Protein AF-0000000073275408 (afdb_homodimer)

pLDDT: mean 87.54, std 7.88, range [57.03, 97.44]

Organism: Proteus mirabilis (strain HI4320) (NCBI:txid529507)

Solvent-accessible surface area (backbone atoms only — not comparable to full-atom values): 50560 Å² total; per-residue (Å²): 128,81,73,60,76,68,73,68,83,45,75,51,86,59,52,80,85,43,54,29,35,38,32,22,39,82,85,38,27,21,77,44,70,38,69,53,32,28,60,68,35,60,42,52,69,75,72,45,49,68,30,54,62,63,76,34,39,27,65,69,50,51,67,56,56,53,54,24,42,50,55,33,31,76,70,65,34,67,29,47,42,79,45,58,29,28,23,70,90,14,30,27,37,58,26,34,39,34,35,34,31,33,24,52,92,86,36,76,63,28,32,37,37,46,27,32,48,52,55,70,69,57,49,54,51,49,50,53,49,32,52,39,46,70,72,56,74,47,79,53,48,44,55,54,67,58,38,84,34,42,37,76,93,52,28,68,79,28,45,86,30,60,46,41,57,64,55,48,52,51,50,60,68,50,59,54,51,66,57,53,53,49,38,44,46,73,43,65,44,56,71,71,32,40,52,51,35,50,52,52,49,51,51,49,51,53,53,46,49,53,50,46,38,65,70,48,43,47,54,44,49,50,43,23,54,48,31,40,33,47,52,23,54,32,84,69,90,79,83,79,67,84,35,67,20,49,68,32,47,26,45,50,19,46,50,48,42,40,52,50,51,51,44,49,43,52,52,51,44,56,49,40,51,53,44,41,52,46,33,52,50,50,42,52,50,33,53,52,48,43,54,49,34,53,51,47,46,53,42,47,50,53,44,51,53,51,49,54,52,44,50,52,45,32,52,48,40,33,51,41,26,51,53,29,38,52,40,31,52,51,31,32,52,43,28,51,53,33,33,54,44,37,52,52,40,48,51,38,41,50,53,40,46,53,39,41,52,51,39,50,53,49,37,50,51,42,33,50,44,18,49,52,39,28,51,53,18,50,52,42,32,53,52,16,59,71,53,47,85,82,13,52,70,49,32,52,51,19,51,49,44,26,53,48,18,52,51,40,31,52,47,30,52,51,42,50,52,41,40,52,51,37,47,52,40,41,55,52,33,45,53,42,43,54,52,34,36,52,37,29,54,50,38,35,52,36,34,50,51,32,35,51,37,34,50,50,40,33,53,42,27,52,52,42,49,53,51,49,53,53,44,50,51,43,48,50,50,49,48,52,50,35,52,52,50,45,54,46,32,55,49,52,41,52,48,31,53,52,41,40,52,50,34,49,51,51,47,55,65,38,48,74,74,106,128,83,72,60,76,68,75,67,81,46,74,50,86,60,53,80,84,42,55,28,35,39,31,21,38,81,85,38,26,21,76,44,69,38,68,51,32,28,61,68,34,61,41,53,68,74,70,44,50,67,30,53,62,63,77,34,39,28,67,70,51,50,67,56,56,54,53,23,43,51,56,33,30,76,71,64,34,68,28,47,43,79,45,56,29,28,24,70,89,13,30,27,37,57,26,33,37,36,36,34,31,32,26,50,92,87,36,74,62,27,34,38,38,44,27,31,48,52,55,70,70,58,49,54,52,49,52,53,48,31,53,39,47,72,71,55,73,47,78,52,47,43,56,55,65,59,38,84,36,40,37,76,92,51,30,67,79,29,45,87,30,62,45,42,57,64,56,48,53,51,49,61,67,48,58,54,49,65,56,53,54,49,38,42,46,73,45,65,45,57,70,72,31,42,53,53,34,50,53,52,49,51,51,48,49,53,53,46,49,53,52,45,37,66,71,49,43,49,53,45,48,52,42,22,54,48,30,39,35,49,50,22,54,32,81,69,87,78,84,80,66,85,34,67,20,48,69,32,47,26,46,50,18,46,50,47,42,40,52,51,51,51,43,51,43,52,52,50,45,56,49,41,51,52,43,40,51,46,32,52,52,51,41,55,50,33,52,52,49,43,55,49,34,52,51,48,46,53,40,46,51,51,44,52,53,50,48,54,52,43,50,52,43,32,51,50,38,33,52,41,26,52,53,30,38,54,41,30,52,52,32,33,53,42,28,52,52,33,33,53,44,38,54,52,39,47,52,37,40,50,53,39,45,54,42,41,52,52,40,49,53,48,38,51,50,42,32,49,45,18,48,51,40,29,50,53,17,48,53,42,32,53,52,16,60,71,54,49,83,82,13,52,69,49,31,54,52,18,52,49,44,27,52,47,17,50,51,41,30,54,48,30,52,51,41,51,53,43,40,53,50,35,48,50,41,40,54,51,35,46,52,42,44,53,51,35,37,52,34,29,53,48,36,34,54,36,36,52,50,31,36,52,38,34,51,51,39,33,52,42,28,51,50,43,50,54,50,50,51,54,45,49,53,44,48,52,49,49,47,51,50,33,51,53,49,46,53,46,33,53,50,52,41,52,47,31,51,52,41,41,52,50,35,50,50,52,47,54,64,36,49,74,75,104

Radius of gyration: 68.93 Å; Cα contacts (8 Å, |Δi|>4): 1532; chains: 2; bounding box: 74×232×126 Å

InterPro domains:
  IPR000014 PAS domain [PS50112] (25-76)
  IPR000014 PAS domain [SM00091] (8-74)
  IPR000014 PAS domain [TIGR00229] (16-125)
  IPR000014 PAS domain [cd00130] (24-106)
  IPR001610 PAC motif [SM00086] (80-121)
  IPR004089 Methyl-accepting chemotaxis protein (MCP) signalling domain [PF00015] (327-482)
  IPR004089 Methyl-accepting chemotaxis protein (MCP) signalling domain [PS50111] (271-493)
  IPR004089 Methyl-accepting chemotaxis protein (MCP) signalling domain [SM00283] (267-514)
  IPR004090 Chemotaxis methyl-accepting receptor [PR00260] (288-317)
  IPR004090 Chemotaxis methyl-accepting receptor [PR00260] (365-392)
  IPR004090 Chemotaxis methyl-accepting receptor [PR00260] (394-423)
  IPR004090 Chemotaxis methyl-accepting receptor [PR00260] (442-471)
  IPR013655 PAS fold 3 [PF08447] (30-113)
  IPR035965 PAS domain superfamily [SSF55785] (21-114)

Nearest PDB structures (foldseek):
  8dik-assembly1_A  TM=9.683E-01  e=9.233E-16  Escherichia coli
  8c5v-assembly1_I  TM=7.267E-01  e=1.628E-17  Escherichia coli
  3g6b-assembly1_A  TM=5.673E-01  e=1.871E-06  Thermotoga maritima
  3g67-assembly1_A  TM=3.642E-01  e=1.153E-06  Thermotoga maritima
  3g67-assembly1_B  TM=3.305E-01  e=4.674E-06  Thermotoga maritima

Sequence (1028 aa):
MRNNQPVTQREYPVAENATLMSTTDVNGNIIYANEDFVEVSGFSAQELMGQPHNIVRHPDIPADVFRDMWKTLKQGEVWTGIVKNRRKNGDHYWVRANVTPIIRQGKIQSFMSVRTAAKKEEVEQAAALYAAFNQGKYPSHTFSKGVFIYKGWKSWRSWKQTLSLKQRVRLLLLLPFPFILLSVWFAGLNGWGLFIHTAILLSLLIANERIFYFQVVKPIMILNKHANRVATGDEHNVDYLDRIDEIGMTQRSVNQLGRMFRWLVNDVSHQIHQVAFSCDQLAAGNRDLYTRTEQTASHVETTASTMNQLTTAVSNNSETAGQANNLSNMTCKAAIQGGTAMDTIVHTMDDIAKSSERISNIIGVIDSIAFQTNILALNASVEAARAGEQGRGFSVVASEVRNLAQRSAEAAKEIKALINTSSNNIKIGSKQVNETVETMENIVVHVKNVTSLIGEISLASSEQSAGLKELGRAVEQLESITHENADYVSKASSISGEMKEQTNYLVKAIHVFHMRNNQPVTQREYPVAENATLMSTTDVNGNIIYANEDFVEVSGFSAQELMGQPHNIVRHPDIPADVFRDMWKTLKQGEVWTGIVKNRRKNGDHYWVRANVTPIIRQGKIQSFMSVRTAAKKEEVEQAAALYAAFNQGKYPSHTFSKGVFIYKGWKSWRSWKQTLSLKQRVRLLLLLPFPFILLSVWFAGLNGWGLFIHTAILLSLLIANERIFYFQVVKPIMILNKHANRVATGDEHNVDYLDRIDEIGMTQRSVNQLGRMFRWLVNDVSHQIHQVAFSCDQLAAGNRDLYTRTEQTASHVETTASTMNQLTTAVSNNSETAGQANNLSNMTCKAAIQGGTAMDTIVHTMDDIAKSSERISNIIGVIDSIAFQTNILALNASVEAARAGEQGRGFSVVASEVRNLAQRSAEAAKEIKALINTSSNNIKIGSKQVNETVETMENIVVHVKNVTSLIGEISLASSEQSAGLKELGRAVEQLESITHENADYVSKASSISGEMKEQTNYLVKAIHVFH

Structure (mmCIF, N/CA/C/O backbone):
data_AF-0000000073275408-model_v1
#
loop_
_entity.id
_entity.type
_entity.pdbx_description
1 polymer 'Aerotaxis receptor'
#
loop_
_atom_site.group_PDB
_atom_site.id
_atom_site.type_symbol
_atom_site.label_atom_id
_atom_site.label_alt_id
_atom_site.label_comp_id
_atom_site.label_asym_id
_atom_site.label_entity_id
_atom_site.label_seq_id
_atom_site.pdbx_PDB_ins_code
_atom_site.Cartn_x
_atom_site.Cartn_y
_atom_site.Cartn_z
_atom_site.occupancy
_atom_site.B_iso_or_equiv
_atom_site.auth_seq_id
_atom_site.auth_comp_id
_atom_site.auth_asym_id
_atom_site.auth_atom_id
_atom_site.pdbx_PDB_model_num
ATOM 1 N N . MET A 1 1 ? -26.016 -36.844 4.48 1 74.44 1 MET A N 1
ATOM 2 C CA . MET A 1 1 ? -25.484 -35.781 3.66 1 74.44 1 MET A CA 1
ATOM 3 C C . MET A 1 1 ? -26.375 -34.531 3.74 1 74.44 1 MET A C 1
ATOM 5 O O . MET A 1 1 ? -27.609 -34.656 3.814 1 74.44 1 MET A O 1
ATOM 9 N N . ARG A 1 2 ? -25.828 -33.375 4 1 84.5 2 ARG A N 1
ATOM 10 C CA . ARG A 1 2 ? -26.547 -32.125 4.156 1 84.5 2 ARG A CA 1
ATOM 11 C C . ARG A 1 2 ? -27.484 -31.891 2.975 1 84.5 2 ARG A C 1
ATOM 13 O O . ARG A 1 2 ? -27.109 -32.125 1.824 1 84.5 2 ARG A O 1
ATOM 20 N N . ASN A 1 3 ? -28.75 -31.703 3.227 1 87.88 3 ASN A N 1
ATOM 21 C CA . ASN A 1 3 ? -29.734 -31.344 2.223 1 87.88 3 ASN A CA 1
ATOM 22 C C . ASN A 1 3 ? -30.141 -29.875 2.332 1 87.88 3 ASN A C 1
ATOM 24 O O . ASN A 1 3 ? -31.016 -29.516 3.129 1 87.88 3 ASN A O 1
ATOM 28 N N . ASN A 1 4 ? -29.5 -29.125 1.422 1 87.5 4 ASN A N 1
ATOM 29 C CA . ASN A 1 4 ? -29.734 -27.688 1.473 1 87.5 4 ASN A CA 1
ATOM 30 C C . ASN A 1 4 ? -31.016 -27.297 0.723 1 87.5 4 ASN A C 1
ATOM 32 O O . ASN A 1 4 ? -31.219 -27.719 -0.418 1 87.5 4 ASN A O 1
ATOM 36 N N . GLN A 1 5 ? -31.859 -26.578 1.429 1 90.19 5 GLN A N 1
ATOM 37 C CA . GLN A 1 5 ? -33.094 -26.078 0.865 1 90.19 5 GLN A CA 1
ATOM 38 C C . GLN A 1 5 ? -33.281 -24.578 1.142 1 90.19 5 GLN A C 1
ATOM 40 O O . GLN A 1 5 ? -32.625 -24.031 2.027 1 90.19 5 GLN A O 1
ATOM 45 N N . PRO A 1 6 ? -34.125 -23.766 0.261 1 89.25 6 PRO A N 1
ATOM 46 C CA . PRO A 1 6 ? -34.906 -24.188 -0.919 1 89.25 6 PRO A CA 1
ATOM 47 C C . PRO A 1 6 ? -34.062 -24.219 -2.189 1 89.25 6 PRO A C 1
ATOM 49 O O . PRO A 1 6 ? -32.969 -23.641 -2.223 1 89.25 6 PRO A O 1
ATOM 52 N N . VAL A 1 7 ? -34.562 -24.906 -3.225 1 93.62 7 VAL A N 1
ATOM 53 C CA . VAL A 1 7 ? -33.938 -24.922 -4.547 1 93.62 7 VAL A CA 1
ATOM 54 C C . VAL A 1 7 ? -34.938 -24.359 -5.578 1 93.62 7 VAL A C 1
ATOM 56 O O . VAL A 1 7 ? -36.094 -24.75 -5.602 1 93.62 7 VAL A O 1
ATOM 59 N N . THR A 1 8 ? -34.594 -23.312 -6.379 1 91.88 8 THR A N 1
ATOM 60 C CA . THR A 1 8 ? -35.469 -22.656 -7.344 1 91.88 8 THR A CA 1
ATOM 61 C C . THR A 1 8 ? -35.344 -23.297 -8.719 1 91.88 8 THR A C 1
ATOM 63 O O . THR A 1 8 ? -36.188 -23.109 -9.586 1 91.88 8 THR A O 1
ATOM 66 N N . GLN A 1 9 ? -34.406 -23.938 -9.156 1 86.12 9 GLN A N 1
ATOM 67 C CA . GLN A 1 9 ? -34.031 -24.547 -10.414 1 86.12 9 GLN A CA 1
ATOM 68 C C . GLN A 1 9 ? -33.719 -23.5 -11.469 1 86.12 9 GLN A C 1
ATOM 70 O O . GLN A 1 9 ? -33.812 -23.75 -12.672 1 86.12 9 GLN A O 1
ATOM 75 N N . ARG A 1 10 ? -33.531 -22.203 -11.039 1 93.44 10 ARG A N 1
ATOM 76 C CA . ARG A 1 10 ? -33 -21.172 -11.906 1 93.44 10 ARG A CA 1
ATOM 77 C C . ARG A 1 10 ? -31.469 -21.25 -11.945 1 93.44 10 ARG A C 1
ATOM 79 O O . ARG A 1 10 ? -30.812 -21.219 -10.906 1 93.44 10 ARG A O 1
ATOM 86 N N . GLU A 1 11 ? -30.875 -21.391 -13.117 1 95.69 11 GLU A N 1
ATOM 87 C CA . GLU A 1 11 ? -29.422 -21.547 -13.25 1 95.69 11 GLU A CA 1
ATOM 88 C C . GLU A 1 11 ? -28.719 -20.203 -13.312 1 95.69 11 GLU A C 1
ATOM 90 O O . GLU A 1 11 ? -29.141 -19.312 -14.047 1 95.69 11 GLU A O 1
ATOM 95 N N . TYR A 1 12 ? -27.766 -20 -12.531 1 95.94 12 TYR A N 1
ATOM 96 C CA . TYR A 1 12 ? -26.844 -18.875 -12.602 1 95.94 12 TYR A CA 1
ATOM 97 C C . TYR A 1 12 ? -25.656 -19.188 -13.516 1 95.94 12 TYR A C 1
ATOM 99 O O . TYR A 1 12 ? -24.891 -20.109 -13.234 1 95.94 12 TYR A O 1
ATOM 107 N N . PRO A 1 13 ? -25.453 -18.484 -14.539 1 94.25 13 PRO A N 1
ATOM 108 C CA . PRO A 1 13 ? -24.375 -18.781 -15.477 1 94.25 13 PRO A CA 1
ATOM 109 C C . PRO A 1 13 ? -23 -18.422 -14.914 1 94.25 13 PRO A C 1
ATOM 111 O O . PRO A 1 13 ? -22.797 -17.312 -14.414 1 94.25 13 PRO A O 1
ATOM 114 N N . VAL A 1 14 ? -22.094 -19.406 -14.984 1 94.31 14 VAL A N 1
ATOM 115 C CA . VAL A 1 14 ? -20.719 -19.172 -14.594 1 94.31 14 VAL A CA 1
ATOM 116 C C . VAL A 1 14 ? -19.922 -18.672 -15.797 1 94.31 14 VAL A C 1
ATOM 118 O O . VAL A 1 14 ? -19.906 -19.312 -16.844 1 94.31 14 VAL A O 1
ATOM 121 N N . ALA A 1 15 ? -19.203 -17.531 -15.633 1 89.44 15 ALA A N 1
ATOM 122 C CA . ALA A 1 15 ? -18.422 -16.953 -16.719 1 89.44 15 ALA A CA 1
ATOM 123 C C . ALA A 1 15 ? -17.328 -17.922 -17.172 1 89.44 15 ALA A C 1
ATOM 125 O O . ALA A 1 15 ? -16.719 -18.609 -16.359 1 89.44 15 ALA A O 1
ATOM 126 N N . GLU A 1 16 ? -17.047 -18 -18.438 1 83.56 16 GLU A N 1
ATOM 127 C CA . GLU A 1 16 ? -16.078 -18.922 -19.016 1 83.56 16 GLU A CA 1
ATOM 128 C C . GLU A 1 16 ? -14.68 -18.719 -18.422 1 83.56 16 GLU A C 1
ATOM 130 O O . GLU A 1 16 ? -13.922 -19.672 -18.266 1 83.56 16 GLU A O 1
ATOM 135 N N . ASN A 1 17 ? -14.445 -17.562 -18.062 1 79.81 17 ASN A N 1
ATOM 136 C CA . ASN A 1 17 ? -13.109 -17.25 -17.562 1 79.81 17 ASN A CA 1
ATOM 137 C C . ASN A 1 17 ? -13.07 -17.203 -16.047 1 79.81 17 ASN A C 1
ATOM 139 O O . ASN A 1 17 ? -12.031 -16.906 -15.453 1 79.81 17 ASN A O 1
ATOM 143 N N . ALA A 1 18 ? -14.172 -17.531 -15.391 1 85.44 18 ALA A N 1
ATOM 144 C CA . ALA A 1 18 ? -14.219 -17.516 -13.93 1 85.44 18 ALA A CA 1
ATOM 145 C C . ALA A 1 18 ? -13.578 -18.781 -13.352 1 85.44 18 ALA A C 1
ATOM 147 O O . ALA A 1 18 ? -13.742 -19.875 -13.898 1 85.44 18 ALA A O 1
ATOM 148 N N . THR A 1 19 ? -12.773 -18.625 -12.367 1 87.38 19 THR A N 1
ATOM 149 C CA . THR A 1 19 ? -12.188 -19.734 -11.617 1 87.38 19 THR A CA 1
ATOM 150 C C . THR A 1 19 ? -12.555 -19.641 -10.141 1 87.38 19 THR A C 1
ATOM 152 O O . THR A 1 19 ? -11.992 -18.828 -9.406 1 87.38 19 THR A O 1
ATOM 155 N N . LEU A 1 20 ? -13.5 -20.5 -9.758 1 91.19 20 LEU A N 1
ATOM 156 C CA . LEU A 1 20 ? -13.898 -20.547 -8.352 1 91.19 20 LEU A CA 1
ATOM 157 C C . LEU A 1 20 ? -12.883 -21.328 -7.531 1 91.19 20 LEU A C 1
ATOM 159 O O . LEU A 1 20 ? -12.648 -22.516 -7.793 1 91.19 20 LEU A O 1
ATOM 163 N N . MET A 1 21 ? -12.266 -20.719 -6.633 1 89.31 21 MET A N 1
ATOM 164 C CA . MET A 1 21 ? -11.242 -21.391 -5.836 1 89.31 21 MET A CA 1
ATOM 165 C C . MET A 1 21 ? -11.578 -21.312 -4.348 1 89.31 21 MET A C 1
ATOM 167 O O . MET A 1 21 ? -11.969 -20.266 -3.85 1 89.31 21 MET A O 1
ATOM 171 N N . SER A 1 22 ? -11.523 -22.359 -3.619 1 90.12 22 SER A N 1
ATOM 172 C CA . SER A 1 22 ? -11.672 -22.438 -2.17 1 90.12 22 SER A CA 1
ATOM 173 C C . SER A 1 22 ? -10.711 -23.469 -1.573 1 90.12 22 SER A C 1
ATOM 175 O O . SER A 1 22 ? -10.258 -24.375 -2.27 1 90.12 22 SER A O 1
ATOM 177 N N . THR A 1 23 ? -10.258 -23.266 -0.459 1 88.56 23 THR A N 1
ATOM 178 C CA . THR A 1 23 ? -9.477 -24.234 0.29 1 88.56 23 THR A CA 1
ATOM 179 C C . THR A 1 23 ? -10.172 -24.609 1.6 1 88.56 23 THR A C 1
ATOM 181 O O . THR A 1 23 ? -10.875 -23.781 2.182 1 88.56 23 THR A O 1
ATOM 184 N N . THR A 1 24 ? -10.086 -25.781 1.99 1 91.25 24 THR A N 1
ATOM 185 C CA . THR A 1 24 ? -10.68 -26.25 3.24 1 91.25 24 THR A CA 1
ATOM 186 C C . THR A 1 24 ? -9.625 -26.906 4.129 1 91.25 24 THR A C 1
ATOM 188 O O . THR A 1 24 ? -8.562 -27.312 3.648 1 91.25 24 THR A O 1
ATOM 191 N N . ASP A 1 25 ? -9.883 -27 5.41 1 89.25 25 ASP A N 1
ATOM 192 C CA . ASP A 1 25 ? -9.031 -27.781 6.301 1 89.25 25 ASP A CA 1
ATOM 193 C C . ASP A 1 25 ? -9.289 -29.281 6.133 1 89.25 25 ASP A C 1
ATOM 195 O O . ASP A 1 25 ? -10.031 -29.688 5.238 1 89.25 25 ASP A O 1
ATOM 199 N N . VAL A 1 26 ? -8.648 -30.109 6.918 1 91.12 26 VAL A N 1
ATOM 200 C CA . VAL A 1 26 ? -8.695 -31.562 6.777 1 91.12 26 VAL A CA 1
ATOM 201 C C . VAL A 1 26 ? -10.102 -32.062 7.09 1 91.12 26 VAL A C 1
ATOM 203 O O . VAL A 1 26 ? -10.477 -33.156 6.672 1 91.12 26 VAL A O 1
ATOM 206 N N . ASN A 1 27 ? -10.875 -31.156 7.781 1 91.56 27 ASN A N 1
ATOM 207 C CA . ASN A 1 27 ? -12.234 -31.516 8.141 1 91.56 27 ASN A CA 1
ATOM 208 C C . ASN A 1 27 ? -13.242 -31.016 7.113 1 91.56 27 ASN A C 1
ATOM 210 O O . ASN A 1 27 ? -14.445 -31.234 7.25 1 91.56 27 ASN A O 1
ATOM 214 N N . GLY A 1 28 ? -12.828 -30.266 6.133 1 91.62 28 GLY A N 1
ATOM 215 C CA . GLY A 1 28 ? -13.703 -29.812 5.059 1 91.62 28 GLY A CA 1
ATOM 216 C C . GLY A 1 28 ? -14.273 -28.422 5.297 1 91.62 28 GLY A C 1
ATOM 217 O O . GLY A 1 28 ? -15.195 -28 4.598 1 91.62 28 GLY A O 1
ATOM 218 N N . ASN A 1 29 ? -13.727 -27.703 6.285 1 94.44 29 ASN A N 1
ATOM 219 C CA . ASN A 1 29 ? -14.18 -26.344 6.547 1 94.44 29 ASN A CA 1
ATOM 220 C C . ASN A 1 29 ? -13.406 -25.328 5.715 1 94.44 29 ASN A C 1
ATOM 222 O O . ASN A 1 29 ? -12.18 -25.391 5.637 1 94.44 29 ASN A O 1
ATOM 226 N N . ILE A 1 30 ? -14.164 -24.422 5.195 1 92.94 30 ILE A N 1
ATOM 227 C CA . ILE A 1 30 ? -13.586 -23.453 4.27 1 92.94 30 ILE A CA 1
ATOM 228 C C . ILE A 1 30 ? -12.656 -22.5 5.031 1 92.94 30 ILE A C 1
ATOM 230 O O . ILE A 1 30 ? -13.055 -21.891 6.023 1 92.94 30 ILE A O 1
ATOM 234 N N . ILE A 1 31 ? -11.453 -22.328 4.617 1 86.75 31 ILE A N 1
ATOM 235 C CA . ILE A 1 31 ? -10.484 -21.438 5.254 1 86.75 31 ILE A CA 1
ATOM 236 C C . ILE A 1 31 ? -10.141 -20.297 4.312 1 86.75 31 ILE A C 1
ATOM 238 O O . ILE A 1 31 ? -9.609 -19.266 4.742 1 86.75 31 ILE A O 1
ATOM 242 N N . TYR A 1 32 ? -10.492 -20.516 2.984 1 84.62 32 TYR A N 1
ATOM 243 C CA . TYR A 1 32 ? -10.281 -19.469 1.996 1 84.62 32 TYR A CA 1
ATOM 244 C C . TYR A 1 32 ? -11.273 -19.594 0.846 1 84.62 32 TYR A C 1
ATOM 246 O O . TYR A 1 32 ? -11.609 -20.703 0.427 1 84.62 32 TYR A O 1
ATOM 254 N N . ALA A 1 33 ? -11.75 -18.453 0.375 1 87.69 33 ALA A N 1
ATOM 255 C CA . ALA A 1 33 ? -12.617 -18.375 -0.798 1 87.69 33 ALA A CA 1
ATOM 256 C C . ALA A 1 33 ? -12.297 -17.141 -1.631 1 87.69 33 ALA A C 1
ATOM 258 O O . ALA A 1 33 ? -12.188 -16.031 -1.095 1 87.69 33 ALA A O 1
ATOM 259 N N . ASN A 1 34 ? -12.117 -17.406 -2.932 1 82.25 34 ASN A N 1
ATOM 260 C CA . ASN A 1 34 ? -11.773 -16.25 -3.754 1 82.25 34 ASN A CA 1
ATOM 261 C C . ASN A 1 34 ? -13.023 -15.469 -4.164 1 82.25 34 ASN A C 1
ATOM 263 O O . ASN A 1 34 ? -14.141 -15.891 -3.881 1 82.25 34 ASN A O 1
ATOM 267 N N . GLU A 1 35 ? -12.898 -14.344 -4.789 1 82.69 35 GLU A N 1
ATOM 268 C CA . GLU A 1 35 ? -13.984 -13.43 -5.125 1 82.69 35 GLU A CA 1
ATOM 269 C C . GLU A 1 35 ? -14.984 -14.078 -6.074 1 82.69 35 GLU A C 1
ATOM 271 O O . GLU A 1 35 ? -16.188 -13.914 -5.918 1 82.69 35 GLU A O 1
ATOM 276 N N . ASP A 1 36 ? -14.469 -14.828 -7.016 1 87.75 36 ASP A N 1
ATOM 277 C CA . ASP A 1 36 ? -15.344 -15.5 -7.969 1 87.75 36 ASP A CA 1
ATOM 278 C C . ASP A 1 36 ? -16.297 -16.469 -7.258 1 87.75 36 ASP A C 1
ATOM 280 O O . ASP A 1 36 ? -17.469 -16.547 -7.602 1 87.75 36 ASP A O 1
ATOM 284 N N . PHE A 1 37 ? -15.758 -17.203 -6.281 1 93.5 37 PHE A N 1
ATOM 285 C CA . PHE A 1 37 ? -16.578 -18.141 -5.535 1 93.5 37 PHE A CA 1
ATOM 286 C C . PHE A 1 37 ? -17.641 -17.391 -4.715 1 93.5 37 PHE A C 1
ATOM 288 O O . PHE A 1 37 ? -18.797 -17.812 -4.664 1 93.5 37 PHE A O 1
ATOM 295 N N . VAL A 1 38 ? -17.219 -16.344 -4.121 1 91.56 38 VAL A N 1
ATOM 296 C CA . VAL A 1 38 ? -18.141 -15.523 -3.336 1 91.56 38 VAL A CA 1
ATOM 297 C C . VAL A 1 38 ? -19.266 -15.008 -4.23 1 91.56 38 VAL A C 1
ATOM 299 O O . VAL A 1 38 ? -20.438 -15.117 -3.891 1 91.56 38 VAL A O 1
ATOM 302 N N . GLU A 1 39 ? -18.891 -14.57 -5.383 1 92.31 39 GLU A N 1
ATOM 303 C CA . GLU A 1 39 ? -19.859 -14.016 -6.316 1 92.31 39 GLU A CA 1
ATOM 304 C C . GLU A 1 39 ? -20.828 -15.086 -6.816 1 92.31 39 GLU A C 1
ATOM 306 O O . GLU A 1 39 ? -22.047 -14.898 -6.762 1 92.31 39 GLU A O 1
ATOM 311 N N . VAL A 1 40 ? -20.297 -16.172 -7.223 1 95.38 40 VAL A N 1
ATOM 312 C CA . VAL A 1 40 ? -21.109 -17.203 -7.871 1 95.38 40 VAL A CA 1
ATOM 313 C C . VAL A 1 40 ? -21.969 -17.922 -6.828 1 95.38 40 VAL A C 1
ATOM 315 O O . VAL A 1 40 ? -23.125 -18.234 -7.09 1 95.38 40 VAL A O 1
ATOM 318 N N . SER A 1 41 ? -21.453 -18.156 -5.664 1 95.94 41 SER A N 1
ATOM 319 C CA . SER A 1 41 ? -22.188 -18.859 -4.621 1 95.94 41 SER A CA 1
ATOM 320 C C . SER A 1 41 ? -23.266 -17.969 -4.016 1 95.94 41 SER A C 1
ATOM 322 O O . SER A 1 41 ? -24.25 -18.469 -3.467 1 95.94 41 SER A O 1
ATOM 324 N N . GLY A 1 42 ? -23 -16.625 -4.07 1 95.31 42 GLY A N 1
ATOM 325 C CA . GLY A 1 42 ? -23.953 -15.68 -3.514 1 95.31 42 GLY A CA 1
ATOM 326 C C . GLY A 1 42 ? -23.75 -15.445 -2.027 1 95.31 42 GLY A C 1
ATOM 327 O O . GLY A 1 42 ? -24.438 -14.609 -1.429 1 95.31 42 GLY A O 1
ATOM 328 N N . PHE A 1 43 ? -22.844 -16.219 -1.383 1 94.88 43 PHE A N 1
ATOM 329 C CA . PHE A 1 43 ? -22.5 -16.016 0.02 1 94.88 43 PHE A CA 1
ATOM 330 C C . PHE A 1 43 ? -21.406 -14.953 0.167 1 94.88 43 PHE A C 1
ATOM 332 O O . PHE A 1 43 ? -20.547 -14.812 -0.701 1 94.88 43 PHE A O 1
ATOM 339 N N . SER A 1 44 ? -21.484 -14.227 1.245 1 91.12 44 SER A N 1
ATOM 340 C CA . SER A 1 44 ? -20.375 -13.336 1.546 1 91.12 44 SER A CA 1
ATOM 341 C C . SER A 1 44 ? -19.156 -14.117 2.025 1 91.12 44 SER A C 1
ATOM 343 O O . SER A 1 44 ? -19.266 -15.266 2.459 1 91.12 44 SER A O 1
ATOM 345 N N . ALA A 1 45 ? -18 -13.555 1.913 1 86 45 ALA A N 1
ATOM 346 C CA . ALA A 1 45 ? -16.766 -14.188 2.375 1 86 45 ALA A CA 1
ATOM 347 C C . ALA A 1 45 ? -16.859 -14.594 3.842 1 86 45 ALA A C 1
ATOM 349 O O . ALA A 1 45 ? -16.422 -15.68 4.223 1 86 45 ALA A O 1
ATOM 350 N N . GLN A 1 46 ? -17.516 -13.805 4.684 1 87.56 46 GLN A N 1
ATOM 351 C CA . GLN A 1 46 ? -17.656 -14.055 6.117 1 87.56 46 GLN A CA 1
ATOM 352 C C . GLN A 1 46 ? -18.562 -15.258 6.371 1 87.56 46 GLN A C 1
ATOM 354 O O . GLN A 1 46 ? -18.312 -16.047 7.281 1 87.56 46 GLN A O 1
ATOM 359 N N . GLU A 1 47 ? -19.609 -15.383 5.551 1 93.12 47 GLU A N 1
ATOM 360 C CA . GLU A 1 47 ? -20.562 -16.484 5.699 1 93.12 47 GLU A CA 1
ATOM 361 C C . GLU A 1 47 ? -19.922 -17.812 5.316 1 93.12 47 GLU A C 1
ATOM 363 O O . GLU A 1 47 ? -20.312 -18.859 5.832 1 93.12 47 GLU A O 1
ATOM 368 N N . LEU A 1 48 ? -18.953 -17.766 4.375 1 93.19 48 LEU A N 1
ATOM 369 C CA . LEU A 1 48 ? -18.312 -18.969 3.873 1 93.19 48 LEU A CA 1
ATOM 370 C C . LEU A 1 48 ? -17.219 -19.438 4.824 1 93.19 48 LEU A C 1
ATOM 372 O O . LEU A 1 48 ? -17.031 -20.641 5.027 1 93.19 48 LEU A O 1
ATOM 376 N N . MET A 1 49 ? -16.547 -18.562 5.492 1 89.56 49 MET A N 1
ATOM 377 C CA . MET A 1 49 ? -15.391 -18.891 6.32 1 89.56 49 MET A CA 1
ATOM 378 C C . MET A 1 49 ? -15.797 -19.75 7.516 1 89.56 49 MET A C 1
ATOM 380 O O . MET A 1 49 ? -16.734 -19.406 8.242 1 89.56 49 MET A O 1
ATOM 384 N N . GLY A 1 50 ? -15.109 -20.797 7.621 1 91.88 50 GLY A N 1
ATOM 385 C CA . GLY A 1 50 ? -15.32 -21.688 8.758 1 91.88 50 GLY A CA 1
ATOM 386 C C . GLY A 1 50 ? -16.469 -22.656 8.547 1 91.88 50 GLY A C 1
ATOM 387 O O . GLY A 1 50 ? -16.656 -23.578 9.336 1 91.88 50 GLY A O 1
ATOM 388 N N . GLN A 1 51 ? -17.219 -22.484 7.539 1 94.31 51 GLN A N 1
ATOM 389 C CA . GLN A 1 51 ? -18.359 -23.359 7.262 1 94.31 51 GLN A CA 1
ATOM 390 C C . GLN A 1 51 ? -17.906 -24.594 6.48 1 94.31 51 GLN A C 1
ATOM 392 O O . GLN A 1 51 ? -16.922 -24.547 5.742 1 94.31 51 GLN A O 1
ATOM 397 N N . PRO A 1 52 ? -18.625 -25.719 6.738 1 95.06 52 PRO A N 1
ATOM 398 C CA . PRO A 1 52 ? -18.359 -26.875 5.879 1 95.06 52 PRO A CA 1
ATOM 399 C C . PRO A 1 52 ? -18.641 -26.594 4.402 1 95.06 52 PRO A C 1
ATOM 401 O O . PRO A 1 52 ? -19.594 -25.891 4.078 1 95.06 52 PRO A O 1
ATOM 404 N N . HIS A 1 53 ? -17.844 -27.125 3.549 1 94.25 53 HIS A N 1
ATOM 405 C CA . HIS A 1 53 ? -17.953 -26.844 2.121 1 94.25 53 HIS A CA 1
ATOM 406 C C . HIS A 1 53 ? -19.281 -27.312 1.555 1 94.25 53 HIS A C 1
ATOM 408 O O . HIS A 1 53 ? -19.719 -26.828 0.511 1 94.25 53 HIS A O 1
ATOM 414 N N . ASN A 1 54 ? -19.953 -28.234 2.264 1 94.5 54 ASN A N 1
ATOM 415 C CA . ASN A 1 54 ? -21.234 -28.766 1.771 1 94.5 54 ASN A CA 1
ATOM 416 C C . ASN A 1 54 ? -22.344 -27.734 1.92 1 94.5 54 ASN A C 1
ATOM 418 O O . ASN A 1 54 ? -23.5 -28.016 1.59 1 94.5 54 ASN A O 1
ATOM 422 N N . ILE A 1 55 ? -22.031 -26.484 2.381 1 94.06 55 ILE A N 1
ATOM 423 C CA . ILE A 1 55 ? -22.984 -25.391 2.459 1 94.06 55 ILE A CA 1
ATOM 424 C C . ILE A 1 55 ? -23.5 -25.062 1.062 1 94.06 55 ILE A C 1
ATOM 426 O O . ILE A 1 55 ? -24.609 -24.516 0.916 1 94.06 55 ILE A O 1
ATOM 430 N N . VAL A 1 56 ? -22.734 -25.391 0.023 1 95.62 56 VAL A N 1
ATOM 431 C CA . VAL A 1 56 ? -23.156 -25.062 -1.336 1 95.62 56 VAL A CA 1
ATOM 432 C C . VAL A 1 56 ? -23.641 -26.312 -2.053 1 95.62 56 VAL A C 1
ATOM 434 O O . VAL A 1 56 ? -23.859 -26.297 -3.266 1 95.62 56 VAL A O 1
ATOM 437 N N . ARG A 1 57 ? -23.781 -27.422 -1.39 1 95.62 57 ARG A N 1
ATOM 438 C CA . ARG A 1 57 ? -24.188 -28.688 -2.014 1 95.62 57 ARG A CA 1
ATOM 439 C C . ARG A 1 57 ? -25.625 -28.594 -2.525 1 95.62 57 ARG A C 1
ATOM 441 O O . ARG A 1 57 ? -26.516 -28.156 -1.804 1 95.62 57 ARG A O 1
ATOM 448 N N . HIS A 1 58 ? -25.781 -29 -3.725 1 95.88 58 HIS A N 1
ATOM 449 C CA . HIS A 1 58 ? -27.141 -29.125 -4.27 1 95.88 58 HIS A CA 1
ATOM 450 C C . HIS A 1 58 ? -27.688 -30.531 -4.043 1 95.88 58 HIS A C 1
ATOM 452 O O . HIS A 1 58 ? -26.984 -31.531 -4.273 1 95.88 58 HIS A O 1
ATOM 458 N N . PRO A 1 59 ? -28.875 -30.672 -3.703 1 94.69 59 PRO A N 1
ATOM 459 C CA . PRO A 1 59 ? -29.453 -31.984 -3.387 1 94.69 59 PRO A CA 1
ATOM 460 C C . PRO A 1 59 ? -29.547 -32.906 -4.605 1 94.69 59 PRO A C 1
ATOM 462 O O . PRO A 1 59 ? -29.656 -34.125 -4.457 1 94.69 59 PRO A O 1
ATOM 465 N N . ASP A 1 60 ? -29.5 -32.375 -5.777 1 95.06 60 ASP A N 1
ATOM 466 C CA . ASP A 1 60 ? -29.594 -33.188 -7.004 1 95.06 60 ASP A CA 1
ATOM 467 C C . ASP A 1 60 ? -28.359 -34.062 -7.184 1 95.06 60 ASP A C 1
ATOM 469 O O . ASP A 1 60 ? -28.391 -35 -7.965 1 95.06 60 ASP A O 1
ATOM 473 N N . ILE A 1 61 ? -27.266 -33.75 -6.574 1 96 61 ILE A N 1
ATOM 474 C CA . ILE A 1 61 ? -26.047 -34.531 -6.711 1 96 61 ILE A CA 1
ATOM 475 C C . ILE A 1 61 ? -26.094 -35.75 -5.766 1 96 61 ILE A C 1
ATOM 477 O O . ILE A 1 61 ? -26.266 -35.562 -4.555 1 96 61 ILE A O 1
ATOM 481 N N . PRO A 1 62 ? -25.953 -36.875 -6.332 1 95.31 62 PRO A N 1
ATOM 482 C CA . PRO A 1 62 ? -25.984 -38.062 -5.473 1 95.31 62 PRO A CA 1
ATOM 483 C C . PRO A 1 62 ? -24.891 -38.031 -4.406 1 95.31 62 PRO A C 1
ATOM 485 O O . PRO A 1 62 ? -23.766 -37.594 -4.668 1 95.31 62 PRO A O 1
ATOM 488 N N . ALA A 1 63 ? -25.203 -38.562 -3.266 1 94.56 63 ALA A N 1
ATOM 489 C CA . ALA A 1 63 ? -24.234 -38.625 -2.166 1 94.56 63 ALA A CA 1
ATOM 490 C C . ALA A 1 63 ? -23.016 -39.469 -2.559 1 94.56 63 ALA A C 1
ATOM 492 O O . ALA A 1 63 ? -21.906 -39.188 -2.09 1 94.56 63 ALA A O 1
ATOM 493 N N . ASP A 1 64 ? -23.219 -40.406 -3.418 1 94.75 64 ASP A N 1
ATOM 494 C CA . ASP A 1 64 ? -22.156 -41.312 -3.848 1 94.75 64 ASP A CA 1
ATOM 495 C C . ASP A 1 64 ? -21.047 -40.562 -4.57 1 94.75 64 ASP A C 1
ATOM 497 O O . ASP A 1 64 ? -19.875 -40.969 -4.531 1 94.75 64 ASP A O 1
ATOM 501 N N . VAL A 1 65 ? -21.406 -39.531 -5.234 1 95.38 65 VAL A N 1
ATOM 502 C CA . VAL A 1 65 ? -20.422 -38.719 -5.938 1 95.38 65 VAL A CA 1
ATOM 503 C C . VAL A 1 65 ? -19.438 -38.125 -4.938 1 95.38 65 VAL A C 1
ATOM 505 O O . VAL A 1 65 ? -18.219 -38.188 -5.137 1 95.38 65 VAL A O 1
ATOM 508 N N . PHE A 1 66 ? -19.953 -37.625 -3.863 1 94.56 66 PHE A N 1
ATOM 509 C CA . PHE A 1 66 ? -19.094 -37 -2.863 1 94.56 66 PHE A CA 1
ATOM 510 C C . PHE A 1 66 ? -18.344 -38.031 -2.055 1 94.56 66 PHE A C 1
ATOM 512 O O . PHE A 1 66 ? -17.219 -37.812 -1.636 1 94.56 66 PHE A O 1
ATOM 519 N N . ARG A 1 67 ? -19 -39.094 -1.721 1 95.19 67 ARG A N 1
ATOM 520 C CA . ARG A 1 67 ? -18.297 -40.219 -1.076 1 95.19 67 ARG A CA 1
ATOM 521 C C . ARG A 1 67 ? -17.078 -40.625 -1.894 1 95.19 67 ARG A C 1
ATOM 523 O O . ARG A 1 67 ? -16 -40.844 -1.34 1 95.19 67 ARG A O 1
ATOM 530 N N . ASP A 1 68 ? -17.281 -40.719 -3.209 1 95.62 68 ASP A N 1
ATOM 531 C CA . ASP A 1 68 ? -16.188 -41.062 -4.121 1 95.62 68 ASP A CA 1
ATOM 532 C C . ASP A 1 68 ? -15.109 -39.969 -4.078 1 95.62 68 ASP A C 1
ATOM 534 O O . ASP A 1 68 ? -13.922 -40.281 -4.027 1 95.62 68 ASP A O 1
ATOM 538 N N . MET A 1 69 ? -15.539 -38.781 -4.141 1 95 69 MET A N 1
ATOM 539 C CA . MET A 1 69 ? -14.602 -37.656 -4.102 1 95 69 MET A CA 1
ATOM 540 C C . MET A 1 69 ? -13.695 -37.75 -2.875 1 95 69 MET A C 1
ATOM 542 O O . MET A 1 69 ? -12.469 -37.719 -2.998 1 95 69 MET A O 1
ATOM 546 N N . TRP A 1 70 ? -14.25 -37.938 -1.734 1 94.5 70 TRP A N 1
ATOM 547 C CA . TRP A 1 70 ? -13.492 -37.938 -0.488 1 94.5 70 TRP A CA 1
ATOM 548 C C . TRP A 1 70 ? -12.586 -39.156 -0.406 1 94.5 70 TRP A C 1
ATOM 550 O O . TRP A 1 70 ? -11.461 -39.062 0.083 1 94.5 70 TRP A O 1
ATOM 560 N N . LYS A 1 71 ? -13.125 -40.25 -0.848 1 94.56 71 LYS A N 1
ATOM 561 C CA . LYS A 1 71 ? -12.305 -41.469 -0.895 1 94.56 71 LYS A CA 1
ATOM 562 C C . LYS A 1 71 ? -11.055 -41.25 -1.741 1 94.56 71 LYS A C 1
ATOM 564 O O . LYS A 1 71 ? -9.953 -41.625 -1.336 1 94.56 71 LYS A O 1
ATOM 569 N N . THR A 1 72 ? -11.258 -40.625 -2.867 1 94.44 72 THR A N 1
ATOM 570 C CA . THR A 1 72 ? -10.156 -40.344 -3.783 1 94.44 72 THR A CA 1
ATOM 571 C C . THR A 1 72 ? -9.156 -39.375 -3.158 1 94.44 72 THR A C 1
ATOM 573 O O . THR A 1 72 ? -7.949 -39.625 -3.203 1 94.44 72 THR A O 1
ATOM 576 N N . LEU A 1 73 ? -9.633 -38.344 -2.553 1 93.5 73 LEU A N 1
ATOM 577 C CA . LEU A 1 73 ? -8.805 -37.312 -1.952 1 93.5 73 LEU A CA 1
ATOM 578 C C . LEU A 1 73 ? -8 -37.844 -0.779 1 93.5 73 LEU A C 1
ATOM 580 O O . LEU A 1 73 ? -6.824 -37.531 -0.615 1 93.5 73 LEU A O 1
ATOM 584 N N . LYS A 1 74 ? -8.617 -38.625 -0.01 1 92.5 74 LYS A N 1
ATOM 585 C CA . LYS A 1 74 ? -7.953 -39.219 1.16 1 92.5 74 LYS A CA 1
ATOM 586 C C . LYS A 1 74 ? -6.816 -40.125 0.748 1 92.5 74 LYS A C 1
ATOM 588 O O . LYS A 1 74 ? -5.902 -40.406 1.534 1 92.5 74 LYS A O 1
ATOM 593 N N . GLN A 1 75 ? -6.887 -40.625 -0.485 1 92.19 75 GLN A N 1
ATOM 594 C CA . GLN A 1 75 ? -5.816 -41.469 -1.022 1 92.19 75 GLN A CA 1
ATOM 595 C C . GLN A 1 75 ? -4.695 -40.594 -1.604 1 92.19 75 GLN A C 1
ATOM 597 O O . GLN A 1 75 ? -3.715 -41.125 -2.137 1 92.19 75 GLN A O 1
ATOM 602 N N . GLY A 1 76 ? -4.848 -39.281 -1.541 1 90.62 76 GLY A N 1
ATOM 603 C CA . GLY A 1 76 ? -3.814 -38.375 -2.006 1 90.62 76 GLY A CA 1
ATOM 604 C C . GLY A 1 76 ? -3.875 -38.125 -3.498 1 90.62 76 GLY A C 1
ATOM 605 O O . GLY A 1 76 ? -2.881 -37.719 -4.105 1 90.62 76 GLY A O 1
ATOM 606 N N . GLU A 1 77 ? -5.016 -38.344 -4.105 1 92 77 GLU A N 1
ATOM 607 C CA . GLU A 1 77 ? -5.148 -38.219 -5.551 1 92 77 GLU A CA 1
ATOM 608 C C . GLU A 1 77 ? -6.098 -37.062 -5.906 1 92 77 GLU A C 1
ATOM 610 O O . GLU A 1 77 ? -6.934 -36.656 -5.09 1 92 77 GLU A O 1
ATOM 615 N N . VAL A 1 78 ? -5.965 -36.625 -7.086 1 91.5 78 VAL A N 1
ATOM 616 C CA . VAL A 1 78 ? -6.801 -35.531 -7.586 1 91.5 78 VAL A CA 1
ATOM 617 C C . VAL A 1 78 ? -8.141 -36.094 -8.055 1 91.5 78 VAL A C 1
ATOM 619 O O . VAL A 1 78 ? -8.211 -37.188 -8.617 1 91.5 78 VAL A O 1
ATOM 622 N N . TRP A 1 79 ? -9.18 -35.375 -7.75 1 93.56 79 TRP A N 1
ATOM 623 C CA . TRP A 1 79 ? -10.523 -35.75 -8.164 1 93.56 79 TRP A CA 1
ATOM 624 C C . TRP A 1 79 ? -11.125 -34.719 -9.102 1 93.56 79 TRP A C 1
ATOM 626 O O . TRP A 1 79 ? -10.977 -33.5 -8.875 1 93.56 79 TRP A O 1
ATOM 636 N N . THR A 1 80 ? -11.711 -35.156 -10.219 1 93.06 80 THR A N 1
ATOM 637 C CA . THR A 1 80 ? -12.398 -34.25 -11.148 1 93.06 80 THR A CA 1
ATOM 638 C C . THR A 1 80 ? -13.812 -34.75 -11.438 1 93.06 80 THR A C 1
ATOM 640 O O . THR A 1 80 ? -14.031 -35.969 -11.586 1 93.06 80 THR A O 1
ATOM 643 N N . GLY A 1 81 ? -14.805 -33.875 -11.469 1 92.75 81 GLY A N 1
ATOM 644 C CA . GLY A 1 81 ? -16.188 -34.219 -11.789 1 92.75 81 GLY A CA 1
ATOM 645 C C . GLY A 1 81 ? -17.047 -33 -12.062 1 92.75 81 GLY A C 1
ATOM 646 O O . GLY A 1 81 ? -16.672 -31.875 -11.758 1 92.75 81 GLY A O 1
ATOM 647 N N . ILE A 1 82 ? -18.156 -33.25 -12.742 1 95.19 82 ILE A N 1
ATOM 648 C CA . ILE A 1 82 ? -19.156 -32.219 -12.969 1 95.19 82 ILE A CA 1
ATOM 649 C C . ILE A 1 82 ? -20.141 -32.188 -11.805 1 95.19 82 ILE A C 1
ATOM 651 O O . ILE A 1 82 ? -20.75 -33.188 -11.461 1 95.19 82 ILE A O 1
ATOM 655 N N . VAL A 1 83 ? -20.312 -31.016 -11.18 1 96.5 83 VAL A N 1
ATOM 656 C CA . VAL A 1 83 ? -21.141 -30.938 -9.977 1 96.5 83 VAL A CA 1
ATOM 657 C C . VAL A 1 83 ? -22.078 -29.75 -10.062 1 96.5 83 VAL A C 1
ATOM 659 O O . VAL A 1 83 ? -21.688 -28.672 -10.516 1 96.5 83 VAL A O 1
ATOM 662 N N . LYS A 1 84 ? -23.344 -29.953 -9.68 1 97.12 84 LYS A N 1
ATOM 663 C CA . LYS A 1 84 ? -24.328 -28.906 -9.492 1 97.12 84 LYS A CA 1
ATOM 664 C C . LYS A 1 84 ? -24.281 -28.344 -8.07 1 97.12 84 LYS A C 1
ATOM 666 O O . LYS A 1 84 ? -24.266 -29.094 -7.102 1 97.12 84 LYS A O 1
ATOM 671 N N . ASN A 1 85 ? -24.172 -27.047 -7.941 1 97.31 85 ASN A N 1
ATOM 672 C CA . ASN A 1 85 ? -24.109 -26.406 -6.633 1 97.31 85 ASN A CA 1
ATOM 673 C C . ASN A 1 85 ? -25.281 -25.453 -6.418 1 97.31 85 ASN A C 1
ATOM 675 O O . ASN A 1 85 ? -25.906 -25 -7.379 1 97.31 85 ASN A O 1
ATOM 679 N N . ARG A 1 86 ? -25.547 -25.203 -5.18 1 97.31 86 ARG A N 1
ATOM 680 C CA . ARG A 1 86 ? -26.656 -24.328 -4.809 1 97.31 86 ARG A CA 1
ATOM 681 C C . ARG A 1 86 ? -26.141 -22.984 -4.332 1 97.31 86 ARG A C 1
ATOM 683 O O . ARG A 1 86 ? -25.219 -22.906 -3.52 1 97.31 86 ARG A O 1
ATOM 690 N N . ARG A 1 87 ? -26.781 -21.953 -4.848 1 97.06 87 ARG A N 1
ATOM 691 C CA . ARG A 1 87 ? -26.516 -20.609 -4.387 1 97.06 87 ARG A CA 1
ATOM 692 C C . ARG A 1 87 ? -27.266 -20.297 -3.092 1 97.06 87 ARG A C 1
ATOM 694 O O . ARG A 1 87 ? -28.203 -21 -2.74 1 97.06 87 ARG A O 1
ATOM 701 N N . LYS A 1 88 ? -26.875 -19.234 -2.453 1 95.69 88 LYS A N 1
ATOM 702 C CA . LYS A 1 88 ? -27.516 -18.844 -1.204 1 95.69 88 LYS A CA 1
ATOM 703 C C . LYS A 1 88 ? -29.016 -18.625 -1.4 1 95.69 88 LYS A C 1
ATOM 705 O O . LYS A 1 88 ? -29.812 -19.016 -0.547 1 95.69 88 LYS A O 1
ATOM 710 N N . ASN A 1 89 ? -29.422 -18.062 -2.512 1 94.94 89 ASN A N 1
ATOM 711 C CA . ASN A 1 89 ? -30.812 -17.703 -2.768 1 94.94 89 ASN A CA 1
ATOM 712 C C . ASN A 1 89 ? -31.594 -18.906 -3.305 1 94.94 89 ASN A C 1
ATOM 714 O O . ASN A 1 89 ? -32.75 -18.766 -3.689 1 94.94 89 ASN A O 1
ATOM 718 N N . GLY A 1 90 ? -30.969 -20.078 -3.469 1 95.31 90 GLY A N 1
ATOM 719 C CA . GLY A 1 90 ? -31.656 -21.281 -3.922 1 95.31 90 GLY A CA 1
ATOM 720 C C . GLY A 1 90 ? -31.422 -21.594 -5.387 1 95.31 90 GLY A C 1
ATOM 721 O O . GLY A 1 90 ? -31.719 -22.688 -5.852 1 95.31 90 GLY A O 1
ATOM 722 N N . ASP A 1 91 ? -30.875 -20.641 -6.137 1 97.12 91 ASP A N 1
ATOM 723 C CA . ASP A 1 91 ? -30.469 -20.906 -7.516 1 97.12 91 ASP A CA 1
ATOM 724 C C . ASP A 1 91 ? -29.344 -21.938 -7.566 1 97.12 91 ASP A C 1
ATOM 726 O O . ASP A 1 91 ? -28.922 -22.453 -6.531 1 97.12 91 ASP A O 1
ATOM 730 N N . HIS A 1 92 ? -29.109 -22.359 -8.82 1 97.44 92 HIS A N 1
ATOM 731 C CA . HIS A 1 92 ? -28.031 -23.344 -8.898 1 97.44 92 HIS A CA 1
ATOM 732 C C . HIS A 1 92 ? -27.016 -22.953 -9.984 1 97.44 92 HIS A C 1
ATOM 734 O O . HIS A 1 92 ? -27.297 -22.094 -10.82 1 97.44 92 HIS A O 1
ATOM 740 N N . TYR A 1 93 ? -25.812 -23.438 -9.961 1 97.31 93 TYR A N 1
ATOM 741 C CA . TYR A 1 93 ? -24.781 -23.312 -10.984 1 97.31 93 TYR A CA 1
ATOM 742 C C . TYR A 1 93 ? -24.031 -24.625 -11.164 1 97.31 93 TYR A C 1
ATOM 744 O O . TYR A 1 93 ? -23.906 -25.406 -10.227 1 97.31 93 TYR A O 1
ATOM 752 N N . TRP A 1 94 ? -23.609 -24.891 -12.398 1 97.12 94 TRP A N 1
ATOM 753 C CA . TRP A 1 94 ? -22.844 -26.094 -12.742 1 97.12 94 TRP A CA 1
ATOM 754 C C . TRP A 1 94 ? -21.359 -25.75 -12.914 1 97.12 94 TRP A C 1
ATOM 756 O O . TRP A 1 94 ? -21.016 -24.719 -13.5 1 97.12 94 TRP A O 1
ATOM 766 N N . VAL A 1 95 ? -20.531 -26.625 -12.359 1 95.62 95 VAL A N 1
ATOM 767 C CA . VAL A 1 95 ? -19.094 -26.422 -12.516 1 95.62 95 VAL A CA 1
ATOM 768 C C . VAL A 1 95 ? -18.406 -27.75 -12.766 1 95.62 95 VAL A C 1
ATOM 770 O O . VAL A 1 95 ? -18.938 -28.812 -12.445 1 95.62 95 VAL A O 1
ATOM 773 N N . ARG A 1 96 ? -17.281 -27.656 -13.438 1 93.94 96 ARG A N 1
ATOM 774 C CA . ARG A 1 96 ? -16.312 -28.734 -13.375 1 93.94 96 ARG A CA 1
ATOM 775 C C . ARG A 1 96 ? -15.391 -28.578 -12.164 1 93.94 96 ARG A C 1
ATOM 777 O O . ARG A 1 96 ? -14.562 -27.672 -12.117 1 93.94 96 ARG A O 1
ATOM 784 N N . ALA A 1 97 ? -15.555 -29.469 -11.25 1 93.31 97 ALA A N 1
ATOM 785 C CA . ALA A 1 97 ? -14.789 -29.375 -10 1 93.31 97 ALA A CA 1
ATOM 786 C C . ALA A 1 97 ? -13.492 -30.172 -10.102 1 93.31 97 ALA A C 1
ATOM 788 O O . ALA A 1 97 ? -13.508 -31.344 -10.492 1 93.31 97 ALA A O 1
ATOM 789 N N . ASN A 1 98 ? -12.422 -29.547 -9.867 1 91.81 98 ASN A N 1
ATOM 790 C CA . ASN A 1 98 ? -11.109 -30.156 -9.695 1 91.81 98 ASN A CA 1
ATOM 791 C C . ASN A 1 98 ? -10.602 -29.984 -8.266 1 91.81 98 ASN A C 1
ATOM 793 O O . ASN A 1 98 ? -10.25 -28.891 -7.848 1 91.81 98 ASN A O 1
ATOM 797 N N . VAL A 1 99 ? -10.57 -31.031 -7.539 1 92.5 99 VAL A N 1
ATOM 798 C CA . VAL A 1 99 ? -10.227 -30.984 -6.121 1 92.5 99 VAL A CA 1
ATOM 799 C C . VAL A 1 99 ? -8.938 -31.75 -5.867 1 92.5 99 VAL A C 1
ATOM 801 O O . VAL A 1 99 ? -8.75 -32.844 -6.402 1 92.5 99 VAL A O 1
ATOM 804 N N . THR A 1 100 ? -8.055 -31.203 -5.125 1 91.5 100 THR A N 1
ATOM 805 C CA . THR A 1 100 ? -6.754 -31.812 -4.859 1 91.5 100 THR A CA 1
ATOM 806 C C . THR A 1 100 ? -6.398 -31.703 -3.379 1 91.5 100 THR A C 1
ATOM 808 O O . THR A 1 100 ? -6.684 -30.688 -2.738 1 91.5 100 THR A O 1
ATOM 811 N N . PRO A 1 101 ? -5.902 -32.75 -2.793 1 91.62 101 PRO A N 1
ATOM 812 C CA . PRO A 1 101 ? -5.332 -32.625 -1.45 1 91.62 101 PRO A CA 1
ATOM 813 C C . PRO A 1 101 ? -3.988 -31.906 -1.448 1 91.62 101 PRO A C 1
ATOM 815 O O . PRO A 1 101 ? -3.189 -32.094 -2.371 1 91.62 101 PRO A O 1
ATOM 818 N N . ILE A 1 102 ? -3.771 -31.125 -0.598 1 87.56 102 ILE A N 1
ATOM 819 C CA . ILE A 1 102 ? -2.48 -30.484 -0.411 1 87.56 102 ILE A CA 1
ATOM 820 C C . ILE A 1 102 ? -1.644 -31.266 0.591 1 87.56 102 ILE A C 1
ATOM 822 O O . ILE A 1 102 ? -2.004 -31.375 1.766 1 87.56 102 ILE A O 1
ATOM 826 N N . ILE A 1 103 ? -0.583 -31.75 0.124 1 87.5 103 ILE A N 1
ATOM 827 C CA . ILE A 1 103 ? 0.241 -32.656 0.922 1 87.5 103 ILE A CA 1
ATOM 828 C C . ILE A 1 103 ? 1.585 -32 1.223 1 87.5 103 ILE A C 1
ATOM 830 O O . ILE A 1 103 ? 2.23 -31.453 0.325 1 87.5 103 ILE A O 1
ATOM 834 N N . ARG A 1 104 ? 1.949 -31.953 2.418 1 81.56 104 ARG A N 1
ATOM 835 C CA . ARG A 1 104 ? 3.246 -31.484 2.891 1 81.56 104 ARG A CA 1
ATOM 836 C C . ARG A 1 104 ? 3.916 -32.531 3.779 1 81.56 104 ARG A C 1
ATOM 838 O O . ARG A 1 104 ? 3.309 -33.031 4.73 1 81.56 104 ARG A O 1
ATOM 845 N N . GLN A 1 105 ? 5.125 -32.781 3.438 1 80.94 105 GLN A N 1
ATOM 846 C CA . GLN A 1 105 ? 5.879 -33.781 4.191 1 80.94 105 GLN A CA 1
ATOM 847 C C . GLN A 1 105 ? 5.102 -35.094 4.301 1 80.94 105 GLN A C 1
ATOM 849 O O . GLN A 1 105 ? 5 -35.656 5.383 1 80.94 105 GLN A O 1
ATOM 854 N N . GLY A 1 106 ? 4.32 -35.406 3.32 1 81.62 106 GLY A N 1
ATOM 855 C CA . GLY A 1 106 ? 3.646 -36.719 3.219 1 81.62 106 GLY A CA 1
ATOM 856 C C . GLY A 1 106 ? 2.283 -36.719 3.887 1 81.62 106 GLY A C 1
ATOM 857 O O . GLY A 1 106 ? 1.598 -37.75 3.887 1 81.62 106 GLY A O 1
ATOM 858 N N . LYS A 1 107 ? 1.947 -35.562 4.512 1 90.5 107 LYS A N 1
ATOM 859 C CA . LYS A 1 107 ? 0.661 -35.5 5.199 1 90.5 107 LYS A CA 1
ATOM 860 C C . LYS A 1 107 ? -0.28 -34.5 4.523 1 90.5 107 LYS A C 1
ATOM 862 O O . LYS A 1 107 ? 0.149 -33.438 4.086 1 90.5 107 LYS A O 1
ATOM 867 N N . ILE A 1 108 ? -1.546 -34.906 4.453 1 91.12 108 ILE A N 1
ATOM 868 C CA . ILE A 1 108 ? -2.557 -34.031 3.906 1 91.12 108 ILE A CA 1
ATOM 869 C C . ILE A 1 108 ? -2.824 -32.875 4.895 1 91.12 108 ILE A C 1
ATOM 871 O O . ILE A 1 108 ? -3.195 -33.125 6.043 1 91.12 108 ILE A O 1
ATOM 875 N N . GLN A 1 109 ? -2.691 -31.656 4.527 1 88.88 109 GLN A N 1
ATOM 876 C CA . GLN A 1 109 ? -2.854 -30.5 5.395 1 88.88 109 GLN A CA 1
ATOM 877 C C . GLN A 1 109 ? -4.164 -29.766 5.102 1 88.88 109 GLN A C 1
ATOM 879 O O . GLN A 1 109 ? -4.746 -29.156 5.996 1 88.88 109 GLN A O 1
ATOM 884 N N . SER A 1 110 ? -4.531 -29.828 3.871 1 90.25 110 SER A N 1
ATOM 885 C CA . SER A 1 110 ? -5.738 -29.141 3.43 1 90.25 110 SER A CA 1
ATOM 886 C C . SER A 1 110 ? -6.223 -29.672 2.086 1 90.25 110 SER A C 1
ATOM 888 O O . SER A 1 110 ? -5.621 -30.594 1.526 1 90.25 110 SER A O 1
ATOM 890 N N . PHE A 1 111 ? -7.379 -29.219 1.659 1 91.38 111 PHE A N 1
ATOM 891 C CA . PHE A 1 111 ? -7.918 -29.547 0.344 1 91.38 111 PHE A CA 1
ATOM 892 C C . PHE A 1 111 ? -8.172 -28.281 -0.465 1 91.38 111 PHE A C 1
ATOM 894 O O . PHE A 1 111 ? -8.602 -27.266 0.084 1 91.38 111 PHE A O 1
ATOM 901 N N . MET A 1 112 ? -7.863 -28.375 -1.694 1 90.44 112 MET A N 1
ATOM 902 C CA . MET A 1 112 ? -8.078 -27.25 -2.596 1 90.44 112 MET A CA 1
ATOM 903 C C . MET A 1 112 ? -9.047 -27.625 -3.715 1 90.44 112 MET A C 1
ATOM 905 O O . MET A 1 112 ? -8.898 -28.672 -4.344 1 90.44 112 MET A O 1
ATOM 909 N N . SER A 1 113 ? -10.016 -26.781 -3.91 1 92.19 113 SER A N 1
ATOM 910 C CA . SER A 1 113 ? -10.992 -27 -4.973 1 92.19 113 SER A CA 1
ATOM 911 C C . SER A 1 113 ? -10.953 -25.859 -5.988 1 92.19 113 SER A C 1
ATOM 913 O O . SER A 1 113 ? -11.141 -24.688 -5.633 1 92.19 113 SER A O 1
ATOM 915 N N . VAL A 1 114 ? -10.602 -26.156 -7.191 1 90 114 VAL A N 1
ATOM 916 C CA . VAL A 1 114 ? -10.648 -25.219 -8.297 1 90 114 VAL A CA 1
ATOM 917 C C . VAL A 1 114 ? -11.75 -25.609 -9.281 1 90 114 VAL A C 1
ATOM 919 O O . VAL A 1 114 ? -11.719 -26.703 -9.844 1 90 114 VAL A O 1
ATOM 922 N N . ARG A 1 115 ? -12.734 -24.672 -9.422 1 93.94 115 ARG A N 1
ATOM 923 C CA . ARG A 1 115 ? -13.898 -24.984 -10.25 1 93.94 115 ARG A CA 1
ATOM 924 C C . ARG A 1 115 ? -14.016 -24.016 -11.422 1 93.94 115 ARG A C 1
ATOM 926 O O . ARG A 1 115 ? -13.766 -22.812 -11.266 1 93.94 115 ARG A O 1
ATOM 933 N N . THR A 1 116 ? -14.32 -24.578 -12.547 1 91.12 116 THR A N 1
ATOM 934 C CA . THR A 1 116 ? -14.477 -23.781 -13.758 1 91.12 116 THR A CA 1
ATOM 935 C C . THR A 1 116 ? -15.82 -24.062 -14.422 1 91.12 116 THR A C 1
ATOM 937 O O . THR A 1 116 ? -16.531 -24.984 -14.031 1 91.12 116 THR A O 1
ATOM 940 N N . ALA A 1 117 ? -16.172 -23.203 -15.398 1 92.25 117 ALA A N 1
ATOM 941 C CA . ALA A 1 117 ? -17.422 -23.406 -16.141 1 92.25 117 ALA A CA 1
ATOM 942 C C . ALA A 1 117 ? -17.406 -24.734 -16.875 1 92.25 117 ALA A C 1
ATOM 944 O O . ALA A 1 117 ? -16.375 -25.141 -17.422 1 92.25 117 ALA A O 1
ATOM 945 N N . ALA A 1 118 ? -18.469 -25.469 -16.859 1 91.81 118 ALA A N 1
ATOM 946 C CA . ALA A 1 118 ? -18.625 -26.719 -17.578 1 91.81 118 ALA A CA 1
ATOM 947 C C . ALA A 1 118 ? -19.297 -26.516 -18.922 1 91.81 118 ALA A C 1
ATOM 949 O O . ALA A 1 118 ? -20.156 -25.641 -19.062 1 91.81 118 ALA A O 1
ATOM 950 N N . LYS A 1 119 ? -18.953 -27.266 -19.859 1 92.75 119 LYS A N 1
ATOM 951 C CA . LYS A 1 119 ? -19.594 -27.188 -21.172 1 92.75 119 LYS A CA 1
ATOM 952 C C . LYS A 1 119 ? -21.047 -27.625 -21.109 1 92.75 119 LYS A C 1
ATOM 954 O O . LYS A 1 119 ? -21.406 -28.531 -20.344 1 92.75 119 LYS A O 1
ATOM 959 N N . LYS A 1 120 ? -21.797 -27.094 -21.969 1 93.19 120 LYS A N 1
ATOM 960 C CA . LYS A 1 120 ? -23.234 -27.328 -21.969 1 93.19 120 LYS A CA 1
ATOM 961 C C . LYS A 1 120 ? -23.562 -28.797 -22.172 1 93.19 120 LYS A C 1
ATOM 963 O O . LYS A 1 120 ? -24.406 -29.359 -21.484 1 93.19 120 LYS A O 1
ATOM 968 N N . GLU A 1 121 ? -22.844 -29.406 -23.047 1 92.69 121 GLU A N 1
ATOM 969 C CA . GLU A 1 121 ? -23.062 -30.828 -23.344 1 92.69 121 GLU A CA 1
ATOM 970 C C . GLU A 1 121 ? -22.766 -31.703 -22.141 1 92.69 121 GLU A C 1
ATOM 972 O O . GLU A 1 121 ? -23.5 -32.656 -21.844 1 92.69 121 GLU A O 1
ATOM 977 N N . GLU A 1 122 ? -21.75 -31.422 -21.453 1 93.12 122 GLU A N 1
ATOM 978 C CA . GLU A 1 122 ? -21.375 -32.188 -20.266 1 93.12 122 GLU A CA 1
ATOM 979 C C . GLU A 1 122 ? -22.391 -32 -19.141 1 93.12 122 GLU A C 1
ATOM 981 O O . GLU A 1 122 ? -22.672 -32.938 -18.406 1 93.12 122 GLU A O 1
ATOM 986 N N . VAL A 1 123 ? -22.891 -30.844 -19.031 1 95.38 123 VAL A N 1
ATOM 987 C CA . VAL A 1 123 ? -23.891 -30.547 -18 1 95.38 123 VAL A CA 1
ATOM 988 C C . VAL A 1 123 ? -25.156 -31.344 -18.25 1 95.38 123 VAL A C 1
ATOM 990 O O . VAL A 1 123 ? -25.719 -31.938 -17.312 1 95.38 123 VAL A O 1
ATOM 993 N N . GLU A 1 124 ? -25.562 -31.359 -19.516 1 95.62 124 GLU A N 1
ATOM 994 C CA . GLU A 1 124 ? -26.766 -32.094 -19.859 1 95.62 124 GLU A CA 1
ATOM 995 C C . GLU A 1 124 ? -26.609 -33.594 -19.578 1 95.62 124 GLU A C 1
ATOM 997 O O . GLU A 1 124 ? -27.516 -34.219 -19.016 1 95.62 124 GLU A O 1
ATOM 1002 N N . GLN A 1 125 ? -25.453 -34.094 -19.891 1 95.06 125 GLN A N 1
ATOM 1003 C CA . GLN A 1 125 ? -25.156 -35.5 -19.641 1 95.06 125 GLN A CA 1
ATOM 1004 C C . GLN A 1 125 ? -25.125 -35.812 -18.156 1 95.06 125 GLN A C 1
ATOM 1006 O O . GLN A 1 125 ? -25.703 -36.781 -17.703 1 95.06 125 GLN A O 1
ATOM 1011 N N . ALA A 1 126 ? -24.484 -35 -17.406 1 95.56 126 ALA A N 1
ATOM 1012 C CA . ALA A 1 126 ? -24.359 -35.188 -15.969 1 95.56 126 ALA A CA 1
ATOM 1013 C C . ALA A 1 126 ? -25.719 -35.062 -15.281 1 95.56 126 ALA A C 1
ATOM 1015 O O . ALA A 1 126 ? -26.047 -35.875 -14.398 1 95.56 126 ALA A O 1
ATOM 1016 N N . ALA A 1 127 ? -26.453 -34.094 -15.703 1 95.94 127 ALA A N 1
ATOM 1017 C CA . ALA A 1 127 ? -27.781 -33.875 -15.125 1 95.94 127 ALA A CA 1
ATOM 1018 C C . ALA A 1 127 ? -28.672 -35.094 -15.32 1 95.94 127 ALA A C 1
ATOM 1020 O O . ALA A 1 127 ? -29.328 -35.562 -14.391 1 95.94 127 ALA A O 1
ATOM 1021 N N . ALA A 1 128 ? -28.641 -35.562 -16.516 1 96.19 128 ALA A N 1
ATOM 1022 C CA . ALA A 1 128 ? -29.422 -36.75 -16.828 1 96.19 128 ALA A CA 1
ATOM 1023 C C . ALA A 1 128 ? -28.938 -37.969 -16.016 1 96.19 128 ALA A C 1
ATOM 1025 O O . ALA A 1 128 ? -29.75 -38.719 -15.484 1 96.19 128 ALA A O 1
ATOM 1026 N N . LEU A 1 129 ? -27.688 -38.094 -15.922 1 96.19 129 LEU A N 1
ATOM 1027 C CA . LEU A 1 129 ? -27.094 -39.219 -15.203 1 96.19 129 LEU A CA 1
ATOM 1028 C C . LEU A 1 129 ? -27.453 -39.156 -13.727 1 96.19 129 LEU A C 1
ATOM 1030 O O . LEU A 1 129 ? -27.891 -40.156 -13.156 1 96.19 129 LEU A O 1
ATOM 1034 N N . TYR A 1 130 ? -27.297 -38.031 -13.102 1 96.25 130 TYR A N 1
ATOM 1035 C CA . TYR A 1 130 ? -27.531 -37.906 -11.672 1 96.25 130 TYR A CA 1
ATOM 1036 C C . TYR A 1 130 ? -29.016 -38.094 -11.352 1 96.25 130 TYR A C 1
ATOM 1038 O O . TYR A 1 130 ? -29.359 -38.719 -10.344 1 96.25 130 TYR A O 1
ATOM 1046 N N . ALA A 1 131 ? -29.859 -37.531 -12.203 1 95.56 131 ALA A N 1
ATOM 1047 C CA . ALA A 1 131 ? -31.297 -37.719 -12.016 1 95.56 131 ALA A CA 1
ATOM 1048 C C . ALA A 1 131 ? -31.672 -39.219 -12.062 1 95.56 131 ALA A C 1
ATOM 1050 O O . ALA A 1 131 ? -32.375 -39.719 -11.188 1 95.56 131 ALA A O 1
ATOM 1051 N N . ALA A 1 132 ? -31.172 -39.875 -13.055 1 96.19 132 ALA A N 1
ATOM 1052 C CA . ALA A 1 132 ? -31.422 -41.312 -13.219 1 96.19 132 ALA A CA 1
ATOM 1053 C C . ALA A 1 132 ? -30.844 -42.125 -12.062 1 96.19 132 ALA A C 1
ATOM 1055 O O . ALA A 1 132 ? -31.469 -43.062 -11.562 1 96.19 132 ALA A O 1
ATOM 1056 N N . PHE A 1 133 ? -29.703 -41.781 -11.641 1 95.88 133 PHE A N 1
ATOM 1057 C CA . PHE A 1 133 ? -29.031 -42.438 -10.531 1 95.88 133 PHE A CA 1
ATOM 1058 C C . PHE A 1 133 ? -29.828 -42.281 -9.242 1 95.88 133 PHE A C 1
ATOM 1060 O O . PHE A 1 133 ? -30.031 -43.25 -8.508 1 95.88 133 PHE A O 1
ATOM 1067 N N . ASN A 1 134 ? -30.297 -41.125 -8.984 1 94.44 134 ASN A N 1
ATOM 1068 C CA . ASN A 1 134 ? -31.078 -40.844 -7.781 1 94.44 134 ASN A CA 1
ATOM 1069 C C . ASN A 1 134 ? -32.406 -41.562 -7.781 1 94.44 134 ASN A C 1
ATOM 1071 O O . ASN A 1 134 ? -32.938 -41.875 -6.723 1 94.44 134 ASN A O 1
ATOM 1075 N N . GLN A 1 135 ? -32.906 -41.812 -8.969 1 94.69 135 GLN A N 1
ATOM 1076 C CA . GLN A 1 135 ? -34.156 -42.531 -9.102 1 94.69 135 GLN A CA 1
ATOM 1077 C C . GLN A 1 135 ? -33.938 -44.062 -8.992 1 94.69 135 GLN A C 1
ATOM 1079 O O . GLN A 1 135 ? -34.875 -44.844 -9.062 1 94.69 135 GLN A O 1
ATOM 1084 N N . GLY A 1 136 ? -32.656 -44.469 -8.938 1 93.12 136 GLY A N 1
ATOM 1085 C CA . GLY A 1 136 ? -32.344 -45.875 -8.766 1 93.12 136 GLY A CA 1
ATOM 1086 C C . GLY A 1 136 ? -32.281 -46.625 -10.078 1 93.12 136 GLY A C 1
ATOM 1087 O O . GLY A 1 136 ? -32.344 -47.844 -10.094 1 93.12 136 GLY A O 1
ATOM 1088 N N . LYS A 1 137 ? -32.094 -45.969 -11.164 1 93.44 137 LYS A N 1
ATOM 1089 C CA . LYS A 1 137 ? -32.094 -46.594 -12.484 1 93.44 137 LYS A CA 1
ATOM 1090 C C . LYS A 1 137 ? -30.766 -47.344 -12.734 1 93.44 137 LYS A C 1
ATOM 1092 O O . LYS A 1 137 ? -30.688 -48.156 -13.656 1 93.44 137 LYS A O 1
ATOM 1097 N N . TYR A 1 138 ? -29.766 -47.062 -11.969 1 92.31 138 TYR A N 1
ATOM 1098 C CA . TYR A 1 138 ? -28.453 -47.656 -12.164 1 92.31 138 TYR A CA 1
ATOM 1099 C C . TYR A 1 138 ? -27.984 -48.375 -10.898 1 92.31 138 TYR A C 1
ATOM 1101 O O . TYR A 1 138 ? -26.953 -48.031 -10.32 1 92.31 138 TYR A O 1
ATOM 1109 N N . PRO A 1 139 ? -28.625 -49.406 -10.555 1 90.19 139 PRO A N 1
ATOM 1110 C CA . PRO A 1 139 ? -28.281 -50.094 -9.305 1 90.19 139 PRO A CA 1
ATOM 1111 C C . PRO A 1 139 ? -26.922 -50.812 -9.367 1 90.19 139 PRO A C 1
ATOM 1113 O O . PRO A 1 139 ? -26.312 -51.062 -8.336 1 90.19 139 PRO A O 1
ATOM 1116 N N . SER A 1 140 ? -26.422 -51.094 -10.523 1 92.81 140 SER A N 1
ATOM 1117 C CA . SER A 1 140 ? -25.172 -51.844 -10.672 1 92.81 140 SER A CA 1
ATOM 1118 C C . SER A 1 140 ? -24.016 -50.906 -10.984 1 92.81 140 SER A C 1
ATOM 1120 O O . SER A 1 140 ? -22.969 -51.344 -11.469 1 92.81 140 SER A O 1
ATOM 1122 N N . HIS A 1 141 ? -24.203 -49.656 -10.781 1 93.19 141 HIS A N 1
ATOM 1123 C CA . HIS A 1 141 ? -23.156 -48.688 -11.102 1 93.19 141 HIS A CA 1
ATOM 1124 C C . HIS A 1 141 ? -22.719 -47.906 -9.859 1 93.19 141 HIS A C 1
ATOM 1126 O O . HIS A 1 141 ? -23.438 -47.875 -8.859 1 93.19 141 HIS A O 1
ATOM 1132 N N . THR A 1 142 ? -21.516 -47.406 -9.867 1 93 142 THR A N 1
ATOM 1133 C CA . THR A 1 142 ? -20.953 -46.562 -8.828 1 93 142 THR A CA 1
ATOM 1134 C C . THR A 1 142 ? -19.969 -45.562 -9.414 1 93 142 THR A C 1
ATOM 1136 O O . THR A 1 142 ? -19.766 -45.5 -10.633 1 93 142 THR A O 1
ATOM 1139 N N . PHE A 1 143 ? -19.594 -44.688 -8.578 1 92.75 143 PHE A N 1
ATOM 1140 C CA . PHE A 1 143 ? -18.578 -43.719 -8.984 1 92.75 143 PHE A CA 1
ATOM 1141 C C . PHE A 1 143 ? -17.219 -44.094 -8.414 1 92.75 143 PHE A C 1
ATOM 1143 O O . PHE A 1 143 ? -17.109 -44.531 -7.27 1 92.75 143 PHE A O 1
ATOM 1150 N N . SER A 1 144 ? -16.188 -44 -9.266 1 92.06 144 SER A N 1
ATOM 1151 C CA . SER A 1 144 ? -14.812 -44.219 -8.836 1 92.06 144 SER A CA 1
ATOM 1152 C C . SER A 1 144 ? -13.875 -43.188 -9.453 1 92.06 144 SER A C 1
ATOM 1154 O O . SER A 1 144 ? -13.711 -43.156 -10.672 1 92.06 144 SER A O 1
ATOM 1156 N N . LYS A 1 145 ? -13.219 -42.406 -8.625 1 93.06 145 LYS A N 1
ATOM 1157 C CA . LYS A 1 145 ? -12.281 -41.344 -9.023 1 93.06 145 LYS A CA 1
ATOM 1158 C C . LYS A 1 145 ? -12.891 -40.438 -10.086 1 93.06 145 LYS A C 1
ATOM 1160 O O . LYS A 1 145 ? -12.234 -40.094 -11.07 1 93.06 145 LYS A O 1
ATOM 1165 N N . GLY A 1 146 ? -14.195 -40.188 -9.938 1 90.12 146 GLY A N 1
ATOM 1166 C CA . GLY A 1 146 ? -14.883 -39.219 -10.773 1 90.12 146 GLY A CA 1
ATOM 1167 C C . GLY A 1 146 ? -15.539 -39.812 -11.992 1 90.12 146 GLY A C 1
ATOM 1168 O O . GLY A 1 146 ? -16.188 -39.125 -12.781 1 90.12 146 GLY A O 1
ATOM 1169 N N . VAL A 1 147 ? -15.344 -41.125 -12.219 1 91.56 147 VAL A N 1
ATOM 1170 C CA . VAL A 1 147 ? -15.914 -41.75 -13.398 1 91.56 147 VAL A CA 1
ATOM 1171 C C . VAL A 1 147 ? -17.031 -42.688 -12.984 1 91.56 147 VAL A C 1
ATOM 1173 O O . VAL A 1 147 ? -17.016 -43.25 -11.875 1 91.56 147 VAL A O 1
ATOM 1176 N N . PHE A 1 148 ? -17.938 -42.844 -13.914 1 91.81 148 PHE A N 1
ATOM 1177 C CA . PHE A 1 148 ? -19.094 -43.688 -13.734 1 91.81 148 PHE A CA 1
ATOM 1178 C C . PHE A 1 148 ? -18.797 -45.125 -14.227 1 91.81 148 PHE A C 1
ATOM 1180 O O . PHE A 1 148 ? -18.531 -45.312 -15.414 1 91.81 148 PHE A O 1
ATOM 1187 N N . ILE A 1 149 ? -18.766 -46.125 -13.195 1 92.44 149 ILE A N 1
ATOM 1188 C CA . ILE A 1 149 ? -18.344 -47.469 -13.57 1 92.44 149 ILE A CA 1
ATOM 1189 C C . ILE A 1 149 ? -19.344 -48.5 -13.023 1 92.44 149 ILE A C 1
ATOM 1191 O O . ILE A 1 149 ? -20.156 -48.188 -12.156 1 92.44 149 ILE A O 1
ATOM 1195 N N . TYR A 1 150 ? -19.281 -49.656 -13.57 1 91.69 150 TYR A N 1
ATOM 1196 C CA . TYR A 1 150 ? -20.078 -50.781 -13.07 1 91.69 150 TYR A CA 1
ATOM 1197 C C . TYR A 1 150 ? -19.516 -51.312 -11.758 1 91.69 150 TYR A C 1
ATOM 1199 O O . TYR A 1 150 ? -18.297 -51.281 -11.531 1 91.69 150 TYR A O 1
ATOM 1207 N N . LYS A 1 151 ? -20.438 -51.75 -10.805 1 90.25 151 LYS A N 1
ATOM 1208 C CA . LYS A 1 151 ? -20 -52.344 -9.531 1 90.25 151 LYS A CA 1
ATOM 1209 C C . LYS A 1 151 ? -20.406 -53.812 -9.422 1 90.25 151 LYS A C 1
ATOM 1211 O O . LYS A 1 151 ? -21.219 -54.281 -10.195 1 90.25 151 LYS A O 1
ATOM 1216 N N . GLY A 1 152 ? -19.828 -54.469 -8.469 1 86.81 152 GLY A N 1
ATOM 1217 C CA . GLY A 1 152 ? -20.172 -55.875 -8.211 1 86.81 152 GLY A CA 1
ATOM 1218 C C . GLY A 1 152 ? -19.656 -56.812 -9.273 1 86.81 152 GLY A C 1
ATOM 1219 O O . GLY A 1 152 ? -18.531 -56.656 -9.75 1 86.81 152 GLY A O 1
ATOM 1220 N N . TRP A 1 153 ? -20.484 -57.844 -9.586 1 85.25 153 TRP A N 1
ATOM 1221 C CA . TRP A 1 153 ? -20.062 -58.906 -10.516 1 85.25 153 TRP A CA 1
ATOM 1222 C C . TRP A 1 153 ? -20 -58.344 -11.945 1 85.25 153 TRP A C 1
ATOM 1224 O O . TRP A 1 153 ? -19.328 -58.938 -12.797 1 85.25 153 TRP A O 1
ATOM 1234 N N . LYS A 1 154 ? -20.641 -57.188 -12.195 1 90.88 154 LYS A N 1
ATOM 1235 C CA . LYS A 1 154 ? -20.625 -56.594 -13.523 1 90.88 154 LYS A CA 1
ATOM 1236 C C . LYS A 1 154 ? -19.469 -55.625 -13.68 1 90.88 154 LYS A C 1
ATOM 1238 O O . LYS A 1 154 ? -19.359 -54.938 -14.695 1 90.88 154 LYS A O 1
ATOM 1243 N N . SER A 1 155 ? -18.594 -55.531 -12.703 1 88 155 SER A N 1
ATOM 1244 C CA . SER A 1 155 ? -17.5 -54.562 -12.688 1 88 155 SER A CA 1
ATOM 1245 C C . SER A 1 155 ? -16.562 -54.75 -13.875 1 88 155 SER A C 1
ATOM 1247 O O . SER A 1 155 ? -15.906 -53.812 -14.32 1 88 155 SER A O 1
ATOM 1249 N N . TRP A 1 156 ? -16.625 -56 -14.352 1 87 156 TRP A N 1
ATOM 1250 C CA . TRP A 1 156 ? -15.719 -56.312 -15.453 1 87 156 TRP A CA 1
ATOM 1251 C C . TRP A 1 156 ? -16.125 -55.531 -16.719 1 87 156 TRP A C 1
ATOM 1253 O O . TRP A 1 156 ? -15.297 -55.344 -17.609 1 87 156 TRP A O 1
ATOM 1263 N N . ARG A 1 157 ? -17.344 -55 -16.812 1 89.38 157 ARG A N 1
ATOM 1264 C CA . ARG A 1 157 ? -17.828 -54.281 -17.984 1 89.38 157 ARG A CA 1
ATOM 1265 C C . ARG A 1 157 ? -17.156 -52.938 -18.094 1 89.38 157 ARG A C 1
ATOM 1267 O O . ARG A 1 157 ? -17.172 -52.312 -19.172 1 89.38 157 ARG A O 1
ATOM 1274 N N . SER A 1 158 ? -16.531 -52.469 -16.953 1 90.56 158 SER A N 1
ATOM 1275 C CA . SER A 1 158 ? -15.844 -51.188 -16.969 1 90.56 158 SER A CA 1
ATOM 1276 C C . SER A 1 158 ? -14.336 -51.344 -17.141 1 90.56 158 SER A C 1
ATOM 1278 O O . SER A 1 158 ? -13.555 -50.531 -16.688 1 90.56 158 SER A O 1
ATOM 1280 N N . TRP A 1 159 ? -13.938 -52.438 -17.797 1 87.56 159 TRP A N 1
ATOM 1281 C CA . TRP A 1 159 ? -12.523 -52.75 -17.906 1 87.56 159 TRP A CA 1
ATOM 1282 C C . TRP A 1 159 ? -11.789 -51.688 -18.719 1 87.56 159 TRP A C 1
ATOM 1284 O O . TRP A 1 159 ? -10.625 -51.375 -18.438 1 87.56 159 TRP A O 1
ATOM 1294 N N . LYS A 1 160 ? -12.422 -51 -19.609 1 86.69 160 LYS A N 1
ATOM 1295 C CA . LYS A 1 160 ? -11.797 -50 -20.453 1 86.69 160 LYS A CA 1
ATOM 1296 C C . LYS A 1 160 ? -11.406 -48.75 -19.625 1 86.69 160 LYS A C 1
ATOM 1298 O O . LYS A 1 160 ? -10.453 -48.062 -19.969 1 86.69 160 LYS A O 1
ATOM 1303 N N . GLN A 1 161 ? -12.078 -48.625 -18.531 1 89.5 161 GLN A N 1
ATOM 1304 C CA . GLN A 1 161 ? -11.852 -47.438 -17.719 1 89.5 161 GLN A CA 1
ATOM 1305 C C . GLN A 1 161 ? -10.969 -47.75 -16.516 1 89.5 161 GLN A C 1
ATOM 1307 O O . GLN A 1 161 ? -10.148 -46.906 -16.094 1 89.5 161 GLN A O 1
ATOM 1312 N N . THR A 1 162 ? -11.039 -48.969 -15.977 1 89.25 162 THR A N 1
ATOM 1313 C CA . THR A 1 162 ? -10.5 -49.219 -14.641 1 89.25 162 THR A CA 1
ATOM 1314 C C . THR A 1 162 ? -9.203 -50 -14.711 1 89.25 162 THR A C 1
ATOM 1316 O O . THR A 1 162 ? -8.43 -50.031 -13.75 1 89.25 162 THR A O 1
ATOM 1319 N N . LEU A 1 163 ? -8.914 -50.656 -15.797 1 90.75 163 LEU A N 1
ATOM 1320 C CA . LEU A 1 163 ? -7.715 -51.5 -15.875 1 90.75 163 LEU A CA 1
ATOM 1321 C C . LEU A 1 163 ? -6.457 -50.656 -15.727 1 90.75 163 LEU A C 1
ATOM 1323 O O . LEU A 1 163 ? -6.352 -49.562 -16.328 1 90.75 163 LEU A O 1
ATOM 1327 N N . SER A 1 164 ? -5.559 -51.156 -14.852 1 91.88 164 SER A N 1
ATOM 1328 C CA . SER A 1 164 ? -4.27 -50.5 -14.742 1 91.88 164 SER A CA 1
ATOM 1329 C C . SER A 1 164 ? -3.471 -50.594 -16.031 1 91.88 164 SER A C 1
ATOM 1331 O O . SER A 1 164 ? -3.777 -51.438 -16.891 1 91.88 164 SER A O 1
ATOM 1333 N N . LEU A 1 165 ? -2.557 -49.719 -16.203 1 92.94 165 LEU A N 1
ATOM 1334 C CA . LEU A 1 165 ? -1.729 -49.75 -17.406 1 92.94 165 LEU A CA 1
ATOM 1335 C C . LEU A 1 165 ? -0.98 -51.094 -17.5 1 92.94 165 LEU A C 1
ATOM 1337 O O . LEU A 1 165 ? -0.873 -51.656 -18.594 1 92.94 165 LEU A O 1
ATOM 1341 N N . LYS A 1 166 ? -0.496 -51.594 -16.328 1 93.56 166 LYS A N 1
ATOM 1342 C CA . LYS A 1 166 ? 0.201 -52.875 -16.281 1 93.56 166 LYS A CA 1
ATOM 1343 C C . LYS A 1 166 ? -0.7 -54 -16.781 1 93.56 166 LYS A C 1
ATOM 1345 O O . LYS A 1 166 ? -0.295 -54.781 -17.625 1 93.56 166 LYS A O 1
ATOM 1350 N N . GLN A 1 167 ? -1.922 -54.031 -16.328 1 92.88 167 GLN A N 1
ATOM 1351 C CA . GLN A 1 167 ? -2.881 -55.062 -16.719 1 92.88 167 GLN A CA 1
ATOM 1352 C C . GLN A 1 167 ? -3.279 -54.938 -18.188 1 92.88 167 GLN A C 1
ATOM 1354 O O . GLN A 1 167 ? -3.439 -55.938 -18.891 1 92.88 167 GLN A O 1
ATOM 1359 N N . ARG A 1 168 ? -3.414 -53.719 -18.578 1 92.56 168 ARG A N 1
ATOM 1360 C CA . ARG A 1 168 ? -3.783 -53.469 -19.969 1 92.56 168 ARG A CA 1
ATOM 1361 C C . ARG A 1 168 ? -2.711 -53.969 -20.922 1 92.56 168 ARG A C 1
ATOM 1363 O O . ARG A 1 168 ? -3.018 -54.656 -21.906 1 92.56 168 ARG A O 1
ATOM 1370 N N . VAL A 1 169 ? -1.494 -53.656 -20.609 1 93.19 169 VAL A N 1
ATOM 1371 C CA . VAL A 1 169 ? -0.378 -54.062 -21.453 1 93.19 169 VAL A CA 1
ATOM 1372 C C . VAL A 1 169 ? -0.253 -55.594 -21.438 1 93.19 169 VAL A C 1
ATOM 1374 O O . VAL A 1 169 ? -0.06 -56.219 -22.484 1 93.19 169 VAL A O 1
ATOM 1377 N N . ARG A 1 170 ? -0.431 -56.219 -20.281 1 92.81 170 ARG A N 1
ATOM 1378 C CA . ARG A 1 170 ? -0.365 -57.688 -20.156 1 92.81 170 ARG A CA 1
ATOM 1379 C C . ARG A 1 170 ? -1.454 -58.344 -20.984 1 92.81 170 ARG A C 1
ATOM 1381 O O . ARG A 1 170 ? -1.186 -59.312 -21.719 1 92.81 170 ARG A O 1
ATOM 1388 N N . LEU A 1 171 ? -2.596 -57.812 -20.906 1 92.06 171 LEU A N 1
ATOM 1389 C CA . LEU A 1 171 ? -3.723 -58.375 -21.641 1 92.06 171 LEU A CA 1
ATOM 1390 C C . LEU A 1 171 ? -3.508 -58.25 -23.141 1 92.06 171 LEU A C 1
ATOM 1392 O O . LEU A 1 171 ? -3.77 -59.188 -23.891 1 92.06 171 LEU A O 1
ATOM 1396 N N . LEU A 1 172 ? -3.018 -57.156 -23.562 1 92 172 LEU A N 1
ATOM 1397 C CA . LEU A 1 172 ? -2.82 -56.906 -24.984 1 92 172 LEU A CA 1
ATOM 1398 C C . LEU A 1 172 ? -1.703 -57.812 -25.531 1 92 172 LEU A C 1
ATOM 1400 O O . LEU A 1 172 ? -1.762 -58.219 -26.688 1 92 172 LEU A O 1
ATOM 1404 N N . LEU A 1 173 ? -0.725 -58.062 -24.656 1 92.88 173 LEU A N 1
ATOM 1405 C CA . LEU A 1 173 ? 0.382 -58.906 -25.094 1 92.88 173 LEU A CA 1
ATOM 1406 C C . LEU A 1 173 ? -0.052 -60.375 -25.188 1 92.88 173 LEU A C 1
ATOM 1408 O O . LEU A 1 173 ? 0.447 -61.125 -26.031 1 92.88 173 LEU A O 1
ATOM 1412 N N . LEU A 1 174 ? -1.08 -60.719 -24.359 1 92.25 174 LEU A N 1
ATOM 1413 C CA . LEU A 1 174 ? -1.517 -62.125 -24.297 1 92.25 174 LEU A CA 1
ATOM 1414 C C . LEU A 1 174 ? -2.633 -62.375 -25.312 1 92.25 174 LEU A C 1
ATOM 1416 O O . LEU A 1 174 ? -2.914 -63.531 -25.641 1 92.25 174 LEU A O 1
ATOM 1420 N N . LEU A 1 175 ? -3.131 -61.375 -25.828 1 90.31 175 LEU A N 1
ATOM 1421 C CA . LEU A 1 175 ? -4.316 -61.469 -26.672 1 90.31 175 LEU A CA 1
ATOM 1422 C C . LEU A 1 175 ? -4.047 -62.344 -27.906 1 90.31 175 LEU A C 1
ATOM 1424 O O . LEU A 1 175 ? -4.852 -63.219 -28.234 1 90.31 175 LEU A O 1
ATOM 1428 N N . PRO A 1 176 ? -2.916 -62.219 -28.562 1 91.44 176 PRO A N 1
ATOM 1429 C CA . PRO A 1 176 ? -2.691 -63.031 -29.766 1 91.44 176 PRO A CA 1
ATOM 1430 C C . PRO A 1 176 ? -2.342 -64.5 -29.469 1 91.44 176 PRO A C 1
ATOM 1432 O O . PRO A 1 176 ? -2.387 -65.312 -30.344 1 91.44 176 PRO A O 1
ATOM 1435 N N . PHE A 1 177 ? -2.125 -64.875 -28.219 1 91.81 177 PHE A N 1
ATOM 1436 C CA . PHE A 1 177 ? -1.562 -66.125 -27.812 1 91.81 177 PHE A CA 1
ATOM 1437 C C . PHE A 1 177 ? -2.443 -67.25 -28.297 1 91.81 177 PHE A C 1
ATOM 1439 O O . PHE A 1 177 ? -1.986 -68.125 -29.031 1 91.81 177 PHE A O 1
ATOM 1446 N N . PRO A 1 178 ? -3.723 -67.25 -28 1 92.12 178 PRO A N 1
ATOM 1447 C CA . PRO A 1 178 ? -4.559 -68.375 -28.438 1 92.12 178 PRO A CA 1
ATOM 1448 C C . PRO A 1 178 ? -4.684 -68.438 -29.953 1 92.12 178 PRO A C 1
ATOM 1450 O O . PRO A 1 178 ? -4.766 -69.562 -30.516 1 92.12 178 PRO A O 1
ATOM 1453 N N . PHE A 1 179 ? -4.59 -67.438 -30.578 1 92.94 179 PHE A N 1
ATOM 1454 C CA . PHE A 1 179 ? -4.73 -67.438 -32.031 1 92.94 179 PHE A CA 1
ATOM 1455 C C . PHE A 1 179 ? -3.467 -67.938 -32.688 1 92.94 179 PHE A C 1
ATOM 1457 O O . PHE A 1 179 ? -3.537 -68.562 -33.75 1 92.94 179 PHE A O 1
ATOM 1464 N N . ILE A 1 180 ? -2.379 -67.625 -32.062 1 92.5 180 ILE A N 1
ATOM 1465 C CA . ILE A 1 180 ? -1.111 -68.125 -32.594 1 92.5 180 ILE A CA 1
ATOM 1466 C C . ILE A 1 180 ? -1.07 -69.688 -32.469 1 92.5 180 ILE A C 1
ATOM 1468 O O . ILE A 1 180 ? -0.696 -70.375 -33.406 1 92.5 180 ILE A O 1
ATOM 1472 N N . LEU A 1 181 ? -1.557 -70.125 -31.375 1 91.5 181 LEU A N 1
ATOM 1473 C CA . LEU A 1 181 ? -1.569 -71.562 -31.141 1 91.5 181 LEU A CA 1
ATOM 1474 C C . LEU A 1 181 ? -2.521 -72.312 -32.094 1 91.5 181 LEU A C 1
ATOM 1476 O O . LEU A 1 181 ? -2.205 -73.375 -32.625 1 91.5 181 LEU A O 1
ATOM 1480 N N . LEU A 1 182 ? -3.613 -71.625 -32.344 1 91.81 182 LEU A N 1
ATOM 1481 C CA . LEU A 1 182 ? -4.598 -72.188 -33.25 1 91.81 182 LEU A CA 1
ATOM 1482 C C . LEU A 1 182 ? -4.047 -72.25 -34.656 1 91.81 182 LEU A C 1
ATOM 1484 O O . LEU A 1 182 ? -4.305 -73.25 -35.406 1 91.81 182 LEU A O 1
ATOM 1488 N N . SER A 1 183 ? -3.291 -71.312 -34.969 1 91.44 183 SER A N 1
ATOM 1489 C CA . SER A 1 183 ? -2.75 -71.25 -36.312 1 91.44 183 SER A CA 1
ATOM 1490 C C . SER A 1 183 ? -1.742 -72.375 -36.562 1 91.44 183 SER A C 1
ATOM 1492 O O . SER A 1 183 ? -1.707 -72.938 -37.656 1 91.44 183 SER A O 1
ATOM 1494 N N . VAL A 1 184 ? -0.985 -72.688 -35.531 1 91.06 184 VAL A N 1
ATOM 1495 C CA . VAL A 1 184 ? 0.024 -73.75 -35.656 1 91.06 184 VAL A CA 1
ATOM 1496 C C . VAL A 1 184 ? -0.646 -75.125 -35.656 1 91.06 184 VAL A C 1
ATOM 1498 O O . VAL A 1 184 ? -0.243 -76 -36.406 1 91.06 184 VAL A O 1
ATOM 1501 N N . TRP A 1 185 ? -1.653 -75.188 -34.938 1 88.31 185 TRP A N 1
ATOM 1502 C CA . TRP A 1 185 ? -2.414 -76.375 -34.875 1 88.31 185 TRP A CA 1
ATOM 1503 C C . TRP A 1 185 ? -3.092 -76.688 -36.219 1 88.31 185 TRP A C 1
ATOM 1505 O O . TRP A 1 185 ? -3.043 -77.812 -36.75 1 88.31 185 TRP A O 1
ATOM 1515 N N . PHE A 1 186 ? -3.619 -75.75 -36.75 1 88.56 186 PHE A N 1
ATOM 1516 C CA . PHE A 1 186 ? -4.301 -75.812 -38.031 1 88.56 186 PHE A CA 1
ATOM 1517 C C . PHE A 1 186 ? -3.314 -76.125 -39.156 1 88.56 186 PHE A C 1
ATOM 1519 O O . PHE A 1 186 ? -3.664 -76.812 -40.125 1 88.56 186 PHE A O 1
ATOM 1526 N N . ALA A 1 187 ? -2.055 -75.688 -38.969 1 87.69 187 ALA A N 1
ATOM 1527 C CA . ALA A 1 187 ? -1.021 -75.938 -40 1 87.69 187 ALA A CA 1
ATOM 1528 C C . ALA A 1 187 ? -0.446 -77.312 -39.906 1 87.69 187 ALA A C 1
ATOM 1530 O O . ALA A 1 187 ? 0.392 -77.688 -40.719 1 87.69 187 ALA A O 1
ATOM 1531 N N . GLY A 1 188 ? -0.805 -78.062 -38.875 1 83.75 188 GLY A N 1
ATOM 1532 C CA . GLY A 1 188 ? -0.484 -79.5 -38.875 1 83.75 188 GLY A CA 1
ATOM 1533 C C . GLY A 1 188 ? 0.513 -79.875 -37.812 1 83.75 188 GLY A C 1
ATOM 1534 O O . GLY A 1 188 ? 0.953 -81.062 -37.75 1 83.75 188 GLY A O 1
ATOM 1535 N N . LEU A 1 189 ? 0.861 -78.938 -37.062 1 86.81 189 LEU A N 1
ATOM 1536 C CA . LEU A 1 189 ? 1.805 -79.25 -35.969 1 86.81 189 LEU A CA 1
ATOM 1537 C C . LEU A 1 189 ? 1.093 -79.875 -34.812 1 86.81 189 LEU A C 1
ATOM 1539 O O . LEU A 1 189 ? 0.079 -79.375 -34.312 1 86.81 189 LEU A O 1
ATOM 1543 N N . ASN A 1 190 ? 1.455 -81.188 -34.438 1 85.38 190 ASN A N 1
ATOM 1544 C CA . ASN A 1 190 ? 0.847 -81.875 -33.312 1 85.38 190 ASN A CA 1
ATOM 1545 C C . ASN A 1 190 ? 1.893 -82.625 -32.5 1 85.38 190 ASN A C 1
ATOM 1547 O O . ASN A 1 190 ? 3.086 -82.562 -32.812 1 85.38 190 ASN A O 1
ATOM 1551 N N . GLY A 1 191 ? 1.51 -83.125 -31.281 1 88.62 191 GLY A N 1
ATOM 1552 C CA . GLY A 1 191 ? 2.396 -83.875 -30.453 1 88.62 191 GLY A CA 1
ATOM 1553 C C . GLY A 1 191 ? 3.492 -83.062 -29.797 1 88.62 191 GLY A C 1
ATOM 1554 O O . GLY A 1 191 ? 3.23 -82 -29.25 1 88.62 191 GLY A O 1
ATOM 1555 N N . TRP A 1 192 ? 4.668 -83.625 -29.844 1 87.56 192 TRP A N 1
ATOM 1556 C CA . TRP A 1 192 ? 5.809 -83.062 -29.156 1 87.56 192 TRP A CA 1
ATOM 1557 C C . TRP A 1 192 ? 6.191 -81.688 -29.781 1 87.56 192 TRP A C 1
ATOM 1559 O O . TRP A 1 192 ? 6.625 -80.812 -29.078 1 87.56 192 TRP A O 1
ATOM 1569 N N . GLY A 1 193 ? 5.938 -81.562 -31.062 1 87.19 193 GLY A N 1
ATOM 1570 C CA . GLY A 1 193 ? 6.23 -80.312 -31.734 1 87.19 193 GLY A CA 1
ATOM 1571 C C . GLY A 1 193 ? 5.375 -79.125 -31.234 1 87.19 193 GLY A C 1
ATOM 1572 O O . GLY A 1 193 ? 5.883 -78 -31.016 1 87.19 193 GLY A O 1
ATOM 1573 N N . LEU A 1 194 ? 4.105 -79.375 -31.016 1 91.25 194 LEU A N 1
ATOM 1574 C CA . LEU A 1 194 ? 3.186 -78.375 -30.5 1 91.25 194 LEU A CA 1
ATOM 1575 C C . LEU A 1 194 ? 3.547 -78 -29.078 1 91.25 194 LEU A C 1
ATOM 1577 O O . LEU A 1 194 ? 3.473 -76.812 -28.719 1 91.25 194 LEU A O 1
ATOM 1581 N N . PHE A 1 195 ? 3.979 -78.938 -28.328 1 92.38 195 PHE A N 1
ATOM 1582 C CA . PHE A 1 195 ? 4.336 -78.688 -26.938 1 92.38 195 PHE A CA 1
ATOM 1583 C C . PHE A 1 195 ? 5.574 -77.812 -26.859 1 92.38 195 PHE A C 1
ATOM 1585 O O . PHE A 1 195 ? 5.605 -76.812 -26.094 1 92.38 195 PHE A O 1
ATOM 1592 N N . ILE A 1 196 ? 6.555 -78.062 -27.672 1 90.56 196 ILE A N 1
ATOM 1593 C CA . ILE A 1 196 ? 7.797 -77.312 -27.656 1 90.56 196 ILE A CA 1
ATOM 1594 C C . ILE A 1 196 ? 7.531 -75.875 -28.141 1 90.56 196 ILE A C 1
ATOM 1596 O O . ILE A 1 196 ? 8.008 -74.938 -27.547 1 90.56 196 ILE A O 1
ATOM 1600 N N . HIS A 1 197 ? 6.77 -75.75 -29.156 1 91.94 197 HIS A N 1
ATOM 1601 C CA . HIS A 1 197 ? 6.434 -74.375 -29.672 1 91.94 197 HIS A CA 1
ATOM 1602 C C . HIS A 1 197 ? 5.68 -73.562 -28.625 1 91.94 197 HIS A C 1
ATOM 1604 O O . HIS A 1 197 ? 5.961 -72.375 -28.438 1 91.94 197 HIS A O 1
ATOM 1610 N N . THR A 1 198 ? 4.762 -74.25 -27.953 1 92.88 198 THR A N 1
ATOM 1611 C CA . THR A 1 198 ? 3.975 -73.562 -26.938 1 92.88 198 THR A CA 1
ATOM 1612 C C . THR A 1 198 ? 4.867 -73.062 -25.797 1 92.88 198 THR A C 1
ATOM 1614 O O . THR A 1 198 ? 4.719 -71.938 -25.312 1 92.88 198 THR A O 1
ATOM 1617 N N . ALA A 1 199 ? 5.777 -73.875 -25.438 1 93.88 199 ALA A N 1
ATOM 1618 C CA . ALA A 1 199 ? 6.695 -73.5 -24.359 1 93.88 199 ALA A CA 1
ATOM 1619 C C . ALA A 1 199 ? 7.57 -72.312 -24.766 1 93.88 199 ALA A C 1
ATOM 1621 O O . ALA A 1 199 ? 7.77 -71.375 -23.969 1 93.88 199 ALA A O 1
ATOM 1622 N N . ILE A 1 200 ? 8.039 -72.312 -25.969 1 92.88 200 ILE A N 1
ATOM 1623 C CA . ILE A 1 200 ? 8.883 -71.25 -26.469 1 92.88 200 ILE A CA 1
ATOM 1624 C C . ILE A 1 200 ? 8.07 -69.938 -26.562 1 92.88 200 ILE A C 1
ATOM 1626 O O . ILE A 1 200 ? 8.531 -68.875 -26.156 1 92.88 200 ILE A O 1
ATOM 1630 N N . LEU A 1 201 ? 6.883 -70.125 -27.016 1 93.38 201 LEU A N 1
ATOM 1631 C CA . LEU A 1 201 ? 6.004 -69 -27.172 1 93.38 201 LEU A CA 1
ATOM 1632 C C . LEU A 1 201 ? 5.711 -68.312 -25.828 1 93.38 201 LEU A C 1
ATOM 1634 O O . LEU A 1 201 ? 5.773 -67.125 -25.703 1 93.38 201 LEU A O 1
ATOM 1638 N N . LEU A 1 202 ? 5.461 -69.125 -24.875 1 93.81 202 LEU A N 1
ATOM 1639 C CA . LEU A 1 202 ? 5.168 -68.625 -23.547 1 93.81 202 LEU A CA 1
ATOM 1640 C C . LEU A 1 202 ? 6.379 -67.875 -22.953 1 93.81 202 LEU A C 1
ATOM 1642 O O . LEU A 1 202 ? 6.246 -66.812 -22.344 1 93.81 202 LEU A O 1
ATOM 1646 N N . SER A 1 203 ? 7.512 -68.5 -23.188 1 94.56 203 SER A N 1
ATOM 1647 C CA . SER A 1 203 ? 8.742 -67.875 -22.703 1 94.56 203 SER A CA 1
ATOM 1648 C C . SER A 1 203 ? 8.984 -66.5 -23.375 1 94.56 203 SER A C 1
ATOM 1650 O O . SER A 1 203 ? 9.383 -65.562 -22.719 1 94.56 203 SER A O 1
ATOM 1652 N N . LEU A 1 204 ? 8.727 -66.438 -24.641 1 93.56 204 LEU A N 1
ATOM 1653 C CA . LEU A 1 204 ? 8.906 -65.188 -25.391 1 93.56 204 LEU A CA 1
ATOM 1654 C C . LEU A 1 204 ? 7.922 -64.125 -24.922 1 93.56 204 LEU A C 1
ATOM 1656 O O . LEU A 1 204 ? 8.281 -62.969 -24.797 1 93.56 204 LEU A O 1
ATOM 1660 N N . LEU A 1 205 ? 6.762 -64.562 -24.641 1 93 205 LEU A N 1
ATOM 1661 C CA . LEU A 1 205 ? 5.75 -63.625 -24.203 1 93 205 LEU A CA 1
ATOM 1662 C C . LEU A 1 205 ? 6.098 -63.062 -22.828 1 93 205 LEU A C 1
ATOM 1664 O O . LEU A 1 205 ? 5.914 -61.875 -22.562 1 93 205 LEU A O 1
ATOM 1668 N N . ILE A 1 206 ? 6.613 -63.906 -21.969 1 94.5 206 ILE A N 1
ATOM 1669 C CA . ILE A 1 206 ? 7 -63.469 -20.625 1 94.5 206 ILE A CA 1
ATOM 1670 C C . ILE A 1 206 ? 8.164 -62.469 -20.719 1 94.5 206 ILE A C 1
ATOM 1672 O O . ILE A 1 206 ? 8.156 -61.438 -20.078 1 94.5 206 ILE A O 1
ATOM 1676 N N . ALA A 1 207 ? 9.094 -62.844 -21.547 1 94.88 207 ALA A N 1
ATOM 1677 C CA . ALA A 1 207 ? 10.242 -61.938 -21.734 1 94.88 207 ALA A CA 1
ATOM 1678 C C . ALA A 1 207 ? 9.805 -60.594 -22.312 1 94.88 207 ALA A C 1
ATOM 1680 O O . ALA A 1 207 ? 10.25 -59.562 -21.859 1 94.88 207 ALA A O 1
ATOM 1681 N N . ASN A 1 208 ? 8.945 -60.688 -23.266 1 94.38 208 ASN A N 1
ATOM 1682 C CA . ASN A 1 208 ? 8.438 -59.469 -23.891 1 94.38 208 ASN A CA 1
ATOM 1683 C C . ASN A 1 208 ? 7.648 -58.625 -22.906 1 94.38 208 ASN A C 1
ATOM 1685 O O . ASN A 1 208 ? 7.727 -57.406 -22.953 1 94.38 208 ASN A O 1
ATOM 1689 N N . GLU A 1 209 ? 6.895 -59.25 -22.156 1 93.94 209 GLU A N 1
ATOM 1690 C CA . GLU A 1 209 ? 6.133 -58.531 -21.125 1 93.94 209 GLU A CA 1
ATOM 1691 C C . GLU A 1 209 ? 7.055 -57.781 -20.172 1 93.94 209 GLU A C 1
ATOM 1693 O O . GLU A 1 209 ? 6.77 -56.656 -19.781 1 93.94 209 GLU A O 1
ATOM 1698 N N . ARG A 1 210 ? 8.133 -58.344 -19.797 1 94.19 210 ARG A N 1
ATOM 1699 C CA . ARG A 1 210 ? 9.086 -57.719 -18.906 1 94.19 210 ARG A CA 1
ATOM 1700 C C . ARG A 1 210 ? 9.734 -56.5 -19.562 1 94.19 210 ARG A C 1
ATOM 1702 O O . ARG A 1 210 ? 9.898 -55.469 -18.938 1 94.19 210 ARG A O 1
ATOM 1709 N N . ILE A 1 211 ? 9.992 -56.656 -20.797 1 94.5 211 ILE A N 1
ATOM 1710 C CA . ILE A 1 211 ? 10.609 -55.562 -21.531 1 94.5 211 ILE A CA 1
ATOM 1711 C C . ILE A 1 211 ? 9.617 -54.406 -21.656 1 94.5 211 ILE A C 1
ATOM 1713 O O . ILE A 1 211 ? 9.961 -53.25 -21.406 1 94.5 211 ILE A O 1
ATOM 1717 N N . PHE A 1 212 ? 8.383 -54.781 -22 1 93.94 212 PHE A N 1
ATOM 1718 C CA . PHE A 1 212 ? 7.328 -53.781 -22.109 1 93.94 212 PHE A CA 1
ATOM 1719 C C . PHE A 1 212 ? 7.125 -53.062 -20.766 1 93.94 212 PHE A C 1
ATOM 1721 O O . PHE A 1 212 ? 6.941 -51.844 -20.734 1 93.94 212 PHE A O 1
ATOM 1728 N N . TYR A 1 213 ? 7.141 -53.781 -19.781 1 93.44 213 TYR A N 1
ATOM 1729 C CA . TYR A 1 213 ? 6.945 -53.219 -18.453 1 93.44 213 TYR A CA 1
ATOM 1730 C C . TYR A 1 213 ? 8.008 -52.188 -18.141 1 93.44 213 TYR A C 1
ATOM 1732 O O . TYR A 1 213 ? 7.691 -51.062 -17.75 1 93.44 213 TYR A O 1
ATOM 1740 N N . PHE A 1 214 ? 9.234 -52.406 -18.391 1 93.5 214 PHE A N 1
ATOM 1741 C CA . PHE A 1 214 ? 10.328 -51.531 -18.016 1 93.5 214 PHE A CA 1
ATOM 1742 C C . PHE A 1 214 ? 10.453 -50.375 -18.984 1 93.5 214 PHE A C 1
ATOM 1744 O O . PHE A 1 214 ? 10.891 -49.281 -18.609 1 93.5 214 PHE A O 1
ATOM 1751 N N . GLN A 1 215 ? 9.992 -50.531 -20.172 1 91.81 215 GLN A N 1
ATOM 1752 C CA . GLN A 1 215 ? 10.203 -49.5 -21.188 1 91.81 215 GLN A CA 1
ATOM 1753 C C . GLN A 1 215 ? 9.008 -48.562 -21.281 1 91.81 215 GLN A C 1
ATOM 1755 O O . GLN A 1 215 ? 9.141 -47.406 -21.672 1 91.81 215 GLN A O 1
ATOM 1760 N N . VAL A 1 216 ? 7.844 -49.031 -20.922 1 92.56 216 VAL A N 1
ATOM 1761 C CA . VAL A 1 216 ? 6.652 -48.219 -21.156 1 92.56 216 VAL A CA 1
ATOM 1762 C C . VAL A 1 216 ? 5.887 -48.031 -19.859 1 92.56 216 VAL A C 1
ATOM 1764 O O . VAL A 1 216 ? 5.684 -46.906 -19.391 1 92.56 216 VAL A O 1
ATOM 1767 N N . VAL A 1 217 ? 5.543 -49.094 -19.203 1 94.38 217 VAL A N 1
ATOM 1768 C CA . VAL A 1 217 ? 4.645 -49.062 -18.047 1 94.38 217 VAL A CA 1
ATOM 1769 C C . VAL A 1 217 ? 5.324 -48.344 -16.891 1 94.38 217 VAL A C 1
ATOM 1771 O O . VAL A 1 217 ? 4.781 -47.406 -16.328 1 94.38 217 VAL A O 1
ATOM 1774 N N . LYS A 1 218 ? 6.492 -48.781 -16.516 1 93.94 218 LYS A N 1
ATOM 1775 C CA . LYS A 1 218 ? 7.191 -48.25 -15.359 1 93.94 218 LYS A CA 1
ATOM 1776 C C . LYS A 1 218 ? 7.434 -46.75 -15.508 1 93.94 218 LYS A C 1
ATOM 1778 O O . LYS A 1 218 ? 7.129 -45.969 -14.594 1 93.94 218 LYS A O 1
ATOM 1783 N N . PRO A 1 219 ? 7.918 -46.281 -16.625 1 93.12 219 PRO A N 1
ATOM 1784 C CA . PRO A 1 219 ? 8.125 -44.844 -16.766 1 93.12 219 PRO A CA 1
ATOM 1785 C C . PRO A 1 219 ? 6.828 -44.031 -16.625 1 93.12 219 PRO A C 1
ATOM 1787 O O . PRO A 1 219 ? 6.832 -42.938 -16.062 1 93.12 219 PRO A O 1
ATOM 1790 N N . ILE A 1 220 ? 5.781 -44.531 -17.125 1 94 220 ILE A N 1
ATOM 1791 C CA . ILE A 1 220 ? 4.504 -43.812 -17.047 1 94 220 ILE A CA 1
ATOM 1792 C C . ILE A 1 220 ? 4.035 -43.781 -15.586 1 94 220 ILE A C 1
ATOM 1794 O O . ILE A 1 220 ? 3.461 -42.812 -15.133 1 94 220 ILE A O 1
ATOM 1798 N N . MET A 1 221 ? 4.238 -44.906 -14.898 1 93.5 221 MET A N 1
ATOM 1799 C CA . MET A 1 221 ? 3.904 -44.938 -13.477 1 93.5 221 MET A CA 1
ATOM 1800 C C . MET A 1 221 ? 4.699 -43.906 -12.711 1 93.5 221 MET A C 1
ATOM 1802 O O . MET A 1 221 ? 4.16 -43.219 -11.836 1 93.5 221 MET A O 1
ATOM 1806 N N . ILE A 1 222 ? 5.969 -43.781 -13.047 1 91.69 222 ILE A N 1
ATOM 1807 C CA . ILE A 1 222 ? 6.828 -42.781 -12.43 1 91.69 222 ILE A CA 1
ATOM 1808 C C . ILE A 1 222 ? 6.309 -41.375 -12.758 1 91.69 222 ILE A C 1
ATOM 1810 O O . ILE A 1 222 ? 6.234 -40.5 -11.883 1 91.69 222 ILE A O 1
ATOM 1814 N N . LEU A 1 223 ? 5.973 -41.188 -13.984 1 91.81 223 LEU A N 1
ATOM 1815 C CA . LEU A 1 223 ? 5.418 -39.906 -14.422 1 91.81 223 LEU A CA 1
ATOM 1816 C C . LEU A 1 223 ? 4.148 -39.562 -13.648 1 91.81 223 LEU A C 1
ATOM 1818 O O . LEU A 1 223 ? 3.969 -38.438 -13.203 1 91.81 223 LEU A O 1
ATOM 1822 N N . ASN A 1 224 ? 3.256 -40.531 -13.547 1 92.38 224 ASN A N 1
ATOM 1823 C CA . ASN A 1 224 ? 2.006 -40.344 -12.82 1 92.38 224 ASN A CA 1
ATOM 1824 C C . ASN A 1 224 ? 2.262 -39.938 -11.375 1 92.38 224 ASN A C 1
ATOM 1826 O O . ASN A 1 224 ? 1.649 -39 -10.867 1 92.38 224 ASN A O 1
ATOM 1830 N N . LYS A 1 225 ? 3.131 -40.625 -10.695 1 90.31 225 LYS A N 1
ATOM 1831 C CA . LYS A 1 225 ? 3.475 -40.312 -9.312 1 90.31 225 LYS A CA 1
ATOM 1832 C C . LYS A 1 225 ? 4.059 -38.906 -9.203 1 90.31 225 LYS A C 1
ATOM 1834 O O . LYS A 1 225 ? 3.705 -38.156 -8.305 1 90.31 225 LYS A O 1
ATOM 1839 N N . HIS A 1 226 ? 4.914 -38.594 -10.125 1 89.31 226 HIS A N 1
ATOM 1840 C CA . HIS A 1 226 ? 5.535 -37.25 -10.148 1 89.31 226 HIS A CA 1
ATOM 1841 C C . HIS A 1 226 ? 4.492 -36.156 -10.359 1 89.31 226 HIS A C 1
ATOM 1843 O O . HIS A 1 226 ? 4.477 -35.156 -9.633 1 89.31 226 HIS A O 1
ATOM 1849 N N . ALA A 1 227 ? 3.689 -36.312 -11.352 1 89.88 227 ALA A N 1
ATOM 1850 C CA . ALA A 1 227 ? 2.645 -35.344 -11.656 1 89.88 227 ALA A CA 1
ATOM 1851 C C . ALA A 1 227 ? 1.729 -35.125 -10.453 1 89.88 227 ALA A C 1
ATOM 1853 O O . ALA A 1 227 ? 1.362 -34 -10.141 1 89.88 227 ALA A O 1
ATOM 1854 N N . ASN A 1 228 ? 1.384 -36.219 -9.828 1 89.06 228 ASN A N 1
ATOM 1855 C CA . ASN A 1 228 ? 0.532 -36.125 -8.648 1 89.06 228 ASN A CA 1
ATOM 1856 C C . ASN A 1 228 ? 1.229 -35.375 -7.512 1 89.06 228 ASN A C 1
ATOM 1858 O O . ASN A 1 228 ? 0.613 -34.562 -6.844 1 89.06 228 ASN A O 1
ATOM 1862 N N . ARG A 1 229 ? 2.451 -35.656 -7.289 1 87.19 229 ARG A N 1
ATOM 1863 C CA . ARG A 1 229 ? 3.215 -34.969 -6.242 1 87.19 229 ARG A CA 1
ATOM 1864 C C . ARG A 1 229 ? 3.303 -33.469 -6.508 1 87.19 229 ARG A C 1
ATOM 1866 O O . ARG A 1 229 ? 3.189 -32.688 -5.586 1 87.19 229 ARG A O 1
ATOM 1873 N N . VAL A 1 230 ? 3.566 -33.156 -7.719 1 84.88 230 VAL A N 1
ATOM 1874 C CA . VAL A 1 230 ? 3.654 -31.734 -8.086 1 84.88 230 VAL A CA 1
ATOM 1875 C C . VAL A 1 230 ? 2.295 -31.062 -7.898 1 84.88 230 VAL A C 1
ATOM 1877 O O . VAL A 1 230 ? 2.211 -29.969 -7.352 1 84.88 230 VAL A O 1
ATOM 1880 N N . ALA A 1 231 ? 1.254 -31.734 -8.297 1 82.81 231 ALA A N 1
ATOM 1881 C CA . ALA A 1 231 ? -0.093 -31.172 -8.203 1 82.81 231 ALA A CA 1
ATOM 1882 C C . ALA A 1 231 ? -0.512 -31 -6.746 1 82.81 231 ALA A C 1
ATOM 1884 O O . ALA A 1 231 ? -1.198 -30.047 -6.402 1 82.81 231 ALA A O 1
ATOM 1885 N N . THR A 1 232 ? -0.081 -31.922 -5.883 1 81.19 232 THR A N 1
ATOM 1886 C CA . THR A 1 232 ? -0.47 -31.875 -4.48 1 81.19 232 THR A CA 1
ATOM 1887 C C . THR A 1 232 ? 0.504 -31.016 -3.68 1 81.19 232 THR A C 1
ATOM 1889 O O . THR A 1 232 ? 0.249 -30.703 -2.516 1 81.19 232 THR A O 1
ATOM 1892 N N . GLY A 1 233 ? 1.581 -30.562 -4.27 1 75.31 233 GLY A N 1
ATOM 1893 C CA . GLY A 1 233 ? 2.533 -29.656 -3.643 1 75.31 233 GLY A CA 1
ATOM 1894 C C . GLY A 1 233 ? 3.533 -30.375 -2.754 1 75.31 233 GLY A C 1
ATOM 1895 O O . GLY A 1 233 ? 4.129 -29.766 -1.864 1 75.31 233 GLY A O 1
ATOM 1896 N N . ASP A 1 234 ? 3.615 -31.656 -2.768 1 68.75 234 ASP A N 1
ATOM 1897 C CA . ASP A 1 234 ? 4.508 -32.438 -1.915 1 68.75 234 ASP A CA 1
ATOM 1898 C C . ASP A 1 234 ? 5.961 -32.312 -2.371 1 68.75 234 ASP A C 1
ATOM 1900 O O . ASP A 1 234 ? 6.23 -32.156 -3.564 1 68.75 234 ASP A O 1
ATOM 1904 N N . GLU A 1 235 ? 6.906 -31.203 -2.133 1 59.56 235 GLU A N 1
ATOM 1905 C CA . GLU A 1 235 ? 8.289 -30.891 -2.492 1 59.56 235 GLU A CA 1
ATOM 1906 C C . GLU A 1 235 ? 9.07 -32.156 -2.812 1 59.56 235 GLU A C 1
ATOM 1908 O O . GLU A 1 235 ? 8.953 -33.156 -2.105 1 59.56 235 GLU A O 1
ATOM 1913 N N . HIS A 1 236 ? 9.273 -32.938 -3.812 1 59.62 236 HIS A N 1
ATOM 1914 C CA . HIS A 1 236 ? 10.312 -33.938 -3.715 1 59.62 236 HIS A CA 1
ATOM 1915 C C . HIS A 1 236 ? 11.211 -33.938 -4.945 1 59.62 236 HIS A C 1
ATOM 1917 O O . HIS A 1 236 ? 10.844 -33.375 -5.984 1 59.62 236 HIS A O 1
ATOM 1923 N N . ASN A 1 237 ? 12.336 -34.375 -4.77 1 62 237 ASN A N 1
ATOM 1924 C CA . ASN A 1 237 ? 13.398 -34.75 -5.691 1 62 237 ASN A CA 1
ATOM 1925 C C . ASN A 1 237 ? 12.852 -35.469 -6.922 1 62 237 ASN A C 1
ATOM 1927 O O . ASN A 1 237 ? 11.977 -36.344 -6.801 1 62 237 ASN A O 1
ATOM 1931 N N . VAL A 1 238 ? 12.953 -34.688 -8.102 1 69 238 VAL A N 1
ATOM 1932 C CA . VAL A 1 238 ? 12.484 -35.25 -9.367 1 69 238 VAL A CA 1
ATOM 1933 C C . VAL A 1 238 ? 13.523 -36.219 -9.914 1 69 238 VAL A C 1
ATOM 1935 O O . VAL A 1 238 ? 14.719 -35.938 -9.93 1 69 238 VAL A O 1
ATOM 1938 N N . ASP A 1 239 ? 13.031 -37.438 -10.078 1 73.75 239 ASP A N 1
ATOM 1939 C CA . ASP A 1 239 ? 13.852 -38.375 -10.867 1 73.75 239 ASP A CA 1
ATOM 1940 C C . ASP A 1 239 ? 13.664 -38.125 -12.359 1 73.75 239 ASP A C 1
ATOM 1942 O O . ASP A 1 239 ? 12.609 -38.438 -12.922 1 73.75 239 ASP A O 1
ATOM 1946 N N . TYR A 1 240 ? 14.75 -37.562 -12.984 1 77.88 240 TYR A N 1
ATOM 1947 C CA . TYR A 1 240 ? 14.648 -37.188 -14.398 1 77.88 240 TYR A CA 1
ATOM 1948 C C . TYR A 1 240 ? 14.891 -38.406 -15.289 1 77.88 240 TYR A C 1
ATOM 1950 O O . TYR A 1 240 ? 15.859 -39.125 -15.102 1 77.88 240 TYR A O 1
ATOM 1958 N N . LEU A 1 241 ? 13.93 -38.594 -16.109 1 82.12 241 LEU A N 1
ATOM 1959 C CA . LEU A 1 241 ? 14.078 -39.656 -17.094 1 82.12 241 LEU A CA 1
ATOM 1960 C C . LEU A 1 241 ? 15.016 -39.25 -18.219 1 82.12 241 LEU A C 1
ATOM 1962 O O . LEU A 1 241 ? 14.961 -38.094 -18.688 1 82.12 241 LEU A O 1
ATOM 1966 N N . ASP A 1 242 ? 15.898 -40.156 -18.516 1 84.31 242 ASP A N 1
ATOM 1967 C CA . ASP A 1 242 ? 16.828 -39.906 -19.609 1 84.31 242 ASP A CA 1
ATOM 1968 C C . ASP A 1 242 ? 16.234 -40.281 -20.953 1 84.31 242 ASP A C 1
ATOM 1970 O O . ASP A 1 242 ? 16.75 -41.188 -21.641 1 84.31 242 ASP A O 1
ATOM 1974 N N . ARG A 1 243 ? 15.086 -39.75 -21.312 1 90.19 243 ARG A N 1
ATOM 1975 C CA . ARG A 1 243 ? 14.367 -40 -22.547 1 90.19 243 ARG A CA 1
ATOM 1976 C C . ARG A 1 243 ? 13.688 -38.75 -23.078 1 90.19 243 ARG A C 1
ATOM 1978 O O . ARG A 1 243 ? 13.281 -37.875 -22.297 1 90.19 243 ARG A O 1
ATOM 1985 N N . ILE A 1 244 ? 13.602 -38.656 -24.453 1 89.06 244 ILE A N 1
ATOM 1986 C CA . ILE A 1 244 ? 13.008 -37.469 -25.031 1 89.06 244 ILE A CA 1
ATOM 1987 C C . ILE A 1 244 ? 11.742 -37.844 -25.812 1 89.06 244 ILE A C 1
ATOM 1989 O O . ILE A 1 244 ? 11.336 -37.094 -26.719 1 89.06 244 ILE A O 1
ATOM 1993 N N . ASP A 1 245 ? 11.156 -39.031 -25.594 1 91.5 245 ASP A N 1
ATOM 1994 C CA . ASP A 1 245 ? 9.883 -39.375 -26.203 1 91.5 245 ASP A CA 1
ATOM 1995 C C . ASP A 1 245 ? 8.719 -38.719 -25.469 1 91.5 245 ASP A C 1
ATOM 1997 O O . ASP A 1 245 ? 8.93 -37.812 -24.656 1 91.5 245 ASP A O 1
ATOM 2001 N N . GLU A 1 246 ? 7.543 -39.062 -25.734 1 92.94 246 GLU A N 1
ATOM 2002 C CA . GLU A 1 246 ? 6.359 -38.406 -25.188 1 92.94 246 GLU A CA 1
ATOM 2003 C C . GLU A 1 246 ? 6.324 -38.5 -23.672 1 92.94 246 GLU A C 1
ATOM 2005 O O . GLU A 1 246 ? 5.879 -37.594 -22.984 1 92.94 246 GLU A O 1
ATOM 2010 N N . ILE A 1 247 ? 6.809 -39.594 -23.125 1 91.94 247 ILE A N 1
ATOM 2011 C CA . ILE A 1 247 ? 6.832 -39.781 -21.672 1 91.94 247 ILE A CA 1
ATOM 2012 C C . ILE A 1 247 ? 7.836 -38.812 -21.047 1 91.94 247 ILE A C 1
ATOM 2014 O O . ILE A 1 247 ? 7.512 -38.094 -20.094 1 91.94 247 ILE A O 1
ATOM 2018 N N . GLY A 1 248 ? 9.047 -38.812 -21.594 1 90.56 248 GLY A N 1
ATOM 2019 C CA . GLY A 1 248 ? 10.078 -37.938 -21.094 1 90.56 248 GLY A CA 1
ATOM 2020 C C . GLY A 1 248 ? 9.711 -36.469 -21.203 1 90.56 248 GLY A C 1
ATOM 2021 O O . GLY A 1 248 ? 9.898 -35.719 -20.25 1 90.56 248 GLY A O 1
ATOM 2022 N N . MET A 1 249 ? 9.148 -36.094 -22.297 1 90.88 249 MET A N 1
ATOM 2023 C CA . MET A 1 249 ? 8.789 -34.719 -22.516 1 90.88 249 MET A CA 1
ATOM 2024 C C . MET A 1 249 ? 7.645 -34.281 -21.609 1 90.88 249 MET A C 1
ATOM 2026 O O . MET A 1 249 ? 7.594 -33.156 -21.156 1 90.88 249 MET A O 1
ATOM 2030 N N . THR A 1 250 ? 6.715 -35.125 -21.391 1 91.5 250 THR A N 1
ATOM 2031 C CA . THR A 1 250 ? 5.625 -34.812 -20.469 1 91.5 250 THR A CA 1
ATOM 2032 C C . THR A 1 250 ? 6.168 -34.562 -19.062 1 91.5 250 THR A C 1
ATOM 2034 O O . THR A 1 250 ? 5.715 -33.656 -18.359 1 91.5 250 THR A O 1
ATOM 2037 N N . GLN A 1 251 ? 7.121 -35.406 -18.688 1 90.12 251 GLN A N 1
ATOM 2038 C CA . GLN A 1 251 ? 7.719 -35.219 -17.359 1 90.12 251 GLN A CA 1
ATOM 2039 C C . GLN A 1 251 ? 8.375 -33.844 -17.234 1 90.12 251 GLN A C 1
ATOM 2041 O O . GLN A 1 251 ? 8.258 -33.188 -16.203 1 90.12 251 GLN A O 1
ATOM 2046 N N . ARG A 1 252 ? 9.062 -33.406 -18.25 1 87.5 252 ARG A N 1
ATOM 2047 C CA . ARG A 1 252 ? 9.695 -32.094 -18.234 1 87.5 252 ARG A CA 1
ATOM 2048 C C . ARG A 1 252 ? 8.656 -30.969 -18.109 1 87.5 252 ARG A C 1
ATOM 2050 O O . ARG A 1 252 ? 8.867 -30 -17.375 1 87.5 252 ARG A O 1
ATOM 2057 N N . SER A 1 253 ? 7.59 -31.125 -18.828 1 87.19 253 SER A N 1
ATOM 2058 C CA . SER A 1 253 ? 6.52 -30.141 -18.75 1 87.19 253 SER A CA 1
ATOM 2059 C C . SER A 1 253 ? 5.945 -30.078 -17.344 1 87.19 253 SER A C 1
ATOM 2061 O O . SER A 1 253 ? 5.715 -28.984 -16.812 1 87.19 253 SER A O 1
ATOM 2063 N N . VAL A 1 254 ? 5.68 -31.219 -16.75 1 87.88 254 VAL A N 1
ATOM 2064 C CA . VAL A 1 254 ? 5.141 -31.281 -15.398 1 87.88 254 VAL A CA 1
ATOM 2065 C C . VAL A 1 254 ? 6.125 -30.656 -14.414 1 87.88 254 VAL A C 1
ATOM 2067 O O . VAL A 1 254 ? 5.727 -29.922 -13.516 1 87.88 254 VAL A O 1
ATOM 2070 N N . ASN A 1 255 ? 7.426 -30.984 -14.609 1 85.06 255 ASN A N 1
ATOM 2071 C CA . ASN A 1 255 ? 8.461 -30.406 -13.758 1 85.06 255 ASN A CA 1
ATOM 2072 C C . ASN A 1 255 ? 8.5 -28.875 -13.883 1 85.06 255 ASN A C 1
ATOM 2074 O O . ASN A 1 255 ? 8.617 -28.172 -12.875 1 85.06 255 ASN A O 1
ATOM 2078 N N . GLN A 1 256 ? 8.453 -28.453 -15.125 1 83.06 256 GLN A N 1
ATOM 2079 C CA . GLN A 1 256 ? 8.438 -27.016 -15.375 1 83.06 256 GLN A CA 1
ATOM 2080 C C . GLN A 1 256 ? 7.258 -26.344 -14.672 1 83.06 256 GLN A C 1
ATOM 2082 O O . GLN A 1 256 ? 7.414 -25.297 -14.055 1 83.06 256 GLN A O 1
ATOM 2087 N N . LEU A 1 257 ? 6.066 -26.906 -14.766 1 81.88 257 LEU A N 1
ATOM 2088 C CA . LEU A 1 257 ? 4.871 -26.391 -14.125 1 81.88 257 LEU A CA 1
ATOM 2089 C C . LEU A 1 257 ? 5.051 -26.297 -12.609 1 81.88 257 LEU A C 1
ATOM 2091 O O . LEU A 1 257 ? 4.703 -25.297 -11.992 1 81.88 257 LEU A O 1
ATOM 2095 N N . GLY A 1 258 ? 5.594 -27.375 -12.102 1 81.88 258 GLY A N 1
ATOM 2096 C CA . GLY A 1 258 ? 5.832 -27.391 -10.664 1 81.88 258 GLY A CA 1
ATOM 2097 C C . GLY A 1 258 ? 6.793 -26.312 -10.211 1 81.88 258 GLY A C 1
ATOM 2098 O O . GLY A 1 258 ? 6.562 -25.656 -9.195 1 81.88 258 GLY A O 1
ATOM 2099 N N . ARG A 1 259 ? 7.863 -26.078 -10.898 1 78.94 259 ARG A N 1
ATOM 2100 C CA . ARG A 1 259 ? 8.867 -25.078 -10.547 1 78.94 259 ARG A CA 1
ATOM 2101 C C . ARG A 1 259 ? 8.305 -23.672 -10.695 1 78.94 259 ARG A C 1
ATOM 2103 O O . ARG A 1 259 ? 8.562 -22.797 -9.859 1 78.94 259 ARG A O 1
ATOM 2110 N N . MET A 1 260 ? 7.566 -23.5 -11.773 1 75.62 260 MET A N 1
ATOM 2111 C CA . MET A 1 260 ? 6.934 -22.203 -11.992 1 75.62 260 MET A CA 1
ATOM 2112 C C . MET A 1 260 ? 5.973 -21.859 -10.852 1 75.62 260 MET A C 1
ATOM 2114 O O . MET A 1 260 ? 5.926 -20.734 -10.383 1 75.62 260 MET A O 1
ATOM 2118 N N . PHE A 1 261 ? 5.195 -22.812 -10.477 1 78.5 261 PHE A N 1
ATOM 2119 C CA . PHE A 1 261 ? 4.238 -22.609 -9.398 1 78.5 261 PHE A CA 1
ATOM 2120 C C . PHE A 1 261 ? 4.953 -22.25 -8.102 1 78.5 261 PHE A C 1
ATOM 2122 O O . PHE A 1 261 ? 4.551 -21.312 -7.402 1 78.5 261 PHE A O 1
ATOM 2129 N N . ARG A 1 262 ? 6 -22.875 -7.793 1 75.88 262 ARG A N 1
ATOM 2130 C CA . ARG A 1 262 ? 6.762 -22.625 -6.574 1 75.88 262 ARG A CA 1
ATOM 2131 C C . ARG A 1 262 ? 7.363 -21.219 -6.586 1 75.88 262 ARG A C 1
ATOM 2133 O O . ARG A 1 262 ? 7.324 -20.516 -5.578 1 75.88 262 ARG A O 1
ATOM 2140 N N . TRP A 1 263 ? 7.961 -20.969 -7.699 1 75.69 263 TRP A N 1
ATOM 2141 C CA . TRP A 1 263 ? 8.531 -19.641 -7.836 1 75.69 263 TRP A CA 1
ATOM 2142 C C . TRP A 1 263 ? 7.461 -18.562 -7.621 1 75.69 263 TRP A C 1
ATOM 2144 O O . TRP A 1 263 ? 7.668 -17.609 -6.867 1 75.69 263 TRP A O 1
ATOM 2154 N N . LEU A 1 264 ? 6.32 -18.719 -8.32 1 73.19 264 LEU A N 1
ATOM 2155 C CA . LEU A 1 264 ? 5.258 -17.719 -8.234 1 73.19 264 LEU A CA 1
ATOM 2156 C C . LEU A 1 264 ? 4.781 -17.562 -6.793 1 73.19 264 LEU A C 1
ATOM 2158 O O . LEU A 1 264 ? 4.656 -16.438 -6.301 1 73.19 264 LEU A O 1
ATOM 2162 N N . VAL A 1 265 ? 4.535 -18.688 -6.164 1 74.56 265 VAL A N 1
ATOM 2163 C CA . VAL A 1 265 ? 4.039 -18.656 -4.793 1 74.56 265 VAL A CA 1
ATOM 2164 C C . VAL A 1 265 ? 5.062 -17.984 -3.881 1 74.56 265 VAL A C 1
ATOM 2166 O O . VAL A 1 265 ? 4.711 -17.141 -3.062 1 74.56 265 VAL A O 1
ATOM 2169 N N . ASN A 1 266 ? 6.367 -18.312 -4.035 1 73.75 266 ASN A N 1
ATOM 2170 C CA . ASN A 1 266 ? 7.406 -17.781 -3.166 1 73.75 266 ASN A CA 1
ATOM 2171 C C . ASN A 1 266 ? 7.617 -16.281 -3.404 1 73.75 266 ASN A C 1
ATOM 2173 O O . ASN A 1 266 ? 7.727 -15.508 -2.453 1 73.75 266 ASN A O 1
ATOM 2177 N N . ASP A 1 267 ? 7.703 -15.938 -4.617 1 71.44 267 ASP A N 1
ATOM 2178 C CA . ASP A 1 267 ? 7.961 -14.539 -4.965 1 71.44 267 ASP A CA 1
ATOM 2179 C C . ASP A 1 267 ? 6.789 -13.648 -4.559 1 71.44 267 ASP A C 1
ATOM 2181 O O . ASP A 1 267 ? 6.984 -12.57 -4.004 1 71.44 267 ASP A O 1
ATOM 2185 N N . VAL A 1 268 ? 5.605 -14.086 -4.887 1 70.38 268 VAL A N 1
ATOM 2186 C CA . VAL A 1 268 ? 4.414 -13.32 -4.547 1 70.38 268 VAL A CA 1
ATOM 2187 C C . VAL A 1 268 ? 4.27 -13.227 -3.031 1 70.38 268 VAL A C 1
ATOM 2189 O O . VAL A 1 268 ? 3.93 -12.164 -2.498 1 70.38 268 VAL A O 1
ATOM 2192 N N . SER A 1 269 ? 4.551 -14.359 -2.361 1 72.44 269 SER A N 1
ATOM 2193 C CA . SER A 1 269 ? 4.465 -14.352 -0.905 1 72.44 269 SER A CA 1
ATOM 2194 C C . SER A 1 269 ? 5.414 -13.32 -0.301 1 72.44 269 SER A C 1
ATOM 2196 O O . SER A 1 269 ? 5.023 -12.562 0.587 1 72.44 269 SER A O 1
ATOM 2198 N N . HIS A 1 270 ? 6.648 -13.297 -0.744 1 71.94 270 HIS A N 1
ATOM 2199 C CA . HIS A 1 270 ? 7.645 -12.367 -0.233 1 71.94 270 HIS A CA 1
ATOM 2200 C C . HIS A 1 270 ? 7.227 -10.922 -0.482 1 71.94 270 HIS A C 1
ATOM 2202 O O . HIS A 1 270 ? 7.305 -10.086 0.42 1 71.94 270 HIS A O 1
ATOM 2208 N N . GLN A 1 271 ? 6.785 -10.68 -1.629 1 69.31 271 GLN A N 1
ATOM 2209 C CA . GLN A 1 271 ? 6.406 -9.32 -2.002 1 69.31 271 GLN A CA 1
ATOM 2210 C C . GLN A 1 271 ? 5.172 -8.867 -1.23 1 69.31 271 GLN A C 1
ATOM 2212 O O . GLN A 1 271 ? 5.082 -7.703 -0.824 1 69.31 271 GLN A O 1
ATOM 2217 N N . ILE A 1 272 ? 4.238 -9.727 -1.06 1 70 272 ILE A N 1
ATOM 2218 C CA . ILE A 1 272 ? 3.01 -9.391 -0.348 1 70 272 ILE A CA 1
ATOM 2219 C C . ILE A 1 272 ? 3.332 -9.055 1.105 1 70 272 ILE A C 1
ATOM 2221 O O . ILE A 1 272 ? 2.719 -8.156 1.69 1 70 272 ILE A O 1
ATOM 2225 N N . HIS A 1 273 ? 4.289 -9.758 1.674 1 72.31 273 HIS A N 1
ATOM 2226 C CA . HIS A 1 273 ? 4.684 -9.453 3.045 1 72.31 273 HIS A CA 1
ATOM 2227 C C . HIS A 1 273 ? 5.27 -8.055 3.158 1 72.31 273 HIS A C 1
ATOM 2229 O O . HIS A 1 273 ? 5.016 -7.348 4.137 1 72.31 273 HIS A O 1
ATOM 2235 N N . GLN A 1 274 ? 5.988 -7.723 2.191 1 72.31 274 GLN A N 1
ATOM 2236 C CA . GLN A 1 274 ? 6.582 -6.391 2.197 1 72.31 274 GLN A CA 1
ATOM 2237 C C . GLN A 1 274 ? 5.512 -5.312 2.051 1 72.31 274 GLN A C 1
ATOM 2239 O O . GLN A 1 274 ? 5.578 -4.273 2.711 1 72.31 274 GLN A O 1
ATOM 2244 N N . VAL A 1 275 ? 4.582 -5.527 1.18 1 71.56 275 VAL A N 1
ATOM 2245 C CA . VAL A 1 275 ? 3.479 -4.586 0.999 1 71.56 275 VAL A CA 1
ATOM 2246 C C . VAL A 1 275 ? 2.666 -4.488 2.287 1 71.56 275 VAL A C 1
ATOM 2248 O O . VAL A 1 275 ? 2.287 -3.395 2.709 1 71.56 275 VAL A O 1
ATOM 2251 N N . ALA A 1 276 ? 2.42 -5.684 2.863 1 70.75 276 ALA A N 1
ATOM 2252 C CA . ALA A 1 276 ? 1.679 -5.703 4.121 1 70.75 276 ALA A CA 1
ATOM 2253 C C . ALA A 1 276 ? 2.396 -4.883 5.191 1 70.75 276 ALA A C 1
ATOM 2255 O O . ALA A 1 276 ? 1.764 -4.129 5.934 1 70.75 276 ALA A O 1
ATOM 2256 N N . PHE A 1 277 ? 3.672 -4.969 5.34 1 75.56 277 PHE A N 1
ATOM 2257 C CA . PHE A 1 277 ? 4.484 -4.227 6.293 1 75.56 277 PHE A CA 1
ATOM 2258 C C . PHE A 1 277 ? 4.387 -2.727 6.039 1 75.56 277 PHE A C 1
ATOM 2260 O O . PHE A 1 277 ? 4.215 -1.942 6.973 1 75.56 277 PHE A O 1
ATOM 2267 N N . SER A 1 278 ? 4.5 -2.379 4.766 1 71.56 278 SER A N 1
ATOM 2268 C CA . SER A 1 278 ? 4.398 -0.974 4.383 1 71.56 278 SER A CA 1
ATOM 2269 C C . SER A 1 278 ? 3.02 -0.41 4.715 1 71.56 278 SER A C 1
ATOM 2271 O O . SER A 1 278 ? 2.9 0.73 5.168 1 71.56 278 SER A O 1
ATOM 2273 N N . CYS A 1 279 ? 1.979 -1.145 4.496 1 69.56 279 CYS A N 1
ATOM 2274 C CA . CYS A 1 279 ? 0.621 -0.727 4.824 1 69.56 279 CYS A CA 1
ATOM 2275 C C . CYS A 1 279 ? 0.464 -0.497 6.32 1 69.56 279 CYS A C 1
ATOM 2277 O O . CYS A 1 279 ? -0.181 0.464 6.742 1 69.56 279 CYS A O 1
ATOM 2279 N N . ASP A 1 280 ? 1.086 -1.379 7.09 1 73 280 ASP A N 1
ATOM 2280 C CA . ASP A 1 280 ? 1.027 -1.231 8.539 1 73 280 ASP A CA 1
ATOM 2281 C C . ASP A 1 280 ? 1.721 0.052 8.992 1 73 280 ASP A C 1
ATOM 2283 O O . ASP A 1 280 ? 1.234 0.746 9.891 1 73 280 ASP A O 1
ATOM 2287 N N . GLN A 1 281 ? 2.799 0.353 8.422 1 75.19 281 GLN A N 1
ATOM 2288 C CA . GLN A 1 281 ? 3.539 1.567 8.742 1 75.19 281 GLN A CA 1
ATOM 2289 C C . GLN A 1 281 ? 2.742 2.814 8.375 1 75.19 281 GLN A C 1
ATOM 2291 O O . GLN A 1 281 ? 2.703 3.781 9.141 1 75.19 281 GLN A O 1
ATOM 2296 N N . LEU A 1 282 ? 2.141 2.795 7.258 1 70.5 282 LEU A N 1
ATOM 2297 C CA . LEU A 1 282 ? 1.328 3.92 6.812 1 70.5 282 LEU A CA 1
ATOM 2298 C C . LEU A 1 282 ? 0.116 4.109 7.715 1 70.5 282 LEU A C 1
ATOM 2300 O O . LEU A 1 282 ? -0.233 5.238 8.062 1 70.5 282 LEU A O 1
ATOM 2304 N N . ALA A 1 283 ? -0.481 2.996 8.047 1 69.75 283 ALA A N 1
ATOM 2305 C CA . ALA A 1 283 ? -1.625 3.074 8.953 1 69.75 283 ALA A CA 1
ATOM 2306 C C . ALA A 1 283 ? -1.228 3.701 10.289 1 69.75 283 ALA A C 1
ATOM 2308 O O . ALA A 1 283 ? -1.952 4.543 10.828 1 69.75 283 ALA A O 1
ATOM 2309 N N . ALA A 1 284 ? -0.11 3.295 10.852 1 75.5 284 ALA A N 1
ATOM 2310 C CA . ALA A 1 284 ? 0.389 3.855 12.109 1 75.5 284 ALA A CA 1
ATOM 2311 C C . ALA A 1 284 ? 0.704 5.34 11.961 1 75.5 284 ALA A C 1
ATOM 2313 O O . ALA A 1 284 ? 0.373 6.145 12.836 1 75.5 284 ALA A O 1
ATOM 2314 N N . GLY A 1 285 ? 1.33 5.66 10.906 1 71.38 285 GLY A N 1
ATOM 2315 C CA . GLY A 1 285 ? 1.626 7.059 10.617 1 71.38 285 GLY A CA 1
ATOM 2316 C C . GLY A 1 285 ? 0.382 7.918 10.492 1 71.38 285 GLY A C 1
ATOM 2317 O O . GLY A 1 285 ? 0.351 9.047 10.977 1 71.38 285 GLY A O 1
ATOM 2318 N N . ASN A 1 286 ? -0.612 7.441 9.875 1 69.94 286 ASN A N 1
ATOM 2319 C CA . ASN A 1 286 ? -1.871 8.156 9.711 1 69.94 286 ASN A CA 1
ATOM 2320 C C . ASN A 1 286 ? -2.559 8.398 11.055 1 69.94 286 ASN A C 1
ATOM 2322 O O . ASN A 1 286 ? -3.176 9.445 11.258 1 69.94 286 ASN A O 1
ATOM 2326 N N . ARG A 1 287 ? -2.439 7.484 11.922 1 73.56 287 ARG A N 1
ATOM 2327 C CA . ARG A 1 287 ? -2.998 7.66 13.258 1 73.56 287 ARG A CA 1
ATOM 2328 C C . ARG A 1 287 ? -2.287 8.781 14 1 73.56 287 ARG A C 1
ATOM 2330 O O . ARG A 1 287 ? -2.932 9.602 14.664 1 73.56 287 ARG A O 1
ATOM 2337 N N . ASP A 1 288 ? -1.032 8.758 13.898 1 77.19 288 ASP A N 1
ATOM 2338 C CA . ASP A 1 288 ? -0.242 9.82 14.523 1 77.19 288 ASP A CA 1
ATOM 2339 C C . ASP A 1 288 ? -0.607 11.188 13.945 1 77.19 288 ASP A C 1
ATOM 2341 O O . ASP A 1 288 ? -0.743 12.164 14.68 1 77.19 288 ASP A O 1
ATOM 2345 N N . LEU A 1 289 ? -0.735 11.195 12.664 1 72.38 289 LEU A N 1
ATOM 2346 C CA . LEU A 1 289 ? -1.104 12.43 11.977 1 72.38 289 LEU A CA 1
ATOM 2347 C C . LEU A 1 289 ? -2.48 12.914 12.422 1 72.38 289 LEU A C 1
ATOM 2349 O O . LEU A 1 289 ? -2.701 14.109 12.594 1 72.38 289 LEU A O 1
ATOM 2353 N N . TYR A 1 290 ? -3.414 12.008 12.617 1 71.88 290 TYR A N 1
ATOM 2354 C CA . TYR A 1 290 ? -4.746 12.352 13.102 1 71.88 290 TYR A CA 1
ATOM 2355 C C . TYR A 1 290 ? -4.676 13.039 14.461 1 71.88 290 TYR A C 1
ATOM 2357 O O . TYR A 1 290 ? -5.305 14.078 14.672 1 71.88 290 TYR A O 1
ATOM 2365 N N . THR A 1 291 ? -3.928 12.445 15.328 1 80.31 291 THR A N 1
ATOM 2366 C CA . THR A 1 291 ? -3.77 13 16.672 1 80.31 291 THR A CA 1
ATOM 2367 C C . THR A 1 291 ? -3.164 14.398 16.609 1 80.31 291 THR A C 1
ATOM 2369 O O . THR A 1 291 ? -3.623 15.312 17.297 1 80.31 291 THR A O 1
ATOM 2372 N N . ARG A 1 292 ? -2.221 14.531 15.766 1 75.25 292 ARG A N 1
ATOM 2373 C CA . ARG A 1 292 ? -1.56 15.828 15.633 1 75.25 292 ARG A CA 1
ATOM 2374 C C . ARG A 1 292 ? -2.494 16.859 15.016 1 75.25 292 ARG A C 1
ATOM 2376 O O . ARG A 1 292 ? -2.469 18.031 15.391 1 75.25 292 ARG A O 1
ATOM 2383 N N . THR A 1 293 ? -3.258 16.5 14.062 1 75.38 293 THR A N 1
ATOM 2384 C CA . THR A 1 293 ? -4.23 17.391 13.438 1 75.38 293 THR A CA 1
ATOM 2385 C C . THR A 1 293 ? -5.266 17.844 14.453 1 75.38 293 THR A C 1
ATOM 2387 O O . THR A 1 293 ? -5.664 19.016 14.453 1 75.38 293 THR A O 1
ATOM 2390 N N . GLU A 1 294 ? -5.621 16.984 15.359 1 78.38 294 GLU A N 1
ATOM 2391 C CA . GLU A 1 294 ? -6.555 17.359 16.422 1 78.38 294 GLU A CA 1
ATOM 2392 C C . GLU A 1 294 ? -5.938 18.375 17.359 1 78.38 294 GLU A C 1
ATOM 2394 O O . GLU A 1 294 ? -6.609 19.328 17.781 1 78.38 294 GLU A O 1
ATOM 2399 N N . GLN A 1 295 ? -4.707 18.141 17.672 1 80.44 295 GLN A N 1
ATOM 2400 C CA . GLN A 1 295 ? -3.986 19.078 18.516 1 80.44 295 GLN A CA 1
ATOM 2401 C C . GLN A 1 295 ? -3.859 20.438 17.844 1 80.44 295 GLN A C 1
ATOM 2403 O O . GLN A 1 295 ? -4.051 21.469 18.484 1 80.44 295 GLN A O 1
ATOM 2408 N N . THR A 1 296 ? -3.529 20.391 16.547 1 80.06 296 THR A N 1
ATOM 2409 C CA . THR A 1 296 ? -3.418 21.641 15.789 1 80.06 296 THR A CA 1
ATOM 2410 C C . THR A 1 296 ? -4.742 22.391 15.789 1 80.06 296 THR A C 1
ATOM 2412 O O . THR A 1 296 ? -4.773 23.609 15.992 1 80.06 296 THR A O 1
ATOM 2415 N N . ALA A 1 297 ? -5.832 21.688 15.617 1 79.12 297 ALA A N 1
ATOM 2416 C CA . ALA A 1 297 ? -7.156 22.312 15.625 1 79.12 297 ALA A CA 1
ATOM 2417 C C . ALA A 1 297 ? -7.43 23 16.953 1 79.12 297 ALA A C 1
ATOM 2419 O O . ALA A 1 297 ? -7.926 24.125 16.984 1 79.12 297 ALA A O 1
ATOM 2420 N N . SER A 1 298 ? -7.066 22.328 18.016 1 83.5 298 SER A N 1
ATOM 2421 C CA . SER A 1 298 ? -7.266 22.875 19.359 1 83.5 298 SER A CA 1
ATOM 2422 C C . SER A 1 298 ? -6.426 24.141 19.562 1 83.5 298 SER A C 1
ATOM 2424 O O . SER A 1 298 ? -6.91 25.125 20.125 1 83.5 298 SER A O 1
ATOM 2426 N N . HIS A 1 299 ? -5.188 24.062 19.125 1 79.94 299 HIS A N 1
ATOM 2427 C CA . HIS A 1 299 ? -4.281 25.203 19.312 1 79.94 299 HIS A CA 1
ATOM 2428 C C . HIS A 1 299 ? -4.703 26.391 18.453 1 79.94 299 HIS A C 1
ATOM 2430 O O . HIS A 1 299 ? -4.586 27.531 18.875 1 79.94 299 HIS A O 1
ATOM 2436 N N . VAL A 1 300 ? -5.164 26.141 17.25 1 83.25 300 VAL A N 1
ATOM 2437 C CA . VAL A 1 300 ? -5.645 27.203 16.375 1 83.25 300 VAL A CA 1
ATOM 2438 C C . VAL A 1 300 ? -6.879 27.859 16.984 1 83.25 300 VAL A C 1
ATOM 2440 O O . VAL A 1 300 ? -7.02 29.094 16.938 1 83.25 300 VAL A O 1
ATOM 2443 N N . GLU A 1 301 ? -7.781 27.109 17.609 1 83.5 301 GLU A N 1
ATOM 2444 C CA . GLU A 1 301 ? -8.961 27.656 18.281 1 83.5 301 GLU A CA 1
ATOM 2445 C C . GLU A 1 301 ? -8.562 28.547 19.453 1 83.5 301 GLU A C 1
ATOM 2447 O O . GLU A 1 301 ? -9.141 29.625 19.641 1 83.5 301 GLU A O 1
ATOM 2452 N N . THR A 1 302 ? -7.656 28.031 20.219 1 81 302 THR A N 1
ATOM 2453 C CA . THR A 1 302 ? -7.168 28.812 21.344 1 81 302 THR A CA 1
ATOM 2454 C C . THR A 1 302 ? -6.531 30.125 20.875 1 81 302 THR A C 1
ATOM 2456 O O . THR A 1 302 ? -6.754 31.172 21.469 1 81 302 THR A O 1
ATOM 2459 N N . THR A 1 303 ? -5.73 30.016 19.797 1 81 303 THR A N 1
ATOM 2460 C CA . THR A 1 303 ? -5.094 31.203 19.219 1 81 303 THR A CA 1
ATOM 2461 C C . THR A 1 303 ? -6.145 32.188 18.734 1 81 303 THR A C 1
ATOM 2463 O O . THR A 1 303 ? -6.039 33.406 18.984 1 81 303 THR A O 1
ATOM 2466 N N . ALA A 1 304 ? -7.145 31.703 18.094 1 82.94 304 ALA A N 1
ATOM 2467 C CA . ALA A 1 304 ? -8.227 32.562 17.594 1 82.94 304 ALA A CA 1
ATOM 2468 C C . ALA A 1 304 ? -8.945 33.25 18.75 1 82.94 304 ALA A C 1
ATOM 2470 O O . ALA A 1 304 ? -9.25 34.438 18.656 1 82.94 304 ALA A O 1
ATOM 2471 N N . SER A 1 305 ? -9.234 32.531 19.828 1 85.94 305 SER A N 1
ATOM 2472 C CA . SER A 1 305 ? -9.914 33.094 21 1 85.94 305 SER A CA 1
ATOM 2473 C C . SER A 1 305 ? -9.078 34.156 21.656 1 85.94 305 SER A C 1
ATOM 2475 O O . SER A 1 305 ? -9.594 35.219 22 1 85.94 305 SER A O 1
ATOM 2477 N N . THR A 1 306 ? -7.805 33.844 21.812 1 83.75 306 THR A N 1
ATOM 2478 C CA . THR A 1 306 ? -6.902 34.781 22.422 1 83.75 306 THR A CA 1
ATOM 2479 C C . THR A 1 306 ? -6.773 36.031 21.562 1 83.75 306 THR A C 1
ATOM 2481 O O . THR A 1 306 ? -6.723 37.156 22.078 1 83.75 306 THR A O 1
ATOM 2484 N N . MET A 1 307 ? -6.777 35.906 20.312 1 81.88 307 MET A N 1
ATOM 2485 C CA . MET A 1 307 ? -6.691 37.031 19.375 1 81.88 307 MET A CA 1
ATOM 2486 C C . MET A 1 307 ? -7.91 37.938 19.5 1 81.88 307 MET A C 1
ATOM 2488 O O . MET A 1 307 ? -7.789 39.156 19.422 1 81.88 307 MET A O 1
ATOM 2492 N N . ASN A 1 308 ? -9.062 37.344 19.672 1 84.12 308 ASN A N 1
ATOM 2493 C CA . ASN A 1 308 ? -10.273 38.125 19.875 1 84.12 308 ASN A CA 1
ATOM 2494 C C . ASN A 1 308 ? -10.203 38.969 21.156 1 84.12 308 ASN A C 1
ATOM 2496 O O . ASN A 1 308 ? -10.625 40.125 21.172 1 84.12 308 ASN A O 1
ATOM 2500 N N . GLN A 1 309 ? -9.664 38.344 22.156 1 84.25 309 GLN A N 1
ATOM 2501 C CA . GLN A 1 309 ? -9.484 39.062 23.422 1 84.25 309 GLN A CA 1
ATOM 2502 C C . GLN A 1 309 ? -8.516 40.219 23.25 1 84.25 309 GLN A C 1
ATOM 2504 O O . GLN A 1 309 ? -8.758 41.312 23.781 1 84.25 309 GLN A O 1
ATOM 2509 N N . LEU A 1 310 ? -7.43 39.969 22.516 1 84.06 310 LEU A N 1
ATOM 2510 C CA . LEU A 1 310 ? -6.43 41 22.281 1 84.06 310 LEU A CA 1
ATOM 2511 C C . LEU A 1 310 ? -7.008 42.125 21.453 1 84.06 310 LEU A C 1
ATOM 2513 O O . LEU A 1 310 ? -6.723 43.312 21.703 1 84.06 310 LEU A O 1
ATOM 2517 N N . THR A 1 311 ? -7.809 41.844 20.5 1 85.5 311 THR A N 1
ATOM 2518 C CA . THR A 1 311 ? -8.445 42.844 19.656 1 85.5 311 THR A CA 1
ATOM 2519 C C . THR A 1 311 ? -9.328 43.781 20.5 1 85.5 311 THR A C 1
ATOM 2521 O O . THR A 1 311 ? -9.305 45 20.312 1 85.5 311 THR A O 1
ATOM 2524 N N . THR A 1 312 ? -10.055 43.188 21.406 1 85.81 312 THR A N 1
ATOM 2525 C CA . THR A 1 312 ? -10.914 43.969 22.297 1 85.81 312 THR A CA 1
ATOM 2526 C C . THR A 1 312 ? -10.078 44.844 23.203 1 85.81 312 THR A C 1
ATOM 2528 O O . THR A 1 312 ? -10.406 46.031 23.391 1 85.81 312 THR A O 1
ATOM 2531 N N . ALA A 1 313 ? -9.016 44.219 23.734 1 82.94 313 ALA A N 1
ATOM 2532 C CA . ALA A 1 313 ? -8.148 44.969 24.641 1 82.94 313 ALA A CA 1
ATOM 2533 C C . ALA A 1 313 ? -7.508 46.156 23.922 1 82.94 313 ALA A C 1
ATOM 2535 O O . ALA A 1 313 ? -7.426 47.25 24.484 1 82.94 313 ALA A O 1
ATOM 2536 N N . VAL A 1 314 ? -7.066 46.031 22.719 1 86.88 314 VAL A N 1
ATOM 2537 C CA . VAL A 1 314 ? -6.422 47.094 21.922 1 86.88 314 VAL A CA 1
ATOM 2538 C C . VAL A 1 314 ? -7.441 48.188 21.578 1 86.88 314 VAL A C 1
ATOM 2540 O O . VAL A 1 314 ? -7.125 49.375 21.609 1 86.88 314 VAL A O 1
ATOM 2543 N N . SER A 1 315 ? -8.633 47.781 21.234 1 86.31 315 SER A N 1
ATOM 2544 C CA . SER A 1 315 ? -9.703 48.719 20.953 1 86.31 315 SER A CA 1
ATOM 2545 C C . SER A 1 315 ? -10.016 49.594 22.188 1 86.31 315 SER A C 1
ATOM 2547 O O . SER A 1 315 ? -10.188 50.781 22.078 1 86.31 315 SER A O 1
ATOM 2549 N N . ASN A 1 316 ? -10.07 48.906 23.297 1 86 316 ASN A N 1
ATOM 2550 C CA . ASN A 1 316 ? -10.289 49.594 24.562 1 86 316 ASN A CA 1
ATOM 2551 C C . ASN A 1 316 ? -9.164 50.594 24.844 1 86 316 ASN A C 1
ATOM 2553 O O . ASN A 1 316 ? -9.43 51.719 25.297 1 86 316 ASN A O 1
ATOM 2557 N N . ASN A 1 317 ? -7.922 50.219 24.594 1 87.31 317 ASN A N 1
ATOM 2558 C CA . ASN A 1 317 ? -6.785 51.094 24.781 1 87.31 317 ASN A CA 1
ATOM 2559 C C . ASN A 1 317 ? -6.891 52.344 23.906 1 87.31 317 ASN A C 1
ATOM 2561 O O . ASN A 1 317 ? -6.617 53.438 24.359 1 87.31 317 ASN A O 1
ATOM 2565 N N . SER A 1 318 ? -7.277 52.125 22.672 1 86.44 318 SER A N 1
ATOM 2566 C CA . SER A 1 318 ? -7.43 53.25 21.734 1 86.44 318 SER A CA 1
ATOM 2567 C C . SER A 1 318 ? -8.508 54.219 22.188 1 86.44 318 SER A C 1
ATOM 2569 O O . SER A 1 318 ? -8.312 55.438 22.156 1 86.44 318 SER A O 1
ATOM 2571 N N . GLU A 1 319 ? -9.617 53.719 22.672 1 88.19 319 GLU A N 1
ATOM 2572 C CA . GLU A 1 319 ? -10.727 54.531 23.156 1 88.19 319 GLU A CA 1
ATOM 2573 C C . GLU A 1 319 ? -10.328 55.312 24.406 1 88.19 319 GLU A C 1
ATOM 2575 O O . GLU A 1 319 ? -10.617 56.5 24.516 1 88.19 319 GLU A O 1
ATOM 2580 N N . THR A 1 320 ? -9.703 54.562 25.266 1 90.69 320 THR A N 1
ATOM 2581 C CA . THR A 1 320 ? -9.273 55.156 26.531 1 90.69 320 THR A CA 1
ATOM 2582 C C . THR A 1 320 ? -8.242 56.25 26.266 1 90.69 320 THR A C 1
ATOM 2584 O O . THR A 1 320 ? -8.266 57.312 26.906 1 90.69 320 THR A O 1
ATOM 2587 N N . ALA A 1 321 ? -7.348 56 25.328 1 88.88 321 ALA A N 1
ATOM 2588 C CA . ALA A 1 321 ? -6.359 57 24.953 1 88.88 321 ALA A CA 1
ATOM 2589 C C . ALA A 1 321 ? -7.039 58.25 24.375 1 88.88 321 ALA A C 1
ATOM 2591 O O . ALA A 1 321 ? -6.629 59.375 24.656 1 88.88 321 ALA A O 1
ATOM 2592 N N . GLY A 1 322 ? -8.07 58.062 23.562 1 89.12 322 GLY A N 1
ATOM 2593 C CA . GLY A 1 322 ? -8.828 59.188 23.031 1 89.12 322 GLY A CA 1
ATOM 2594 C C . GLY A 1 322 ? -9.484 60.031 24.094 1 89.12 322 GLY A C 1
ATOM 2595 O O . GLY A 1 322 ? -9.43 61.25 24.047 1 89.12 322 GLY A O 1
ATOM 2596 N N . GLN A 1 323 ? -10.094 59.406 25.078 1 91.31 323 GLN A N 1
ATOM 2597 C CA . GLN A 1 323 ? -10.719 60.094 26.188 1 91.31 323 GLN A CA 1
ATOM 2598 C C . GLN A 1 323 ? -9.688 60.875 27 1 91.31 323 GLN A C 1
ATOM 2600 O O . GLN A 1 323 ? -9.93 62.031 27.391 1 91.31 323 GLN A O 1
ATOM 2605 N N . ALA A 1 324 ? -8.562 60.219 27.234 1 90.81 324 ALA A N 1
ATOM 2606 C CA . ALA A 1 324 ? -7.484 60.844 27.984 1 90.81 324 ALA A CA 1
ATOM 2607 C C . ALA A 1 324 ? -6.969 62.094 27.25 1 90.81 324 ALA A C 1
ATOM 2609 O O . ALA A 1 324 ? -6.695 63.125 27.875 1 90.81 324 ALA A O 1
ATOM 2610 N N . ASN A 1 325 ? -6.816 62 25.969 1 90 325 ASN A N 1
ATOM 2611 C CA . ASN A 1 325 ? -6.363 63.125 25.125 1 90 325 ASN A CA 1
ATOM 2612 C C . ASN A 1 325 ? -7.32 64.312 25.219 1 90 325 ASN A C 1
ATOM 2614 O O . ASN A 1 325 ? -6.887 65.438 25.328 1 90 325 ASN A O 1
ATOM 2618 N N . ASN A 1 326 ? -8.602 64.062 25.141 1 92.19 326 ASN A N 1
ATOM 2619 C CA . ASN A 1 326 ? -9.617 65.125 25.234 1 92.19 326 ASN A CA 1
ATOM 2620 C C . ASN A 1 326 ? -9.562 65.812 26.594 1 92.19 326 ASN A C 1
ATOM 2622 O O . ASN A 1 326 ? -9.609 67.062 26.656 1 92.19 326 ASN A O 1
ATOM 2626 N N . LEU A 1 327 ? -9.461 65 27.594 1 89.19 327 LEU A N 1
ATOM 2627 C CA . LEU A 1 327 ? -9.406 65.562 28.953 1 89.19 327 LEU A CA 1
ATOM 2628 C C . LEU A 1 327 ? -8.133 66.438 29.141 1 89.19 327 LEU A C 1
ATOM 2630 O O . LEU A 1 327 ? -8.164 67.438 29.797 1 89.19 327 LEU A O 1
ATOM 2634 N N . SER A 1 328 ? -7.043 65.938 28.625 1 91.62 328 SER A N 1
ATOM 2635 C CA . SER A 1 328 ? -5.773 66.688 28.719 1 91.62 328 SER A CA 1
ATOM 2636 C C . SER A 1 328 ? -5.852 68 28 1 91.62 328 SER A C 1
ATOM 2638 O O . SER A 1 328 ? -5.336 69 28.5 1 91.62 328 SER A O 1
ATOM 2640 N N . ASN A 1 329 ? -6.473 68.062 26.859 1 90.56 329 ASN A N 1
ATOM 2641 C CA . ASN A 1 329 ? -6.656 69.312 26.125 1 90.56 329 ASN A CA 1
ATOM 2642 C C . ASN A 1 329 ? -7.508 70.312 26.906 1 90.56 329 ASN A C 1
ATOM 2644 O O . ASN A 1 329 ? -7.223 71.5 26.906 1 90.56 329 ASN A O 1
ATOM 2648 N N . MET A 1 330 ? -8.523 69.812 27.5 1 90.31 330 MET A N 1
ATOM 2649 C CA . MET A 1 330 ? -9.375 70.625 28.328 1 90.31 330 MET A CA 1
ATOM 2650 C C . MET A 1 330 ? -8.594 71.25 29.516 1 90.31 330 MET A C 1
ATOM 2652 O O . MET A 1 330 ? -8.758 72.375 29.875 1 90.31 330 MET A O 1
ATOM 2656 N N . THR A 1 331 ? -7.789 70.375 30.047 1 89.62 331 THR A N 1
ATOM 2657 C CA . THR A 1 331 ? -6.957 70.75 31.172 1 89.62 331 THR A CA 1
ATOM 2658 C C . THR A 1 331 ? -5.984 71.875 30.75 1 89.62 331 THR A C 1
ATOM 2660 O O . THR A 1 331 ? -5.781 72.812 31.469 1 89.62 331 THR A O 1
ATOM 2663 N N . CYS A 1 332 ? -5.402 71.75 29.609 1 89.69 332 CYS A N 1
ATOM 2664 C CA . CYS A 1 332 ? -4.484 72.75 29.062 1 89.69 332 CYS A CA 1
ATOM 2665 C C . CYS A 1 332 ? -5.18 74.062 28.875 1 89.69 332 CYS A C 1
ATOM 2667 O O . CYS A 1 332 ? -4.633 75.125 29.25 1 89.69 332 CYS A O 1
ATOM 2669 N N . LYS A 1 333 ? -6.375 74.125 28.375 1 91 333 LYS A N 1
ATOM 2670 C CA . LYS A 1 333 ? -7.141 75.375 28.172 1 91 333 LYS A CA 1
ATOM 2671 C C . LYS A 1 333 ? -7.449 76 29.5 1 91 333 LYS A C 1
ATOM 2673 O O . LYS A 1 333 ? -7.344 77.25 29.625 1 91 333 LYS A O 1
ATOM 2678 N N . ALA A 1 334 ? -7.832 75.188 30.406 1 87 334 ALA A N 1
ATOM 2679 C CA . ALA A 1 334 ? -8.125 75.688 31.734 1 87 334 ALA A CA 1
ATOM 2680 C C . ALA A 1 334 ? -6.879 76.312 32.344 1 87 334 ALA A C 1
ATOM 2682 O O . ALA A 1 334 ? -6.957 77.375 32.969 1 87 334 ALA A O 1
ATOM 2683 N N . ALA A 1 335 ? -5.742 75.75 32.188 1 87.75 335 ALA A N 1
ATOM 2684 C CA . ALA A 1 335 ? -4.484 76.25 32.719 1 87.75 335 ALA A CA 1
ATOM 2685 C C . ALA A 1 335 ? -4.078 77.562 32.062 1 87.75 335 ALA A C 1
ATOM 2687 O O . ALA A 1 335 ? -3.621 78.438 32.75 1 87.75 335 ALA A O 1
ATOM 2688 N N . ILE A 1 336 ? -4.246 77.688 30.812 1 88.75 336 ILE A N 1
ATOM 2689 C CA . ILE A 1 336 ? -3.938 78.875 30.062 1 88.75 336 ILE A CA 1
ATOM 2690 C C . ILE A 1 336 ? -4.84 80 30.547 1 88.75 336 ILE A C 1
ATOM 2692 O O . ILE A 1 336 ? -4.375 81.125 30.766 1 88.75 336 ILE A O 1
ATOM 2696 N N . GLN A 1 337 ? -6.098 79.75 30.703 1 87.75 337 GLN A N 1
ATOM 2697 C CA . GLN A 1 337 ? -7.047 80.75 31.203 1 87.75 337 GLN A CA 1
ATOM 2698 C C . GLN A 1 337 ? -6.676 81.188 32.625 1 87.75 337 GLN A C 1
ATOM 2700 O O . GLN A 1 337 ? -6.789 82.375 32.938 1 87.75 337 GLN A O 1
ATOM 2705 N N . GLY A 1 338 ? -6.293 80.125 33.312 1 84.44 338 GLY A N 1
ATOM 2706 C CA . GLY A 1 338 ? -5.82 80.438 34.656 1 84.44 338 GLY A CA 1
ATOM 2707 C C . GLY A 1 338 ? -4.609 81.375 34.656 1 84.44 338 GLY A C 1
ATOM 2708 O O . GLY A 1 338 ? -4.535 82.312 35.438 1 84.44 338 GLY A O 1
ATOM 2709 N N . GLY A 1 339 ? -3.684 81.125 33.75 1 85.19 339 GLY A N 1
ATOM 2710 C CA . GLY A 1 339 ? -2.521 82 33.594 1 85.19 339 GLY A CA 1
ATOM 2711 C C . GLY A 1 339 ? -2.879 83.438 33.219 1 85.19 339 GLY A C 1
ATOM 2712 O O . GLY A 1 339 ? -2.32 84.375 33.781 1 85.19 339 GLY A O 1
ATOM 2713 N N . THR A 1 340 ? -3.818 83.688 32.406 1 88.62 340 THR A N 1
ATOM 2714 C CA . THR A 1 340 ? -4.262 85 31.969 1 88.62 340 THR A CA 1
ATOM 2715 C C . THR A 1 340 ? -4.93 85.75 33.125 1 88.62 340 THR A C 1
ATOM 2717 O O . THR A 1 340 ? -4.73 86.938 33.281 1 88.62 340 THR A O 1
ATOM 2720 N N . ALA A 1 341 ? -5.746 84.938 33.844 1 85.38 341 ALA A N 1
ATOM 2721 C CA . ALA A 1 341 ? -6.395 85.5 35 1 85.38 341 ALA A CA 1
ATOM 2722 C C . ALA A 1 341 ? -5.363 86 36 1 85.38 341 ALA A C 1
ATOM 2724 O O . ALA A 1 341 ? -5.531 87.062 36.625 1 85.38 341 ALA A O 1
ATOM 2725 N N . MET A 1 342 ? -4.258 85.312 36.094 1 87.5 342 MET A N 1
ATOM 2726 C CA . MET A 1 342 ? -3.189 85.688 37 1 87.5 342 MET A CA 1
ATOM 2727 C C . MET A 1 342 ? -2.469 86.938 36.562 1 87.5 342 MET A C 1
ATOM 2729 O O . MET A 1 342 ? -2.088 87.75 37.375 1 87.5 342 MET A O 1
ATOM 2733 N N . ASP A 1 343 ? -2.318 87.062 35.312 1 87.81 343 ASP A N 1
ATOM 2734 C CA . ASP A 1 343 ? -1.696 88.25 34.75 1 87.81 343 ASP A CA 1
ATOM 2735 C C . ASP A 1 343 ? -2.502 89.5 35.094 1 87.81 343 ASP A C 1
ATOM 2737 O O . ASP A 1 343 ? -1.931 90.562 35.406 1 87.81 343 ASP A O 1
ATOM 2741 N N . THR A 1 344 ? -3.758 89.375 35.062 1 88 344 THR A N 1
ATOM 2742 C CA . THR A 1 344 ? -4.633 90.5 35.375 1 88 344 THR A CA 1
ATOM 2743 C C . THR A 1 344 ? -4.512 90.875 36.844 1 88 344 THR A C 1
ATOM 2745 O O . THR A 1 344 ? -4.535 92.062 37.219 1 88 344 THR A O 1
ATOM 2748 N N . ILE A 1 345 ? -4.332 89.812 37.656 1 88.81 345 ILE A N 1
ATOM 2749 C CA . ILE A 1 345 ? -4.164 90.062 39.094 1 88.81 345 ILE A CA 1
ATOM 2750 C C . ILE A 1 345 ? -2.863 90.812 39.344 1 88.81 345 ILE A C 1
ATOM 2752 O O . ILE A 1 345 ? -2.812 91.688 40.188 1 88.81 345 ILE A O 1
ATOM 2756 N N . VAL A 1 346 ? -1.814 90.5 38.625 1 88.06 346 VAL A N 1
ATOM 2757 C CA . VAL A 1 346 ? -0.529 91.188 38.75 1 88.06 346 VAL A CA 1
ATOM 2758 C C . VAL A 1 346 ? -0.699 92.625 38.438 1 88.06 346 VAL A C 1
ATOM 2760 O O . VAL A 1 346 ? -0.199 93.5 39.188 1 88.06 346 VAL A O 1
ATOM 2763 N N . HIS A 1 347 ? -1.444 93 37.438 1 90.5 347 HIS A N 1
ATOM 2764 C CA . HIS A 1 347 ? -1.664 94.375 37.062 1 90.5 347 HIS A CA 1
ATOM 2765 C C . HIS A 1 347 ? -2.48 95.125 38.125 1 90.5 347 HIS A C 1
ATOM 2767 O O . HIS A 1 347 ? -2.197 96.25 38.438 1 90.5 347 HIS A O 1
ATOM 2773 N N . THR A 1 348 ? -3.439 94.375 38.562 1 88.12 348 THR A N 1
ATOM 2774 C CA . THR A 1 348 ? -4.281 95 39.594 1 88.12 348 THR A CA 1
ATOM 2775 C C . THR A 1 348 ? -3.463 95.312 40.844 1 88.12 348 THR A C 1
ATOM 2777 O O . THR A 1 348 ? -3.602 96.375 41.438 1 88.12 348 THR A O 1
ATOM 2780 N N . MET A 1 349 ? -2.525 94.438 41.219 1 88.75 349 MET A N 1
ATOM 2781 C CA . MET A 1 349 ? -1.656 94.625 42.375 1 88.75 349 MET A CA 1
ATOM 2782 C C . MET A 1 349 ? -0.695 95.75 42.156 1 88.75 349 MET A C 1
ATOM 2784 O O . MET A 1 349 ? -0.42 96.562 43.062 1 88.75 349 MET A O 1
ATOM 2788 N N . ASP A 1 350 ? -0.302 95.875 40.969 1 90.94 350 ASP A N 1
ATOM 2789 C CA . ASP A 1 350 ? 0.571 97 40.625 1 90.94 350 ASP A CA 1
ATOM 2790 C C . ASP A 1 350 ? -0.161 98.312 40.75 1 90.94 350 ASP A C 1
ATOM 2792 O O . ASP A 1 350 ? 0.396 99.312 41.281 1 90.94 350 ASP A O 1
ATOM 2796 N N . ASP A 1 351 ? -1.383 98.438 40.312 1 91.19 351 ASP A N 1
ATOM 2797 C CA . ASP A 1 351 ? -2.191 99.625 40.438 1 91.19 351 ASP A CA 1
ATOM 2798 C C . ASP A 1 351 ? -2.453 100 41.875 1 91.19 351 ASP A C 1
ATOM 2800 O O . ASP A 1 351 ? -2.406 101.188 42.25 1 91.19 351 ASP A O 1
ATOM 2804 N N . ILE A 1 352 ? -2.652 99 42.625 1 90.38 352 ILE A N 1
ATOM 2805 C CA . ILE A 1 352 ? -2.889 99.25 44.031 1 90.38 352 ILE A CA 1
ATOM 2806 C C . ILE A 1 352 ? -1.617 99.75 44.688 1 90.38 352 ILE A C 1
ATOM 2808 O O . ILE A 1 352 ? -1.675 100.688 45.531 1 90.38 352 ILE A O 1
ATOM 2812 N N . ALA A 1 353 ? -0.544 99.25 44.281 1 91.25 353 ALA A N 1
ATOM 2813 C CA . ALA A 1 353 ? 0.745 99.688 44.812 1 91.25 353 ALA A CA 1
ATOM 2814 C C . ALA A 1 353 ? 1.019 101.125 44.469 1 91.25 353 ALA A C 1
ATOM 2816 O O . ALA A 1 353 ? 1.48 101.875 45.344 1 91.25 353 ALA A O 1
ATOM 2817 N N . LYS A 1 354 ? 0.7 101.562 43.312 1 93 354 LYS A N 1
ATOM 2818 C CA . LYS A 1 354 ? 0.896 102.938 42.906 1 93 354 LYS A CA 1
ATOM 2819 C C . LYS A 1 354 ? 0.003 103.875 43.688 1 93 354 LYS A C 1
ATOM 2821 O O . LYS A 1 354 ? 0.446 104.938 44.094 1 93 354 LYS A O 1
ATOM 2826 N N . SER A 1 355 ? -1.182 103.438 43.812 1 92.88 355 SER A N 1
ATOM 2827 C CA . SER A 1 355 ? -2.119 104.25 44.594 1 92.88 355 SER A CA 1
ATOM 2828 C C . SER A 1 355 ? -1.658 104.375 46.031 1 92.88 355 SER A C 1
ATOM 2830 O O . SER A 1 355 ? -1.723 105.5 46.625 1 92.88 355 SER A O 1
ATOM 2832 N N . SER A 1 356 ? -1.146 103.312 46.594 1 93 356 SER A N 1
ATOM 2833 C CA . SER A 1 356 ? -0.667 103.312 47.969 1 93 356 SER A CA 1
ATOM 2834 C C . SER A 1 356 ? 0.541 104.25 48.125 1 93 356 SER A C 1
ATOM 2836 O O . SER A 1 356 ? 0.657 105 49.125 1 93 356 SER A O 1
ATOM 2838 N N . GLU A 1 357 ? 1.333 104.25 47.219 1 93.81 357 GLU A N 1
ATOM 2839 C CA . GLU A 1 357 ? 2.502 105.125 47.25 1 93.81 357 GLU A CA 1
ATOM 2840 C C . GLU A 1 357 ? 2.094 106.562 47.156 1 93.81 357 GLU A C 1
ATOM 2842 O O . GLU A 1 357 ? 2.643 107.438 47.875 1 93.81 357 GLU A O 1
ATOM 2847 N N . ARG A 1 358 ? 1.165 106.938 46.375 1 94.56 358 ARG A N 1
ATOM 2848 C CA . ARG A 1 358 ? 0.667 108.25 46.25 1 94.56 358 ARG A CA 1
ATOM 2849 C C . ARG A 1 358 ? -0.007 108.75 47.531 1 94.56 358 ARG A C 1
ATOM 2851 O O . ARG A 1 358 ? 0.168 109.875 47.969 1 94.56 358 ARG A O 1
ATOM 2858 N N . ILE A 1 359 ? -0.66 107.812 48.062 1 95 359 ILE A N 1
ATOM 2859 C CA . ILE A 1 359 ? -1.321 108.125 49.312 1 95 359 ILE A CA 1
ATOM 2860 C C . ILE A 1 359 ? -0.275 108.375 50.406 1 95 359 ILE A C 1
ATOM 2862 O O . ILE A 1 359 ? -0.429 109.312 51.188 1 95 359 ILE A O 1
ATOM 2866 N N . SER A 1 360 ? 0.695 107.625 50.375 1 94.62 360 SER A N 1
ATOM 2867 C CA . SER A 1 360 ? 1.777 107.812 51.344 1 94.62 360 SER A CA 1
ATOM 2868 C C . SER A 1 360 ? 2.398 109.188 51.219 1 94.62 360 SER A C 1
ATOM 2870 O O . SER A 1 360 ? 2.67 109.875 52.219 1 94.62 360 SER A O 1
ATOM 2872 N N . ASN A 1 361 ? 2.514 109.688 50.094 1 95.31 361 ASN A N 1
ATOM 2873 C CA . ASN A 1 361 ? 3.086 111 49.844 1 95.31 361 ASN A CA 1
ATOM 2874 C C . ASN A 1 361 ? 2.152 112.125 50.281 1 95.31 361 ASN A C 1
ATOM 2876 O O . ASN A 1 361 ? 2.594 113.125 50.906 1 95.31 361 ASN A O 1
ATOM 2880 N N . ILE A 1 362 ? 0.974 111.938 50.031 1 96.06 362 ILE A N 1
ATOM 2881 C CA . ILE A 1 362 ? 0 112.938 50.344 1 96.06 362 ILE A CA 1
ATOM 2882 C C . ILE A 1 362 ? -0.19 113.062 51.875 1 96.06 362 ILE A C 1
ATOM 2884 O O . ILE A 1 362 ? -0.358 114.125 52.406 1 96.06 362 ILE A O 1
ATOM 2888 N N . ILE A 1 363 ? -0.092 111.875 52.438 1 95.75 363 ILE A N 1
ATOM 2889 C CA . ILE A 1 363 ? -0.251 111.875 53.875 1 95.75 363 ILE A CA 1
ATOM 2890 C C . ILE A 1 363 ? 0.94 112.562 54.531 1 95.75 363 ILE A C 1
ATOM 2892 O O . ILE A 1 363 ? 0.803 113.188 55.594 1 95.75 363 ILE A O 1
ATOM 2896 N N . GLY A 1 364 ? 2.008 112.562 54 1 93.88 364 GLY A N 1
ATOM 2897 C CA . GLY A 1 364 ? 3.152 113.312 54.438 1 93.88 364 GLY A CA 1
ATOM 2898 C C . GLY A 1 364 ? 2.914 114.812 54.406 1 93.88 364 GLY A C 1
ATOM 2899 O O . GLY A 1 364 ? 3.311 115.562 55.312 1 93.88 364 GLY A O 1
ATOM 2900 N N . VAL A 1 365 ? 2.266 115.25 53.438 1 94.31 365 VAL A N 1
ATOM 2901 C CA . VAL A 1 365 ? 1.922 116.625 53.281 1 94.31 365 VAL A CA 1
ATOM 2902 C C . VAL A 1 365 ? 0.921 117.062 54.375 1 94.31 365 VAL A C 1
ATOM 2904 O O . VAL A 1 365 ? 1.064 118.125 54.969 1 94.31 365 VAL A O 1
ATOM 2907 N N . ILE A 1 366 ? 0.075 116.188 54.594 1 95.31 366 ILE A N 1
ATOM 2908 C CA . ILE A 1 366 ? -0.942 116.438 55.594 1 95.31 366 ILE A CA 1
ATOM 2909 C C . ILE A 1 366 ? -0.294 116.5 56.969 1 95.31 366 ILE A C 1
ATOM 2911 O O . ILE A 1 366 ? -0.639 117.375 57.781 1 95.31 366 ILE A O 1
ATOM 2915 N N . ASP A 1 367 ? 0.558 115.688 57.156 1 94.38 367 ASP A N 1
ATOM 2916 C CA . ASP A 1 367 ? 1.298 115.688 58.438 1 94.38 367 ASP A CA 1
ATOM 2917 C C . ASP A 1 367 ? 2.096 117 58.594 1 94.38 367 ASP A C 1
ATOM 2919 O O . ASP A 1 367 ? 2.129 117.562 59.688 1 94.38 367 ASP A O 1
ATOM 2923 N N . SER A 1 368 ? 2.615 117.438 57.656 1 96 368 SER A N 1
ATOM 2924 C CA . SER A 1 368 ? 3.363 118.688 57.656 1 96 368 SER A CA 1
ATOM 2925 C C . SER A 1 368 ? 2.443 119.938 57.875 1 96 368 SER A C 1
ATOM 2927 O O . SER A 1 368 ? 2.812 120.875 58.562 1 96 368 SER A O 1
ATOM 2929 N N . ILE A 1 369 ? 1.418 119.75 57.25 1 95.69 369 ILE A N 1
ATOM 2930 C CA . ILE A 1 369 ? 0.432 120.812 57.406 1 95.69 369 ILE A CA 1
ATOM 2931 C C . ILE A 1 369 ? -0.072 120.875 58.844 1 95.69 369 ILE A C 1
ATOM 2933 O O . ILE A 1 369 ? -0.228 121.938 59.406 1 95.69 369 ILE A O 1
ATOM 2937 N N . ALA A 1 370 ? -0.3 119.75 59.344 1 96.25 370 ALA A N 1
ATOM 2938 C CA . ALA A 1 370 ? -0.75 119.688 60.719 1 96.25 370 ALA A CA 1
ATOM 2939 C C . ALA A 1 370 ? 0.306 120.25 61.688 1 96.25 370 ALA A C 1
ATOM 2941 O O . ALA A 1 370 ? -0.021 120.938 62.656 1 96.25 370 ALA A O 1
ATOM 2942 N N . PHE A 1 371 ? 1.423 120 61.438 1 93.5 371 PHE A N 1
ATOM 2943 C CA . PHE A 1 371 ? 2.531 120.5 62.219 1 93.5 371 PHE A CA 1
ATOM 2944 C C . PHE A 1 371 ? 2.637 122 62.125 1 93.5 371 PHE A C 1
ATOM 2946 O O . PHE A 1 371 ? 2.789 122.688 63.125 1 93.5 371 PHE A O 1
ATOM 2953 N N . GLN A 1 372 ? 2.57 122.5 61 1 93.81 372 GLN A N 1
ATOM 2954 C CA . GLN A 1 372 ? 2.656 123.938 60.75 1 93.81 372 GLN A CA 1
ATOM 2955 C C . GLN A 1 372 ? 1.484 124.625 61.406 1 93.81 372 GLN A C 1
ATOM 2957 O O . GLN A 1 372 ? 1.66 125.688 61.969 1 93.81 372 GLN A O 1
ATOM 2962 N N . THR A 1 373 ? 0.415 123.938 61.219 1 94.62 373 THR A N 1
ATOM 2963 C CA . THR A 1 373 ? -0.773 124.5 61.844 1 94.62 373 THR A CA 1
ATOM 2964 C C . THR A 1 373 ? -0.639 124.562 63.375 1 94.62 373 THR A C 1
ATOM 2966 O O . THR A 1 373 ? -1.044 125.5 64 1 94.62 373 THR A O 1
ATOM 2969 N N . ASN A 1 374 ? -0.09 123.562 63.875 1 93.75 374 ASN A N 1
ATOM 2970 C CA . ASN A 1 374 ? 0.15 123.5 65.312 1 93.75 374 ASN A CA 1
ATOM 2971 C C . ASN A 1 374 ? 1.122 124.562 65.75 1 93.75 374 ASN A C 1
ATOM 2973 O O . ASN A 1 374 ? 0.915 125.188 66.812 1 93.75 374 ASN A O 1
ATOM 2977 N N . ILE A 1 375 ? 2.018 124.875 65.062 1 93.75 375 ILE A N 1
ATOM 2978 C CA . ILE A 1 375 ? 3.016 125.875 65.438 1 93.75 375 ILE A CA 1
ATOM 2979 C C . ILE A 1 375 ? 2.395 127.312 65.312 1 93.75 375 ILE A C 1
ATOM 2981 O O . ILE A 1 375 ? 2.65 128.125 66.188 1 93.75 375 ILE A O 1
ATOM 2985 N N . LEU A 1 376 ? 1.696 127.438 64.312 1 92.69 376 LEU A N 1
ATOM 2986 C CA . LEU A 1 376 ? 1.028 128.75 64.125 1 92.69 376 LEU A CA 1
ATOM 2987 C C . LEU A 1 376 ? 0.035 129 65.25 1 92.69 376 LEU A C 1
ATOM 2989 O O . LEU A 1 376 ? -0.079 130.125 65.75 1 92.69 376 LEU A O 1
ATOM 2993 N N . ALA A 1 377 ? -0.562 127.938 65.688 1 92.31 377 ALA A N 1
ATOM 2994 C CA . ALA A 1 377 ? -1.52 128 66.75 1 92.31 377 ALA A CA 1
ATOM 2995 C C . ALA A 1 377 ? -0.81 128.25 68.062 1 92.31 377 ALA A C 1
ATOM 2997 O O . ALA A 1 377 ? -1.311 129 68.938 1 92.31 377 ALA A O 1
ATOM 2998 N N . LEU A 1 378 ? 0.345 127.875 68.25 1 90.56 378 LEU A N 1
ATOM 2999 C CA . LEU A 1 378 ? 1.146 128.125 69.438 1 90.56 378 LEU A CA 1
ATOM 3000 C C . LEU A 1 378 ? 1.631 129.5 69.5 1 90.56 378 LEU A C 1
ATOM 3002 O O . LEU A 1 378 ? 1.555 130.25 70.562 1 90.56 378 LEU A O 1
ATOM 3006 N N . ASN A 1 379 ? 2.002 130 68.5 1 87.38 379 ASN A N 1
ATOM 3007 C CA . ASN A 1 379 ? 2.459 131.375 68.375 1 87.38 379 ASN A CA 1
ATOM 3008 C C . ASN A 1 379 ? 1.313 132.375 68.625 1 87.38 379 ASN A C 1
ATOM 3010 O O . ASN A 1 379 ? 1.499 133.375 69.25 1 87.38 379 ASN A O 1
ATOM 3014 N N . ALA A 1 380 ? 0.248 131.875 68.062 1 87.31 380 ALA A N 1
ATOM 3015 C CA . ALA A 1 380 ? -0.943 132.75 68.25 1 87.31 380 ALA A CA 1
ATOM 3016 C C . ALA A 1 380 ? -1.397 132.75 69.688 1 87.31 380 ALA A C 1
ATOM 3018 O O . ALA A 1 380 ? -1.874 133.75 70.188 1 87.31 380 ALA A O 1
ATOM 3019 N N . SER A 1 381 ? -1.187 131.625 70.375 1 88.31 381 SER A N 1
ATOM 3020 C CA . SER A 1 381 ? -1.526 131.625 71.812 1 88.31 381 SER A CA 1
ATOM 3021 C C . SER A 1 381 ? -0.594 132.375 72.625 1 88.31 381 SER A C 1
ATOM 3023 O O . SER A 1 381 ? -1.019 133 73.688 1 88.31 381 SER A O 1
ATOM 3025 N N . VAL A 1 382 ? 0.551 132.5 72.312 1 85.69 382 VAL A N 1
ATOM 3026 C CA . VAL A 1 382 ? 1.536 133.375 73.062 1 85.69 382 VAL A CA 1
ATOM 3027 C C . VAL A 1 382 ? 1.245 134.875 72.812 1 85.69 382 VAL A C 1
ATOM 3029 O O . VAL A 1 382 ? 1.298 135.625 73.812 1 85.69 382 VAL A O 1
ATOM 3032 N N . GLU A 1 383 ? 0.944 135.125 71.625 1 80.12 383 GLU A N 1
ATOM 3033 C CA . GLU A 1 383 ? 0.642 136.5 71.312 1 80.12 383 GLU A CA 1
ATOM 3034 C C . GLU A 1 383 ? -0.649 137 72 1 80.12 383 GLU A C 1
ATOM 3036 O O . GLU A 1 383 ? -0.755 138.125 72.5 1 80.12 383 GLU A O 1
ATOM 3041 N N . ALA A 1 384 ? -1.604 136 72.062 1 84.31 384 ALA A N 1
ATOM 3042 C CA . ALA A 1 384 ? -2.867 136.375 72.75 1 84.31 384 ALA A CA 1
ATOM 3043 C C . ALA A 1 384 ? -2.656 136.5 74.25 1 84.31 384 ALA A C 1
ATOM 3045 O O . ALA A 1 384 ? -3.311 137.375 74.875 1 84.31 384 ALA A O 1
ATOM 3046 N N . ALA A 1 385 ? -1.784 135.875 74.875 1 83.12 385 ALA A N 1
ATOM 3047 C CA . ALA A 1 385 ? -1.459 136.125 76.312 1 83.12 385 ALA A CA 1
ATOM 3048 C C . ALA A 1 385 ? -0.771 137.375 76.562 1 83.12 385 ALA A C 1
ATOM 3050 O O . ALA A 1 385 ? -1.001 138.125 77.562 1 83.12 385 ALA A O 1
ATOM 3051 N N . ARG A 1 386 ? -0.056 137.875 75.688 1 80.25 386 ARG A N 1
ATOM 3052 C CA . ARG A 1 386 ? 0.694 139.125 75.75 1 80.25 386 ARG A CA 1
ATOM 3053 C C . ARG A 1 386 ? -0.233 140.25 75.688 1 80.25 386 ARG A C 1
ATOM 3055 O O . ARG A 1 386 ? 0.036 141.375 76.312 1 80.25 386 ARG A O 1
ATOM 3062 N N . ALA A 1 387 ? -1.289 140.125 75 1 80.38 387 ALA A N 1
ATOM 3063 C CA . ALA A 1 387 ? -2.229 141.1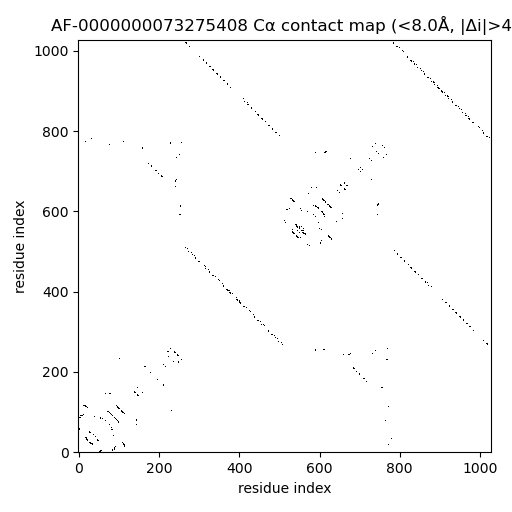25 74.75 1 80.38 387 ALA A CA 1
ATOM 3064 C C . ALA A 1 387 ? -3.178 141.375 75.938 1 80.38 387 ALA A C 1
ATOM 3066 O O . ALA A 1 387 ? -4.027 142.25 75.938 1 80.38 387 ALA A O 1
ATOM 3067 N N . GLY A 1 388 ? -3.105 140.5 77 1 78.31 388 GLY A N 1
ATOM 3068 C CA . GLY A 1 388 ? -3.814 140.625 78.25 1 78.31 388 GLY A CA 1
ATOM 3069 C C . GLY A 1 388 ? -5.305 140.375 78.125 1 78.31 388 GLY A C 1
ATOM 3070 O O . GLY A 1 388 ? -5.711 139.375 77.625 1 78.31 388 GLY A O 1
ATOM 3071 N N . GLU A 1 389 ? -6.121 141.375 78.5 1 76.75 389 GLU A N 1
ATOM 3072 C CA . GLU A 1 389 ? -7.574 141.25 78.562 1 76.75 389 GLU A CA 1
ATOM 3073 C C . GLU A 1 389 ? -8.195 141.375 77.188 1 76.75 389 GLU A C 1
ATOM 3075 O O . GLU A 1 389 ? -9.242 140.75 76.938 1 76.75 389 GLU A O 1
ATOM 3080 N N . GLN A 1 390 ? -7.586 141.875 76.25 1 75.56 390 GLN A N 1
ATOM 3081 C CA . GLN A 1 390 ? -8.094 142.125 74.938 1 75.56 390 GLN A CA 1
ATOM 3082 C C . GLN A 1 390 ? -7.844 140.875 74.062 1 75.56 390 GLN A C 1
ATOM 3084 O O . GLN A 1 390 ? -8.469 140.625 73 1 75.56 390 GLN A O 1
ATOM 3089 N N . GLY A 1 391 ? -7.102 140 74.688 1 78.31 391 GLY A N 1
ATOM 3090 C CA . GLY A 1 391 ? -6.703 138.75 73.938 1 78.31 391 GLY A CA 1
ATOM 3091 C C . GLY A 1 391 ? -7.395 137.5 74.375 1 78.31 391 GLY A C 1
ATOM 3092 O O . GLY A 1 391 ? -7.109 136.375 73.875 1 78.31 391 GLY A O 1
ATOM 3093 N N . ARG A 1 392 ? -8.219 137.625 75.125 1 81.25 392 ARG A N 1
ATOM 3094 C CA . ARG A 1 392 ? -8.852 136.375 75.688 1 81.25 392 ARG A CA 1
ATOM 3095 C C . ARG A 1 392 ? -9.625 135.625 74.625 1 81.25 392 ARG A C 1
ATOM 3097 O O . ARG A 1 392 ? -9.586 134.375 74.625 1 81.25 392 ARG A O 1
ATOM 3104 N N . GLY A 1 393 ? -10.273 136.25 73.875 1 80.88 393 GLY A N 1
ATOM 3105 C CA . GLY A 1 393 ? -11.023 135.625 72.812 1 80.88 393 GLY A CA 1
ATOM 3106 C C . GLY A 1 393 ? -10.141 134.875 71.812 1 80.88 393 GLY A C 1
ATOM 3107 O O . GLY A 1 393 ? -10.453 133.75 71.375 1 80.88 393 GLY A O 1
ATOM 3108 N N . PHE A 1 394 ? -8.984 135.5 71.562 1 83.62 394 PHE A N 1
ATOM 3109 C CA . PHE A 1 394 ? -8.039 134.875 70.562 1 83.62 394 PHE A CA 1
ATOM 3110 C C . PHE A 1 394 ? -7.301 133.75 71.188 1 83.62 394 PHE A C 1
ATOM 3112 O O . PHE A 1 394 ? -6.953 132.75 70.5 1 83.62 394 PHE A O 1
ATOM 3119 N N . SER A 1 395 ? -7.141 133.75 72.5 1 87.31 395 SER A N 1
ATOM 3120 C CA . SER A 1 395 ? -6.484 132.625 73.188 1 87.31 395 SER A CA 1
ATOM 3121 C C . SER A 1 395 ? -7.316 131.375 73.125 1 87.31 395 SER A C 1
ATOM 3123 O O . SER A 1 395 ? -6.77 130.25 72.938 1 87.31 395 SER A O 1
ATOM 3125 N N . VAL A 1 396 ? -8.609 131.625 73 1 87.56 396 VAL A N 1
ATOM 3126 C CA . VAL A 1 396 ? -9.516 130.375 72.938 1 87.56 396 VAL A CA 1
ATOM 3127 C C . VAL A 1 396 ? -9.5 129.875 71.562 1 87.56 396 VAL A C 1
ATOM 3129 O O . VAL A 1 396 ? -9.43 128.625 71.375 1 87.56 396 VAL A O 1
ATOM 3132 N N . VAL A 1 397 ? -9.453 130.625 70.625 1 88.5 397 VAL A N 1
ATOM 3133 C CA . VAL A 1 397 ? -9.414 130.25 69.25 1 88.5 397 VAL A CA 1
ATOM 3134 C C . VAL A 1 397 ? -8.07 129.5 68.938 1 88.5 397 VAL A C 1
ATOM 3136 O O . VAL A 1 397 ? -8.023 128.5 68.312 1 88.5 397 VAL A O 1
ATOM 3139 N N . ALA A 1 398 ? -7.008 130.125 69.375 1 90.31 398 ALA A N 1
ATOM 3140 C CA . ALA A 1 398 ? -5.676 129.5 69.188 1 90.31 398 ALA A CA 1
ATOM 3141 C C . ALA A 1 398 ? -5.543 128.125 69.812 1 90.31 398 ALA A C 1
ATOM 3143 O O . ALA A 1 398 ? -4.934 127.25 69.25 1 90.31 398 ALA A O 1
ATOM 3144 N N . SER A 1 399 ? -6.18 128 71 1 91.44 399 SER A N 1
ATOM 3145 C CA . SER A 1 399 ? -6.129 126.75 71.688 1 91.44 399 SER A CA 1
ATOM 3146 C C . SER A 1 399 ? -6.938 125.688 70.938 1 91.44 399 SER A C 1
ATOM 3148 O O . SER A 1 399 ? -6.539 124.562 70.875 1 91.44 399 SER A O 1
ATOM 3150 N N . GLU A 1 400 ? -7.949 126.125 70.375 1 93 400 GLU A N 1
ATOM 3151 C CA . GLU A 1 400 ? -8.789 125.188 69.625 1 93 400 GLU A CA 1
ATOM 3152 C C . GLU A 1 400 ? -8.125 124.75 68.312 1 93 400 GLU A C 1
ATOM 3154 O O . GLU A 1 400 ? -8.18 123.562 67.938 1 93 400 GLU A O 1
ATOM 3159 N N . VAL A 1 401 ? -7.543 125.625 67.688 1 94.31 401 VAL A N 1
ATOM 3160 C CA . VAL A 1 401 ? -6.832 125.312 66.438 1 94.31 401 VAL A CA 1
ATOM 3161 C C . VAL A 1 401 ? -5.648 124.438 66.75 1 94.31 401 VAL A C 1
ATOM 3163 O O . VAL A 1 401 ? -5.344 123.5 65.938 1 94.31 401 VAL A O 1
ATOM 3166 N N . ARG A 1 402 ? -5.062 124.688 67.812 1 94.31 402 ARG A N 1
ATOM 3167 C CA . ARG A 1 402 ? -3.955 123.812 68.25 1 94.31 402 ARG A CA 1
ATOM 3168 C C . ARG A 1 402 ? -4.43 122.375 68.5 1 94.31 402 ARG A C 1
ATOM 3170 O O . ARG A 1 402 ? -3.789 121.438 68.062 1 94.31 402 ARG A O 1
ATOM 3177 N N . ASN A 1 403 ? -5.562 122.188 69.062 1 94.31 403 ASN A N 1
ATOM 3178 C CA . ASN A 1 403 ? -6.137 120.875 69.375 1 94.31 403 ASN A CA 1
ATOM 3179 C C . ASN A 1 403 ? -6.52 120.188 68.062 1 94.31 403 ASN A C 1
ATOM 3181 O O . ASN A 1 403 ? -6.301 118.938 67.938 1 94.31 403 ASN A O 1
ATOM 3185 N N . LEU A 1 404 ? -6.996 120.875 67.188 1 94.5 404 LEU A N 1
ATOM 3186 C CA . LEU A 1 404 ? -7.391 120.312 65.875 1 94.5 404 LEU A CA 1
ATOM 3187 C C . LEU A 1 404 ? -6.168 119.938 65.062 1 94.5 404 LEU A C 1
ATOM 3189 O O . LEU A 1 404 ? -6.176 118.875 64.375 1 94.5 404 LEU A O 1
ATOM 3193 N N . ALA A 1 405 ? -5.18 120.688 65.125 1 95.56 405 ALA A N 1
ATOM 3194 C CA . ALA A 1 405 ? -3.936 120.375 64.438 1 95.56 405 ALA A CA 1
ATOM 3195 C C . ALA A 1 405 ? -3.312 119.062 65 1 95.56 405 ALA A C 1
ATOM 3197 O O . ALA A 1 405 ? -2.793 118.25 64.25 1 95.56 405 ALA A O 1
ATOM 3198 N N . GLN A 1 406 ? -3.402 119 66.312 1 94.56 406 GLN A N 1
ATOM 3199 C CA . GLN A 1 406 ? -2.861 117.812 66.938 1 94.56 406 GLN A CA 1
ATOM 3200 C C . GLN A 1 406 ? -3.67 116.562 66.562 1 94.56 406 GLN A C 1
ATOM 3202 O O . GLN A 1 406 ? -3.104 115.5 66.375 1 94.56 406 GLN A O 1
ATOM 3207 N N . ARG A 1 407 ? -4.887 116.688 66.5 1 94.69 407 ARG A N 1
ATOM 3208 C CA . ARG A 1 407 ? -5.738 115.625 66.062 1 94.69 407 ARG A CA 1
ATOM 3209 C C . ARG A 1 407 ? -5.48 115.188 64.625 1 94.69 407 ARG A C 1
ATOM 3211 O O . ARG A 1 407 ? -5.504 114 64.312 1 94.69 407 ARG A O 1
ATOM 3218 N N . SER A 1 408 ? -5.297 116.125 63.812 1 95.62 408 SER A N 1
ATOM 3219 C CA . SER A 1 408 ? -4.992 115.812 62.406 1 95.62 408 SER A CA 1
ATOM 3220 C C . SER A 1 408 ? -3.65 115.125 62.25 1 95.62 408 SER A C 1
ATOM 3222 O O . SER A 1 408 ? -3.506 114.25 61.406 1 95.62 408 SER A O 1
ATOM 3224 N N . ALA A 1 409 ? -2.721 115.562 63 1 95.06 409 ALA A N 1
ATOM 3225 C CA . ALA A 1 409 ? -1.408 114.938 62.969 1 95.06 409 ALA A CA 1
ATOM 3226 C C . ALA A 1 409 ? -1.494 113.5 63.438 1 95.06 409 ALA A C 1
ATOM 3228 O O . ALA A 1 409 ? -0.828 112.625 62.875 1 95.06 409 ALA A O 1
ATOM 3229 N N . GLU A 1 410 ? -2.314 113.25 64.438 1 95.81 410 GLU A N 1
ATOM 3230 C CA . GLU A 1 410 ? -2.504 111.875 64.938 1 95.81 410 GLU A CA 1
ATOM 3231 C C . GLU A 1 410 ? -3.203 111 63.906 1 95.81 410 GLU A C 1
ATOM 3233 O O . GLU A 1 410 ? -2.838 109.875 63.719 1 95.81 410 GLU A O 1
ATOM 3238 N N . ALA A 1 411 ? -4.086 111.562 63.25 1 95.56 411 ALA A N 1
ATOM 3239 C CA . ALA A 1 411 ? -4.793 110.875 62.188 1 95.56 411 ALA A CA 1
ATOM 3240 C C . ALA A 1 411 ? -3.857 110.562 61 1 95.56 411 ALA A C 1
ATOM 3242 O O . ALA A 1 411 ? -3.893 109.438 60.438 1 95.56 411 ALA A O 1
ATOM 3243 N N . ALA A 1 412 ? -3.064 111.438 60.625 1 95.25 412 ALA A N 1
ATOM 3244 C CA . ALA A 1 412 ? -2.098 111.25 59.531 1 95.25 412 ALA A CA 1
ATOM 3245 C C . ALA A 1 412 ? -1.102 110.125 59.875 1 95.25 412 ALA A C 1
ATOM 3247 O O . ALA A 1 412 ? -0.729 109.375 59 1 95.25 412 ALA A O 1
ATOM 3248 N N . LYS A 1 413 ? -0.726 110.188 61.156 1 95.38 413 LYS A N 1
ATOM 3249 C CA . LYS A 1 413 ? 0.199 109.188 61.594 1 95.38 413 LYS A CA 1
ATOM 3250 C C . LYS A 1 413 ? -0.443 107.75 61.531 1 95.38 413 LYS A C 1
ATOM 3252 O O . LYS A 1 413 ? 0.211 106.812 61.125 1 95.38 413 LYS A O 1
ATOM 3257 N N . GLU A 1 414 ? -1.659 107.75 61.812 1 95.62 414 GLU A N 1
ATOM 3258 C CA . GLU A 1 414 ? -2.381 106.5 61.75 1 95.62 414 GLU A CA 1
ATOM 3259 C C . GLU A 1 414 ? -2.523 106 60.281 1 95.62 414 GLU A C 1
ATOM 3261 O O . GLU A 1 414 ? -2.361 104.812 60 1 95.62 414 GLU A O 1
ATOM 3266 N N . ILE A 1 415 ? -2.816 106.812 59.438 1 95.5 415 ILE A N 1
ATOM 3267 C CA . ILE A 1 415 ? -2.953 106.5 58.031 1 95.5 415 ILE A CA 1
ATOM 3268 C C . ILE A 1 415 ? -1.605 106 57.469 1 95.5 415 ILE A C 1
ATOM 3270 O O . ILE A 1 415 ? -1.54 105.062 56.688 1 95.5 415 ILE A O 1
ATOM 3274 N N . LYS A 1 416 ? -0.575 106.812 57.844 1 94.38 416 LYS A N 1
ATOM 3275 C CA . LYS A 1 416 ? 0.763 106.438 57.406 1 94.38 416 LYS A CA 1
ATOM 3276 C C . LYS A 1 416 ? 1.101 105 57.781 1 94.38 416 LYS A C 1
ATOM 3278 O O . LYS A 1 416 ? 1.679 104.25 57 1 94.38 416 LYS A O 1
ATOM 3283 N N . ALA A 1 417 ? 0.673 104.562 59 1 95 417 ALA A N 1
ATOM 3284 C CA . ALA A 1 417 ? 0.912 103.188 59.469 1 95 417 ALA A CA 1
ATOM 3285 C C . ALA A 1 417 ? 0.103 102.188 58.656 1 95 417 ALA A C 1
ATOM 3287 O O . ALA A 1 417 ? 0.611 101.125 58.281 1 95 417 ALA A O 1
ATOM 3288 N N . LEU A 1 418 ? -1.043 102.5 58.344 1 93.88 418 LEU A N 1
ATOM 3289 C CA . LEU A 1 418 ? -1.921 101.625 57.594 1 93.88 418 LEU A CA 1
ATOM 3290 C C . LEU A 1 418 ? -1.437 101.5 56.156 1 93.88 418 LEU A C 1
ATOM 3292 O O . LEU A 1 418 ? -1.491 100.375 55.562 1 93.88 418 LEU A O 1
ATOM 3296 N N . ILE A 1 419 ? -0.983 102.562 55.625 1 94.06 419 ILE A N 1
ATOM 3297 C CA . ILE A 1 419 ? -0.5 102.562 54.219 1 94.06 419 ILE A CA 1
ATOM 3298 C C . ILE A 1 419 ? 0.781 101.688 54.156 1 94.06 419 ILE A C 1
ATOM 3300 O O . ILE A 1 419 ? 1.014 101 53.156 1 94.06 419 ILE A O 1
ATOM 3304 N N . ASN A 1 420 ? 1.603 101.875 55.156 1 93.31 420 ASN A N 1
ATOM 3305 C CA . ASN A 1 420 ? 2.812 101.062 55.188 1 93.31 420 ASN A CA 1
ATOM 3306 C C . ASN A 1 420 ? 2.486 99.562 55.281 1 93.31 420 ASN A C 1
ATOM 3308 O O . ASN A 1 420 ? 3.121 98.75 54.625 1 93.31 420 ASN A O 1
ATOM 3312 N N . THR A 1 421 ? 1.479 99.312 56.062 1 91.88 421 THR A N 1
ATOM 3313 C CA . THR A 1 421 ? 1.038 97.938 56.188 1 91.88 421 THR A CA 1
ATOM 3314 C C . THR A 1 421 ? 0.449 97.438 54.875 1 91.88 421 THR A C 1
ATOM 3316 O O . THR A 1 421 ? 0.747 96.312 54.438 1 91.88 421 THR A O 1
ATOM 3319 N N . SER A 1 422 ? -0.286 98.188 54.219 1 90.94 422 SER A N 1
ATOM 3320 C CA . SER A 1 422 ? -0.902 97.875 52.938 1 90.94 422 SER A CA 1
ATOM 3321 C C . SER A 1 422 ? 0.149 97.625 51.844 1 90.94 422 SER A C 1
ATOM 3323 O O . SER A 1 422 ? 0.068 96.688 51.062 1 90.94 422 SER A O 1
ATOM 3325 N N . SER A 1 423 ? 1.079 98.625 51.875 1 91.56 423 SER A N 1
ATOM 3326 C CA . SER A 1 423 ? 2.154 98.562 50.875 1 91.56 423 SER A CA 1
ATOM 3327 C C . SER A 1 423 ? 2.953 97.25 51.062 1 91.56 423 SER A C 1
ATOM 3329 O O . SER A 1 423 ? 3.348 96.625 50.062 1 91.56 423 SER A O 1
ATOM 3331 N N . ASN A 1 424 ? 3.133 96.812 52.281 1 92.06 424 ASN A N 1
ATOM 3332 C CA . ASN A 1 424 ? 3.83 95.562 52.562 1 92.06 424 ASN A CA 1
ATOM 3333 C C . ASN A 1 424 ? 3.012 94.312 52.125 1 92.06 424 ASN A C 1
ATOM 3335 O O . ASN A 1 424 ? 3.553 93.375 51.531 1 92.06 424 ASN A O 1
ATOM 3339 N N . ASN A 1 425 ? 1.762 94.438 52.312 1 89.12 425 ASN A N 1
ATOM 3340 C CA . ASN A 1 425 ? 0.875 93.312 51.906 1 89.12 425 ASN A CA 1
ATOM 3341 C C . ASN A 1 425 ? 0.81 93.25 50.375 1 89.12 425 ASN A C 1
ATOM 3343 O O . ASN A 1 425 ? 0.748 92.125 49.844 1 89.12 425 ASN A O 1
ATOM 3347 N N . ILE A 1 426 ? 0.803 94.312 49.688 1 89.25 426 ILE A N 1
ATOM 3348 C CA . ILE A 1 426 ? 0.778 94.312 48.25 1 89.25 426 ILE A CA 1
ATOM 3349 C C . ILE A 1 426 ? 2.055 93.688 47.688 1 89.25 426 ILE A C 1
ATOM 3351 O O . ILE A 1 426 ? 2.014 92.938 46.719 1 89.25 426 ILE A O 1
ATOM 3355 N N . LYS A 1 427 ? 3.16 94.062 48.375 1 89.38 427 LYS A N 1
ATOM 3356 C CA . LYS A 1 427 ? 4.434 93.5 47.969 1 89.38 427 LYS A CA 1
ATOM 3357 C C . LYS A 1 427 ? 4.43 91.938 48.125 1 89.38 427 LYS A C 1
ATOM 3359 O O . LYS A 1 427 ? 4.863 91.25 47.219 1 89.38 427 LYS A O 1
ATOM 3364 N N . ILE A 1 428 ? 3.879 91.438 49.188 1 86.94 428 ILE A N 1
ATOM 3365 C CA . ILE A 1 428 ? 3.787 90.062 49.438 1 86.94 428 ILE A CA 1
ATOM 3366 C C . ILE A 1 428 ? 2.818 89.375 48.438 1 86.94 428 ILE A C 1
ATOM 3368 O O . ILE A 1 428 ? 3.119 88.375 47.844 1 86.94 428 ILE A O 1
ATOM 3372 N N . GLY A 1 429 ? 1.771 90.062 48.219 1 82.88 429 GLY A N 1
ATOM 3373 C CA . GLY A 1 429 ? 0.789 89.562 47.281 1 82.88 429 GLY A CA 1
ATOM 3374 C C . GLY A 1 429 ? 1.316 89.438 45.875 1 82.88 429 GLY A C 1
ATOM 3375 O O . GLY A 1 429 ? 1.062 88.5 45.156 1 82.88 429 GLY A O 1
ATOM 3376 N N . SER A 1 430 ? 2.008 90.562 45.5 1 87.88 430 SER A N 1
ATOM 3377 C CA . SER A 1 430 ? 2.58 90.562 44.156 1 87.88 430 SER A CA 1
ATOM 3378 C C . SER A 1 430 ? 3.561 89.438 43.938 1 87.88 430 SER A C 1
ATOM 3380 O O . SER A 1 430 ? 3.598 88.812 42.875 1 87.88 430 SER A O 1
ATOM 3382 N N . LYS A 1 431 ? 4.332 89.062 44.969 1 89.19 431 LYS A N 1
ATOM 3383 C CA . LYS A 1 431 ? 5.27 87.938 44.875 1 89.19 431 LYS A CA 1
ATOM 3384 C C . LYS A 1 431 ? 4.535 86.625 44.75 1 89.19 431 LYS A C 1
ATOM 3386 O O . LYS A 1 431 ? 4.93 85.75 43.969 1 89.19 431 LYS A O 1
ATOM 3391 N N . GLN A 1 432 ? 3.492 86.5 45.469 1 86.56 432 GLN A N 1
ATOM 3392 C CA . GLN A 1 432 ? 2.715 85.312 45.438 1 86.56 432 GLN A CA 1
ATOM 3393 C C . GLN A 1 432 ? 2.023 85.125 44.094 1 86.56 432 GLN A C 1
ATOM 3395 O O . GLN A 1 432 ? 1.935 84 43.594 1 86.56 432 GLN A O 1
ATOM 3400 N N . VAL A 1 433 ? 1.544 86.188 43.531 1 88.19 433 VAL A N 1
ATOM 3401 C CA . VAL A 1 433 ? 0.898 86.125 42.219 1 88.19 433 VAL A CA 1
ATOM 3402 C C . VAL A 1 433 ? 1.912 85.688 41.188 1 88.19 433 VAL A C 1
ATOM 3404 O O . VAL A 1 433 ? 1.608 84.875 40.312 1 88.19 433 VAL A O 1
ATOM 3407 N N . ASN A 1 434 ? 3.107 86.188 41.312 1 87.75 434 ASN A N 1
ATOM 3408 C CA . ASN A 1 434 ? 4.141 85.875 40.344 1 87.75 434 ASN A CA 1
ATOM 3409 C C . ASN A 1 434 ? 4.512 84.375 40.438 1 87.75 434 ASN A C 1
ATOM 3411 O O . ASN A 1 434 ? 4.758 83.75 39.406 1 87.75 434 ASN A O 1
ATOM 3415 N N . GLU A 1 435 ? 4.516 83.875 41.625 1 87 435 GLU A N 1
ATOM 3416 C CA . GLU A 1 435 ? 4.793 82.438 41.812 1 87 435 GLU A CA 1
ATOM 3417 C C . GLU A 1 435 ? 3.674 81.562 41.25 1 87 435 GLU A C 1
ATOM 3419 O O . GLU A 1 435 ? 3.93 80.5 40.719 1 87 435 GLU A O 1
ATOM 3424 N N . THR A 1 436 ? 2.48 82 41.344 1 86.81 436 THR A N 1
ATOM 3425 C CA . THR A 1 436 ? 1.334 81.25 40.844 1 86.81 436 THR A CA 1
ATOM 3426 C C . THR A 1 436 ? 1.32 81.25 39.312 1 86.81 436 THR A C 1
ATOM 3428 O O . THR A 1 436 ? 0.925 80.25 38.688 1 86.81 436 THR A O 1
ATOM 3431 N N . VAL A 1 437 ? 1.716 82.438 38.75 1 87.81 437 VAL A N 1
ATOM 3432 C CA . VAL A 1 437 ? 1.835 82.5 37.281 1 87.81 437 VAL A CA 1
ATOM 3433 C C . VAL A 1 437 ? 2.826 81.438 36.812 1 87.81 437 VAL A C 1
ATOM 3435 O O . VAL A 1 437 ? 2.566 80.75 35.812 1 87.81 437 VAL A O 1
ATOM 3438 N N . GLU A 1 438 ? 3.967 81.25 37.531 1 89.75 438 GLU A N 1
ATOM 3439 C CA . GLU A 1 438 ? 4.973 80.25 37.156 1 89.75 438 GLU A CA 1
ATOM 3440 C C . GLU A 1 438 ? 4.426 78.875 37.281 1 89.75 438 GLU A C 1
ATOM 3442 O O . GLU A 1 438 ? 4.711 78 36.469 1 89.75 438 GLU A O 1
ATOM 3447 N N . THR A 1 439 ? 3.686 78.625 38.281 1 87.56 439 THR A N 1
ATOM 3448 C CA . THR A 1 439 ? 3.086 77.312 38.531 1 87.56 439 THR A CA 1
ATOM 3449 C C . THR A 1 439 ? 2.125 77 37.375 1 87.56 439 THR A C 1
ATOM 3451 O O . THR A 1 439 ? 2.123 75.875 36.906 1 87.56 439 THR A O 1
ATOM 3454 N N . MET A 1 440 ? 1.295 77.938 36.906 1 88.12 440 MET A N 1
ATOM 3455 C CA . MET A 1 440 ? 0.345 77.75 35.844 1 88.12 440 MET A CA 1
ATOM 3456 C C . MET A 1 440 ? 1.072 77.438 34.531 1 88.12 440 MET A C 1
ATOM 3458 O O . MET A 1 440 ? 0.632 76.562 33.75 1 88.12 440 MET A O 1
ATOM 3462 N N . GLU A 1 441 ? 2.191 78.125 34.344 1 89.06 441 GLU A N 1
ATOM 3463 C CA . GLU A 1 441 ? 2.992 77.812 33.156 1 89.06 441 GLU A CA 1
ATOM 3464 C C . GLU A 1 441 ? 3.547 76.375 33.156 1 89.06 441 GLU A C 1
ATOM 3466 O O . GLU A 1 441 ? 3.562 75.75 32.125 1 89.06 441 GLU A O 1
ATOM 3471 N N . ASN A 1 442 ? 3.941 76 34.344 1 90.12 442 ASN A N 1
ATOM 3472 C CA . ASN A 1 442 ? 4.449 74.625 34.469 1 90.12 442 ASN A CA 1
ATOM 3473 C C . ASN A 1 442 ? 3.352 73.562 34.25 1 90.12 442 ASN A C 1
ATOM 3475 O O . ASN A 1 442 ? 3.6 72.5 33.656 1 90.12 442 ASN A O 1
ATOM 3479 N N . ILE A 1 443 ? 2.184 73.875 34.719 1 89.19 443 ILE A N 1
ATOM 3480 C CA . ILE A 1 443 ? 1.048 73 34.531 1 89.19 443 ILE A CA 1
ATOM 3481 C C . ILE A 1 443 ? 0.764 72.812 33.031 1 89.19 443 ILE A C 1
ATOM 3483 O O . ILE A 1 443 ? 0.548 71.688 32.562 1 89.19 443 ILE A O 1
ATOM 3487 N N . VAL A 1 444 ? 0.749 73.875 32.312 1 89.12 444 VAL A N 1
ATOM 3488 C CA . VAL A 1 444 ? 0.487 73.875 30.875 1 89.12 444 VAL A CA 1
ATOM 3489 C C . VAL A 1 444 ? 1.533 73 30.188 1 89.12 444 VAL A C 1
ATOM 3491 O O . VAL A 1 444 ? 1.196 72.125 29.344 1 89.12 444 VAL A O 1
ATOM 3494 N N . VAL A 1 445 ? 2.83 73.125 30.609 1 92 445 VAL A N 1
ATOM 3495 C CA . VAL A 1 445 ? 3.914 72.312 30 1 92 445 VAL A CA 1
ATOM 3496 C C . VAL A 1 445 ? 3.732 70.812 30.312 1 92 445 VAL A C 1
ATOM 3498 O O . VAL A 1 445 ? 3.865 70 29.422 1 92 445 VAL A O 1
ATOM 3501 N N . HIS A 1 446 ? 3.416 70.5 31.547 1 90.75 446 HIS A N 1
ATOM 3502 C CA . HIS A 1 446 ? 3.252 69.125 31.953 1 90.75 446 HIS A CA 1
ATOM 3503 C C . HIS A 1 446 ? 2.061 68.5 31.234 1 90.75 446 HIS A C 1
ATOM 3505 O O . HIS A 1 446 ? 2.135 67.312 30.797 1 90.75 446 HIS A O 1
ATOM 3511 N N . VAL A 1 447 ? 0.958 69.125 31.109 1 91.31 447 VAL A N 1
ATOM 3512 C CA . VAL A 1 447 ? -0.241 68.625 30.469 1 91.31 447 VAL A CA 1
ATOM 3513 C C . VAL A 1 447 ? 0.032 68.375 28.984 1 91.31 447 VAL A C 1
ATOM 3515 O O . VAL A 1 447 ? -0.439 67.375 28.406 1 91.31 447 VAL A O 1
ATOM 3518 N N . LYS A 1 448 ? 0.771 69.25 28.422 1 91.5 448 LYS A N 1
ATOM 3519 C CA . LYS A 1 448 ? 1.138 69.062 27.031 1 91.5 448 LYS A CA 1
ATOM 3520 C C . LYS A 1 448 ? 1.992 67.812 26.844 1 91.5 448 LYS A C 1
ATOM 3522 O O . LYS A 1 448 ? 1.854 67.125 25.844 1 91.5 448 LYS A O 1
ATOM 3527 N N . ASN A 1 449 ? 2.873 67.625 27.75 1 93 449 ASN A N 1
ATOM 3528 C CA . ASN A 1 449 ? 3.705 66.438 27.688 1 93 449 ASN A CA 1
ATOM 3529 C C . ASN A 1 449 ? 2.873 65.188 27.844 1 93 449 ASN A C 1
ATOM 3531 O O . ASN A 1 449 ? 3.111 64.188 27.156 1 93 449 ASN A O 1
ATOM 3535 N N . VAL A 1 450 ? 1.936 65.125 28.734 1 91.69 450 VAL A N 1
ATOM 3536 C CA . VAL A 1 450 ? 1.035 64 28.922 1 91.69 450 VAL A CA 1
ATOM 3537 C C . VAL A 1 450 ? 0.246 63.75 27.641 1 91.69 450 VAL A C 1
ATOM 3539 O O . VAL A 1 450 ? 0.097 62.625 27.203 1 91.69 450 VAL A O 1
ATOM 3542 N N . THR A 1 451 ? -0.243 64.812 27.078 1 90.44 451 THR A N 1
ATOM 3543 C CA . THR A 1 451 ? -1.005 64.688 25.844 1 90.44 451 THR A CA 1
ATOM 3544 C C . THR A 1 451 ? -0.164 64.062 24.734 1 90.44 451 THR A C 1
ATOM 3546 O O . THR A 1 451 ? -0.669 63.25 23.953 1 90.44 451 THR A O 1
ATOM 3549 N N . SER A 1 452 ? 1.09 64.438 24.672 1 92.88 452 SER A N 1
ATOM 3550 C CA . SER A 1 452 ? 1.996 63.875 23.688 1 92.88 452 SER A CA 1
ATOM 3551 C C . SER A 1 452 ? 2.174 62.375 23.922 1 92.88 452 SER A C 1
ATOM 3553 O O . SER A 1 452 ? 2.172 61.594 22.969 1 92.88 452 SER A O 1
ATOM 3555 N N . LEU A 1 453 ? 2.369 61.969 25.125 1 90.94 453 LEU A N 1
ATOM 3556 C CA . LEU A 1 453 ? 2.543 60.562 25.453 1 90.94 453 LEU A CA 1
ATOM 3557 C C . LEU A 1 453 ? 1.28 59.75 25.141 1 90.94 453 LEU A C 1
ATOM 3559 O O . LEU A 1 453 ? 1.359 58.625 24.656 1 90.94 453 LEU A O 1
ATOM 3563 N N . ILE A 1 454 ? 0.134 60.281 25.422 1 91.5 454 ILE A N 1
ATOM 3564 C CA . ILE A 1 454 ? -1.138 59.656 25.109 1 91.5 454 ILE A CA 1
ATOM 3565 C C . ILE A 1 454 ? -1.27 59.5 23.594 1 91.5 454 ILE A C 1
ATOM 3567 O O . ILE A 1 454 ? -1.808 58.5 23.109 1 91.5 454 ILE A O 1
ATOM 3571 N N . GLY A 1 455 ? -0.843 60.562 22.875 1 89.62 455 GLY A N 1
ATOM 3572 C CA . GLY A 1 455 ? -0.798 60.438 21.422 1 89.62 455 GLY A CA 1
ATOM 3573 C C . GLY A 1 455 ? 0.03 59.281 20.953 1 89.62 455 GLY A C 1
ATOM 3574 O O . GLY A 1 455 ? -0.346 58.594 20 1 89.62 455 GLY A O 1
ATOM 3575 N N . GLU A 1 456 ? 1.154 59 21.578 1 89.69 456 GLU A N 1
ATOM 3576 C CA . GLU A 1 456 ? 1.996 57.844 21.266 1 89.69 456 GLU A CA 1
ATOM 3577 C C . GLU A 1 456 ? 1.271 56.531 21.547 1 89.69 456 GLU A C 1
ATOM 3579 O O . GLU A 1 456 ? 1.403 55.562 20.781 1 89.69 456 GLU A O 1
ATOM 3584 N N . ILE A 1 457 ? 0.602 56.438 22.594 1 89.62 457 ILE A N 1
ATOM 3585 C CA . ILE A 1 457 ? -0.165 55.25 22.953 1 89.62 457 ILE A CA 1
ATOM 3586 C C . ILE A 1 457 ? -1.23 54.969 21.891 1 89.62 457 ILE A C 1
ATOM 3588 O O . ILE A 1 457 ? -1.438 53.844 21.484 1 89.62 457 ILE A O 1
ATOM 3592 N N . SER A 1 458 ? -1.966 56 21.516 1 87.88 458 SER A N 1
ATOM 3593 C CA . SER A 1 458 ? -2.98 55.906 20.469 1 87.88 458 SER A CA 1
ATOM 3594 C C . SER A 1 458 ? -2.387 55.344 19.188 1 87.88 458 SER A C 1
ATOM 3596 O O . SER A 1 458 ? -2.982 54.469 18.547 1 87.88 458 SER A O 1
ATOM 3598 N N . LEU A 1 459 ? -1.219 55.844 18.781 1 85.69 459 LEU A N 1
ATOM 3599 C CA . LEU A 1 459 ? -0.547 55.375 17.578 1 85.69 459 LEU A CA 1
ATOM 3600 C C . LEU A 1 459 ? -0.151 53.906 17.734 1 85.69 459 LEU A C 1
ATOM 3602 O O . LEU A 1 459 ? -0.333 53.094 16.797 1 85.69 459 LEU A O 1
ATOM 3606 N N . ALA A 1 460 ? 0.437 53.562 18.844 1 86 460 ALA A N 1
ATOM 3607 C CA . ALA A 1 460 ? 0.817 52.156 19.125 1 86 460 ALA A CA 1
ATOM 3608 C C . ALA A 1 460 ? -0.399 51.25 19.078 1 86 460 ALA A C 1
ATOM 3610 O O . ALA A 1 460 ? -0.318 50.125 18.562 1 86 460 ALA A O 1
ATOM 3611 N N . SER A 1 461 ? -1.502 51.594 19.688 1 86.44 461 SER A N 1
ATOM 3612 C CA . SER A 1 461 ? -2.73 50.812 19.688 1 86.44 461 SER A CA 1
ATOM 3613 C C . SER A 1 461 ? -3.256 50.6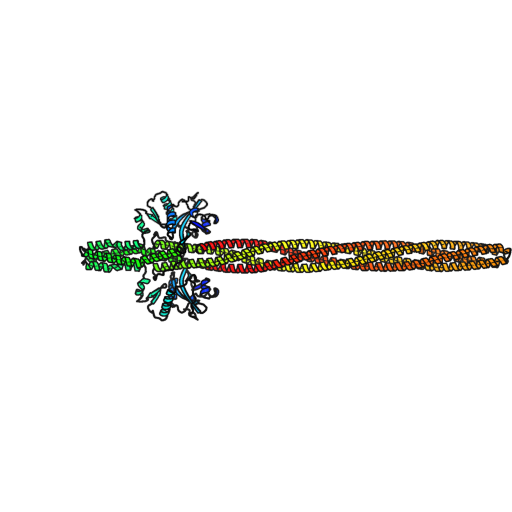25 18.266 1 86.44 461 SER A C 1
ATOM 3615 O O . SER A 1 461 ? -3.779 49.562 17.938 1 86.44 461 SER A O 1
ATOM 3617 N N . SER A 1 462 ? -3.143 51.656 17.453 1 85.25 462 SER A N 1
ATOM 3618 C CA . SER A 1 462 ? -3.525 51.531 16.062 1 85.25 462 SER A CA 1
ATOM 3619 C C . SER A 1 462 ? -2.658 50.5 15.336 1 85.25 462 SER A C 1
ATOM 3621 O O . SER A 1 462 ? -3.162 49.688 14.547 1 85.25 462 SER A O 1
ATOM 3623 N N . GLU A 1 463 ? -1.375 50.531 15.562 1 84.5 463 GLU A N 1
ATOM 3624 C CA . GLU A 1 463 ? -0.459 49.562 14.992 1 84.5 463 GLU A CA 1
ATOM 3625 C C . GLU A 1 463 ? -0.801 48.156 15.461 1 84.5 463 GLU A C 1
ATOM 3627 O O . GLU A 1 463 ? -0.76 47.219 14.672 1 84.5 463 GLU A O 1
ATOM 3632 N N . GLN A 1 464 ? -1.08 48.062 16.734 1 87.88 464 GLN A N 1
ATOM 3633 C CA . GLN A 1 464 ? -1.463 46.75 17.281 1 87.88 464 GLN A CA 1
ATOM 3634 C C . GLN A 1 464 ? -2.729 46.219 16.609 1 87.88 464 GLN A C 1
ATOM 3636 O O . GLN A 1 464 ? -2.83 45.031 16.328 1 87.88 464 GLN A O 1
ATOM 3641 N N . SER A 1 465 ? -3.686 47.062 16.453 1 86.5 465 SER A N 1
ATOM 3642 C CA . SER A 1 465 ? -4.918 46.656 15.781 1 86.5 465 SER A CA 1
ATOM 3643 C C . SER A 1 465 ? -4.637 46.125 14.383 1 86.5 465 SER A C 1
ATOM 3645 O O . SER A 1 465 ? -5.223 45.125 13.969 1 86.5 465 SER A O 1
ATOM 3647 N N . ALA A 1 466 ? -3.734 46.781 13.656 1 85.44 466 ALA A N 1
ATOM 3648 C CA . ALA A 1 466 ? -3.34 46.312 12.328 1 85.44 466 ALA A CA 1
ATOM 3649 C C . ALA A 1 466 ? -2.645 44.969 12.398 1 85.44 466 ALA A C 1
ATOM 3651 O O . ALA A 1 466 ? -2.887 44.094 11.57 1 85.44 466 ALA A O 1
ATOM 3652 N N . GLY A 1 467 ? -1.712 44.875 13.32 1 84.5 467 GLY A N 1
ATOM 3653 C CA . GLY A 1 467 ? -1.046 43.594 13.547 1 84.5 467 GLY A CA 1
ATOM 3654 C C . GLY A 1 467 ? -2.008 42.469 13.867 1 84.5 467 GLY A C 1
ATOM 3655 O O . GLY A 1 467 ? -1.861 41.344 13.359 1 84.5 467 GLY A O 1
ATOM 3656 N N . LEU A 1 468 ? -2.955 42.688 14.703 1 86.69 468 LEU A N 1
ATOM 3657 C CA . LEU A 1 468 ? -3.945 41.688 15.086 1 86.69 468 LEU A CA 1
ATOM 3658 C C . LEU A 1 468 ? -4.797 41.25 13.891 1 86.69 468 LEU A C 1
ATOM 3660 O O . LEU A 1 468 ? -5.207 40.094 13.789 1 86.69 468 LEU A O 1
ATOM 3664 N N . LYS A 1 469 ? -5.105 42.188 13.055 1 85.88 469 LYS A N 1
ATOM 3665 C CA . LYS A 1 469 ? -5.832 41.875 11.836 1 85.88 469 LYS A CA 1
ATOM 3666 C C . LYS A 1 469 ? -5.031 40.906 10.969 1 85.88 469 LYS A C 1
ATOM 3668 O O . LYS A 1 469 ? -5.586 39.938 10.414 1 85.88 469 LYS A O 1
ATOM 3673 N N . GLU A 1 470 ? -3.799 41.188 10.812 1 83.69 470 GLU A N 1
ATOM 3674 C CA . GLU A 1 470 ? -2.922 40.281 10.062 1 83.69 470 GLU A CA 1
ATOM 3675 C C . GLU A 1 470 ? -2.865 38.906 10.703 1 83.69 470 GLU A C 1
ATOM 3677 O O . GLU A 1 470 ? -2.904 37.875 10 1 83.69 470 GLU A O 1
ATOM 3682 N N . LEU A 1 471 ? -2.742 38.812 11.992 1 81.81 471 LEU A N 1
ATOM 3683 C CA . LEU A 1 471 ? -2.732 37.562 12.727 1 81.81 471 LEU A CA 1
ATOM 3684 C C . LEU A 1 471 ? -4.051 36.812 12.539 1 81.81 471 LEU A C 1
ATOM 3686 O O . LEU A 1 471 ? -4.062 35.594 12.422 1 81.81 471 LEU A O 1
ATOM 3690 N N . GLY A 1 472 ? -5.082 37.625 12.57 1 82.25 472 GLY A N 1
ATOM 3691 C CA . GLY A 1 472 ? -6.383 37.031 12.336 1 82.25 472 GLY A CA 1
ATOM 3692 C C . GLY A 1 472 ? -6.477 36.281 11.008 1 82.25 472 GLY A C 1
ATOM 3693 O O . GLY A 1 472 ? -7 35.188 10.945 1 82.25 472 GLY A O 1
ATOM 3694 N N . ARG A 1 473 ? -5.934 36.75 9.93 1 86.75 473 ARG A N 1
ATOM 3695 C CA . ARG A 1 473 ? -5.918 36.125 8.617 1 86.75 473 ARG A CA 1
ATOM 3696 C C . ARG A 1 473 ? -5.066 34.875 8.633 1 86.75 473 ARG A C 1
ATOM 3698 O O . ARG A 1 473 ? -5.445 33.844 8.047 1 86.75 473 ARG A O 1
ATOM 3705 N N . ALA A 1 474 ? -3.961 35.031 9.242 1 79.81 474 ALA A N 1
ATOM 3706 C CA . ALA A 1 474 ? -3.066 33.906 9.32 1 79.81 474 ALA A CA 1
ATOM 3707 C C . ALA A 1 474 ? -3.732 32.719 10.062 1 79.81 474 ALA A C 1
ATOM 3709 O O . ALA A 1 474 ? -3.629 31.578 9.633 1 79.81 474 ALA A O 1
ATOM 3710 N N . VAL A 1 475 ? -4.387 33 11.117 1 81.94 475 VAL A N 1
ATOM 3711 C CA . VAL A 1 475 ? -5.051 31.984 11.93 1 81.94 475 VAL A CA 1
ATOM 3712 C C . VAL A 1 475 ? -6.207 31.375 11.141 1 81.94 475 VAL A C 1
ATOM 3714 O O . VAL A 1 475 ? -6.457 30.172 11.242 1 81.94 475 VAL A O 1
ATOM 3717 N N . GLU A 1 476 ? -6.887 32.219 10.438 1 84.81 476 GLU A N 1
ATOM 3718 C CA . GLU A 1 476 ? -7.949 31.703 9.578 1 84.81 476 GLU A CA 1
ATOM 3719 C C . GLU A 1 476 ? -7.398 30.703 8.562 1 84.81 476 GLU A C 1
ATOM 3721 O O . GLU A 1 476 ? -8.031 29.672 8.289 1 84.81 476 GLU A O 1
ATOM 3726 N N . GLN A 1 477 ? -6.344 31.062 7.984 1 83.94 477 GLN A N 1
ATOM 3727 C CA . GLN A 1 477 ? -5.715 30.156 7.031 1 83.94 477 GLN A CA 1
ATOM 3728 C C . GLN A 1 477 ? -5.27 28.859 7.711 1 83.94 477 GLN A C 1
ATOM 3730 O O . GLN A 1 477 ? -5.434 27.766 7.156 1 83.94 477 GLN A O 1
ATOM 3735 N N . LEU A 1 478 ? -4.66 28.938 8.852 1 80.19 478 LEU A N 1
ATOM 3736 C CA . LEU A 1 478 ? -4.254 27.766 9.617 1 80.19 478 LEU A CA 1
ATOM 3737 C C . LEU A 1 478 ? -5.457 26.875 9.938 1 80.19 478 LEU A C 1
ATOM 3739 O O . LEU A 1 478 ? -5.355 25.656 9.906 1 80.19 478 LEU A O 1
ATOM 3743 N N . GLU A 1 479 ? -6.551 27.547 10.289 1 81.88 479 GLU A N 1
ATOM 3744 C CA . GLU A 1 479 ? -7.785 26.812 10.547 1 81.88 479 GLU A CA 1
ATOM 3745 C C . GLU A 1 479 ? -8.219 26.016 9.312 1 81.88 479 GLU A C 1
ATOM 3747 O O . GLU A 1 479 ? -8.594 24.859 9.422 1 81.88 479 GLU A O 1
ATOM 3752 N N . SER A 1 480 ? -8.18 26.672 8.211 1 85.25 480 SER A N 1
ATOM 3753 C CA . SER A 1 480 ? -8.547 26.031 6.953 1 85.25 480 SER A CA 1
ATOM 3754 C C . SER A 1 480 ? -7.633 24.844 6.66 1 85.25 480 SER A C 1
ATOM 3756 O O . SER A 1 480 ? -8.102 23.766 6.297 1 85.25 480 SER A O 1
ATOM 3758 N N . ILE A 1 481 ? -6.352 25.031 6.793 1 78.94 481 ILE A N 1
ATOM 3759 C CA . ILE A 1 481 ? -5.363 23.984 6.539 1 78.94 481 ILE A CA 1
ATOM 3760 C C . ILE A 1 481 ? -5.582 22.812 7.5 1 78.94 481 ILE A C 1
ATOM 3762 O O . ILE A 1 481 ? -5.508 21.656 7.102 1 78.94 481 ILE A O 1
ATOM 3766 N N . THR A 1 482 ? -5.809 23.125 8.734 1 78.94 482 THR A N 1
ATOM 3767 C CA . THR A 1 482 ? -6.051 22.109 9.742 1 78.94 482 THR A CA 1
ATOM 3768 C C . THR A 1 482 ? -7.254 21.25 9.367 1 78.94 482 THR A C 1
ATOM 3770 O O . THR A 1 482 ? -7.219 20.031 9.508 1 78.94 482 THR A O 1
ATOM 3773 N N . HIS A 1 483 ? -8.328 21.922 8.914 1 81.62 483 HIS A N 1
ATOM 3774 C CA . HIS A 1 483 ? -9.516 21.188 8.492 1 81.62 483 HIS A CA 1
ATOM 3775 C C . HIS A 1 483 ? -9.203 20.297 7.297 1 81.62 483 HIS A C 1
ATOM 3777 O O . HIS A 1 483 ? -9.633 19.141 7.254 1 81.62 483 HIS A O 1
ATOM 3783 N N . GLU A 1 484 ? -8.492 20.828 6.379 1 80.5 484 GLU A N 1
ATOM 3784 C CA . GLU A 1 484 ? -8.102 20.047 5.207 1 80.5 484 GLU A CA 1
ATOM 3785 C C . GLU A 1 484 ? -7.227 18.859 5.598 1 80.5 484 GLU A C 1
ATOM 3787 O O . GLU A 1 484 ? -7.371 17.766 5.047 1 80.5 484 GLU A O 1
ATOM 3792 N N . ASN A 1 485 ? -6.316 19.062 6.484 1 76.44 485 ASN A N 1
ATOM 3793 C CA . ASN A 1 485 ? -5.473 17.984 6.98 1 76.44 485 ASN A CA 1
ATOM 3794 C C . ASN A 1 485 ? -6.297 16.891 7.66 1 76.44 485 ASN A C 1
ATOM 3796 O O . ASN A 1 485 ? -6.012 15.703 7.5 1 76.44 485 ASN A O 1
ATOM 3800 N N . ALA A 1 486 ? -7.238 17.375 8.438 1 75.81 486 ALA A N 1
ATOM 3801 C CA . ALA A 1 486 ? -8.109 16.406 9.102 1 75.81 486 ALA A CA 1
ATOM 3802 C C . ALA A 1 486 ? -8.844 15.539 8.078 1 75.81 486 ALA A C 1
ATOM 3804 O O . ALA A 1 486 ? -8.953 14.32 8.25 1 75.81 486 ALA A O 1
ATOM 3805 N N . ASP A 1 487 ? -9.359 16.094 7.004 1 80.88 487 ASP A N 1
ATOM 3806 C CA . ASP A 1 487 ? -10.031 15.375 5.93 1 80.88 487 ASP A CA 1
ATOM 3807 C C . ASP A 1 487 ? -9.086 14.383 5.258 1 80.88 487 ASP A C 1
ATOM 3809 O O . ASP A 1 487 ? -9.461 13.242 4.988 1 80.88 487 ASP A O 1
ATOM 3813 N N . TYR A 1 488 ? -7.895 14.797 5.035 1 76.25 488 TYR A N 1
ATOM 3814 C CA . TYR A 1 488 ? -6.914 13.938 4.387 1 76.25 488 TYR A CA 1
ATOM 3815 C C . TYR A 1 488 ? -6.566 12.742 5.27 1 76.25 488 TYR A C 1
ATOM 3817 O O . TYR A 1 488 ? -6.449 11.617 4.781 1 76.25 488 TYR A O 1
ATOM 3825 N N . VAL A 1 489 ? -6.363 13.023 6.473 1 74.06 489 VAL A N 1
ATOM 3826 C CA . VAL A 1 489 ? -6.004 11.945 7.395 1 74.06 489 VAL A CA 1
ATOM 3827 C C . VAL A 1 489 ? -7.109 10.898 7.418 1 74.06 489 VAL A C 1
ATOM 3829 O O . VAL A 1 489 ? -6.828 9.695 7.445 1 74.06 489 VAL A O 1
ATOM 3832 N N . SER A 1 490 ? -8.328 11.383 7.441 1 78.44 490 SER A N 1
ATOM 3833 C CA . SER A 1 490 ? -9.453 10.461 7.398 1 78.44 490 SER A CA 1
ATOM 3834 C C . SER A 1 490 ? -9.43 9.617 6.129 1 78.44 490 SER A C 1
ATOM 3836 O O . SER A 1 490 ? -9.602 8.398 6.184 1 78.44 490 SER A O 1
ATOM 3838 N N . LYS A 1 491 ? -9.164 10.258 5.035 1 77.38 491 LYS A N 1
ATOM 3839 C CA . LYS A 1 491 ? -9.102 9.57 3.746 1 77.38 491 LYS A CA 1
ATOM 3840 C C . LYS A 1 491 ? -7.922 8.602 3.693 1 77.38 491 LYS A C 1
ATOM 3842 O O . LYS A 1 491 ? -8.062 7.469 3.236 1 77.38 491 LYS A O 1
ATOM 3847 N N . ALA A 1 492 ? -6.812 9.086 4.117 1 72.31 492 ALA A N 1
ATOM 3848 C CA . ALA A 1 492 ? -5.609 8.258 4.137 1 72.31 492 ALA A CA 1
ATOM 3849 C C . ALA A 1 492 ? -5.809 7.023 5.016 1 72.31 492 ALA A C 1
ATOM 3851 O O . ALA A 1 492 ? -5.344 5.93 4.68 1 72.31 492 ALA A O 1
ATOM 3852 N N . SER A 1 493 ? -6.469 7.223 6.125 1 74.19 493 SER A N 1
ATOM 3853 C CA . SER A 1 493 ? -6.789 6.109 7.012 1 74.19 493 SER A CA 1
ATOM 3854 C C . SER A 1 493 ? -7.676 5.082 6.316 1 74.19 493 SER A C 1
ATOM 3856 O O . SER A 1 493 ? -7.457 3.877 6.445 1 74.19 493 SER A O 1
ATOM 3858 N N . SER A 1 494 ? -8.664 5.5 5.578 1 79.38 494 SER A N 1
ATOM 3859 C CA . SER A 1 494 ? -9.562 4.621 4.832 1 79.38 494 SER A CA 1
ATOM 3860 C C . SER A 1 494 ? -8.805 3.838 3.762 1 79.38 494 SER A C 1
ATOM 3862 O O . SER A 1 494 ? -8.969 2.625 3.637 1 79.38 494 SER A O 1
ATOM 3864 N N . ILE A 1 495 ? -7.961 4.559 3.051 1 74 495 ILE A N 1
ATOM 3865 C CA . ILE A 1 495 ? -7.184 3.951 1.979 1 74 495 ILE A CA 1
ATOM 3866 C C . ILE A 1 495 ? -6.238 2.9 2.561 1 74 495 ILE A C 1
ATOM 3868 O O . ILE A 1 495 ? -6.125 1.794 2.027 1 74 495 ILE A O 1
ATOM 3872 N N . SER A 1 496 ? -5.539 3.189 3.617 1 72.5 496 SER A N 1
ATOM 3873 C CA . SER A 1 496 ? -4.641 2.258 4.285 1 72.5 496 SER A CA 1
ATOM 3874 C C . SER A 1 496 ? -5.387 1.023 4.781 1 72.5 496 SER A C 1
ATOM 3876 O O . SER A 1 496 ? -4.863 -0.091 4.719 1 72.5 496 SER A O 1
ATOM 3878 N N . GLY A 1 497 ? -6.594 1.261 5.344 1 72.06 497 GLY A N 1
ATOM 3879 C CA . GLY A 1 497 ? -7.418 0.14 5.77 1 72.06 497 GLY A CA 1
ATOM 3880 C C . GLY A 1 497 ? -7.789 -0.792 4.629 1 72.06 497 GLY A C 1
ATOM 3881 O O . GLY A 1 497 ? -7.703 -2.014 4.77 1 72.06 497 GLY A O 1
ATOM 3882 N N . GLU A 1 498 ? -8.141 -0.255 3.545 1 73.56 498 GLU A N 1
ATOM 3883 C CA . GLU A 1 498 ? -8.477 -1.032 2.357 1 73.56 498 GLU A CA 1
ATOM 3884 C C . GLU A 1 498 ? -7.27 -1.794 1.829 1 73.56 498 GLU A C 1
ATOM 3886 O O . GLU A 1 498 ? -7.379 -2.963 1.453 1 73.56 498 GLU A O 1
ATOM 3891 N N . MET A 1 499 ? -6.145 -1.183 1.791 1 71.88 499 MET A N 1
ATOM 3892 C CA . MET A 1 499 ? -4.902 -1.802 1.342 1 71.88 499 MET A CA 1
ATOM 3893 C C . MET A 1 499 ? -4.52 -2.971 2.244 1 71.88 499 MET A C 1
ATOM 3895 O O . MET A 1 499 ? -4.074 -4.012 1.763 1 71.88 499 MET A O 1
ATOM 3899 N N . LYS A 1 500 ? -4.699 -2.814 3.457 1 72.38 500 LYS A N 1
ATOM 3900 C CA . LYS A 1 500 ? -4.422 -3.879 4.418 1 72.38 500 LYS A CA 1
ATOM 3901 C C . LYS A 1 500 ? -5.312 -5.09 4.168 1 72.38 500 LYS A C 1
ATOM 3903 O O . LYS A 1 500 ? -4.844 -6.23 4.195 1 72.38 500 LYS A O 1
ATOM 3908 N N . GLU A 1 501 ? -6.551 -4.773 3.963 1 72.25 501 GLU A N 1
ATOM 3909 C CA . GLU A 1 501 ? -7.488 -5.855 3.668 1 72.25 501 GLU A CA 1
ATOM 3910 C C . GLU A 1 501 ? -7.086 -6.602 2.398 1 72.25 501 GLU A C 1
ATOM 3912 O O . GLU A 1 501 ? -7.098 -7.832 2.367 1 72.25 501 GLU A O 1
ATOM 3917 N N . GLN A 1 502 ? -6.746 -5.848 1.436 1 71.69 502 GLN A N 1
ATOM 3918 C CA . GLN A 1 502 ? -6.34 -6.438 0.164 1 71.69 502 GLN A CA 1
ATOM 3919 C C . GLN A 1 502 ? -5.059 -7.254 0.32 1 71.69 502 GLN A C 1
ATOM 3921 O O . GLN A 1 502 ? -4.949 -8.352 -0.234 1 71.69 502 GLN A O 1
ATOM 3926 N N . THR A 1 503 ? -4.129 -6.711 1.024 1 72.06 503 THR A N 1
ATOM 3927 C CA . THR A 1 503 ? -2.875 -7.414 1.275 1 72.06 503 THR A CA 1
ATOM 3928 C C . THR A 1 503 ? -3.123 -8.703 2.055 1 72.06 503 THR A C 1
ATOM 3930 O O . THR A 1 503 ? -2.51 -9.734 1.771 1 72.06 503 THR A O 1
ATOM 3933 N N . ASN A 1 504 ? -4.02 -8.609 3 1 70 504 ASN A N 1
ATOM 3934 C CA . ASN A 1 504 ? -4.363 -9.797 3.775 1 70 504 ASN A CA 1
ATOM 3935 C C . ASN A 1 504 ? -4.977 -10.883 2.895 1 70 504 ASN A C 1
ATOM 3937 O O . ASN A 1 504 ? -4.688 -12.07 3.072 1 70 504 ASN A O 1
ATOM 3941 N N . TYR A 1 505 ? -5.758 -10.492 1.979 1 67.06 505 TYR A N 1
ATOM 3942 C CA . TYR A 1 505 ? -6.352 -11.43 1.037 1 67.06 505 TYR A CA 1
ATOM 3943 C C . TYR A 1 505 ? -5.277 -12.102 0.186 1 67.06 505 TYR A C 1
ATOM 3945 O O . TYR A 1 505 ? -5.336 -13.305 -0.061 1 67.06 505 TYR A O 1
ATOM 3953 N N . LEU A 1 506 ? -4.32 -11.305 -0.221 1 69.44 506 LEU A N 1
ATOM 3954 C CA . LEU A 1 506 ? -3.223 -11.836 -1.025 1 69.44 506 LEU A CA 1
ATOM 3955 C C . LEU A 1 506 ? -2.389 -12.828 -0.222 1 69.44 506 LEU A C 1
ATOM 3957 O O . LEU A 1 506 ? -2.004 -13.883 -0.736 1 69.44 506 LEU A O 1
ATOM 3961 N N . VAL A 1 507 ? -2.172 -12.5 1.019 1 70.44 507 VAL A N 1
ATOM 3962 C CA . VAL A 1 507 ? -1.401 -13.375 1.899 1 70.44 507 VAL A CA 1
ATOM 3963 C C . VAL A 1 507 ? -2.131 -14.703 2.078 1 70.44 507 VAL A C 1
ATOM 3965 O O . VAL A 1 507 ? -1.518 -15.773 2.004 1 70.44 507 VAL A O 1
ATOM 3968 N N . LYS A 1 508 ? -3.424 -14.609 2.258 1 66.19 508 LYS A N 1
ATOM 3969 C CA . LYS A 1 508 ? -4.219 -15.82 2.447 1 66.19 508 LYS A CA 1
ATOM 3970 C C . LYS A 1 508 ? -4.23 -16.672 1.181 1 66.19 508 LYS A C 1
ATOM 3972 O O . LYS A 1 508 ? -4.145 -17.906 1.252 1 66.19 508 LYS A O 1
ATOM 3977 N N . ALA A 1 509 ? -4.344 -16.016 0.089 1 63.72 509 ALA A N 1
ATOM 3978 C CA . ALA A 1 509 ? -4.367 -16.719 -1.194 1 63.72 509 ALA A CA 1
ATOM 3979 C C . ALA A 1 509 ? -3.062 -17.469 -1.431 1 63.72 509 ALA A C 1
ATOM 3981 O O . ALA A 1 509 ? -3.076 -18.609 -1.91 1 63.72 509 ALA A O 1
ATOM 3982 N N . ILE A 1 510 ? -1.957 -16.875 -1.012 1 67.38 510 ILE A N 1
ATOM 3983 C CA . ILE A 1 510 ? -0.644 -17.453 -1.273 1 67.38 510 ILE A CA 1
ATOM 3984 C C . ILE A 1 510 ? -0.303 -18.469 -0.189 1 67.38 510 ILE A C 1
ATOM 3986 O O . ILE A 1 510 ? 0.382 -19.469 -0.453 1 67.38 510 ILE A O 1
ATOM 3990 N N . HIS A 1 511 ? -0.803 -18.281 1.021 1 63.59 511 HIS A N 1
ATOM 3991 C CA . HIS A 1 511 ? -0.494 -19.141 2.152 1 63.59 511 HIS A CA 1
ATOM 3992 C C . HIS A 1 511 ? -1.052 -20.547 1.937 1 63.59 511 HIS A C 1
ATOM 3994 O O . HIS A 1 511 ? -0.546 -21.516 2.51 1 63.59 511 HIS A O 1
ATOM 4000 N N . VAL A 1 512 ? -2.035 -20.609 1.116 1 59.84 512 VAL A N 1
ATOM 4001 C CA . VAL A 1 512 ? -2.613 -21.922 0.819 1 59.84 512 VAL A CA 1
ATOM 4002 C C . VAL A 1 512 ? -1.542 -22.844 0.246 1 59.84 512 VAL A C 1
ATOM 4004 O O . VAL A 1 512 ? -1.613 -24.062 0.407 1 59.84 512 VAL A O 1
ATOM 4007 N N . PHE A 1 513 ? -0.496 -22.188 -0.285 1 61.44 513 PHE A N 1
ATOM 4008 C CA . PHE A 1 513 ? 0.512 -23 -0.966 1 61.44 513 PHE A CA 1
ATOM 4009 C C . PHE A 1 513 ? 1.769 -23.125 -0.113 1 61.44 513 PHE A C 1
ATOM 4011 O O . PHE A 1 513 ? 2.713 -23.828 -0.492 1 61.44 513 PHE A O 1
ATOM 4018 N N . HIS A 1 514 ? 1.956 -22.438 0.983 1 57.12 514 HIS A N 1
ATOM 4019 C CA . HIS A 1 514 ? 3.105 -22.609 1.866 1 57.12 514 HIS A CA 1
ATOM 4020 C C . HIS A 1 514 ? 2.9 -23.781 2.816 1 57.12 514 HIS A C 1
ATOM 4022 O O . HIS A 1 514 ? 1.784 -24.031 3.279 1 57.12 514 HIS A O 1
ATOM 4028 N N . MET B 1 1 ? 28.969 -17.047 -30.578 1 74.56 1 MET B N 1
ATOM 4029 C CA . MET B 1 1 ? 28.406 -17.078 -29.234 1 74.56 1 MET B CA 1
ATOM 4030 C C . MET B 1 1 ? 29.203 -16.188 -28.281 1 74.56 1 MET B C 1
ATOM 4032 O O . MET B 1 1 ? 30.422 -16.094 -28.391 1 74.56 1 MET B O 1
ATOM 4036 N N . ARG B 1 2 ? 28.547 -15.32 -27.562 1 84.5 2 ARG B N 1
ATOM 4037 C CA . ARG B 1 2 ? 29.172 -14.367 -26.641 1 84.5 2 ARG B CA 1
ATOM 4038 C C . ARG B 1 2 ? 30.141 -15.07 -25.688 1 84.5 2 ARG B C 1
ATOM 4040 O O . ARG B 1 2 ? 29.828 -16.156 -25.172 1 84.5 2 ARG B O 1
ATOM 4047 N N . ASN B 1 3 ? 31.344 -14.672 -25.656 1 87.81 3 ASN B N 1
ATOM 4048 C CA . ASN B 1 3 ? 32.344 -15.148 -24.719 1 87.81 3 ASN B CA 1
ATOM 4049 C C . ASN B 1 3 ? 32.625 -14.133 -23.625 1 87.81 3 ASN B C 1
ATOM 4051 O O . ASN B 1 3 ? 33.438 -13.219 -23.797 1 87.81 3 ASN B O 1
ATOM 4055 N N . ASN B 1 4 ? 31.969 -14.43 -22.484 1 87.69 4 ASN B N 1
ATOM 4056 C CA . ASN B 1 4 ? 32.094 -13.492 -21.391 1 87.69 4 ASN B CA 1
ATOM 4057 C C . ASN B 1 4 ? 33.344 -13.742 -20.562 1 87.69 4 ASN B C 1
ATOM 4059 O O . ASN B 1 4 ? 33.625 -14.875 -20.172 1 87.69 4 ASN B O 1
ATOM 4063 N N . GLN B 1 5 ? 34.125 -12.672 -20.406 1 90.31 5 GLN B N 1
ATOM 4064 C CA . GLN B 1 5 ? 35.344 -12.719 -19.625 1 90.31 5 GLN B CA 1
ATOM 4065 C C . GLN B 1 5 ? 35.375 -11.57 -18.609 1 90.31 5 GLN B C 1
ATOM 4067 O O . GLN B 1 5 ? 34.656 -10.586 -18.75 1 90.31 5 GLN B O 1
ATOM 4072 N N . PRO B 1 6 ? 36.219 -11.703 -17.406 1 89.25 6 PRO B N 1
ATOM 4073 C CA . PRO B 1 6 ? 37.062 -12.828 -16.969 1 89.25 6 PRO B CA 1
ATOM 4074 C C . PRO B 1 6 ? 36.25 -13.906 -16.234 1 89.25 6 PRO B C 1
ATOM 4076 O O . PRO B 1 6 ? 35.125 -13.656 -15.789 1 89.25 6 PRO B O 1
ATOM 4079 N N . VAL B 1 7 ? 36.844 -15.102 -16.125 1 93.5 7 VAL B N 1
ATOM 4080 C CA . VAL B 1 7 ? 36.312 -16.203 -15.344 1 93.5 7 VAL B CA 1
ATOM 4081 C C . VAL B 1 7 ? 37.281 -16.578 -14.227 1 93.5 7 VAL B C 1
ATOM 4083 O O . VAL B 1 7 ? 38.469 -16.734 -14.469 1 93.5 7 VAL B O 1
ATOM 4086 N N . THR B 1 8 ? 36.875 -16.594 -12.914 1 91.69 8 THR B N 1
ATOM 4087 C CA . THR B 1 8 ? 37.75 -16.875 -11.773 1 91.69 8 THR B CA 1
ATOM 4088 C C . THR B 1 8 ? 37.719 -18.359 -11.43 1 91.69 8 THR B C 1
ATOM 4090 O O . THR B 1 8 ? 38.562 -18.859 -10.703 1 91.69 8 THR B O 1
ATOM 4093 N N . GLN B 1 9 ? 36.875 -19.172 -11.68 1 85.75 9 GLN B N 1
ATOM 4094 C CA . GLN B 1 9 ? 36.562 -20.562 -11.398 1 85.75 9 GLN B CA 1
ATOM 4095 C C . GLN B 1 9 ? 36.219 -20.766 -9.93 1 85.75 9 GLN B C 1
ATOM 4097 O O . GLN B 1 9 ? 36.375 -21.859 -9.391 1 85.75 9 GLN B O 1
ATOM 4102 N N . ARG B 1 10 ? 35.906 -19.656 -9.195 1 93.38 10 ARG B N 1
ATOM 4103 C CA . ARG B 1 10 ? 35.312 -19.75 -7.867 1 93.38 10 ARG B CA 1
ATOM 4104 C C . ARG B 1 10 ? 33.812 -19.953 -7.965 1 93.38 10 ARG B C 1
ATOM 4106 O O . ARG B 1 10 ? 33.094 -19.156 -8.609 1 93.38 10 ARG B O 1
ATOM 4113 N N . GLU B 1 11 ? 33.281 -21 -7.371 1 95.69 11 GLU B N 1
ATOM 4114 C CA . GLU B 1 11 ? 31.875 -21.328 -7.477 1 95.69 11 GLU B CA 1
ATOM 4115 C C . GLU B 1 11 ? 31.062 -20.594 -6.406 1 95.69 11 GLU B C 1
ATOM 4117 O O . GLU B 1 11 ? 31.438 -20.594 -5.23 1 95.69 11 GLU B O 1
ATOM 4122 N N . TYR B 1 12 ? 30.062 -19.953 -6.777 1 95.94 12 TYR B N 1
ATOM 4123 C CA . TYR B 1 12 ? 29.047 -19.391 -5.891 1 95.94 12 TYR B CA 1
ATOM 4124 C C . TYR B 1 12 ? 27.938 -20.391 -5.621 1 95.94 12 TYR B C 1
ATOM 4126 O O . TYR B 1 12 ? 27.234 -20.812 -6.539 1 95.94 12 TYR B O 1
ATOM 4134 N N . PRO B 1 13 ? 27.719 -20.781 -4.426 1 94.19 13 PRO B N 1
ATOM 4135 C CA . PRO B 1 13 ? 26.703 -21.781 -4.121 1 94.19 13 PRO B CA 1
ATOM 4136 C C . PRO B 1 13 ? 25.281 -21.234 -4.246 1 94.19 13 PRO B C 1
ATOM 4138 O O . PRO B 1 13 ? 24.969 -20.188 -3.68 1 94.19 13 PRO B O 1
ATOM 4141 N N . VAL B 1 14 ? 24.469 -21.953 -5.016 1 94.38 14 VAL B N 1
ATOM 4142 C CA . VAL B 1 14 ? 23.062 -21.609 -5.121 1 94.38 14 VAL B CA 1
ATOM 4143 C C . VAL B 1 14 ? 22.266 -22.312 -4.016 1 94.38 14 VAL B C 1
ATOM 4145 O O . VAL B 1 14 ? 22.344 -23.531 -3.871 1 94.38 14 VAL B O 1
ATOM 4148 N N . ALA B 1 15 ? 21.469 -21.547 -3.262 1 89.5 15 ALA B N 1
ATOM 4149 C CA . ALA B 1 15 ? 20.688 -22.109 -2.166 1 89.5 15 ALA B CA 1
ATOM 4150 C C . ALA B 1 15 ? 19.688 -23.141 -2.68 1 89.5 15 ALA B C 1
ATOM 4152 O O . ALA B 1 15 ? 19.094 -22.969 -3.75 1 89.5 15 ALA B O 1
ATOM 4153 N N . GLU B 1 16 ? 19.453 -24.203 -1.966 1 83.69 16 GLU B N 1
ATOM 4154 C CA . GLU B 1 16 ? 18.578 -25.297 -2.355 1 83.69 16 GLU B CA 1
ATOM 4155 C C . GLU B 1 16 ? 17.156 -24.812 -2.613 1 83.69 16 GLU B C 1
ATOM 4157 O O . GLU B 1 16 ? 16.469 -25.328 -3.494 1 83.69 16 GLU B O 1
ATOM 4162 N N . ASN B 1 17 ? 16.812 -23.844 -1.947 1 79.88 17 ASN B N 1
ATOM 4163 C CA . ASN B 1 17 ? 15.438 -23.359 -2.057 1 79.88 17 ASN B CA 1
ATOM 4164 C C . ASN B 1 17 ? 15.344 -22.141 -2.961 1 79.88 17 ASN B C 1
ATOM 4166 O O . ASN B 1 17 ? 14.258 -21.578 -3.135 1 79.88 17 ASN B O 1
ATOM 4170 N N . ALA B 1 18 ? 16.438 -21.734 -3.576 1 85.31 18 ALA B N 1
ATOM 4171 C CA . ALA B 1 18 ? 16.422 -20.578 -4.465 1 85.31 18 ALA B CA 1
ATOM 4172 C C . ALA B 1 18 ? 15.867 -20.953 -5.84 1 85.31 18 ALA B C 1
ATOM 4174 O O . ALA B 1 18 ? 16.141 -22.031 -6.355 1 85.31 18 ALA B O 1
ATOM 4175 N N . THR B 1 19 ? 15.016 -20.141 -6.359 1 87.25 19 THR B N 1
ATOM 4176 C CA . THR B 1 19 ? 14.492 -20.281 -7.715 1 87.25 19 THR B CA 1
ATOM 4177 C C . THR B 1 19 ? 14.797 -19.047 -8.547 1 87.25 19 THR B C 1
ATOM 4179 O O . THR B 1 19 ? 14.148 -18 -8.383 1 87.25 19 THR B O 1
ATOM 4182 N N . LEU B 1 20 ? 15.797 -19.203 -9.422 1 91.19 20 LEU B N 1
ATOM 4183 C CA . LEU B 1 20 ? 16.141 -18.094 -10.305 1 91.19 20 LEU B CA 1
ATOM 4184 C C . LEU B 1 20 ? 15.164 -18.016 -11.477 1 91.19 20 LEU B C 1
ATOM 4186 O O . LEU B 1 20 ? 15.039 -18.953 -12.258 1 91.19 20 LEU B O 1
ATOM 4190 N N . MET B 1 21 ? 14.453 -16.969 -11.57 1 89.31 21 MET B N 1
ATOM 4191 C CA . MET B 1 21 ? 13.469 -16.844 -12.633 1 89.31 21 MET B CA 1
ATOM 4192 C C . MET B 1 21 ? 13.734 -15.602 -13.477 1 89.31 21 MET B C 1
ATOM 4194 O O . MET B 1 21 ? 14.023 -14.531 -12.945 1 89.31 21 MET B O 1
ATOM 4198 N N . SER B 1 22 ? 13.742 -15.68 -14.758 1 90.12 22 SER B N 1
ATOM 4199 C CA . SER B 1 22 ? 13.836 -14.57 -15.703 1 90.12 22 SER B CA 1
ATOM 4200 C C . SER B 1 22 ? 12.938 -14.812 -16.922 1 90.12 22 SER B C 1
ATOM 4202 O O . SER B 1 22 ? 12.586 -15.953 -17.219 1 90.12 22 SER B O 1
ATOM 4204 N N . THR B 1 23 ? 12.422 -13.852 -17.469 1 88.56 23 THR B N 1
ATOM 4205 C CA . THR B 1 23 ? 11.68 -13.922 -18.734 1 88.56 23 THR B CA 1
ATOM 4206 C C . THR B 1 23 ? 12.352 -13.062 -19.797 1 88.56 23 THR B C 1
ATOM 4208 O O . THR B 1 23 ? 12.977 -12.047 -19.484 1 88.56 23 THR B O 1
ATOM 4211 N N . THR B 1 24 ? 12.359 -13.492 -20.969 1 91.31 24 THR B N 1
ATOM 4212 C CA . THR B 1 24 ? 12.938 -12.75 -22.078 1 91.31 24 THR B CA 1
ATOM 4213 C C . THR B 1 24 ? 11.898 -12.531 -23.188 1 91.31 24 THR B C 1
ATOM 4215 O O . THR B 1 24 ? 10.891 -13.242 -23.234 1 91.31 24 THR B O 1
ATOM 4218 N N . ASP B 1 25 ? 12.117 -11.562 -24.031 1 89.38 25 ASP B N 1
ATOM 4219 C CA . ASP B 1 25 ? 11.297 -11.406 -25.234 1 89.38 25 ASP B CA 1
ATOM 4220 C C . ASP B 1 25 ? 11.68 -12.438 -26.297 1 89.38 25 ASP B C 1
ATOM 4222 O O . ASP B 1 25 ? 12.492 -13.328 -26.031 1 89.38 25 ASP B O 1
ATOM 4226 N N . VAL B 1 26 ? 11.078 -12.391 -27.453 1 91.31 26 VAL B N 1
ATOM 4227 C CA . VAL B 1 26 ? 11.234 -13.383 -28.516 1 91.31 26 VAL B CA 1
ATOM 4228 C C . VAL B 1 26 ? 12.664 -13.336 -29.047 1 91.31 26 VAL B C 1
ATOM 4230 O O . VAL B 1 26 ? 13.148 -14.312 -29.625 1 91.31 26 VAL B O 1
ATOM 4233 N N . ASN B 1 27 ? 13.336 -12.164 -28.734 1 91.62 27 ASN B N 1
ATOM 4234 C CA . ASN B 1 27 ? 14.711 -12 -29.188 1 91.62 27 ASN B CA 1
ATOM 4235 C C . ASN B 1 27 ? 15.719 -12.414 -28.125 1 91.62 27 ASN B C 1
ATOM 4237 O O . ASN B 1 27 ? 16.922 -12.352 -28.344 1 91.62 27 ASN B O 1
ATOM 4241 N N . GLY B 1 28 ? 15.289 -12.758 -26.938 1 91.75 28 GLY B N 1
ATOM 4242 C CA . GLY B 1 28 ? 16.172 -13.258 -25.891 1 91.75 28 GLY B CA 1
ATOM 4243 C C . GLY B 1 28 ? 16.625 -12.172 -24.938 1 91.75 28 GLY B C 1
ATOM 4244 O O . GLY B 1 28 ? 17.531 -12.391 -24.125 1 91.75 28 GLY B O 1
ATOM 4245 N N . ASN B 1 29 ? 15.977 -11.008 -25 1 94.5 29 ASN B N 1
ATOM 4246 C CA . ASN B 1 29 ? 16.312 -9.93 -24.062 1 94.5 29 ASN B CA 1
ATOM 4247 C C . ASN B 1 29 ? 15.492 -10.016 -22.781 1 94.5 29 ASN B C 1
ATOM 4249 O O . ASN B 1 29 ? 14.273 -10.219 -22.828 1 94.5 29 ASN B O 1
ATOM 4253 N N . ILE B 1 30 ? 16.188 -9.797 -21.719 1 93 30 ILE B N 1
ATOM 4254 C CA . ILE B 1 30 ? 15.57 -9.969 -20.406 1 93 30 ILE B CA 1
ATOM 4255 C C . ILE B 1 30 ? 14.539 -8.867 -20.172 1 93 30 ILE B C 1
ATOM 4257 O O . ILE B 1 30 ? 14.852 -7.684 -20.297 1 93 30 ILE B O 1
ATOM 4261 N N . ILE B 1 31 ? 13.344 -9.195 -19.828 1 86.81 31 ILE B N 1
ATOM 4262 C CA . ILE B 1 31 ? 12.281 -8.227 -19.562 1 86.81 31 ILE B CA 1
ATOM 4263 C C . ILE B 1 31 ? 11.891 -8.289 -18.078 1 86.81 31 ILE B C 1
ATOM 4265 O O . ILE B 1 31 ? 11.258 -7.359 -17.562 1 86.81 31 ILE B O 1
ATOM 4269 N N . TYR B 1 32 ? 12.305 -9.438 -17.422 1 84.69 32 TYR B N 1
ATOM 4270 C CA . TYR B 1 32 ? 12.055 -9.586 -16 1 84.69 32 TYR B CA 1
ATOM 4271 C C . TYR B 1 32 ? 13.094 -10.484 -15.352 1 84.69 32 TYR B C 1
ATOM 4273 O O . TYR B 1 32 ? 13.539 -11.469 -15.953 1 84.69 32 TYR B O 1
ATOM 4281 N N . ALA B 1 33 ? 13.5 -10.125 -14.148 1 87.62 33 ALA B N 1
ATOM 4282 C CA . ALA B 1 33 ? 14.398 -10.93 -13.32 1 87.62 33 ALA B CA 1
ATOM 4283 C C . ALA B 1 33 ? 14.008 -10.852 -11.844 1 87.62 33 ALA B C 1
ATOM 4285 O O . ALA B 1 33 ? 13.789 -9.758 -11.312 1 87.62 33 ALA B O 1
ATOM 4286 N N . ASN B 1 34 ? 13.898 -12.047 -11.266 1 82.12 34 ASN B N 1
ATOM 4287 C CA . ASN B 1 34 ? 13.5 -12.008 -9.859 1 82.12 34 ASN B CA 1
ATOM 4288 C C . ASN B 1 34 ? 14.695 -11.758 -8.945 1 82.12 34 ASN B C 1
ATOM 4290 O O . ASN B 1 34 ? 15.836 -11.703 -9.406 1 82.12 34 ASN B O 1
ATOM 4294 N N . GLU B 1 35 ? 14.5 -11.57 -7.684 1 82.56 35 GLU B N 1
ATOM 4295 C CA . GLU B 1 35 ? 15.516 -11.188 -6.707 1 82.56 35 GLU B CA 1
ATOM 4296 C C . GLU B 1 35 ? 16.609 -12.25 -6.598 1 82.56 35 GLU B C 1
ATOM 4298 O O . GLU B 1 35 ? 17.781 -11.922 -6.512 1 82.56 35 GLU B O 1
ATOM 4303 N N . ASP B 1 36 ? 16.188 -13.492 -6.625 1 87.62 36 ASP B N 1
ATOM 4304 C CA . ASP B 1 36 ? 17.156 -14.578 -6.527 1 87.62 36 ASP B CA 1
ATOM 4305 C C . ASP B 1 36 ? 18.141 -14.539 -7.688 1 87.62 36 ASP B C 1
ATOM 4307 O O . ASP B 1 36 ? 19.344 -14.766 -7.496 1 87.62 36 ASP B O 1
ATOM 4311 N N . PHE B 1 37 ? 17.641 -14.266 -8.891 1 93.62 37 PHE B N 1
ATOM 4312 C CA . PHE B 1 37 ? 18.5 -14.188 -10.062 1 93.62 37 PHE B CA 1
ATOM 4313 C C . PHE B 1 37 ? 19.453 -13.008 -9.945 1 93.62 37 PHE B C 1
ATOM 4315 O O . PHE B 1 37 ? 20.641 -13.133 -10.266 1 93.62 37 PHE B O 1
ATOM 4322 N N . VAL B 1 38 ? 18.938 -11.922 -9.5 1 91.5 38 VAL B N 1
ATOM 4323 C CA . VAL B 1 38 ? 19.766 -10.727 -9.312 1 91.5 38 VAL B CA 1
ATOM 4324 C C . VAL B 1 38 ? 20.875 -11.023 -8.305 1 91.5 38 VAL B C 1
ATOM 4326 O O . VAL B 1 38 ? 22.047 -10.734 -8.562 1 91.5 38 VAL B O 1
ATOM 4329 N N . GLU B 1 39 ? 20.516 -11.695 -7.277 1 92.31 39 GLU B N 1
ATOM 4330 C CA . GLU B 1 39 ? 21.469 -12.008 -6.223 1 92.31 39 GLU B CA 1
ATOM 4331 C C . GLU B 1 39 ? 22.531 -12.977 -6.715 1 92.31 39 GLU B C 1
ATOM 4333 O O . GLU B 1 39 ? 23.734 -12.727 -6.562 1 92.31 39 GLU B O 1
ATOM 4338 N N . VAL B 1 40 ? 22.109 -14.016 -7.34 1 95.38 40 VAL B N 1
ATOM 4339 C CA . VAL B 1 40 ? 23.031 -15.094 -7.719 1 95.38 40 VAL B CA 1
ATOM 4340 C C . VAL B 1 40 ? 23.891 -14.648 -8.891 1 95.38 40 VAL B C 1
ATOM 4342 O O . VAL B 1 40 ? 25.094 -14.953 -8.938 1 95.38 40 VAL B O 1
ATOM 4345 N N . SER B 1 41 ? 23.359 -13.914 -9.812 1 95.88 41 SER B N 1
ATOM 4346 C CA . SER B 1 41 ? 24.109 -13.469 -10.984 1 95.88 41 SER B CA 1
ATOM 4347 C C . SER B 1 41 ? 25.094 -12.359 -10.609 1 95.88 41 SER B C 1
ATOM 4349 O O . SER B 1 41 ? 26.094 -12.156 -11.305 1 95.88 41 SER B O 1
ATOM 4351 N N . GLY B 1 42 ? 24.734 -11.594 -9.539 1 95.31 42 GLY B N 1
ATOM 4352 C CA . GLY B 1 42 ? 25.578 -10.5 -9.094 1 95.31 42 GLY B CA 1
ATOM 4353 C C . GLY B 1 42 ? 25.297 -9.203 -9.836 1 95.31 42 GLY B C 1
ATOM 4354 O O . GLY B 1 42 ? 25.906 -8.172 -9.539 1 95.31 42 GLY B O 1
ATOM 4355 N N . PHE B 1 43 ? 24.422 -9.242 -10.867 1 94.88 43 PHE B N 1
ATOM 4356 C CA . PHE B 1 43 ? 24.016 -8.047 -11.594 1 94.88 43 PHE B CA 1
ATOM 4357 C C . PHE B 1 43 ? 22.844 -7.363 -10.891 1 94.88 43 PHE B C 1
ATOM 4359 O O . PHE B 1 43 ? 22.016 -8.023 -10.281 1 94.88 43 PHE B O 1
ATOM 4366 N N . SER B 1 44 ? 22.828 -6.066 -10.992 1 91.12 44 SER B N 1
ATOM 4367 C CA . SER B 1 44 ? 21.625 -5.367 -10.523 1 91.12 44 SER B CA 1
ATOM 4368 C C . SER B 1 44 ? 20.453 -5.562 -11.484 1 91.12 44 SER B C 1
ATOM 4370 O O . SER B 1 44 ? 20.656 -5.918 -12.648 1 91.12 44 SER B O 1
ATOM 4372 N N . ALA B 1 45 ? 19.266 -5.41 -11.008 1 86.12 45 ALA B N 1
ATOM 4373 C CA . ALA B 1 45 ? 18.062 -5.527 -11.836 1 86.12 45 ALA B CA 1
ATOM 4374 C C . ALA B 1 45 ? 18.156 -4.617 -13.055 1 86.12 45 ALA B C 1
ATOM 4376 O O . ALA B 1 45 ? 17.797 -5.02 -14.164 1 86.12 45 ALA B O 1
ATOM 4377 N N . GLN B 1 46 ? 18.703 -3.42 -12.938 1 87.69 46 GLN B N 1
ATOM 4378 C CA . GLN B 1 46 ? 18.812 -2.439 -14.008 1 87.69 46 GLN B CA 1
ATOM 4379 C C . GLN B 1 46 ? 19.812 -2.902 -15.078 1 87.69 46 GLN B C 1
ATOM 4381 O O . GLN B 1 46 ? 19.578 -2.697 -16.266 1 87.69 46 GLN B O 1
ATOM 4386 N N . GLU B 1 47 ? 20.875 -3.547 -14.625 1 93.19 47 GLU B N 1
ATOM 4387 C CA . GLU B 1 47 ? 21.906 -4.031 -15.539 1 93.19 47 GLU B CA 1
ATOM 4388 C C . GLU B 1 47 ? 21.391 -5.199 -16.375 1 93.19 47 GLU B C 1
ATOM 4390 O O . GLU B 1 47 ? 21.844 -5.406 -17.516 1 93.19 47 GLU B O 1
ATOM 4395 N N . LEU B 1 48 ? 20.469 -5.98 -15.797 1 93.19 48 LEU B N 1
ATOM 4396 C CA . LEU B 1 48 ? 19.938 -7.168 -16.469 1 93.19 48 LEU B CA 1
ATOM 4397 C C . LEU B 1 48 ? 18.844 -6.793 -17.469 1 93.19 48 LEU B C 1
ATOM 4399 O O . LEU B 1 48 ? 18.75 -7.387 -18.547 1 93.19 48 LEU B O 1
ATOM 4403 N N . MET B 1 49 ? 18.094 -5.785 -17.203 1 89.69 49 MET B N 1
ATOM 4404 C CA . MET B 1 49 ? 16.922 -5.426 -18.016 1 89.69 49 MET B CA 1
ATOM 4405 C C . MET B 1 49 ? 17.344 -4.98 -19.406 1 89.69 49 MET B C 1
ATOM 4407 O O . MET B 1 49 ? 18.219 -4.125 -19.547 1 89.69 49 MET B O 1
ATOM 4411 N N . GLY B 1 50 ? 16.734 -5.602 -20.344 1 91.88 50 GLY B N 1
ATOM 4412 C CA . GLY B 1 50 ? 16.984 -5.234 -21.734 1 91.88 50 GLY B CA 1
ATOM 4413 C C . GLY B 1 50 ? 18.203 -5.902 -22.312 1 91.88 50 GLY B C 1
ATOM 4414 O O . GLY B 1 50 ? 18.438 -5.844 -23.531 1 91.88 50 GLY B O 1
ATOM 4415 N N . GLN B 1 51 ? 18.984 -6.523 -21.531 1 94.31 51 GLN B N 1
ATOM 4416 C CA . GLN B 1 51 ? 20.188 -7.195 -22.016 1 94.31 51 GLN B CA 1
ATOM 4417 C C . GLN B 1 51 ? 19.875 -8.602 -22.516 1 94.31 51 GLN B C 1
ATOM 4419 O O . GLN B 1 51 ? 18.922 -9.227 -22.062 1 94.31 51 GLN B O 1
ATOM 4424 N N . PRO B 1 52 ? 20.688 -9.031 -23.531 1 95.06 52 PRO B N 1
ATOM 4425 C CA . PRO B 1 52 ? 20.531 -10.438 -23.906 1 95.06 52 PRO B CA 1
ATOM 4426 C C . PRO B 1 52 ? 20.844 -11.398 -22.766 1 95.06 52 PRO B C 1
ATOM 4428 O O . PRO B 1 52 ? 21.766 -11.141 -21.969 1 95.06 52 PRO B O 1
ATOM 4431 N N . HIS B 1 53 ? 20.141 -12.461 -22.688 1 94.25 53 HIS B N 1
ATOM 4432 C CA . HIS B 1 53 ? 20.266 -13.398 -21.578 1 94.25 53 HIS B CA 1
ATOM 4433 C C . HIS B 1 53 ? 21.656 -14.023 -21.547 1 94.25 53 HIS B C 1
ATOM 4435 O O . HIS B 1 53 ? 22.109 -14.5 -20.5 1 94.25 53 HIS B O 1
ATOM 4441 N N . ASN B 1 54 ? 22.375 -13.992 -22.688 1 94.5 54 ASN B N 1
ATOM 4442 C CA . ASN B 1 54 ? 23.703 -14.594 -22.734 1 94.5 54 ASN B CA 1
ATOM 4443 C C . ASN B 1 54 ? 24.734 -13.75 -21.969 1 94.5 54 ASN B C 1
ATOM 4445 O O . ASN B 1 54 ? 25.906 -14.086 -21.938 1 94.5 54 ASN B O 1
ATOM 4449 N N . ILE B 1 55 ? 24.297 -12.656 -21.312 1 94.12 55 ILE B N 1
ATOM 4450 C CA . ILE B 1 55 ? 25.156 -11.836 -20.453 1 94.12 55 ILE B CA 1
ATOM 4451 C C . ILE B 1 55 ? 25.703 -12.688 -19.312 1 94.12 55 ILE B C 1
ATOM 4453 O O . ILE B 1 55 ? 26.766 -12.383 -18.75 1 94.12 55 ILE B O 1
ATOM 4457 N N . VAL B 1 56 ? 25 -13.781 -18.953 1 95.69 56 VAL B N 1
ATOM 4458 C CA . VAL B 1 56 ? 25.453 -14.609 -17.828 1 95.69 56 VAL B CA 1
ATOM 4459 C C . VAL B 1 56 ? 26.062 -15.906 -18.359 1 95.69 56 VAL B C 1
ATOM 4461 O O . VAL B 1 56 ? 26.328 -16.828 -17.594 1 95.69 56 VAL B O 1
ATOM 4464 N N . ARG B 1 57 ? 26.266 -16.062 -19.641 1 95.69 57 ARG B N 1
ATOM 4465 C CA . ARG B 1 57 ? 26.797 -17.297 -20.219 1 95.69 57 ARG B CA 1
ATOM 4466 C C . ARG B 1 57 ? 28.234 -17.531 -19.781 1 95.69 57 ARG B C 1
ATOM 4468 O O . ARG B 1 57 ? 29.078 -16.609 -19.844 1 95.69 57 ARG B O 1
ATOM 4475 N N . HIS B 1 58 ? 28.469 -18.703 -19.359 1 95.88 58 HIS B N 1
ATOM 4476 C CA . HIS B 1 58 ? 29.844 -19.094 -19.062 1 95.88 58 HIS B CA 1
ATOM 4477 C C . HIS B 1 58 ? 30.5 -19.734 -20.281 1 95.88 58 HIS B C 1
ATOM 4479 O O . HIS B 1 58 ? 29.891 -20.578 -20.953 1 95.88 58 HIS B O 1
ATOM 4485 N N . PRO B 1 59 ? 31.688 -19.453 -20.547 1 94.62 59 PRO B N 1
ATOM 4486 C CA . PRO B 1 59 ? 32.375 -19.969 -21.75 1 94.62 59 PRO B CA 1
ATOM 4487 C C . PRO B 1 59 ? 32.562 -21.484 -21.719 1 94.62 59 PRO B C 1
ATOM 4489 O O . PRO B 1 59 ? 32.781 -22.094 -22.75 1 94.62 59 PRO B O 1
ATOM 4492 N N . ASP B 1 60 ? 32.531 -22.094 -20.594 1 95.06 60 ASP B N 1
ATOM 4493 C CA . ASP B 1 60 ? 32.719 -23.531 -20.453 1 95.06 60 ASP B CA 1
ATOM 4494 C C . ASP B 1 60 ? 31.562 -24.312 -21.094 1 95.06 60 ASP B C 1
ATOM 4496 O O . ASP B 1 60 ? 31.688 -25.516 -21.344 1 95.06 60 ASP B O 1
ATOM 4500 N N . ILE B 1 61 ? 30.422 -23.734 -21.25 1 96.06 61 ILE B N 1
ATOM 4501 C CA . ILE B 1 61 ? 29.281 -24.422 -21.844 1 96.06 61 ILE B CA 1
ATOM 4502 C C . ILE B 1 61 ? 29.391 -24.406 -23.359 1 96.06 61 ILE B C 1
ATOM 4504 O O . ILE B 1 61 ? 29.5 -23.344 -23.984 1 96.06 61 ILE B O 1
ATOM 4508 N N . PRO B 1 62 ? 29.375 -25.562 -23.906 1 95.44 62 PRO B N 1
ATOM 4509 C CA . PRO B 1 62 ? 29.453 -25.609 -25.359 1 95.44 62 PRO B CA 1
ATOM 4510 C C . PRO B 1 62 ? 28.328 -24.859 -26.047 1 95.44 62 PRO B C 1
ATOM 4512 O O . PRO B 1 62 ? 27.188 -24.875 -25.578 1 95.44 62 PRO B O 1
ATOM 4515 N N . ALA B 1 63 ? 28.625 -24.266 -27.156 1 94.56 63 ALA B N 1
ATOM 4516 C CA . ALA B 1 63 ? 27.641 -23.516 -27.938 1 94.56 63 ALA B CA 1
ATOM 4517 C C . ALA B 1 63 ? 26.5 -24.422 -28.375 1 94.56 63 ALA B C 1
ATOM 4519 O O . ALA B 1 63 ? 25.359 -23.984 -28.5 1 94.56 63 ALA B O 1
ATOM 4520 N N . ASP B 1 64 ? 26.797 -25.672 -28.594 1 94.81 64 ASP B N 1
ATOM 4521 C CA . ASP B 1 64 ? 25.828 -26.641 -29.078 1 94.81 64 ASP B CA 1
ATOM 4522 C C . ASP B 1 64 ? 24.703 -26.844 -28.078 1 94.81 64 ASP B C 1
ATOM 4524 O O . ASP B 1 64 ? 23.562 -27.156 -28.453 1 94.81 64 ASP B O 1
ATOM 4528 N N . VAL B 1 65 ? 25 -26.703 -26.844 1 95.44 65 VAL B N 1
ATOM 4529 C CA . VAL B 1 65 ? 23.984 -26.828 -25.812 1 95.44 65 VAL B CA 1
ATOM 4530 C C . VAL B 1 65 ? 22.906 -25.75 -25.984 1 95.44 65 VAL B C 1
ATOM 4532 O O . VAL B 1 65 ? 21.719 -26.047 -25.969 1 95.44 65 VAL B O 1
ATOM 4535 N N . PHE B 1 66 ? 23.359 -24.562 -26.25 1 94.62 66 PHE B N 1
ATOM 4536 C CA . PHE B 1 66 ? 22.406 -23.453 -26.406 1 94.62 66 PHE B CA 1
ATOM 4537 C C . PHE B 1 66 ? 21.719 -23.531 -27.766 1 94.62 66 PHE B C 1
ATOM 4539 O O . PHE B 1 66 ? 20.547 -23.156 -27.891 1 94.62 66 PHE B O 1
ATOM 4546 N N . ARG B 1 67 ? 22.438 -23.875 -28.766 1 95.12 67 ARG B N 1
ATOM 4547 C CA . ARG B 1 67 ? 21.797 -24.109 -30.062 1 95.12 67 ARG B CA 1
ATOM 4548 C C . ARG B 1 67 ? 20.656 -25.094 -29.938 1 95.12 67 ARG B C 1
ATOM 4550 O O . ARG B 1 67 ? 19.578 -24.891 -30.5 1 95.12 67 ARG B O 1
ATOM 4557 N N . ASP B 1 68 ? 20.922 -26.172 -29.203 1 95.69 68 ASP B N 1
ATOM 4558 C CA . ASP B 1 68 ? 19.891 -27.172 -28.938 1 95.69 68 ASP B CA 1
ATOM 4559 C C . ASP B 1 68 ? 18.719 -26.562 -28.172 1 95.69 68 ASP B C 1
ATOM 4561 O O . ASP B 1 68 ? 17.562 -26.812 -28.5 1 95.69 68 ASP B O 1
ATOM 4565 N N . MET B 1 69 ? 19.062 -25.844 -27.172 1 95.06 69 MET B N 1
ATOM 4566 C CA . MET B 1 69 ? 18.031 -25.203 -26.359 1 95.06 69 MET B CA 1
ATOM 4567 C C . MET B 1 69 ? 17.109 -24.359 -27.219 1 95.06 69 MET B C 1
ATOM 4569 O O . MET B 1 69 ? 15.883 -24.547 -27.172 1 95.06 69 MET B O 1
ATOM 4573 N N . TRP B 1 70 ? 17.609 -23.531 -28.031 1 94.5 70 TRP B N 1
ATOM 4574 C CA . TRP B 1 70 ? 16.812 -22.609 -28.844 1 94.5 70 TRP B CA 1
ATOM 4575 C C . TRP B 1 70 ? 16.016 -23.375 -29.891 1 94.5 70 TRP B C 1
ATOM 4577 O O . TRP B 1 70 ? 14.867 -23.016 -30.172 1 94.5 70 TRP B O 1
ATOM 4587 N N . LYS B 1 71 ? 16.656 -24.359 -30.453 1 94.62 71 LYS B N 1
ATOM 4588 C CA . LYS B 1 71 ? 15.938 -25.188 -31.406 1 94.62 71 LYS B CA 1
ATOM 4589 C C . LYS B 1 71 ? 14.703 -25.828 -30.766 1 94.62 71 LYS B C 1
ATOM 4591 O O . LYS B 1 71 ? 13.617 -25.828 -31.359 1 94.62 71 LYS B O 1
ATOM 4596 N N . THR B 1 72 ? 14.898 -26.312 -29.578 1 94.56 72 THR B N 1
ATOM 4597 C CA . THR B 1 72 ? 13.812 -26.953 -28.844 1 94.56 72 THR B CA 1
ATOM 4598 C C . THR B 1 72 ? 12.719 -25.938 -28.5 1 94.56 72 THR B C 1
ATOM 4600 O O . THR B 1 72 ? 11.531 -26.219 -28.703 1 94.56 72 THR B O 1
ATOM 4603 N N . LEU B 1 73 ? 13.086 -24.781 -28.031 1 93.56 73 LEU B N 1
ATOM 4604 C CA . LEU B 1 73 ? 12.156 -23.75 -27.609 1 93.56 73 LEU B CA 1
ATOM 4605 C C . LEU B 1 73 ? 11.352 -23.219 -28.797 1 93.56 73 LEU B C 1
ATOM 4607 O O . LEU B 1 73 ? 10.148 -22.984 -28.688 1 93.56 73 LEU B O 1
ATOM 4611 N N . LYS B 1 74 ? 12 -23.047 -29.875 1 92.62 74 LYS B N 1
ATOM 4612 C CA . LYS B 1 74 ? 11.336 -22.531 -31.078 1 92.62 74 LYS B CA 1
ATOM 4613 C C . LYS B 1 74 ? 10.297 -23.516 -31.594 1 92.62 74 LYS B C 1
ATOM 4615 O O . LYS B 1 74 ? 9.375 -23.125 -32.312 1 92.62 74 LYS B O 1
ATOM 4620 N N . GLN B 1 75 ? 10.453 -24.797 -31.219 1 92.25 75 GLN B N 1
ATOM 4621 C CA . GLN B 1 75 ? 9.469 -25.812 -31.578 1 92.25 75 GLN B CA 1
ATOM 4622 C C . GLN B 1 75 ? 8.312 -25.828 -30.578 1 92.25 75 GLN B C 1
ATOM 4624 O O . GLN B 1 75 ? 7.398 -26.641 -30.703 1 92.25 75 GLN B O 1
ATOM 4629 N N . GLY B 1 76 ? 8.352 -24.953 -29.594 1 90.81 76 GLY B N 1
ATOM 4630 C CA . GLY B 1 76 ? 7.266 -24.844 -28.625 1 90.81 76 GLY B CA 1
ATOM 4631 C C . GLY B 1 76 ? 7.367 -25.859 -27.5 1 90.81 76 GLY B C 1
ATOM 4632 O O . GLY B 1 76 ? 6.367 -26.172 -26.844 1 90.81 76 GLY B O 1
ATOM 4633 N N . GLU B 1 77 ? 8.547 -26.391 -27.266 1 92.06 77 GLU B N 1
ATOM 4634 C CA . GLU B 1 77 ? 8.727 -27.422 -26.266 1 92.06 77 GLU B CA 1
ATOM 4635 C C . GLU B 1 77 ? 9.594 -26.922 -25.109 1 92.06 77 GLU B C 1
ATOM 4637 O O . GLU B 1 77 ? 10.367 -25.984 -25.266 1 92.06 77 GLU B O 1
ATOM 4642 N N . VAL B 1 78 ? 9.461 -27.594 -24.031 1 91.56 78 VAL B N 1
ATOM 4643 C CA . VAL B 1 78 ? 10.227 -27.25 -22.828 1 91.56 78 VAL B CA 1
ATOM 4644 C C . VAL B 1 78 ? 11.625 -27.859 -22.922 1 91.56 78 VAL B C 1
ATOM 4646 O O . VAL B 1 78 ? 11.797 -28.969 -23.422 1 91.56 78 VAL B O 1
ATOM 4649 N N . TRP B 1 79 ? 12.586 -27.094 -22.516 1 93.62 79 TRP B N 1
ATOM 4650 C CA . TRP B 1 79 ? 13.977 -27.547 -22.5 1 93.62 79 TRP B CA 1
ATOM 4651 C C . TRP B 1 79 ? 14.523 -27.594 -21.078 1 93.62 79 TRP B C 1
ATOM 4653 O O . TRP B 1 79 ? 14.273 -26.703 -20.281 1 93.62 79 TRP B O 1
ATOM 4663 N N . THR B 1 80 ? 15.188 -28.703 -20.703 1 93.06 80 THR B N 1
ATOM 4664 C CA . THR B 1 80 ? 15.836 -28.828 -19.406 1 93.06 80 THR B CA 1
ATOM 4665 C C . THR B 1 80 ? 17.297 -29.25 -19.562 1 93.06 80 THR B C 1
ATOM 4667 O O . THR B 1 80 ? 17.625 -30.078 -20.406 1 93.06 80 THR B O 1
ATOM 4670 N N . GLY B 1 81 ? 18.219 -28.641 -18.812 1 92.81 81 GLY B N 1
ATOM 4671 C CA . GLY B 1 81 ? 19.625 -29 -18.828 1 92.81 81 GLY B CA 1
ATOM 4672 C C . GLY B 1 81 ? 20.406 -28.406 -17.672 1 92.81 81 GLY B C 1
ATOM 4673 O O . GLY B 1 81 ? 19.922 -27.5 -16.984 1 92.81 81 GLY B O 1
ATOM 4674 N N . ILE B 1 82 ? 21.562 -29 -17.422 1 95.31 82 ILE B N 1
ATOM 4675 C CA . ILE B 1 82 ? 22.469 -28.469 -16.422 1 95.31 82 ILE B CA 1
ATOM 4676 C C . ILE B 1 82 ? 23.406 -27.453 -17.078 1 95.31 82 ILE B C 1
ATOM 4678 O O . ILE B 1 82 ? 24.094 -27.766 -18.062 1 95.31 82 ILE B O 1
ATOM 4682 N N . VAL B 1 83 ? 23.469 -26.219 -16.547 1 96.56 83 VAL B N 1
ATOM 4683 C CA . VAL B 1 83 ? 24.234 -25.172 -17.188 1 96.56 83 VAL B CA 1
ATOM 4684 C C . VAL B 1 83 ? 25.078 -24.422 -16.156 1 96.56 83 VAL B C 1
ATOM 4686 O O . VAL B 1 83 ? 24.625 -24.156 -15.047 1 96.56 83 VAL B O 1
ATOM 4689 N N . LYS B 1 84 ? 26.328 -24.156 -16.516 1 97.19 84 LYS B N 1
ATOM 4690 C CA . LYS B 1 84 ? 27.234 -23.281 -15.766 1 97.19 84 LYS B CA 1
ATOM 4691 C C . LYS B 1 84 ? 27.078 -21.828 -16.203 1 97.19 84 LYS B C 1
ATOM 4693 O O . LYS B 1 84 ? 27.094 -21.531 -17.406 1 97.19 84 LYS B O 1
ATOM 4698 N N . ASN B 1 85 ? 26.859 -20.938 -15.273 1 97.31 85 ASN B N 1
ATOM 4699 C CA . ASN B 1 85 ? 26.703 -19.531 -15.586 1 97.31 85 ASN B CA 1
ATOM 4700 C C . ASN B 1 85 ? 27.797 -18.688 -14.922 1 97.31 85 ASN B C 1
ATOM 4702 O O . ASN B 1 85 ? 28.406 -19.109 -13.945 1 97.31 85 ASN B O 1
ATOM 4706 N N . ARG B 1 86 ? 27.984 -17.531 -15.492 1 97.31 86 ARG B N 1
ATOM 4707 C CA . ARG B 1 86 ? 29 -16.609 -14.992 1 97.31 86 ARG B CA 1
ATOM 4708 C C . ARG B 1 86 ? 28.375 -15.453 -14.234 1 97.31 86 ARG B C 1
ATOM 4710 O O . ARG B 1 86 ? 27.406 -14.836 -14.719 1 97.31 86 ARG B O 1
ATOM 4717 N N . ARG B 1 87 ? 28.953 -15.188 -13.094 1 97.06 87 ARG B N 1
ATOM 4718 C CA . ARG B 1 87 ? 28.547 -14.016 -12.328 1 97.06 87 ARG B CA 1
ATOM 4719 C C . ARG B 1 87 ? 29.219 -12.75 -12.859 1 97.06 87 ARG B C 1
ATOM 4721 O O . ARG B 1 87 ? 30.203 -12.836 -13.602 1 97.06 87 ARG B O 1
ATOM 4728 N N . LYS B 1 88 ? 28.719 -11.617 -12.43 1 95.62 88 LYS B N 1
ATOM 4729 C CA . LYS B 1 88 ? 29.281 -10.344 -12.867 1 95.62 88 LYS B CA 1
ATOM 4730 C C . LYS B 1 88 ? 30.766 -10.25 -12.523 1 95.62 88 LYS B C 1
ATOM 4732 O O . LYS B 1 88 ? 31.562 -9.75 -13.32 1 95.62 88 LYS B O 1
ATOM 4737 N N . ASN B 1 89 ? 31.172 -10.75 -11.383 1 94.88 89 ASN B N 1
ATOM 4738 C CA . ASN B 1 89 ? 32.531 -10.625 -10.898 1 94.88 89 ASN B CA 1
ATOM 4739 C C . ASN B 1 89 ? 33.438 -11.711 -11.469 1 94.88 89 ASN B C 1
ATOM 4741 O O . ASN B 1 89 ? 34.594 -11.836 -11.078 1 94.88 89 ASN B O 1
ATOM 4745 N N . GLY B 1 90 ? 32.906 -12.625 -12.305 1 95.31 90 GLY B N 1
ATOM 4746 C CA . GLY B 1 90 ? 33.719 -13.656 -12.93 1 95.31 90 GLY B CA 1
ATOM 4747 C C . GLY B 1 90 ? 33.562 -15.016 -12.281 1 95.31 90 GLY B C 1
ATOM 4748 O O . GLY B 1 90 ? 33.938 -16.031 -12.852 1 95.31 90 GLY B O 1
ATOM 4749 N N . ASP B 1 91 ? 32.969 -15.055 -11.102 1 97.12 91 ASP B N 1
ATOM 4750 C CA . ASP B 1 91 ? 32.625 -16.328 -10.469 1 97.12 91 ASP B CA 1
ATOM 4751 C C . ASP B 1 91 ? 31.594 -17.094 -11.289 1 97.12 91 ASP B C 1
ATOM 4753 O O . ASP B 1 91 ? 31.172 -16.625 -12.352 1 97.12 91 ASP B O 1
ATOM 4757 N N . HIS B 1 92 ? 31.438 -18.359 -10.852 1 97.44 92 HIS B N 1
ATOM 4758 C CA . HIS B 1 92 ? 30.438 -19.109 -11.609 1 97.44 92 HIS B CA 1
ATOM 4759 C C . HIS B 1 92 ? 29.453 -19.797 -10.68 1 97.44 92 HIS B C 1
ATOM 4761 O O . HIS B 1 92 ? 29.703 -19.906 -9.469 1 97.44 92 HIS B O 1
ATOM 4767 N N . TYR B 1 93 ? 28.281 -20.172 -11.133 1 97.31 93 TYR B N 1
ATOM 4768 C CA . TYR B 1 93 ? 27.297 -20.984 -10.438 1 97.31 93 TYR B CA 1
ATOM 4769 C C . TYR B 1 93 ? 26.656 -21.984 -11.383 1 97.31 93 TYR B C 1
ATOM 4771 O O . TYR B 1 93 ? 26.547 -21.75 -12.586 1 97.31 93 TYR B O 1
ATOM 4779 N N . TRP B 1 94 ? 26.297 -23.156 -10.852 1 97.19 94 TRP B N 1
ATOM 4780 C CA . TRP B 1 94 ? 25.641 -24.219 -11.602 1 97.19 94 TRP B CA 1
ATOM 4781 C C . TRP B 1 94 ? 24.156 -24.281 -11.289 1 97.19 94 TRP B C 1
ATOM 4783 O O . TRP B 1 94 ? 23.75 -24.125 -10.133 1 97.19 94 TRP B O 1
ATOM 4793 N N . VAL B 1 95 ? 23.375 -24.438 -12.359 1 95.62 95 VAL B N 1
ATOM 4794 C CA . VAL B 1 95 ? 21.938 -24.547 -12.148 1 95.62 95 VAL B CA 1
ATOM 4795 C C . VAL B 1 95 ? 21.359 -25.625 -13.078 1 95.62 95 VAL B C 1
ATOM 4797 O O . VAL B 1 95 ? 21.969 -25.969 -14.086 1 95.62 95 VAL B O 1
ATOM 4800 N N . ARG B 1 96 ? 20.266 -26.172 -12.617 1 94.19 96 ARG B N 1
ATOM 4801 C CA . ARG B 1 96 ? 19.375 -26.859 -13.547 1 94.19 96 ARG B CA 1
ATOM 4802 C C . ARG B 1 96 ? 18.406 -25.891 -14.203 1 94.19 96 ARG B C 1
ATOM 4804 O O . ARG B 1 96 ? 17.5 -25.359 -13.547 1 94.19 96 ARG B O 1
ATOM 4811 N N . ALA B 1 97 ? 18.609 -25.703 -15.445 1 93.38 97 ALA B N 1
ATOM 4812 C CA . ALA B 1 97 ? 17.797 -24.734 -16.172 1 93.38 97 ALA B CA 1
ATOM 4813 C C . ALA B 1 97 ? 16.562 -25.406 -16.797 1 93.38 97 ALA B C 1
ATOM 4815 O O . ALA B 1 97 ? 16.688 -26.422 -17.484 1 93.38 97 ALA B O 1
ATOM 4816 N N . ASN B 1 98 ? 15.43 -24.922 -16.5 1 91.88 98 ASN B N 1
ATOM 4817 C CA . ASN B 1 98 ? 14.172 -25.266 -17.141 1 91.88 98 ASN B CA 1
ATOM 4818 C C . ASN B 1 98 ? 13.594 -24.078 -17.922 1 91.88 98 ASN B C 1
ATOM 4820 O O . ASN B 1 98 ? 13.133 -23.109 -17.312 1 91.88 98 ASN B O 1
ATOM 4824 N N . VAL B 1 99 ? 13.625 -24.156 -19.172 1 92.62 99 VAL B N 1
ATOM 4825 C CA . VAL B 1 99 ? 13.227 -23.031 -20.016 1 92.62 99 VAL B CA 1
ATOM 4826 C C . VAL B 1 99 ? 11.992 -23.406 -20.844 1 92.62 99 VAL B C 1
ATOM 4828 O O . VAL B 1 99 ? 11.914 -24.516 -21.375 1 92.62 99 VAL B O 1
ATOM 4831 N N . THR B 1 100 ? 11.039 -22.547 -20.891 1 91.62 100 THR B N 1
ATOM 4832 C CA . THR B 1 100 ? 9.781 -22.812 -21.578 1 91.62 100 THR B CA 1
ATOM 4833 C C . THR B 1 100 ? 9.359 -21.625 -22.438 1 91.62 100 THR B C 1
ATOM 4835 O O . THR B 1 100 ? 9.539 -20.469 -22.031 1 91.62 100 THR B O 1
ATOM 4838 N N . PRO B 1 101 ? 8.93 -21.859 -23.641 1 91.75 101 PRO B N 1
ATOM 4839 C CA . PRO B 1 101 ? 8.297 -20.766 -24.391 1 91.75 101 PRO B CA 1
ATOM 4840 C C . PRO B 1 101 ? 6.898 -20.422 -23.891 1 91.75 101 PRO B C 1
ATOM 4842 O O . PRO B 1 101 ? 6.148 -21.328 -23.484 1 91.75 101 PRO B O 1
ATOM 4845 N N . ILE B 1 102 ? 6.594 -19.297 -23.797 1 87.62 102 ILE B N 1
ATOM 4846 C CA . ILE B 1 102 ? 5.246 -18.844 -23.453 1 87.62 102 ILE B CA 1
ATOM 4847 C C . ILE B 1 102 ? 4.441 -18.625 -24.734 1 87.62 102 ILE B C 1
ATOM 4849 O O . ILE B 1 102 ? 4.762 -17.734 -25.531 1 87.62 102 ILE B O 1
ATOM 4853 N N . ILE B 1 103 ? 3.443 -19.359 -24.859 1 87.69 103 ILE B N 1
ATOM 4854 C CA . ILE B 1 103 ? 2.664 -19.344 -26.094 1 87.69 103 ILE B CA 1
ATOM 4855 C C . ILE B 1 103 ? 1.26 -18.812 -25.812 1 87.69 103 ILE B C 1
ATOM 4857 O O . ILE B 1 103 ? 0.613 -19.234 -24.859 1 87.69 103 ILE B O 1
ATOM 4861 N N . ARG B 1 104 ? 0.844 -17.891 -26.547 1 81.75 104 ARG B N 1
ATOM 4862 C CA . ARG B 1 104 ? -0.506 -17.344 -26.516 1 81.75 104 ARG B CA 1
ATOM 4863 C C . ARG B 1 104 ? -1.126 -17.344 -27.922 1 81.75 104 ARG B C 1
ATOM 4865 O O . ARG B 1 104 ? -0.517 -16.844 -28.875 1 81.75 104 ARG B O 1
ATOM 4872 N N . GLN B 1 105 ? -2.297 -17.875 -27.953 1 81.12 105 GLN B N 1
ATOM 4873 C CA . GLN B 1 105 ? -2.996 -17.953 -29.234 1 81.12 105 GLN B CA 1
ATOM 4874 C C . GLN B 1 105 ? -2.121 -18.609 -30.297 1 81.12 105 GLN B C 1
ATOM 4876 O O . GLN B 1 105 ? -2.014 -18.109 -31.406 1 81.12 105 GLN B O 1
ATOM 4881 N N . GLY B 1 106 ? -1.273 -19.516 -29.906 1 81.69 106 GLY B N 1
ATOM 4882 C CA . GLY B 1 106 ? -0.494 -20.328 -30.828 1 81.69 106 GLY B CA 1
ATOM 4883 C C . GLY B 1 106 ? 0.837 -19.703 -31.203 1 81.69 106 GLY B C 1
ATOM 4884 O O . GLY B 1 106 ? 1.604 -20.281 -31.969 1 81.69 106 GLY B O 1
ATOM 4885 N N . LYS B 1 107 ? 1.055 -18.469 -30.672 1 90.62 107 LYS B N 1
ATOM 4886 C CA . LYS B 1 107 ? 2.303 -17.797 -31 1 90.62 107 LYS B CA 1
ATOM 4887 C C . LYS B 1 107 ? 3.188 -17.641 -29.766 1 90.62 107 LYS B C 1
ATOM 4889 O O . LYS B 1 107 ? 2.693 -17.359 -28.672 1 90.62 107 LYS B O 1
ATOM 4894 N N . ILE B 1 108 ? 4.477 -17.844 -30 1 91.25 108 ILE B N 1
ATOM 4895 C CA . ILE B 1 108 ? 5.434 -17.641 -28.906 1 91.25 108 ILE B CA 1
ATOM 4896 C C . ILE B 1 108 ? 5.574 -16.156 -28.625 1 91.25 108 ILE B C 1
ATOM 4898 O O . ILE B 1 108 ? 5.922 -15.375 -29.516 1 91.25 108 ILE B O 1
ATOM 4902 N N . GLN B 1 109 ? 5.359 -15.695 -27.438 1 89 109 GLN B N 1
ATOM 4903 C CA . GLN B 1 109 ? 5.398 -14.281 -27.062 1 89 109 GLN B CA 1
ATOM 4904 C C . GLN B 1 109 ? 6.656 -13.961 -26.266 1 89 109 GLN B C 1
ATOM 4906 O O . GLN B 1 109 ? 7.152 -12.836 -26.297 1 89 109 GLN B O 1
ATOM 4911 N N . SER B 1 110 ? 7.074 -14.93 -25.516 1 90.31 110 SER B N 1
ATOM 4912 C CA . SER B 1 110 ? 8.242 -14.758 -24.656 1 90.31 110 SER B CA 1
ATOM 4913 C C . SER B 1 110 ? 8.812 -16.109 -24.234 1 90.31 110 SER B C 1
ATOM 4915 O O . SER B 1 110 ? 8.312 -17.156 -24.625 1 90.31 110 SER B O 1
ATOM 4917 N N . PHE B 1 111 ? 9.945 -16.062 -23.547 1 91.44 111 PHE B N 1
ATOM 4918 C CA . PHE B 1 111 ? 10.562 -17.266 -22.969 1 91.44 111 PHE B CA 1
ATOM 4919 C C . PHE B 1 111 ? 10.742 -17.094 -21.469 1 91.44 111 PHE B C 1
ATOM 4921 O O . PHE B 1 111 ? 11.062 -16 -21 1 91.44 111 PHE B O 1
ATOM 4928 N N . MET B 1 112 ? 10.484 -18.141 -20.797 1 90.38 112 MET B N 1
ATOM 4929 C CA . MET B 1 112 ? 10.641 -18.141 -19.344 1 90.38 112 MET B CA 1
ATOM 4930 C C . MET B 1 112 ? 11.68 -19.172 -18.906 1 90.38 112 MET B C 1
ATOM 4932 O O . MET B 1 112 ? 11.641 -20.328 -19.359 1 90.38 112 MET B O 1
ATOM 4936 N N . SER B 1 113 ? 12.594 -18.75 -18.094 1 92.25 113 SER B N 1
ATOM 4937 C CA . SER B 1 113 ? 13.625 -19.625 -17.562 1 92.25 113 SER B CA 1
ATOM 4938 C C . SER B 1 113 ? 13.531 -19.734 -16.047 1 92.25 113 SER B C 1
ATOM 4940 O O . SER B 1 113 ? 13.625 -18.719 -15.344 1 92.25 113 SER B O 1
ATOM 4942 N N . VAL B 1 114 ? 13.25 -20.891 -15.555 1 90 114 VAL B N 1
ATOM 4943 C CA . VAL B 1 114 ? 13.266 -21.188 -14.125 1 90 114 VAL B CA 1
ATOM 4944 C C . VAL B 1 114 ? 14.43 -22.109 -13.797 1 90 114 VAL B C 1
ATOM 4946 O O . VAL B 1 114 ? 14.508 -23.219 -14.305 1 90 114 VAL B O 1
ATOM 4949 N N . ARG B 1 115 ? 15.336 -21.578 -12.93 1 94 115 ARG B N 1
ATOM 4950 C CA . ARG B 1 115 ? 16.547 -22.312 -12.617 1 94 115 ARG B CA 1
ATOM 4951 C C . ARG B 1 115 ? 16.641 -22.625 -11.133 1 94 115 ARG B C 1
ATOM 4953 O O . ARG B 1 115 ? 16.297 -21.797 -10.297 1 94 115 ARG B O 1
ATOM 4960 N N . THR B 1 116 ? 17.031 -23.828 -10.859 1 91.06 116 THR B N 1
ATOM 4961 C CA . THR B 1 116 ? 17.172 -24.281 -9.477 1 91.06 116 THR B CA 1
ATOM 4962 C C . THR B 1 116 ? 18.562 -24.859 -9.242 1 91.06 116 THR B C 1
ATOM 4964 O O . THR B 1 116 ? 19.328 -25.078 -10.188 1 91.06 116 THR B O 1
ATOM 4967 N N . ALA B 1 117 ? 18.891 -25.078 -7.949 1 92.25 117 ALA B N 1
ATOM 4968 C CA . ALA B 1 117 ? 20.172 -25.688 -7.609 1 92.25 117 ALA B CA 1
ATOM 4969 C C . ALA B 1 117 ? 20.281 -27.094 -8.203 1 92.25 117 ALA B C 1
ATOM 4971 O O . ALA B 1 117 ? 19.312 -27.844 -8.211 1 92.25 117 ALA B O 1
ATOM 4972 N N . ALA B 1 118 ? 21.422 -27.422 -8.75 1 91.88 118 ALA B N 1
ATOM 4973 C CA . ALA B 1 118 ? 21.688 -28.75 -9.289 1 91.88 118 ALA B CA 1
ATOM 4974 C C . ALA B 1 118 ? 22.406 -29.625 -8.258 1 91.88 118 ALA B C 1
ATOM 4976 O O . ALA B 1 118 ? 23.188 -29.141 -7.449 1 91.88 118 ALA B O 1
ATOM 4977 N N . LYS B 1 119 ? 22.156 -30.859 -8.305 1 92.69 119 LYS B N 1
ATOM 4978 C CA . LYS B 1 119 ? 22.828 -31.797 -7.41 1 92.69 119 LYS B CA 1
ATOM 4979 C C . LYS B 1 119 ? 24.312 -31.875 -7.73 1 92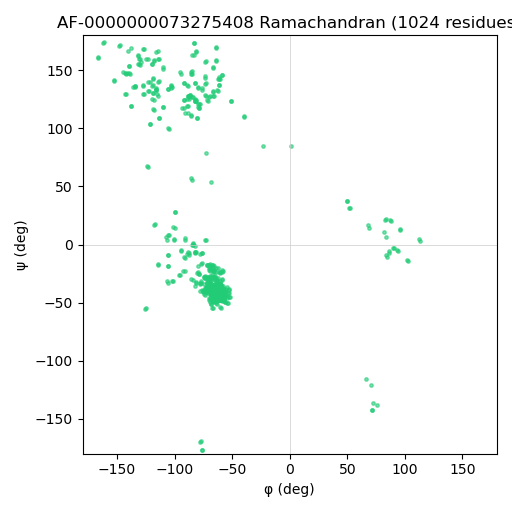.69 119 LYS B C 1
ATOM 4981 O O . LYS B 1 119 ? 24.703 -31.812 -8.898 1 92.69 119 LYS B O 1
ATOM 4986 N N . LYS B 1 120 ? 25.062 -32.188 -6.742 1 93.19 120 LYS B N 1
ATOM 4987 C CA . LYS B 1 120 ? 26.516 -32.219 -6.871 1 93.19 120 LYS B CA 1
ATOM 4988 C C . LYS B 1 120 ? 26.953 -33.25 -7.891 1 93.19 120 LYS B C 1
ATOM 4990 O O . LYS B 1 120 ? 27.812 -33 -8.727 1 93.19 120 LYS B O 1
ATOM 4995 N N . GLU B 1 121 ? 26.312 -34.375 -7.863 1 92.69 121 GLU B N 1
ATOM 4996 C CA . GLU B 1 121 ? 26.656 -35.469 -8.781 1 92.69 121 GLU B CA 1
ATOM 4997 C C . GLU B 1 121 ? 26.375 -35.062 -10.227 1 92.69 121 GLU B C 1
ATOM 4999 O O . GLU B 1 121 ? 27.172 -35.375 -11.117 1 92.69 121 GLU B O 1
ATOM 5004 N N . GLU B 1 122 ? 25.312 -34.438 -10.453 1 93.12 122 GLU B N 1
ATOM 5005 C CA . GLU B 1 122 ? 24.953 -34 -11.797 1 93.12 122 GLU B CA 1
ATOM 5006 C C . GLU B 1 122 ? 25.906 -32.938 -12.312 1 93.12 122 GLU B C 1
ATOM 5008 O O . GLU B 1 122 ? 26.25 -32.906 -13.5 1 93.12 122 GLU B O 1
ATOM 5013 N N . VAL B 1 123 ? 26.328 -32.094 -11.453 1 95.44 123 VAL B N 1
ATOM 5014 C CA . VAL B 1 123 ? 27.25 -31.016 -11.812 1 95.44 123 VAL B CA 1
ATOM 5015 C C . VAL B 1 123 ? 28.594 -31.609 -12.242 1 95.44 123 VAL B C 1
ATOM 5017 O O . VAL B 1 123 ? 29.156 -31.203 -13.258 1 95.44 123 VAL B O 1
ATOM 5020 N N . GLU B 1 124 ? 29.047 -32.562 -11.469 1 95.62 124 GLU B N 1
ATOM 5021 C CA . GLU B 1 124 ? 30.312 -33.219 -11.781 1 95.62 124 GLU B CA 1
ATOM 5022 C C . GLU B 1 124 ? 30.25 -33.906 -13.141 1 95.62 124 GLU B C 1
ATOM 5024 O O . GLU B 1 124 ? 31.188 -33.781 -13.945 1 95.62 124 GLU B O 1
ATOM 5029 N N . GLN B 1 125 ? 29.172 -34.562 -13.375 1 95.06 125 GLN B N 1
ATOM 5030 C CA . GLN B 1 125 ? 28.984 -35.25 -14.641 1 95.06 125 GLN B CA 1
ATOM 5031 C C . GLN B 1 125 ? 28.922 -34.25 -15.805 1 95.06 125 GLN B C 1
ATOM 5033 O O . GLN B 1 125 ? 29.562 -34.469 -16.844 1 95.06 125 GLN B O 1
ATOM 5038 N N . ALA B 1 126 ? 28.172 -33.25 -15.648 1 95.62 126 ALA B N 1
ATOM 5039 C CA . ALA B 1 126 ? 28 -32.25 -16.703 1 95.62 126 ALA B CA 1
ATOM 5040 C C . ALA B 1 126 ? 29.328 -31.516 -16.969 1 95.62 126 ALA B C 1
ATOM 5042 O O . ALA B 1 126 ? 29.672 -31.281 -18.125 1 95.62 126 ALA B O 1
ATOM 5043 N N . ALA B 1 127 ? 30.016 -31.188 -15.906 1 96 127 ALA B N 1
ATOM 5044 C CA . ALA B 1 127 ? 31.297 -30.5 -16.047 1 96 127 ALA B CA 1
ATOM 5045 C C . ALA B 1 127 ? 32.281 -31.344 -16.859 1 96 127 ALA B C 1
ATOM 5047 O O . ALA B 1 127 ? 32.938 -30.828 -17.766 1 96 127 ALA B O 1
ATOM 5048 N N . ALA B 1 128 ? 32.312 -32.562 -16.5 1 96.19 128 ALA B N 1
ATOM 5049 C CA . ALA B 1 128 ? 33.219 -33.469 -17.203 1 96.19 128 ALA B CA 1
ATOM 5050 C C . ALA B 1 128 ? 32.812 -33.625 -18.672 1 96.19 128 ALA B C 1
ATOM 5052 O O . ALA B 1 128 ? 33.656 -33.594 -19.562 1 96.19 128 ALA B O 1
ATOM 5053 N N . LEU B 1 129 ? 31.562 -33.719 -18.875 1 96.25 129 LEU B N 1
ATOM 5054 C CA . LEU B 1 129 ? 31.031 -33.875 -20.234 1 96.25 129 LEU B CA 1
ATOM 5055 C C . LEU B 1 129 ? 31.328 -32.656 -21.094 1 96.25 129 LEU B C 1
ATOM 5057 O O . LEU B 1 129 ? 31.828 -32.781 -22.203 1 96.25 129 LEU B O 1
ATOM 5061 N N . TYR B 1 130 ? 31.047 -31.5 -20.594 1 96.25 130 TYR B N 1
ATOM 5062 C CA . TYR B 1 130 ? 31.219 -30.266 -21.359 1 96.25 130 TYR B CA 1
ATOM 5063 C C . TYR B 1 130 ? 32.688 -30.016 -21.656 1 96.25 130 TYR B C 1
ATOM 5065 O O . TYR B 1 130 ? 33.062 -29.578 -22.75 1 96.25 130 TYR B O 1
ATOM 5073 N N . ALA B 1 131 ? 33.531 -30.281 -20.656 1 95.56 131 ALA B N 1
ATOM 5074 C CA . ALA B 1 131 ? 34.969 -30.125 -20.859 1 95.56 131 ALA B CA 1
ATOM 5075 C C . ALA B 1 131 ? 35.469 -31.047 -21.984 1 95.56 131 ALA B C 1
ATOM 5077 O O . ALA B 1 131 ? 36.156 -30.609 -22.891 1 95.56 131 ALA B O 1
ATOM 5078 N N . ALA B 1 132 ? 35.062 -32.281 -21.906 1 96.25 132 ALA B N 1
ATOM 5079 C CA . ALA B 1 132 ? 35.438 -33.25 -22.922 1 96.25 132 ALA B CA 1
ATOM 5080 C C . ALA B 1 132 ? 34.875 -32.906 -24.297 1 96.25 132 ALA B C 1
ATOM 5082 O O . ALA B 1 132 ? 35.562 -33.031 -25.312 1 96.25 132 ALA B O 1
ATOM 5083 N N . PHE B 1 133 ? 33.688 -32.438 -24.328 1 95.94 133 PHE B N 1
ATOM 5084 C CA . PHE B 1 133 ? 33.031 -32.031 -25.562 1 95.94 133 PHE B CA 1
ATOM 5085 C C . PHE B 1 133 ? 33.75 -30.875 -26.203 1 95.94 133 PHE B C 1
ATOM 5087 O O . PHE B 1 133 ? 34 -30.875 -27.422 1 95.94 133 PHE B O 1
ATOM 5094 N N . ASN B 1 134 ? 34.156 -29.906 -25.438 1 94.38 134 ASN B N 1
ATOM 5095 C CA . ASN B 1 134 ? 34.844 -28.719 -25.922 1 94.38 134 ASN B CA 1
ATOM 5096 C C . ASN B 1 134 ? 36.219 -29.062 -26.453 1 94.38 134 ASN B C 1
ATOM 5098 O O . ASN B 1 134 ? 36.75 -28.391 -27.344 1 94.38 134 ASN B O 1
ATOM 5102 N N . GLN B 1 135 ? 36.781 -30.125 -25.906 1 94.69 135 GLN B N 1
ATOM 5103 C CA . GLN B 1 135 ? 38.094 -30.578 -26.344 1 94.69 135 GLN B CA 1
ATOM 5104 C C . GLN B 1 135 ? 38 -31.422 -27.609 1 94.69 135 GLN B C 1
ATOM 5106 O O . GLN B 1 135 ? 39 -31.875 -28.156 1 94.69 135 GLN B O 1
ATOM 5111 N N . GLY B 1 136 ? 36.781 -31.734 -28 1 93.12 136 GLY B N 1
ATOM 5112 C CA . GLY B 1 136 ? 36.562 -32.5 -29.219 1 93.12 136 GLY B CA 1
ATOM 5113 C C . GLY B 1 136 ? 36.594 -34 -29.016 1 93.12 136 GLY B C 1
ATOM 5114 O O . GLY B 1 136 ? 36.781 -34.75 -29.969 1 93.12 136 GLY B O 1
ATOM 5115 N N . LYS B 1 137 ? 36.406 -34.438 -27.844 1 93.5 137 LYS B N 1
ATOM 5116 C CA . LYS B 1 137 ? 36.5 -35.875 -27.516 1 93.5 137 LYS B CA 1
ATOM 5117 C C . LYS B 1 137 ? 35.25 -36.625 -27.984 1 93.5 137 LYS B C 1
ATOM 5119 O O . LYS B 1 137 ? 35.25 -37.844 -28.078 1 93.5 137 LYS B O 1
ATOM 5124 N N . TYR B 1 138 ? 34.188 -35.938 -28.281 1 92.25 138 TYR B N 1
ATOM 5125 C CA . TYR B 1 138 ? 32.938 -36.562 -28.688 1 92.25 138 TYR B CA 1
ATOM 5126 C C . TYR B 1 138 ? 32.469 -36.031 -30.047 1 92.25 138 TYR B C 1
ATOM 5128 O O . TYR B 1 138 ? 31.406 -35.438 -30.156 1 92.25 138 TYR B O 1
ATOM 5136 N N . PRO B 1 139 ? 33.188 -36.344 -31.047 1 90.19 139 PRO B N 1
ATOM 5137 C CA . PRO B 1 139 ? 32.844 -35.812 -32.375 1 90.19 139 PRO B CA 1
ATOM 5138 C C . PRO B 1 139 ? 31.562 -36.406 -32.938 1 90.19 139 PRO B C 1
ATOM 5140 O O . PRO B 1 139 ? 30.922 -35.812 -33.812 1 90.19 139 PRO B O 1
ATOM 5143 N N . SER B 1 140 ? 31.125 -37.562 -32.469 1 92.75 140 SER B N 1
ATOM 5144 C CA . SER B 1 140 ? 29.938 -38.219 -33 1 92.75 140 SER B CA 1
ATOM 5145 C C . SER B 1 140 ? 28.719 -37.969 -32.125 1 92.75 140 SER B C 1
ATOM 5147 O O . SER B 1 140 ? 27.734 -38.688 -32.219 1 92.75 140 SER B O 1
ATOM 5149 N N . HIS B 1 141 ? 28.797 -37.031 -31.25 1 93.19 141 HIS B N 1
ATOM 5150 C CA . HIS B 1 141 ? 27.688 -36.781 -30.328 1 93.19 141 HIS B CA 1
ATOM 5151 C C . HIS B 1 141 ? 27.141 -35.375 -30.5 1 93.19 141 HIS B C 1
ATOM 5153 O O . HIS B 1 141 ? 27.828 -34.5 -31.062 1 93.19 141 HIS B O 1
ATOM 5159 N N . THR B 1 142 ? 25.922 -35.156 -30.156 1 92.94 142 THR B N 1
ATOM 5160 C CA . THR B 1 142 ? 25.25 -33.875 -30.156 1 92.94 142 THR B CA 1
ATOM 5161 C C . THR B 1 142 ? 24.219 -33.781 -29.031 1 92.94 142 THR B C 1
ATOM 5163 O O . THR B 1 142 ? 24.062 -34.719 -28.25 1 92.94 142 THR B O 1
ATOM 5166 N N . PHE B 1 143 ? 23.734 -32.625 -28.906 1 92.88 143 PHE B N 1
ATOM 5167 C CA . PHE B 1 143 ? 22.672 -32.438 -27.938 1 92.88 143 PHE B CA 1
ATOM 5168 C C . PHE B 1 143 ? 21.312 -32.344 -28.609 1 92.88 143 PHE B C 1
ATOM 5170 O O . PHE B 1 143 ? 21.188 -31.703 -29.672 1 92.88 143 PHE B O 1
ATOM 5177 N N . SER B 1 144 ? 20.312 -33.031 -28.078 1 92.12 144 SER B N 1
ATOM 5178 C CA . SER B 1 144 ? 18.953 -32.938 -28.562 1 92.12 144 SER B CA 1
ATOM 5179 C C . SER B 1 144 ? 17.953 -32.875 -27.406 1 92.12 144 SER B C 1
ATOM 5181 O O . SER B 1 144 ? 17.828 -33.812 -26.625 1 92.12 144 SER B O 1
ATOM 5183 N N . LYS B 1 145 ? 17.203 -31.781 -27.328 1 93.06 145 LYS B N 1
ATOM 5184 C CA . LYS B 1 145 ? 16.203 -31.516 -26.297 1 93.06 145 LYS B CA 1
ATOM 5185 C C . LYS B 1 145 ? 16.781 -31.75 -24.891 1 93.06 145 LYS B C 1
ATOM 5187 O O . LYS B 1 145 ? 16.141 -32.375 -24.047 1 93.06 145 LYS B O 1
ATOM 5192 N N . GLY B 1 146 ? 18.062 -31.375 -24.734 1 90.19 146 GLY B N 1
ATOM 5193 C CA . GLY B 1 146 ? 18.688 -31.375 -23.422 1 90.19 146 GLY B CA 1
ATOM 5194 C C . GLY B 1 146 ? 19.438 -32.656 -23.125 1 90.19 146 GLY B C 1
ATOM 5195 O O . GLY B 1 146 ? 20.047 -32.781 -22.062 1 90.19 146 GLY B O 1
ATOM 5196 N N . VAL B 1 147 ? 19.359 -33.656 -24.016 1 91.56 147 VAL B N 1
ATOM 5197 C CA . VAL B 1 147 ? 20.016 -34.906 -23.766 1 91.56 147 VAL B CA 1
ATOM 5198 C C . VAL B 1 147 ? 21.203 -35.094 -24.719 1 91.56 147 VAL B C 1
ATOM 5200 O O . VAL B 1 147 ? 21.188 -34.562 -25.828 1 91.56 147 VAL B O 1
ATOM 5203 N N . PHE B 1 148 ? 22.141 -35.812 -24.219 1 91.81 148 PHE B N 1
ATOM 5204 C CA . PHE B 1 148 ? 23.359 -36.125 -24.969 1 91.81 148 PHE B CA 1
ATOM 5205 C C . PHE B 1 148 ? 23.188 -37.375 -25.781 1 91.81 148 PHE B C 1
ATOM 5207 O O . PHE B 1 148 ? 22.984 -38.469 -25.219 1 91.81 148 PHE B O 1
ATOM 5214 N N . ILE B 1 149 ? 23.203 -37.219 -27.219 1 92.5 149 ILE B N 1
ATOM 5215 C CA . ILE B 1 149 ? 22.906 -38.375 -28.062 1 92.5 149 ILE B CA 1
ATOM 5216 C C . ILE B 1 149 ? 23.969 -38.5 -29.156 1 92.5 149 ILE B C 1
ATOM 5218 O O . ILE B 1 149 ? 24.719 -37.531 -29.406 1 92.5 149 ILE B O 1
ATOM 5222 N N . TYR B 1 150 ? 24.016 -39.625 -29.734 1 91.62 150 TYR B N 1
ATOM 5223 C CA . TYR B 1 150 ? 24.891 -39.875 -30.891 1 91.62 150 TYR B CA 1
ATOM 5224 C C . TYR B 1 150 ? 24.312 -39.188 -32.125 1 91.62 150 TYR B C 1
ATOM 5226 O O . TYR B 1 150 ? 23.094 -39.094 -32.281 1 91.62 150 TYR B O 1
ATOM 5234 N N . LYS B 1 151 ? 25.234 -38.656 -33.062 1 90.19 151 LYS B N 1
ATOM 5235 C CA . LYS B 1 151 ? 24.797 -38.031 -34.312 1 90.19 151 LYS B CA 1
ATOM 5236 C C . LYS B 1 151 ? 25.297 -38.812 -35.5 1 90.19 151 LYS B C 1
ATOM 5238 O O . LYS B 1 151 ? 26.188 -39.688 -35.375 1 90.19 151 LYS B O 1
ATOM 5243 N N . GLY B 1 152 ? 24.75 -38.531 -36.625 1 86.88 152 GLY B N 1
ATOM 5244 C CA . GLY B 1 152 ? 25.188 -39.156 -37.875 1 86.88 152 GLY B CA 1
ATOM 5245 C C . GLY B 1 152 ? 24.781 -40.625 -37.969 1 86.88 152 GLY B C 1
ATOM 5246 O O . GLY B 1 152 ? 23.656 -41 -37.625 1 86.88 152 GLY B O 1
ATOM 5247 N N . TRP B 1 153 ? 25.703 -41.438 -38.562 1 85.44 153 TRP B N 1
ATOM 5248 C CA . TRP B 1 153 ? 25.406 -42.844 -38.844 1 85.44 153 TRP B CA 1
ATOM 5249 C C . TRP B 1 153 ? 25.344 -43.625 -37.531 1 85.44 153 TRP B C 1
ATOM 5251 O O . TRP B 1 153 ? 24.766 -44.719 -37.5 1 85.44 153 TRP B O 1
ATOM 5261 N N . LYS B 1 154 ? 25.891 -43.062 -36.438 1 91.06 154 LYS B N 1
ATOM 5262 C CA . LYS B 1 154 ? 25.891 -43.719 -35.125 1 91.06 154 LYS B CA 1
ATOM 5263 C C . LYS B 1 154 ? 24.656 -43.344 -34.312 1 91.06 154 LYS B C 1
ATOM 5265 O O . LYS B 1 154 ? 24.547 -43.719 -33.156 1 91.06 154 LYS B O 1
ATOM 5270 N N . SER B 1 155 ? 23.766 -42.594 -34.875 1 87.69 155 SER B N 1
ATOM 5271 C CA . SER B 1 155 ? 22.594 -42.062 -34.188 1 87.69 155 SER B CA 1
ATOM 5272 C C . SER B 1 155 ? 21.719 -43.219 -33.625 1 87.69 155 SER B C 1
ATOM 5274 O O . SER B 1 155 ? 21.016 -43.031 -32.656 1 87.69 155 SER B O 1
ATOM 5276 N N . TRP B 1 156 ? 21.906 -44.344 -34.281 1 87.12 156 TRP B N 1
ATOM 5277 C CA . TRP B 1 156 ? 21.062 -45.469 -33.906 1 87.12 156 TRP B CA 1
ATOM 5278 C C . TRP B 1 156 ? 21.453 -45.969 -32.5 1 87.12 156 TRP B C 1
ATOM 5280 O O . TRP B 1 156 ? 20.641 -46.594 -31.812 1 87.12 156 TRP B O 1
ATOM 5290 N N . ARG B 1 157 ? 22.641 -45.594 -31.984 1 89.12 157 ARG B N 1
ATOM 5291 C CA . ARG B 1 157 ? 23.109 -46.031 -30.672 1 89.12 157 ARG B CA 1
ATOM 5292 C C . ARG B 1 157 ? 22.312 -45.344 -29.562 1 89.12 157 ARG B C 1
ATOM 5294 O O . ARG B 1 157 ? 22.328 -45.812 -28.406 1 89.12 157 ARG B O 1
ATOM 5301 N N . SER B 1 158 ? 21.641 -44.25 -29.938 1 90.44 158 SER B N 1
ATOM 5302 C CA . SER B 1 158 ? 20.859 -43.5 -28.938 1 90.44 158 SER B CA 1
ATOM 5303 C C . SER B 1 158 ? 19.375 -43.875 -29.047 1 90.44 158 SER B C 1
ATOM 5305 O O . SER B 1 158 ? 18.516 -43.062 -28.688 1 90.44 158 SER B O 1
ATOM 5307 N N . TRP B 1 159 ? 19.094 -45.062 -29.5 1 87.44 159 TRP B N 1
ATOM 5308 C CA . TRP B 1 159 ? 17.719 -45.469 -29.75 1 87.44 159 TRP B CA 1
ATOM 5309 C C . TRP B 1 159 ? 16.922 -45.5 -28.438 1 87.44 159 TRP B C 1
ATOM 5311 O O . TRP B 1 159 ? 15.734 -45.188 -28.422 1 87.44 159 TRP B O 1
ATOM 5321 N N . LYS B 1 160 ? 17.531 -45.75 -27.328 1 87 160 LYS B N 1
ATOM 5322 C CA . LYS B 1 160 ? 16.859 -45.844 -26.047 1 87 160 LYS B CA 1
ATOM 5323 C C . LYS B 1 160 ? 16.344 -44.469 -25.594 1 87 160 LYS B C 1
ATOM 5325 O O . LYS B 1 160 ? 15.359 -44.406 -24.859 1 87 160 LYS B O 1
ATOM 5330 N N . GLN B 1 161 ? 16.969 -43.469 -26.125 1 89.5 161 GLN B N 1
ATOM 5331 C CA . GLN B 1 161 ? 16.609 -42.125 -25.703 1 89.5 161 GLN B CA 1
ATOM 5332 C C . GLN B 1 161 ? 15.711 -41.438 -26.719 1 89.5 161 GLN B C 1
ATOM 5334 O O . GLN B 1 161 ? 14.812 -40.656 -26.359 1 89.5 161 GLN B O 1
ATOM 5339 N N . THR B 1 162 ? 15.859 -41.75 -28.031 1 89.19 162 THR B N 1
ATOM 5340 C CA . THR B 1 162 ? 15.289 -40.906 -29.062 1 89.19 162 THR B CA 1
ATOM 5341 C C . THR B 1 162 ? 14.062 -41.531 -29.688 1 89.19 162 THR B C 1
ATOM 5343 O O . THR B 1 162 ? 13.258 -40.875 -30.328 1 89.19 162 THR B O 1
ATOM 5346 N N . LEU B 1 163 ? 13.867 -42.844 -29.547 1 90.69 163 LEU B N 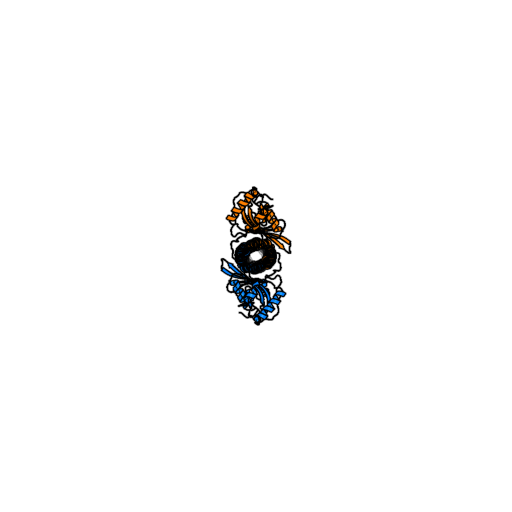1
ATOM 5347 C CA . LEU B 1 163 ? 12.742 -43.5 -30.188 1 90.69 163 LEU B CA 1
ATOM 5348 C C . LEU B 1 163 ? 11.414 -42.969 -29.672 1 90.69 163 LEU B C 1
ATOM 5350 O O . LEU B 1 163 ? 11.242 -42.781 -28.469 1 90.69 163 LEU B O 1
ATOM 5354 N N . SER B 1 164 ? 10.539 -42.656 -30.656 1 91.81 164 SER B N 1
ATOM 5355 C CA . SER B 1 164 ? 9.195 -42.281 -30.25 1 91.81 164 SER B CA 1
ATOM 5356 C C . SER B 1 164 ? 8.461 -43.406 -29.578 1 91.81 164 SER B C 1
ATOM 5358 O O . SER B 1 164 ? 8.867 -44.562 -29.688 1 91.81 164 SER B O 1
ATOM 5360 N N . LEU B 1 165 ? 7.477 -43.094 -28.828 1 93 165 LEU B N 1
ATOM 5361 C CA . LEU B 1 165 ? 6.707 -44.125 -28.141 1 93 165 LEU B CA 1
ATOM 5362 C C . LEU B 1 165 ? 6.074 -45.062 -29.141 1 93 165 LEU B C 1
ATOM 5364 O O . LEU B 1 165 ? 6.059 -46.281 -28.922 1 93 165 LEU B O 1
ATOM 5368 N N . LYS B 1 166 ? 5.59 -44.5 -30.281 1 93.62 166 LYS B N 1
ATOM 5369 C CA . LYS B 1 166 ? 5 -45.312 -31.344 1 93.62 166 LYS B CA 1
ATOM 5370 C C . LYS B 1 166 ? 6.008 -46.312 -31.891 1 93.62 166 LYS B C 1
ATOM 5372 O O . LYS B 1 166 ? 5.703 -47.5 -32 1 93.62 166 LYS B O 1
ATOM 5377 N N . GLN B 1 167 ? 7.211 -45.875 -32.156 1 93 167 GLN B N 1
ATOM 5378 C CA . GLN B 1 167 ? 8.266 -46.75 -32.688 1 93 167 GLN B CA 1
ATOM 5379 C C . GLN B 1 167 ? 8.711 -47.781 -31.656 1 93 167 GLN B C 1
ATOM 5381 O O . GLN B 1 167 ? 8.977 -48.938 -32 1 93 167 GLN B O 1
ATOM 5386 N N . ARG B 1 168 ? 8.758 -47.344 -30.438 1 92.75 168 ARG B N 1
ATOM 5387 C CA . ARG B 1 168 ? 9.164 -48.219 -29.375 1 92.75 168 ARG B CA 1
ATOM 5388 C C . ARG B 1 168 ? 8.172 -49.375 -29.219 1 92.75 168 ARG B C 1
ATOM 5390 O O . ARG B 1 168 ? 8.57 -50.531 -29.125 1 92.75 168 ARG B O 1
ATOM 5397 N N . VAL B 1 169 ? 6.918 -49.031 -29.219 1 93.25 169 VAL B N 1
ATOM 5398 C CA . VAL B 1 169 ? 5.875 -50.031 -29.062 1 93.25 169 VAL B CA 1
ATOM 5399 C C . VAL B 1 169 ? 5.875 -50.969 -30.281 1 93.25 169 VAL B C 1
ATOM 5401 O O . VAL B 1 169 ? 5.773 -52.188 -30.125 1 93.25 169 VAL B O 1
ATOM 5404 N N . ARG B 1 170 ? 6.059 -50.438 -31.484 1 92.94 170 ARG B N 1
ATOM 5405 C CA . ARG B 1 170 ? 6.105 -51.25 -32.688 1 92.94 170 ARG B CA 1
ATOM 5406 C C . ARG B 1 170 ? 7.277 -52.219 -32.656 1 92.94 170 ARG B C 1
ATOM 5408 O O . ARG B 1 170 ? 7.117 -53.406 -32.969 1 92.94 170 ARG B O 1
ATOM 5415 N N . LEU B 1 171 ? 8.375 -51.75 -32.25 1 92.19 171 LEU B N 1
ATOM 5416 C CA . LEU B 1 171 ? 9.57 -52.562 -32.219 1 92.19 171 LEU B CA 1
ATOM 5417 C C . LEU B 1 171 ? 9.406 -53.688 -31.188 1 92.19 171 LEU B C 1
ATOM 5419 O O . LEU B 1 171 ? 9.773 -54.844 -31.453 1 92.19 171 LEU B O 1
ATOM 5423 N N . LEU B 1 172 ? 8.844 -53.406 -30.094 1 92.12 172 LEU B N 1
ATOM 5424 C CA . LEU B 1 172 ? 8.688 -54.375 -29.016 1 92.12 172 LEU B CA 1
ATOM 5425 C C . LEU B 1 172 ? 7.664 -55.438 -29.406 1 92.12 172 LEU B C 1
ATOM 5427 O O . LEU B 1 172 ? 7.801 -56.625 -29.031 1 92.12 172 LEU B O 1
ATOM 5431 N N . LEU B 1 173 ? 6.68 -55 -30.203 1 93.06 173 LEU B N 1
ATOM 5432 C CA . LEU B 1 173 ? 5.66 -55.938 -30.641 1 93.06 173 LEU B CA 1
ATOM 5433 C C . LEU B 1 173 ? 6.211 -56.875 -31.703 1 93.06 173 LEU B C 1
ATOM 5435 O O . LEU B 1 173 ? 5.805 -58.062 -31.797 1 93.06 173 LEU B O 1
ATOM 5439 N N . LEU B 1 174 ? 7.223 -56.375 -32.469 1 92.38 174 LEU B N 1
ATOM 5440 C CA . LEU B 1 174 ? 7.766 -57.156 -33.562 1 92.38 174 LEU B CA 1
ATOM 5441 C C . LEU B 1 174 ? 8.938 -58 -33.125 1 92.38 174 LEU B C 1
ATOM 5443 O O . LEU B 1 174 ? 9.328 -58.938 -33.781 1 92.38 174 LEU B O 1
ATOM 5447 N N . LEU B 1 175 ? 9.383 -57.75 -31.984 1 90.5 175 LEU B N 1
ATOM 5448 C CA . LEU B 1 175 ? 10.602 -58.375 -31.484 1 90.5 175 LEU B CA 1
ATOM 5449 C C . LEU B 1 175 ? 10.453 -59.906 -31.422 1 90.5 175 LEU B C 1
ATOM 5451 O O . LEU B 1 175 ? 11.336 -60.625 -31.859 1 90.5 175 LEU B O 1
ATOM 5455 N N . PRO B 1 176 ? 9.336 -60.438 -30.953 1 91.56 176 PRO B N 1
ATOM 5456 C CA . PRO B 1 176 ? 9.227 -61.906 -30.844 1 91.56 176 PRO B CA 1
ATOM 5457 C C . PRO B 1 176 ? 8.984 -62.562 -32.188 1 91.56 176 PRO B C 1
ATOM 5459 O O . PRO B 1 176 ? 9.133 -63.781 -32.312 1 91.56 176 PRO B O 1
ATOM 5462 N N . PHE B 1 177 ? 8.758 -61.812 -33.25 1 92.12 177 PHE B N 1
ATOM 5463 C CA . PHE B 1 177 ? 8.289 -62.312 -34.531 1 92.12 177 PHE B CA 1
ATOM 5464 C C . PHE B 1 177 ? 9.281 -63.344 -35.094 1 92.12 177 PHE B C 1
ATOM 5466 O O . PHE B 1 177 ? 8.922 -64.5 -35.375 1 92.12 177 PHE B O 1
ATOM 5473 N N . PRO B 1 178 ? 10.539 -63 -35.219 1 92.25 178 PRO B N 1
ATOM 5474 C CA . PRO B 1 178 ? 11.477 -63.969 -35.781 1 92.25 178 PRO B CA 1
ATOM 5475 C C . PRO B 1 178 ? 11.672 -65.188 -34.906 1 92.25 178 PRO B C 1
ATOM 5477 O O . PRO B 1 178 ? 11.859 -66.312 -35.406 1 92.25 178 PRO B O 1
ATOM 5480 N N . PHE B 1 179 ? 11.516 -65.062 -33.719 1 92.94 179 PHE B N 1
ATOM 5481 C CA . PHE B 1 179 ? 11.719 -66.188 -32.812 1 92.94 179 PHE B CA 1
ATOM 5482 C C . PHE B 1 179 ? 10.523 -67.125 -32.844 1 92.94 179 PHE B C 1
ATOM 5484 O O . PHE B 1 179 ? 10.688 -68.375 -32.719 1 92.94 179 PHE B O 1
ATOM 5491 N N . ILE B 1 180 ? 9.383 -66.562 -33.031 1 92.5 180 ILE B N 1
ATOM 5492 C CA . ILE B 1 180 ? 8.18 -67.375 -33.156 1 92.5 180 ILE B CA 1
ATOM 5493 C C . ILE B 1 180 ? 8.258 -68.25 -34.438 1 92.5 180 ILE B C 1
ATOM 5495 O O . ILE B 1 180 ? 7.98 -69.438 -34.438 1 92.5 180 ILE B O 1
ATOM 5499 N N . LEU B 1 181 ? 8.742 -67.625 -35.469 1 91.5 181 LEU B N 1
ATOM 5500 C CA . LEU B 1 181 ? 8.859 -68.312 -36.75 1 91.5 181 LEU B CA 1
ATOM 5501 C C . LEU B 1 181 ? 9.906 -69.438 -36.656 1 91.5 181 LEU B C 1
ATOM 5503 O O . LEU B 1 181 ? 9.695 -70.5 -37.188 1 91.5 181 LEU B O 1
ATOM 5507 N N . LEU B 1 182 ? 10.945 -69.125 -35.969 1 91.94 182 LEU B N 1
ATOM 5508 C CA . LEU B 1 182 ? 12.016 -70.125 -35.812 1 91.94 182 LEU B CA 1
ATOM 5509 C C . LEU B 1 182 ? 11.523 -71.312 -35 1 91.94 182 LEU B C 1
ATOM 5511 O O . LEU B 1 182 ? 11.883 -72.438 -35.312 1 91.94 182 LEU B O 1
ATOM 5515 N N . SER B 1 183 ? 10.695 -71 -34.062 1 91.5 183 SER B N 1
ATOM 5516 C CA . SER B 1 183 ? 10.203 -72.062 -33.219 1 91.5 183 SER B CA 1
ATOM 5517 C C . SER B 1 183 ? 9.305 -73.062 -33.969 1 91.5 183 SER B C 1
ATOM 5519 O O . SER B 1 183 ? 9.367 -74.25 -33.781 1 91.5 183 SER B O 1
ATOM 5521 N N . VAL B 1 184 ? 8.531 -72.5 -34.938 1 91 184 VAL B N 1
ATOM 5522 C CA . VAL B 1 184 ? 7.621 -73.312 -35.688 1 91 184 VAL B CA 1
ATOM 5523 C C . VAL B 1 184 ? 8.398 -74.125 -36.75 1 91 184 VAL B C 1
ATOM 5525 O O . VAL B 1 184 ? 8.094 -75.312 -37.031 1 91 184 VAL B O 1
ATOM 5528 N N . TRP B 1 185 ? 9.375 -73.5 -37.188 1 88.44 185 TRP B N 1
ATOM 5529 C CA . TRP B 1 185 ? 10.227 -74.188 -38.188 1 88.44 185 TRP B CA 1
ATOM 5530 C C . TRP B 1 185 ? 10.984 -75.312 -37.531 1 88.44 185 TRP B C 1
ATOM 5532 O O . TRP B 1 185 ? 11.047 -76.438 -38.094 1 88.44 185 TRP B O 1
ATOM 5542 N N . PHE B 1 186 ? 11.445 -75.125 -36.406 1 88.56 186 PHE B N 1
ATOM 5543 C CA . PHE B 1 186 ? 12.188 -76.125 -35.688 1 88.56 186 PHE B CA 1
ATOM 5544 C C . PHE B 1 186 ? 11.273 -77.25 -35.281 1 88.56 186 PHE B C 1
ATOM 5546 O O . PHE B 1 186 ? 11.719 -78.438 -35.188 1 88.56 186 PHE B O 1
ATOM 5553 N N . ALA B 1 187 ? 9.977 -77 -35.094 1 87.75 187 ALA B N 1
ATOM 5554 C CA . ALA B 1 187 ? 9.008 -78 -34.656 1 87.75 187 ALA B CA 1
ATOM 5555 C C . ALA B 1 187 ? 8.547 -78.812 -35.844 1 87.75 187 ALA B C 1
ATOM 5557 O O . ALA B 1 187 ? 7.781 -79.812 -35.656 1 87.75 187 ALA B O 1
ATOM 5558 N N . GLY B 1 188 ? 8.914 -78.5 -37.062 1 83.94 188 GLY B N 1
ATOM 5559 C CA . GLY B 1 188 ? 8.711 -79.375 -38.188 1 83.94 188 GLY B CA 1
ATOM 5560 C C . GLY B 1 188 ? 7.711 -78.875 -39.188 1 83.94 188 GLY B C 1
ATOM 5561 O O . GLY B 1 188 ? 7.363 -79.562 -40.156 1 83.94 188 GLY B O 1
ATOM 5562 N N . LEU B 1 189 ? 7.266 -77.688 -38.906 1 87.06 189 LEU B N 1
ATOM 5563 C CA . LEU B 1 189 ? 6.312 -77.125 -39.875 1 87.06 189 LEU B CA 1
ATOM 5564 C C . LEU B 1 189 ? 7.031 -76.562 -41.094 1 87.06 189 LEU B C 1
ATOM 5566 O O . LEU B 1 189 ? 7.992 -75.812 -40.938 1 87.06 189 LEU B O 1
ATOM 5570 N N . ASN B 1 190 ? 6.746 -77.062 -42.312 1 85.44 190 ASN B N 1
ATOM 5571 C CA . ASN B 1 190 ? 7.367 -76.562 -43.562 1 85.44 190 ASN B CA 1
ATOM 5572 C C . ASN B 1 190 ? 6.352 -76.5 -44.688 1 85.44 190 ASN B C 1
ATOM 5574 O O . ASN B 1 190 ? 5.172 -76.812 -44.5 1 85.44 190 ASN B O 1
ATOM 5578 N N . GLY B 1 191 ? 6.723 -75.812 -45.781 1 88.75 191 GLY B N 1
ATOM 5579 C CA . GLY B 1 191 ? 5.875 -75.75 -46.969 1 88.75 191 GLY B CA 1
ATOM 5580 C C . GLY B 1 191 ? 4.691 -74.812 -46.781 1 88.75 191 GLY B C 1
ATOM 5581 O O . GLY B 1 191 ? 4.844 -73.688 -46.281 1 88.75 191 GLY B O 1
ATOM 5582 N N . TRP B 1 192 ? 3.564 -75.25 -47.25 1 87.62 192 TRP B N 1
ATOM 5583 C CA . TRP B 1 192 ? 2.354 -74.438 -47.25 1 87.62 192 TRP B CA 1
ATOM 5584 C C . TRP B 1 192 ? 1.893 -74.125 -45.844 1 87.62 192 TRP B C 1
ATOM 5586 O O . TRP B 1 192 ? 1.359 -73.062 -45.562 1 87.62 192 TRP B O 1
ATOM 5596 N N . GLY B 1 193 ? 2.184 -75 -44.906 1 87.19 193 GLY B N 1
ATOM 5597 C CA . GLY B 1 193 ? 1.817 -74.812 -43.5 1 87.19 193 GLY B CA 1
ATOM 5598 C C . GLY B 1 193 ? 2.557 -73.625 -42.875 1 87.19 193 GLY B C 1
ATOM 5599 O O . GLY B 1 193 ? 1.958 -72.812 -42.156 1 87.19 193 GLY B O 1
ATOM 5600 N N . LEU B 1 194 ? 3.836 -73.5 -43.156 1 91.19 194 LEU B N 1
ATOM 5601 C CA . LEU B 1 194 ? 4.652 -72.438 -42.625 1 91.19 194 LEU B CA 1
ATOM 5602 C C . LEU B 1 194 ? 4.207 -71.062 -43.219 1 91.19 194 LEU B C 1
ATOM 5604 O O . LEU B 1 194 ? 4.172 -70.062 -42.531 1 91.19 194 LEU B O 1
ATOM 5608 N N . PHE B 1 195 ? 3.832 -71.125 -44.469 1 92.38 195 PHE B N 1
ATOM 5609 C CA . PHE B 1 195 ? 3.398 -69.875 -45.125 1 92.38 195 PHE B CA 1
ATOM 5610 C C . PHE B 1 195 ? 2.09 -69.375 -44.531 1 92.38 195 PHE B C 1
ATOM 5612 O O . PHE B 1 195 ? 1.955 -68.188 -44.25 1 92.38 195 PHE B O 1
ATOM 5619 N N . ILE B 1 196 ? 1.173 -70.25 -44.312 1 90.56 196 ILE B N 1
ATOM 5620 C CA . ILE B 1 196 ? -0.129 -69.875 -43.75 1 90.56 196 ILE B CA 1
ATOM 5621 C C . ILE B 1 196 ? 0.036 -69.375 -42.344 1 90.56 196 ILE B C 1
ATOM 5623 O O . ILE B 1 196 ? -0.542 -68.375 -41.969 1 90.56 196 ILE B O 1
ATOM 5627 N N . HIS B 1 197 ? 0.819 -70 -41.531 1 91.94 197 HIS B N 1
ATOM 5628 C CA . HIS B 1 197 ? 1.062 -69.562 -40.188 1 91.94 197 HIS B CA 1
ATOM 5629 C C . HIS B 1 197 ? 1.706 -68.188 -40.156 1 91.94 197 HIS B C 1
ATOM 5631 O O . HIS B 1 197 ? 1.321 -67.312 -39.344 1 91.94 197 HIS B O 1
ATOM 5637 N N . THR B 1 198 ? 2.654 -68 -41.031 1 92.88 198 THR B N 1
ATOM 5638 C CA . THR B 1 198 ? 3.342 -66.688 -41.094 1 92.88 198 THR B CA 1
ATOM 5639 C C . THR B 1 198 ? 2.373 -65.562 -41.469 1 92.88 198 THR B C 1
ATOM 5641 O O . THR B 1 198 ? 2.408 -64.5 -40.875 1 92.88 198 THR B O 1
ATOM 5644 N N . ALA B 1 199 ? 1.52 -65.875 -42.344 1 93.88 199 ALA B N 1
ATOM 5645 C CA . ALA B 1 199 ? 0.534 -64.875 -42.75 1 93.88 199 ALA B CA 1
ATOM 5646 C C . ALA B 1 199 ? -0.419 -64.5 -41.625 1 93.88 199 ALA B C 1
ATOM 5648 O O . ALA B 1 199 ? -0.722 -63.344 -41.375 1 93.88 199 ALA B O 1
ATOM 5649 N N . ILE B 1 200 ? -0.849 -65.5 -40.906 1 92.88 200 ILE B N 1
ATOM 5650 C CA . ILE B 1 200 ? -1.757 -65.312 -39.781 1 92.88 200 ILE B CA 1
ATOM 5651 C C . ILE B 1 200 ? -1.043 -64.5 -38.656 1 92.88 200 ILE B C 1
ATOM 5653 O O . ILE B 1 200 ? -1.604 -63.594 -38.094 1 92.88 200 ILE B O 1
ATOM 5657 N N . LEU B 1 201 ? 0.17 -64.875 -38.469 1 93.38 201 LEU B N 1
ATOM 5658 C CA . LEU B 1 201 ? 0.958 -64.25 -37.438 1 93.38 201 LEU B CA 1
ATOM 5659 C C . LEU B 1 201 ? 1.147 -62.75 -37.75 1 93.38 201 LEU B C 1
ATOM 5661 O O . LEU B 1 201 ? 0.98 -61.906 -36.875 1 93.38 201 LEU B O 1
ATOM 5665 N N . LEU B 1 202 ? 1.433 -62.469 -38.938 1 93.88 202 LEU B N 1
ATOM 5666 C CA . LEU B 1 202 ? 1.635 -61.094 -39.344 1 93.88 202 LEU B CA 1
ATOM 5667 C C . LEU B 1 202 ? 0.345 -60.281 -39.219 1 93.88 202 LEU B C 1
ATOM 5669 O O . LEU B 1 202 ? 0.367 -59.125 -38.75 1 93.88 202 LEU B O 1
ATOM 5673 N N . SER B 1 203 ? -0.731 -60.906 -39.594 1 94.56 203 SER B N 1
ATOM 5674 C CA . SER B 1 203 ? -2.023 -60.25 -39.469 1 94.56 203 SER B CA 1
ATOM 5675 C C . SER B 1 203 ? -2.357 -59.969 -38 1 94.56 203 SER B C 1
ATOM 5677 O O . SER B 1 203 ? -2.854 -58.906 -37.656 1 94.56 203 SER B O 1
ATOM 5679 N N . LEU B 1 204 ? -2.055 -60.906 -37.125 1 93.62 204 LEU B N 1
ATOM 5680 C CA . LEU B 1 204 ? -2.307 -60.75 -35.719 1 93.62 204 LEU B CA 1
ATOM 5681 C C . LEU B 1 204 ? -1.435 -59.625 -35.125 1 93.62 204 LEU B C 1
ATOM 5683 O O . LEU B 1 204 ? -1.895 -58.844 -34.281 1 93.62 204 LEU B O 1
ATOM 5687 N N . LEU B 1 205 ? -0.251 -59.594 -35.594 1 92.94 205 LEU B N 1
ATOM 5688 C CA . LEU B 1 205 ? 0.665 -58.594 -35.094 1 92.94 205 LEU B CA 1
ATOM 5689 C C . LEU B 1 205 ? 0.221 -57.188 -35.531 1 92.94 205 LEU B C 1
ATOM 5691 O O . LEU B 1 205 ? 0.295 -56.25 -34.719 1 92.94 205 LEU B O 1
ATOM 5695 N N . ILE B 1 206 ? -0.256 -57.062 -36.719 1 94.44 206 ILE B N 1
ATOM 5696 C CA . ILE B 1 206 ? -0.727 -55.781 -37.219 1 94.44 206 ILE B CA 1
ATOM 5697 C C . ILE B 1 206 ? -1.964 -55.344 -36.438 1 94.44 206 ILE B C 1
ATOM 5699 O O . ILE B 1 206 ? -2.064 -54.188 -36 1 94.44 206 ILE B O 1
ATOM 5703 N N . ALA B 1 207 ? -2.84 -56.281 -36.25 1 94.88 207 ALA B N 1
ATOM 5704 C CA . ALA B 1 207 ? -4.047 -56 -35.469 1 94.88 207 ALA B CA 1
ATOM 5705 C C . ALA B 1 207 ? -3.699 -55.594 -34.031 1 94.88 207 ALA B C 1
ATOM 5707 O O . ALA B 1 207 ? -4.246 -54.594 -33.5 1 94.88 207 ALA B O 1
ATOM 5708 N N . ASN B 1 208 ? -2.795 -56.312 -33.5 1 94.38 208 ASN B N 1
ATOM 5709 C CA . ASN B 1 208 ? -2.371 -56 -32.125 1 94.38 208 ASN B CA 1
ATOM 5710 C C . ASN B 1 208 ? -1.688 -54.656 -32.031 1 94.38 208 ASN B C 1
ATOM 5712 O O . ASN B 1 208 ? -1.866 -53.938 -31.062 1 94.38 208 ASN B O 1
ATOM 5716 N N . GLU B 1 209 ? -0.91 -54.375 -32.969 1 93.88 209 GLU B N 1
ATOM 5717 C CA . GLU B 1 209 ? -0.246 -53.094 -33 1 93.88 209 GLU B CA 1
ATOM 5718 C C . GLU B 1 209 ? -1.263 -51.938 -33.062 1 93.88 209 GLU B C 1
ATOM 5720 O O . GLU B 1 209 ? -1.091 -50.906 -32.406 1 93.88 209 GLU B O 1
ATOM 5725 N N . ARG B 1 210 ? -2.309 -52.062 -33.781 1 94.12 210 ARG B N 1
ATOM 5726 C CA . ARG B 1 210 ? -3.346 -51.062 -33.875 1 94.12 210 ARG B CA 1
ATOM 5727 C C . ARG B 1 210 ? -4.062 -50.875 -32.531 1 94.12 210 ARG B C 1
ATOM 5729 O O . ARG B 1 210 ? -4.336 -49.75 -32.125 1 94.12 210 ARG B O 1
ATOM 5736 N N . ILE B 1 211 ? -4.266 -51.969 -31.906 1 94.44 211 ILE B N 1
ATOM 5737 C CA . ILE B 1 211 ? -4.941 -51.906 -30.609 1 94.44 211 ILE B CA 1
ATOM 5738 C C . ILE B 1 211 ? -4.043 -51.219 -29.578 1 94.44 211 ILE B C 1
ATOM 5740 O O . ILE B 1 211 ? -4.488 -50.344 -28.844 1 94.44 211 ILE B O 1
ATOM 5744 N N . PHE B 1 212 ? -2.766 -51.625 -29.625 1 93.94 212 PHE B N 1
ATOM 5745 C CA . PHE B 1 212 ? -1.797 -51 -28.719 1 93.94 212 PHE B CA 1
ATOM 5746 C C . PHE B 1 212 ? -1.7 -49.5 -28.984 1 93.94 212 PHE B C 1
ATOM 5748 O O . PHE B 1 212 ? -1.618 -48.688 -28.047 1 93.94 212 PHE B O 1
ATOM 5755 N N . TYR B 1 213 ? -1.695 -49.156 -30.172 1 93.5 213 TYR B N 1
ATOM 5756 C CA . TYR B 1 213 ? -1.599 -47.75 -30.547 1 93.5 213 TYR B CA 1
ATOM 5757 C C . TYR B 1 213 ? -2.754 -46.969 -29.953 1 93.5 213 TYR B C 1
ATOM 5759 O O . TYR B 1 213 ? -2.539 -45.938 -29.312 1 93.5 213 TYR B O 1
ATOM 5767 N N . PHE B 1 214 ? -3.939 -47.406 -30.031 1 93.5 214 PHE B N 1
ATOM 5768 C CA . PHE B 1 214 ? -5.117 -46.656 -29.625 1 93.5 214 PHE B CA 1
ATOM 5769 C C . PHE B 1 214 ? -5.301 -46.688 -28.109 1 93.5 214 PHE B C 1
ATOM 5771 O O . PHE B 1 214 ? -5.84 -45.781 -27.516 1 93.5 214 PHE B O 1
ATOM 5778 N N . GLN B 1 215 ? -4.785 -47.688 -27.469 1 91.81 215 GLN B N 1
ATOM 5779 C CA . GLN B 1 215 ? -5.039 -47.875 -26.047 1 91.81 215 GLN B CA 1
ATOM 5780 C C . GLN B 1 215 ? -3.916 -47.281 -25.203 1 91.81 215 GLN B C 1
ATOM 5782 O O . GLN B 1 215 ? -4.133 -46.875 -24.062 1 91.81 215 GLN B O 1
ATOM 5787 N N . VAL B 1 216 ? -2.738 -47.188 -25.75 1 92.62 216 VAL B N 1
ATOM 5788 C CA . VAL B 1 216 ? -1.607 -46.781 -24.922 1 92.62 216 VAL B CA 1
ATOM 5789 C C . VAL B 1 216 ? -0.909 -45.594 -25.562 1 92.62 216 VAL B C 1
ATOM 5791 O O . VAL B 1 216 ? -0.82 -44.5 -24.953 1 92.62 216 VAL B O 1
ATOM 5794 N N . VAL B 1 217 ? -0.499 -45.719 -26.781 1 94.38 217 VAL B N 1
ATOM 5795 C CA . VAL B 1 217 ? 0.35 -44.719 -27.438 1 94.38 217 VAL B CA 1
ATOM 5796 C C . VAL B 1 217 ? -0.431 -43.406 -27.625 1 94.38 217 VAL B C 1
ATOM 5798 O O . VAL B 1 217 ? 0.014 -42.344 -27.203 1 94.38 217 VAL B O 1
ATOM 5801 N N . LYS B 1 218 ? -1.58 -43.469 -28.25 1 94 218 LYS B N 1
ATOM 5802 C CA . LYS B 1 218 ? -2.361 -42.281 -28.562 1 94 218 LYS B CA 1
ATOM 5803 C C . LYS B 1 218 ? -2.719 -41.5 -27.312 1 94 218 LYS B C 1
ATOM 5805 O O . LYS B 1 218 ? -2.514 -40.281 -27.25 1 94 218 LYS B O 1
ATOM 5810 N N . PRO B 1 219 ? -3.199 -42.125 -26.281 1 93.12 219 PRO B N 1
ATOM 5811 C CA . PRO B 1 219 ? -3.516 -41.375 -25.062 1 93.12 219 PRO B CA 1
ATOM 5812 C C . PRO B 1 219 ? -2.297 -40.688 -24.469 1 93.12 219 PRO B C 1
ATOM 5814 O O . PRO B 1 219 ? -2.412 -39.562 -23.969 1 93.12 219 PRO B O 1
ATOM 5817 N N . ILE B 1 220 ? -1.19 -41.281 -24.5 1 94 220 ILE B N 1
ATOM 5818 C CA . ILE B 1 220 ? 0.023 -40.688 -23.953 1 94 220 ILE B CA 1
ATOM 5819 C C . ILE B 1 220 ? 0.433 -39.469 -24.812 1 94 220 ILE B C 1
ATOM 5821 O O . ILE B 1 220 ? 0.907 -38.469 -24.281 1 94 220 ILE B O 1
ATOM 5825 N N . MET B 1 221 ? 0.29 -39.656 -26.109 1 93.5 221 MET B N 1
ATOM 5826 C CA . MET B 1 221 ? 0.57 -38.531 -27.016 1 93.5 221 MET B CA 1
ATOM 5827 C C . MET B 1 221 ? -0.337 -37.344 -26.688 1 93.5 221 MET B C 1
ATOM 5829 O O . MET B 1 221 ? 0.115 -36.188 -26.672 1 93.5 221 MET B O 1
ATOM 5833 N N . ILE B 1 222 ? -1.595 -37.625 -26.438 1 91.69 222 ILE B N 1
ATOM 5834 C CA . ILE B 1 222 ? -2.555 -36.594 -26.062 1 91.69 222 ILE B CA 1
ATOM 5835 C C . ILE B 1 222 ? -2.139 -35.969 -24.75 1 91.69 222 ILE B C 1
ATOM 5837 O O . ILE B 1 222 ? -2.166 -34.719 -24.609 1 91.69 222 ILE B O 1
ATOM 5841 N N . LEU B 1 223 ? -1.771 -36.781 -23.828 1 91.94 223 LEU B N 1
ATOM 5842 C CA . LEU B 1 223 ? -1.305 -36.281 -22.531 1 91.94 223 LEU B CA 1
ATOM 5843 C C . LEU B 1 223 ? -0.097 -35.375 -22.703 1 91.94 223 LEU B C 1
ATOM 5845 O O . LEU B 1 223 ? -0.028 -34.312 -22.078 1 91.94 223 LEU B O 1
ATOM 5849 N N . ASN B 1 224 ? 0.867 -35.812 -23.484 1 92.38 224 ASN B N 1
ATOM 5850 C CA . ASN B 1 224 ? 2.066 -35.031 -23.734 1 92.38 224 ASN B CA 1
ATOM 5851 C C . ASN B 1 224 ? 1.725 -33.656 -24.312 1 92.38 224 ASN B C 1
ATOM 5853 O O . ASN B 1 224 ? 2.238 -32.625 -23.859 1 92.38 224 ASN B O 1
ATOM 5857 N N . LYS B 1 225 ? 0.886 -33.625 -25.312 1 90.31 225 LYS B N 1
ATOM 5858 C CA . LYS B 1 225 ? 0.465 -32.344 -25.938 1 90.31 225 LYS B CA 1
ATOM 5859 C C . LYS B 1 225 ? -0.237 -31.453 -24.922 1 90.31 225 LYS B C 1
ATOM 5861 O O . LYS B 1 225 ? 0.018 -30.25 -24.859 1 90.31 225 LYS B O 1
ATOM 5866 N N . HIS B 1 226 ? -1.081 -32.062 -24.125 1 89.38 226 HIS B N 1
ATOM 5867 C CA . HIS B 1 226 ? -1.806 -31.312 -23.094 1 89.38 226 HIS B CA 1
ATOM 5868 C C . HIS B 1 226 ? -0.85 -30.734 -22.062 1 89.38 226 HIS B C 1
ATOM 5870 O O . HIS B 1 226 ? -0.941 -29.547 -21.734 1 89.38 226 HIS B O 1
ATOM 5876 N N . ALA B 1 227 ? 0.005 -31.531 -21.547 1 89.94 227 ALA B N 1
ATOM 5877 C CA . ALA B 1 227 ? 0.977 -31.094 -20.547 1 89.94 227 ALA B CA 1
ATOM 5878 C C . ALA B 1 227 ? 1.824 -29.938 -21.078 1 89.94 227 ALA B C 1
ATOM 5880 O O . ALA B 1 227 ? 2.084 -28.969 -20.359 1 89.94 227 ALA B O 1
ATOM 5881 N N . ASN B 1 228 ? 2.236 -30.094 -22.312 1 89.06 228 ASN B N 1
ATOM 5882 C CA . ASN B 1 228 ? 3.031 -29.031 -22.938 1 89.06 228 ASN B CA 1
ATOM 5883 C C . ASN B 1 228 ? 2.236 -27.75 -23.078 1 89.06 228 ASN B C 1
ATOM 5885 O O . ASN B 1 228 ? 2.756 -26.656 -22.812 1 89.06 228 ASN B O 1
ATOM 5889 N N . ARG B 1 229 ? 1.034 -27.828 -23.484 1 87.31 229 ARG B N 1
ATOM 5890 C CA . ARG B 1 229 ? 0.18 -26.656 -23.625 1 87.31 229 ARG B CA 1
ATOM 5891 C C . ARG B 1 229 ? -0.021 -25.953 -22.297 1 87.31 229 ARG B C 1
ATOM 5893 O O . ARG B 1 229 ? -0.013 -24.719 -22.219 1 87.31 229 ARG B O 1
ATOM 5900 N N . VAL B 1 230 ? -0.262 -26.719 -21.281 1 85.06 230 VAL B N 1
ATOM 5901 C CA . VAL B 1 230 ? -0.45 -26.156 -19.953 1 85.06 230 VAL B CA 1
ATOM 5902 C C . VAL B 1 230 ? 0.842 -25.484 -19.5 1 85.06 230 VAL B C 1
ATOM 5904 O O . VAL B 1 230 ? 0.816 -24.375 -18.953 1 85.06 230 VAL B O 1
ATOM 5907 N N . ALA B 1 231 ? 1.939 -26.125 -19.734 1 82.94 231 ALA B N 1
ATOM 5908 C CA . ALA B 1 231 ? 3.232 -25.594 -19.297 1 82.94 231 ALA B CA 1
ATOM 5909 C C . ALA B 1 231 ? 3.58 -24.312 -20.047 1 82.94 231 ALA B C 1
ATOM 5911 O O . ALA B 1 231 ? 4.172 -23.391 -19.469 1 82.94 231 ALA B O 1
ATOM 5912 N N . THR B 1 232 ? 3.199 -24.219 -21.328 1 81.19 232 THR B N 1
ATOM 5913 C CA . THR B 1 232 ? 3.529 -23.062 -22.125 1 81.19 232 THR B CA 1
ATOM 5914 C C . THR B 1 232 ? 2.465 -21.969 -21.984 1 81.19 232 THR B C 1
ATOM 5916 O O . THR B 1 232 ? 2.656 -20.844 -22.422 1 81.19 232 THR B O 1
ATOM 5919 N N . GLY B 1 233 ? 1.354 -22.234 -21.328 1 75.44 233 GLY B N 1
ATOM 5920 C CA . GLY B 1 233 ? 0.31 -21.266 -21.047 1 75.44 233 GLY B CA 1
ATOM 5921 C C . GLY B 1 233 ? -0.663 -21.078 -22.188 1 75.44 233 GLY B C 1
ATOM 5922 O O . GLY B 1 233 ? -1.342 -20.047 -22.281 1 75.44 233 GLY B O 1
ATOM 5923 N N . ASP B 1 234 ? -0.682 -21.781 -23.266 1 67.25 234 ASP B N 1
ATOM 5924 C CA . ASP B 1 234 ? -1.51 -21.625 -24.453 1 67.25 234 ASP B CA 1
ATOM 5925 C C . ASP B 1 234 ? -2.969 -21.953 -24.156 1 67.25 234 ASP B C 1
ATOM 5927 O O . ASP B 1 234 ? -3.258 -22.859 -23.375 1 67.25 234 ASP B O 1
ATOM 5931 N N . GLU B 1 235 ? -3.846 -21.516 -23.25 1 59.53 235 GLU B N 1
ATOM 5932 C CA . GLU B 1 235 ? -5.227 -21.719 -22.812 1 59.53 235 GLU B CA 1
ATOM 5933 C C . GLU B 1 235 ? -5.906 -22.797 -23.656 1 59.53 235 GLU B C 1
ATOM 5935 O O . GLU B 1 235 ? -5.766 -22.828 -24.875 1 59.53 235 GLU B O 1
ATOM 5940 N N . HIS B 1 236 ? -6.043 -24.047 -23.734 1 59.69 236 HIS B N 1
ATOM 5941 C CA . HIS B 1 236 ? -7.004 -24.672 -24.641 1 59.69 236 HIS B CA 1
ATOM 5942 C C . HIS B 1 236 ? -7.863 -25.688 -23.906 1 59.69 236 HIS B C 1
ATOM 5944 O O . HIS B 1 236 ? -7.512 -26.125 -22.812 1 59.69 236 HIS B O 1
ATOM 5950 N N . ASN B 1 237 ? -8.969 -25.891 -24.406 1 62.25 237 ASN B N 1
ATOM 5951 C CA . ASN B 1 237 ? -9.977 -26.922 -24.172 1 62.25 237 ASN B CA 1
ATOM 5952 C C . ASN B 1 237 ? -9.328 -28.297 -23.953 1 62.25 237 ASN B C 1
ATOM 5954 O O . ASN B 1 237 ? -8.398 -28.672 -24.672 1 62.25 237 ASN B O 1
ATOM 5958 N N . VAL B 1 238 ? -9.453 -28.75 -22.625 1 69 238 VAL B N 1
ATOM 5959 C CA . VAL B 1 238 ? -8.898 -30.047 -22.266 1 69 238 VAL B CA 1
ATOM 5960 C C . VAL B 1 238 ? -9.836 -31.156 -22.734 1 69 238 VAL B C 1
ATOM 5962 O O . VAL B 1 238 ? -11.055 -31.078 -22.547 1 69 238 VAL B O 1
ATOM 5965 N N . ASP B 1 239 ? -9.25 -31.984 -23.578 1 73.75 239 ASP B N 1
ATOM 5966 C CA . ASP B 1 239 ? -9.969 -33.219 -23.844 1 73.75 239 ASP B CA 1
ATOM 5967 C C . ASP B 1 239 ? -9.75 -34.25 -22.719 1 73.75 239 ASP B C 1
ATOM 5969 O O . ASP B 1 239 ? -8.656 -34.781 -22.578 1 73.75 239 ASP B O 1
ATOM 5973 N N . TYR B 1 240 ? -10.852 -34.469 -21.922 1 77.75 240 TYR B N 1
ATOM 5974 C CA . TYR B 1 240 ? -10.742 -35.344 -20.766 1 77.75 240 TYR B CA 1
ATOM 5975 C C . TYR B 1 240 ? -10.852 -36.812 -21.172 1 77.75 240 TYR B C 1
ATOM 5977 O O . TYR B 1 240 ? -11.758 -37.188 -21.906 1 77.75 240 TYR B O 1
ATOM 5985 N N . LEU B 1 241 ? -9.844 -37.5 -20.781 1 81.94 241 LEU B N 1
ATOM 5986 C CA . LEU B 1 241 ? -9.867 -38.938 -21.016 1 81.94 241 LEU B CA 1
ATOM 5987 C C . LEU B 1 241 ? -10.789 -39.625 -20.031 1 81.94 241 LEU B C 1
ATOM 5989 O O . LEU B 1 241 ? -10.805 -39.312 -18.844 1 81.94 241 LEU B O 1
ATOM 5993 N N . ASP B 1 242 ? -11.578 -40.5 -20.594 1 84.38 242 ASP B N 1
ATOM 5994 C CA . ASP B 1 242 ? -12.484 -41.281 -19.766 1 84.38 242 ASP B CA 1
ATOM 5995 C C . ASP B 1 242 ? -11.797 -42.531 -19.219 1 84.38 242 ASP B C 1
ATOM 5997 O O . ASP B 1 242 ? -12.195 -43.656 -19.547 1 84.38 242 ASP B O 1
ATOM 6001 N N . ARG B 1 243 ? -10.703 -42.375 -18.516 1 90.12 243 ARG B N 1
ATOM 6002 C CA . ARG B 1 243 ? -9.914 -43.469 -17.922 1 90.12 243 ARG B CA 1
ATOM 6003 C C . ARG B 1 243 ? -9.312 -43.062 -16.594 1 90.12 243 ARG B C 1
ATOM 6005 O O . ARG B 1 243 ? -9.008 -41.875 -16.375 1 90.12 243 ARG B O 1
ATOM 6012 N N . ILE B 1 244 ? -9.172 -44.094 -15.68 1 89.12 244 ILE B N 1
ATOM 6013 C CA . ILE B 1 244 ? -8.656 -43.75 -14.359 1 89.12 244 ILE B CA 1
ATOM 6014 C C . ILE B 1 244 ? -7.34 -44.469 -14.109 1 89.12 244 ILE B C 1
ATOM 6016 O O . ILE B 1 244 ? -6.949 -44.688 -12.961 1 89.12 244 ILE B O 1
ATOM 6020 N N . ASP B 1 245 ? -6.664 -45 -15.172 1 91.5 245 ASP B N 1
ATOM 6021 C CA . ASP B 1 245 ? -5.336 -45.594 -15.008 1 91.5 245 ASP B CA 1
ATOM 6022 C C . ASP B 1 245 ? -4.266 -44.5 -14.891 1 91.5 245 ASP B C 1
ATOM 6024 O O . ASP B 1 245 ? -4.582 -43.344 -14.68 1 91.5 245 ASP B O 1
ATOM 6028 N N . GLU B 1 246 ? -3.045 -44.844 -14.953 1 93 246 GLU B N 1
ATOM 6029 C CA . GLU B 1 246 ? -1.94 -43.906 -14.734 1 93 246 GLU B CA 1
ATOM 6030 C C . GLU B 1 246 ? -1.957 -42.781 -15.75 1 93 246 GLU B C 1
ATOM 6032 O O . GLU B 1 246 ? -1.613 -41.656 -15.43 1 93 246 GLU B O 1
ATOM 6037 N N . ILE B 1 247 ? -2.379 -43.062 -16.969 1 91.88 247 ILE B N 1
ATOM 6038 C CA . ILE B 1 247 ? -2.443 -42.062 -18.016 1 91.88 247 ILE B CA 1
ATOM 6039 C C . ILE B 1 247 ? -3.547 -41.031 -17.688 1 91.88 247 ILE B C 1
ATOM 6041 O O . ILE B 1 247 ? -3.318 -39.844 -17.688 1 91.88 247 ILE B O 1
ATOM 6045 N N . GLY B 1 248 ? -4.73 -41.594 -17.391 1 90.56 248 GLY B N 1
ATOM 6046 C CA . GLY B 1 248 ? -5.852 -40.719 -17.047 1 90.56 248 GLY B CA 1
ATOM 6047 C C . GLY B 1 248 ? -5.598 -39.875 -15.812 1 90.56 248 GLY B C 1
ATOM 6048 O O . GLY B 1 248 ? -5.883 -38.688 -15.805 1 90.56 248 GLY B O 1
ATOM 6049 N N . MET B 1 249 ? -5.02 -40.469 -14.82 1 91 249 MET B N 1
ATOM 6050 C CA . MET B 1 249 ? -4.77 -39.75 -13.57 1 91 249 MET B CA 1
ATOM 6051 C C . MET B 1 249 ? -3.695 -38.688 -13.766 1 91 249 MET B C 1
ATOM 6053 O O . MET B 1 249 ? -3.754 -37.625 -13.148 1 91 249 MET B O 1
ATOM 6057 N N . THR B 1 250 ? -2.717 -38.938 -14.516 1 91.62 250 THR B N 1
ATOM 6058 C CA . THR B 1 250 ? -1.693 -37.938 -14.82 1 91.62 250 THR B CA 1
ATOM 6059 C C . THR B 1 250 ? -2.307 -36.75 -15.508 1 91.62 250 THR B C 1
ATOM 6061 O O . THR B 1 250 ? -1.961 -35.594 -15.195 1 91.62 250 THR B O 1
ATOM 6064 N N . GLN B 1 251 ? -3.207 -37.031 -16.438 1 90.19 251 GLN B N 1
ATOM 6065 C CA . GLN B 1 251 ? -3.869 -35.906 -17.125 1 90.19 251 GLN B CA 1
ATOM 6066 C C . GLN B 1 251 ? -4.633 -35.031 -16.156 1 90.19 251 GLN B C 1
ATOM 6068 O O . GLN B 1 251 ? -4.609 -33.812 -16.281 1 90.19 251 GLN B O 1
ATOM 6073 N N . ARG B 1 252 ? -5.312 -35.625 -15.195 1 87.38 252 ARG B N 1
ATOM 6074 C CA . ARG B 1 252 ? -6.051 -34.844 -14.195 1 87.38 252 ARG B CA 1
ATOM 6075 C C . ARG B 1 252 ? -5.109 -33.969 -13.367 1 87.38 252 ARG B C 1
ATOM 6077 O O . ARG B 1 252 ? -5.426 -32.844 -13.055 1 87.38 252 ARG B O 1
ATOM 6084 N N . SER B 1 253 ? -4.004 -34.562 -13 1 87.25 253 SER B N 1
ATOM 6085 C CA . SER B 1 253 ? -3.018 -33.812 -12.234 1 87.25 253 SER B CA 1
ATOM 6086 C C . SER B 1 253 ? -2.508 -32.594 -13.031 1 87.25 253 SER B C 1
ATOM 6088 O O . SER B 1 253 ? -2.389 -31.5 -12.492 1 87.25 253 SER B O 1
ATOM 6090 N N . VAL B 1 254 ? -2.186 -32.812 -14.281 1 87.94 254 VAL B N 1
ATOM 6091 C CA . VAL B 1 254 ? -1.695 -31.766 -15.148 1 87.94 254 VAL B CA 1
ATOM 6092 C C . VAL B 1 254 ? -2.768 -30.688 -15.305 1 87.94 254 VAL B C 1
ATOM 6094 O O . VAL B 1 254 ? -2.467 -29.484 -15.258 1 87.94 254 VAL B O 1
ATOM 6097 N N . ASN B 1 255 ? -4.031 -31.141 -15.484 1 85.12 255 ASN B N 1
ATOM 6098 C CA . ASN B 1 255 ? -5.145 -30.203 -15.586 1 85.12 255 ASN B CA 1
ATOM 6099 C C . ASN B 1 255 ? -5.297 -29.375 -14.32 1 85.12 255 ASN B C 1
ATOM 6101 O O . ASN B 1 255 ? -5.516 -28.156 -14.383 1 85.12 255 ASN B O 1
ATOM 6105 N N . GLN B 1 256 ? -5.234 -30.062 -13.219 1 83.25 256 GLN B N 1
ATOM 6106 C CA . GLN B 1 256 ? -5.324 -29.391 -11.93 1 83.25 256 GLN B CA 1
ATOM 6107 C C . GLN B 1 256 ? -4.23 -28.328 -11.789 1 83.25 256 GLN B C 1
ATOM 6109 O O . GLN B 1 256 ? -4.5 -27.203 -11.359 1 83.25 256 GLN B O 1
ATOM 6114 N N . LEU B 1 257 ? -2.998 -28.641 -12.133 1 82 257 LEU B N 1
ATOM 6115 C CA . LEU B 1 257 ? -1.872 -27.719 -12.07 1 82 257 LEU B CA 1
ATOM 6116 C C . LEU B 1 257 ? -2.123 -26.5 -12.945 1 82 257 LEU B C 1
ATOM 6118 O O . LEU B 1 257 ? -1.882 -25.359 -12.523 1 82 257 LEU B O 1
ATOM 6122 N N . GLY B 1 258 ? -2.594 -26.812 -14.141 1 81.94 258 GLY B N 1
ATOM 6123 C CA . GLY B 1 258 ? -2.893 -25.703 -15.047 1 81.94 258 GLY B CA 1
ATOM 6124 C C . GLY B 1 258 ? -3.951 -24.766 -14.508 1 81.94 258 GLY B C 1
ATOM 6125 O O . GLY B 1 258 ? -3.812 -23.547 -14.609 1 81.94 258 GLY B O 1
ATOM 6126 N N . ARG B 1 259 ? -5.008 -25.25 -13.938 1 78.75 259 ARG B N 1
ATOM 6127 C CA . ARG B 1 259 ? -6.098 -24.438 -13.406 1 78.75 259 ARG B CA 1
ATOM 6128 C C . ARG B 1 259 ? -5.641 -23.641 -12.18 1 78.75 259 ARG B C 1
ATOM 6130 O O . ARG B 1 259 ? -6.004 -22.484 -12.023 1 78.75 259 ARG B O 1
ATOM 6137 N N . MET B 1 260 ? -4.879 -24.328 -11.352 1 75.75 260 MET B N 1
ATOM 6138 C CA . MET B 1 260 ? -4.344 -23.656 -10.18 1 75.75 260 MET B CA 1
ATOM 6139 C C . MET B 1 260 ? -3.459 -22.484 -10.586 1 75.75 260 MET B C 1
ATOM 6141 O O . MET B 1 260 ? -3.521 -21.406 -9.977 1 75.75 260 MET B O 1
ATOM 6145 N N . PHE B 1 261 ? -2.631 -22.703 -11.523 1 78.5 261 PHE B N 1
ATOM 6146 C CA . PHE B 1 261 ? -1.739 -21.656 -12 1 78.5 261 PHE B CA 1
ATOM 6147 C C . PHE B 1 261 ? -2.535 -20.469 -12.547 1 78.5 261 PHE B C 1
ATOM 6149 O O . PHE B 1 261 ? -2.236 -19.312 -12.227 1 78.5 261 PHE B O 1
ATOM 6156 N N . ARG B 1 262 ? -3.535 -20.703 -13.273 1 75.69 262 ARG B N 1
ATOM 6157 C CA . ARG B 1 262 ? -4.367 -19.656 -13.859 1 75.69 262 ARG B CA 1
ATOM 6158 C C . ARG B 1 262 ? -5.078 -18.859 -12.766 1 75.69 262 ARG B C 1
ATOM 6160 O O . ARG B 1 262 ? -5.141 -17.625 -12.836 1 75.69 262 ARG B O 1
ATOM 6167 N N . TRP B 1 263 ? -5.648 -19.609 -11.906 1 75.69 263 TRP B N 1
ATOM 6168 C CA . TRP B 1 263 ? -6.312 -18.938 -10.789 1 75.69 263 TRP B CA 1
ATOM 6169 C C . TRP B 1 263 ? -5.344 -18.031 -10.039 1 75.69 263 TRP B C 1
ATOM 6171 O O . TRP B 1 263 ? -5.66 -16.875 -9.766 1 75.69 263 TRP B O 1
ATOM 6181 N N . LEU B 1 264 ? -4.16 -18.578 -9.68 1 73.19 264 LEU B N 1
ATOM 6182 C CA . LEU B 1 264 ? -3.186 -17.812 -8.906 1 73.19 264 LEU B CA 1
ATOM 6183 C C . LEU B 1 264 ? -2.783 -16.547 -9.648 1 73.19 264 LEU B C 1
ATOM 6185 O O . LEU B 1 264 ? -2.77 -15.461 -9.062 1 73.19 264 LEU B O 1
ATOM 6189 N N . VAL B 1 265 ? -2.479 -16.719 -10.914 1 74.69 265 VAL B N 1
ATOM 6190 C CA . VAL B 1 265 ? -2.041 -15.594 -11.719 1 74.69 265 VAL B CA 1
ATOM 6191 C C . VAL B 1 265 ? -3.154 -14.547 -11.797 1 74.69 265 VAL B C 1
ATOM 6193 O O . VAL B 1 265 ? -2.906 -13.352 -11.617 1 74.69 265 VAL B O 1
ATOM 6196 N N . ASN B 1 266 ? -4.426 -14.969 -12.008 1 73.75 266 ASN B N 1
ATOM 6197 C CA . ASN B 1 266 ? -5.539 -14.039 -12.164 1 73.75 266 ASN B CA 1
ATOM 6198 C C . ASN B 1 266 ? -5.863 -13.336 -10.844 1 73.75 266 ASN B C 1
ATOM 6200 O O . ASN B 1 266 ? -6.07 -12.117 -10.828 1 73.75 266 ASN B O 1
ATOM 6204 N N . ASP B 1 267 ? -5.922 -14.078 -9.828 1 71.62 267 ASP B N 1
ATOM 6205 C CA . ASP B 1 267 ? -6.281 -13.523 -8.523 1 71.62 267 ASP B CA 1
ATOM 6206 C C . ASP B 1 267 ? -5.203 -12.562 -8.023 1 71.62 267 ASP B C 1
ATOM 6208 O O . ASP B 1 267 ? -5.512 -11.477 -7.523 1 71.62 267 ASP B O 1
ATOM 6212 N N . VAL B 1 268 ? -3.984 -12.992 -8.117 1 70.44 268 VAL B N 1
ATOM 6213 C CA . VAL B 1 268 ? -2.875 -12.156 -7.668 1 70.44 268 VAL B CA 1
ATOM 6214 C C . VAL B 1 268 ? -2.795 -10.891 -8.523 1 70.44 268 VAL B C 1
ATOM 6216 O O . VAL B 1 268 ? -2.562 -9.797 -8 1 70.44 268 VAL B O 1
ATOM 6219 N N . SER B 1 269 ? -3.01 -11.086 -9.844 1 72.44 269 SER B N 1
ATOM 6220 C CA . SER B 1 269 ? -2.982 -9.922 -10.727 1 72.44 269 SER B CA 1
ATOM 6221 C C . SER B 1 269 ? -4.031 -8.891 -10.32 1 72.44 269 SER B C 1
ATOM 6223 O O . SER B 1 269 ? -3.738 -7.699 -10.25 1 72.44 269 SER B O 1
ATOM 6225 N N . HIS B 1 270 ? -5.25 -9.328 -10.078 1 71.88 270 HIS B N 1
ATOM 6226 C CA . HIS B 1 270 ? -6.34 -8.43 -9.695 1 71.88 270 HIS B CA 1
ATOM 6227 C C . HIS B 1 270 ? -6.027 -7.711 -8.391 1 71.88 270 HIS B C 1
ATOM 6229 O O . HIS B 1 270 ? -6.203 -6.496 -8.289 1 71.88 270 HIS B O 1
ATOM 6235 N N . GLN B 1 271 ? -5.555 -8.43 -7.48 1 69.25 271 GLN B N 1
ATOM 6236 C CA . GLN B 1 271 ? -5.27 -7.867 -6.164 1 69.25 271 GLN B CA 1
ATOM 6237 C C . GLN B 1 271 ? -4.105 -6.883 -6.227 1 69.25 271 GLN B C 1
ATOM 6239 O O . GLN B 1 271 ? -4.121 -5.848 -5.559 1 69.25 271 GLN B O 1
ATOM 6244 N N . ILE B 1 272 ? -3.117 -7.211 -6.977 1 70.19 272 ILE B N 1
ATOM 6245 C CA . ILE B 1 272 ? -1.945 -6.352 -7.098 1 70.19 272 ILE B CA 1
ATOM 6246 C C . ILE B 1 272 ? -2.344 -5.02 -7.734 1 70.19 272 ILE B C 1
ATOM 6248 O O . ILE B 1 272 ? -1.821 -3.967 -7.363 1 70.19 272 ILE B O 1
ATOM 6252 N N . HIS B 1 273 ? -3.262 -5.07 -8.68 1 72.31 273 HIS B N 1
ATOM 6253 C CA . HIS B 1 273 ? -3.725 -3.834 -9.297 1 72.31 273 HIS B CA 1
ATOM 6254 C C . HIS B 1 273 ? -4.422 -2.934 -8.281 1 72.31 273 HIS B C 1
ATOM 6256 O O . HIS B 1 273 ? -4.258 -1.712 -8.312 1 72.31 273 HIS B O 1
ATOM 6262 N N . GLN B 1 274 ? -5.133 -3.551 -7.453 1 72.31 274 GLN B N 1
ATOM 6263 C CA . GLN B 1 274 ? -5.828 -2.779 -6.43 1 72.31 274 GLN B CA 1
ATOM 6264 C C . GLN B 1 274 ? -4.84 -2.154 -5.449 1 72.31 274 GLN B C 1
ATOM 6266 O O . GLN B 1 274 ? -5.008 -1.005 -5.035 1 72.31 274 GLN B O 1
ATOM 6271 N N . VAL B 1 275 ? -3.861 -2.893 -5.051 1 71.62 275 VAL B N 1
ATOM 6272 C CA . VAL B 1 275 ? -2.828 -2.379 -4.156 1 71.62 275 VAL B CA 1
ATOM 6273 C C . VAL B 1 275 ? -2.072 -1.242 -4.84 1 71.62 275 VAL B C 1
ATOM 6275 O O . VAL B 1 275 ? -1.792 -0.213 -4.223 1 71.62 275 VAL B O 1
ATOM 6278 N N . ALA B 1 276 ? -1.752 -1.5 -6.121 1 70.62 276 ALA B N 1
ATOM 6279 C CA . ALA B 1 276 ? -1.059 -0.462 -6.879 1 70.62 276 ALA B CA 1
ATOM 6280 C C . ALA B 1 276 ? -1.875 0.827 -6.918 1 70.62 276 ALA B C 1
ATOM 6282 O O . ALA B 1 276 ? -1.33 1.92 -6.75 1 70.62 276 ALA B O 1
ATOM 6283 N N . PHE B 1 277 ? -3.146 0.792 -7.129 1 75.5 277 PHE B N 1
ATOM 6284 C CA . PHE B 1 277 ? -4.047 1.938 -7.156 1 75.5 277 PHE B CA 1
ATOM 6285 C C . PHE B 1 277 ? -4.055 2.656 -5.812 1 75.5 277 PHE B C 1
ATOM 6287 O O . PHE B 1 277 ? -3.973 3.885 -5.762 1 75.5 277 PHE B O 1
ATOM 6294 N N . SER B 1 278 ? -4.145 1.868 -4.766 1 71.62 278 SER B N 1
ATOM 6295 C CA . SER B 1 278 ? -4.133 2.432 -3.418 1 71.62 278 SER B CA 1
ATOM 6296 C C . SER B 1 278 ? -2.814 3.139 -3.125 1 71.62 278 SER B C 1
ATOM 6298 O O . SER B 1 278 ? -2.799 4.199 -2.5 1 71.62 278 SER B O 1
ATOM 6300 N N . CYS B 1 279 ? -1.72 2.586 -3.533 1 69.5 279 CYS B N 1
ATOM 6301 C CA . CYS B 1 279 ? -0.408 3.197 -3.354 1 69.5 279 CYS B CA 1
ATOM 6302 C C . CYS B 1 279 ? -0.323 4.531 -4.086 1 69.5 279 CYS B C 1
ATOM 6304 O O . CYS B 1 279 ? 0.235 5.496 -3.561 1 69.5 279 CYS B O 1
ATOM 6306 N N . ASP B 1 280 ? -0.901 4.559 -5.27 1 73 280 ASP B N 1
ATOM 6307 C CA . ASP B 1 280 ? -0.906 5.801 -6.043 1 73 280 ASP B CA 1
ATOM 6308 C C . ASP B 1 280 ? -1.709 6.887 -5.328 1 73 280 ASP B C 1
ATOM 6310 O O . ASP B 1 280 ? -1.308 8.047 -5.312 1 73 280 ASP B O 1
ATOM 6314 N N . GLN B 1 281 ? -2.785 6.543 -4.777 1 75.25 281 GLN B N 1
ATOM 6315 C CA . GLN B 1 281 ? -3.625 7.484 -4.043 1 75.25 281 GLN B CA 1
ATOM 6316 C C . GLN B 1 281 ? -2.91 8.008 -2.803 1 75.25 281 GLN B C 1
ATOM 6318 O O . GLN B 1 281 ? -2.971 9.203 -2.504 1 75.25 281 GLN B O 1
ATOM 6323 N N . LEU B 1 282 ? -2.268 7.164 -2.115 1 70.5 282 LEU B N 1
ATOM 6324 C CA . LEU B 1 282 ? -1.526 7.555 -0.921 1 70.5 282 LEU B CA 1
ATOM 6325 C C . LEU B 1 282 ? -0.365 8.477 -1.279 1 70.5 282 LEU B C 1
ATOM 6327 O O . LEU B 1 282 ? -0.116 9.469 -0.588 1 70.5 282 LEU B O 1
ATOM 6331 N N . ALA B 1 283 ? 0.305 8.109 -2.344 1 69.75 283 ALA B N 1
ATOM 6332 C CA . ALA B 1 283 ? 1.405 8.953 -2.793 1 69.75 283 ALA B CA 1
ATOM 6333 C C . ALA B 1 283 ? 0.913 10.359 -3.131 1 69.75 283 ALA B C 1
ATOM 6335 O O . ALA B 1 283 ? 1.551 11.352 -2.77 1 69.75 283 ALA B O 1
ATOM 6336 N N . ALA B 1 284 ? -0.194 10.469 -3.834 1 75.5 284 ALA B N 1
ATOM 6337 C CA . ALA B 1 284 ? -0.779 11.766 -4.18 1 75.5 284 ALA B CA 1
ATOM 6338 C C . ALA B 1 284 ? -1.198 12.531 -2.926 1 75.5 284 ALA B C 1
ATOM 6340 O O . ALA B 1 284 ? -0.962 13.734 -2.82 1 75.5 284 ALA B O 1
ATOM 6341 N N . GLY B 1 285 ? -1.802 11.852 -2.047 1 71.62 285 GLY B N 1
ATOM 6342 C CA . GLY B 1 285 ? -2.191 12.453 -0.781 1 71.62 285 GLY B CA 1
ATOM 6343 C C . GLY B 1 285 ? -1.012 12.969 0.021 1 71.62 285 GLY B C 1
ATOM 6344 O O . GLY B 1 285 ? -1.084 14.047 0.615 1 71.62 285 GLY B O 1
ATOM 6345 N N . ASN B 1 286 ? 0.03 12.266 0.062 1 70.06 286 ASN B N 1
ATOM 6346 C CA . ASN B 1 286 ? 1.236 12.672 0.775 1 70.06 286 ASN B CA 1
ATOM 6347 C C . ASN B 1 286 ? 1.855 13.922 0.165 1 70.06 286 ASN B C 1
ATOM 6349 O O . ASN B 1 286 ? 2.385 14.773 0.884 1 70.06 286 ASN B O 1
ATOM 6353 N N . ARG B 1 287 ? 1.78 14.055 -1.094 1 74.19 287 ARG B N 1
ATOM 6354 C CA . ARG B 1 287 ? 2.275 15.258 -1.753 1 74.19 287 ARG B CA 1
ATOM 6355 C C . ARG B 1 287 ? 1.455 16.484 -1.353 1 74.19 287 ARG B C 1
ATOM 6357 O O . ARG B 1 287 ? 2.01 17.547 -1.089 1 74.19 287 ARG B O 1
ATOM 6364 N N . ASP B 1 288 ? 0.205 16.281 -1.349 1 77.38 288 ASP B N 1
ATOM 6365 C CA . ASP B 1 288 ? -0.686 17.359 -0.92 1 77.38 288 ASP B CA 1
ATOM 6366 C C . ASP B 1 288 ? -0.4 17.766 0.524 1 77.38 288 ASP B C 1
ATOM 6368 O O . ASP B 1 288 ? -0.364 18.953 0.845 1 77.38 288 ASP B O 1
ATOM 6372 N N . LEU B 1 289 ? -0.223 16.781 1.321 1 72.56 289 LEU B N 1
ATOM 6373 C CA . LEU B 1 289 ? 0.078 17.031 2.729 1 72.56 289 LEU B CA 1
ATOM 6374 C C . LEU B 1 289 ? 1.397 17.781 2.881 1 72.56 289 LEU B C 1
ATOM 6376 O O . LEU B 1 289 ? 1.521 18.656 3.734 1 72.56 289 LEU B O 1
ATOM 6380 N N . TYR B 1 290 ? 2.383 17.438 2.088 1 72.25 290 TYR B N 1
ATOM 6381 C CA . TYR B 1 290 ? 3.668 18.125 2.111 1 72.25 290 TYR B CA 1
ATOM 6382 C C . TYR B 1 290 ? 3.494 19.609 1.813 1 72.25 290 TYR B C 1
ATOM 6384 O O . TYR B 1 290 ? 4.039 20.453 2.521 1 72.25 290 TYR B O 1
ATOM 6392 N N . THR B 1 291 ? 2.76 19.875 0.779 1 80.56 291 THR B N 1
ATOM 6393 C CA . THR B 1 291 ? 2.51 21.266 0.393 1 80.56 291 THR B CA 1
ATOM 6394 C C . THR B 1 291 ? 1.807 22.016 1.517 1 80.56 291 THR B C 1
ATOM 6396 O O . THR B 1 291 ? 2.168 23.156 1.83 1 80.56 291 THR B O 1
ATOM 6399 N N . ARG B 1 292 ? 0.878 21.375 2.107 1 74.94 292 ARG B N 1
ATOM 6400 C CA . ARG B 1 292 ? 0.128 22 3.186 1 74.94 292 ARG B CA 1
ATOM 6401 C C . ARG B 1 292 ? 1.008 22.219 4.414 1 74.94 292 ARG B C 1
ATOM 6403 O O . ARG B 1 292 ? 0.882 23.234 5.105 1 74.94 292 ARG B O 1
ATOM 6410 N N . THR B 1 293 ? 1.838 21.297 4.738 1 75.56 293 THR B N 1
ATOM 6411 C CA . THR B 1 293 ? 2.766 21.422 5.855 1 75.56 293 THR B CA 1
ATOM 6412 C C . THR B 1 293 ? 3.725 22.594 5.633 1 75.56 293 THR B C 1
ATOM 6414 O O . THR B 1 293 ? 4.039 23.328 6.566 1 75.56 293 THR B O 1
ATOM 6417 N N . GLU B 1 294 ? 4.113 22.797 4.398 1 78.56 294 GLU B N 1
ATOM 6418 C CA . GLU B 1 294 ? 4.977 23.922 4.07 1 78.56 294 GLU B CA 1
ATOM 6419 C C . GLU B 1 294 ? 4.25 25.25 4.281 1 78.56 294 GLU B C 1
ATOM 6421 O O . GLU B 1 294 ? 4.832 26.219 4.793 1 78.56 294 GLU B O 1
ATOM 6426 N N . GLN B 1 295 ? 3.02 25.25 3.855 1 80.62 295 GLN B N 1
ATOM 6427 C CA . GLN B 1 295 ? 2.201 26.438 4.051 1 80.62 295 GLN B CA 1
ATOM 6428 C C . GLN B 1 295 ? 1.997 26.734 5.535 1 80.62 295 GLN B C 1
ATOM 6430 O O . GLN B 1 295 ? 2.084 27.875 5.965 1 80.62 295 GLN B O 1
ATOM 6435 N N . THR B 1 296 ? 1.729 25.672 6.281 1 80 296 THR B N 1
ATOM 6436 C CA . THR B 1 296 ? 1.554 25.812 7.723 1 80 296 THR B CA 1
ATOM 6437 C C . THR B 1 296 ? 2.82 26.375 8.367 1 80 296 THR B C 1
ATOM 6439 O O . THR B 1 296 ? 2.75 27.281 9.203 1 80 296 THR B O 1
ATOM 6442 N N . ALA B 1 297 ? 3.963 25.875 7.945 1 79.12 297 ALA B N 1
ATOM 6443 C CA . ALA B 1 297 ? 5.234 26.359 8.477 1 79.12 297 ALA B CA 1
ATOM 6444 C C . ALA B 1 297 ? 5.402 27.859 8.211 1 79.12 297 ALA B C 1
ATOM 6446 O O . ALA B 1 297 ? 5.812 28.609 9.102 1 79.12 297 ALA B O 1
ATOM 6447 N N . SER B 1 298 ? 5.055 28.266 7.023 1 83.69 298 SER B N 1
ATOM 6448 C CA . SER B 1 298 ? 5.164 29.672 6.641 1 83.69 298 SER B CA 1
ATOM 6449 C C . SER B 1 298 ? 4.227 30.531 7.473 1 83.69 298 SER B C 1
ATOM 6451 O O . SER B 1 298 ? 4.617 31.609 7.93 1 83.69 298 SER B O 1
ATOM 6453 N N . HIS B 1 299 ? 3.01 30.062 7.641 1 80.12 299 HIS B N 1
ATOM 6454 C CA . HIS B 1 299 ? 2.02 30.828 8.391 1 80.12 299 HIS B CA 1
ATOM 6455 C C . HIS B 1 299 ? 2.383 30.906 9.867 1 80.12 299 HIS B C 1
ATOM 6457 O O . HIS B 1 299 ? 2.164 31.922 10.516 1 80.12 299 HIS B O 1
ATOM 6463 N N . VAL B 1 300 ? 2.904 29.859 10.438 1 83.44 300 VAL B N 1
ATOM 6464 C CA . VAL B 1 300 ? 3.336 29.844 11.828 1 83.44 300 VAL B CA 1
ATOM 6465 C C . VAL B 1 300 ? 4.492 30.812 12.023 1 83.44 300 VAL B C 1
ATOM 6467 O O . VAL B 1 300 ? 4.543 31.531 13.023 1 83.44 300 VAL B O 1
ATOM 6470 N N . GLU B 1 301 ? 5.43 30.906 11.078 1 83.5 301 GLU B N 1
ATOM 6471 C CA . GLU B 1 301 ? 6.539 31.844 11.141 1 83.5 301 GLU B CA 1
ATOM 6472 C C . GLU B 1 301 ? 6.035 33.281 11.117 1 83.5 301 GLU B C 1
ATOM 6474 O O . GLU B 1 301 ? 6.523 34.125 11.867 1 83.5 301 GLU B O 1
ATOM 6479 N N . THR B 1 302 ? 5.133 33.5 10.211 1 81.19 302 THR B N 1
ATOM 6480 C CA . THR B 1 302 ? 4.547 34.844 10.117 1 81.19 302 THR B CA 1
ATOM 6481 C C . THR B 1 302 ? 3.834 35.219 11.414 1 81.19 302 THR B C 1
ATOM 6483 O O . THR B 1 302 ? 3.957 36.344 11.891 1 81.19 302 THR B O 1
ATOM 6486 N N . THR B 1 303 ? 3.08 34.25 11.977 1 81.19 303 THR B N 1
ATOM 6487 C CA . THR B 1 303 ? 2.383 34.469 13.234 1 81.19 303 THR B CA 1
ATOM 6488 C C . THR B 1 303 ? 3.375 34.781 14.359 1 81.19 303 THR B C 1
ATOM 6490 O O . THR B 1 303 ? 3.168 35.688 15.148 1 81.19 303 THR B O 1
ATOM 6493 N N . ALA B 1 304 ? 4.441 34.062 14.391 1 83 304 ALA B N 1
ATOM 6494 C CA . ALA B 1 304 ? 5.473 34.25 15.398 1 83 304 ALA B CA 1
ATOM 6495 C C . ALA B 1 304 ? 6.094 35.656 15.273 1 83 304 ALA B C 1
ATOM 6497 O O . ALA B 1 304 ? 6.312 36.344 16.266 1 83 304 ALA B O 1
ATOM 6498 N N . SER B 1 305 ? 6.395 36.062 14.047 1 85.94 305 SER B N 1
ATOM 6499 C CA . SER B 1 305 ? 6.988 37.375 13.789 1 85.94 305 SER B CA 1
ATOM 6500 C C . SER B 1 305 ? 6.051 38.5 14.211 1 85.94 305 SER B C 1
ATOM 6502 O O . SER B 1 305 ? 6.477 39.469 14.859 1 85.94 305 SER B O 1
ATOM 6504 N N . THR B 1 306 ? 4.801 38.312 13.812 1 83.94 306 THR B N 1
ATOM 6505 C CA . THR B 1 306 ? 3.807 39.344 14.164 1 83.94 306 THR B CA 1
ATOM 6506 C C . THR B 1 306 ? 3.619 39.406 15.68 1 83.94 306 THR B C 1
ATOM 6508 O O . THR B 1 306 ? 3.469 40.5 16.234 1 83.94 306 THR B O 1
ATOM 6511 N N . MET B 1 307 ? 3.689 38.344 16.344 1 82.06 307 MET B N 1
ATOM 6512 C CA . MET B 1 307 ? 3.557 38.281 17.797 1 82.06 307 MET B CA 1
ATOM 6513 C C . MET B 1 307 ? 4.703 39.031 18.484 1 82.06 307 MET B C 1
ATOM 6515 O O . MET B 1 307 ? 4.496 39.719 19.5 1 82.06 307 MET B O 1
ATOM 6519 N N . ASN B 1 308 ? 5.883 38.875 17.953 1 84.25 308 ASN B N 1
ATOM 6520 C CA . ASN B 1 308 ? 7.027 39.625 18.5 1 84.25 308 ASN B CA 1
ATOM 6521 C C . ASN B 1 308 ? 6.844 41.125 18.375 1 84.25 308 ASN B C 1
ATOM 6523 O O . ASN B 1 308 ? 7.18 41.875 19.297 1 84.25 308 ASN B O 1
ATOM 6527 N N . GLN B 1 309 ? 6.332 41.5 17.25 1 84.25 309 GLN B N 1
ATOM 6528 C CA . GLN B 1 309 ? 6.055 42.906 17.031 1 84.25 309 GLN B CA 1
ATOM 6529 C C . GLN B 1 309 ? 5.008 43.438 18.016 1 84.25 309 GLN B C 1
ATOM 6531 O O . GLN B 1 309 ? 5.152 44.531 18.562 1 84.25 309 GLN B O 1
ATOM 6536 N N . LEU B 1 310 ? 3.969 42.594 18.234 1 84.12 310 LEU B N 1
ATOM 6537 C CA . LEU B 1 310 ? 2.904 42.969 19.156 1 84.12 310 LEU B CA 1
ATOM 6538 C C . LEU B 1 310 ? 3.426 43.062 20.578 1 84.12 310 LEU B C 1
ATOM 6540 O O . LEU B 1 310 ? 3.043 43.938 21.344 1 84.12 310 LEU B O 1
ATOM 6544 N N . THR B 1 311 ? 4.273 42.188 20.953 1 85.56 311 THR B N 1
ATOM 6545 C CA . THR B 1 311 ? 4.863 42.188 22.297 1 85.56 311 THR B CA 1
ATOM 6546 C C . THR B 1 311 ? 5.645 43.469 22.547 1 85.56 311 THR B C 1
ATOM 6548 O O . THR B 1 311 ? 5.535 44.062 23.625 1 85.56 311 THR B O 1
ATOM 6551 N N . THR B 1 312 ? 6.391 43.875 21.531 1 85.88 312 THR B N 1
ATOM 6552 C CA . THR B 1 312 ? 7.152 45.125 21.641 1 85.88 312 THR B CA 1
ATOM 6553 C C . THR B 1 312 ? 6.223 46.312 21.766 1 85.88 312 THR B C 1
ATOM 6555 O O . THR B 1 312 ? 6.453 47.219 22.594 1 85.88 312 THR B O 1
ATOM 6558 N N . ALA B 1 313 ? 5.195 46.25 20.922 1 83.38 313 ALA B N 1
ATOM 6559 C CA . ALA B 1 313 ? 4.238 47.375 20.922 1 83.38 313 ALA B CA 1
ATOM 6560 C C . ALA B 1 313 ? 3.537 47.469 22.281 1 83.38 313 ALA B C 1
ATOM 6562 O O . ALA B 1 313 ? 3.348 48.594 22.797 1 83.38 313 ALA B O 1
ATOM 6563 N N . VAL B 1 314 ? 3.152 46.438 22.922 1 87 314 VAL B N 1
ATOM 6564 C CA . VAL B 1 314 ? 2.461 46.406 24.203 1 87 314 VAL B CA 1
ATOM 6565 C C . VAL B 1 314 ? 3.408 46.875 25.312 1 87 314 VAL B C 1
ATOM 6567 O O . VAL B 1 314 ? 3.004 47.594 26.219 1 87 314 VAL B O 1
ATOM 6570 N N . SER B 1 315 ? 4.637 46.438 25.25 1 86.44 315 SER B N 1
ATOM 6571 C CA . SER B 1 315 ? 5.641 46.875 26.219 1 86.44 315 SER B CA 1
ATOM 6572 C C . SER B 1 315 ? 5.84 48.406 26.141 1 86.44 315 SER B C 1
ATOM 6574 O O . SER B 1 315 ? 5.93 49.062 27.172 1 86.44 315 SER B O 1
ATOM 6576 N N . ASN B 1 316 ? 5.91 48.844 24.922 1 86.06 316 ASN B N 1
ATOM 6577 C CA . ASN B 1 316 ? 6.027 50.312 24.719 1 86.06 316 ASN B CA 1
ATOM 6578 C C . ASN B 1 316 ? 4.828 51.031 25.297 1 86.06 316 ASN B C 1
ATOM 6580 O O . ASN B 1 316 ? 4.988 52.094 25.906 1 86.06 316 ASN B O 1
ATOM 6584 N N . ASN B 1 317 ? 3.619 50.5 25.094 1 87.44 317 ASN B N 1
ATOM 6585 C CA . ASN B 1 317 ? 2.41 51.125 25.641 1 87.44 317 ASN B CA 1
ATOM 6586 C C . ASN B 1 317 ? 2.459 51.188 27.156 1 87.44 317 ASN B C 1
ATOM 6588 O O . ASN B 1 317 ? 2.086 52.188 27.75 1 87.44 317 ASN B O 1
ATOM 6592 N N . SER B 1 318 ? 2.906 50.125 27.766 1 86.56 318 SER B N 1
ATOM 6593 C CA . SER B 1 318 ? 3.01 50.062 29.219 1 86.56 318 SER B CA 1
ATOM 6594 C C . SER B 1 318 ? 3.996 51.094 29.75 1 86.56 318 SER B C 1
ATOM 6596 O O . SER B 1 318 ? 3.713 51.781 30.719 1 86.56 318 SER B O 1
ATOM 6598 N N . GLU B 1 319 ? 5.129 51.25 29.109 1 88.31 319 GLU B N 1
ATOM 6599 C CA . GLU B 1 319 ? 6.148 52.219 29.5 1 88.31 319 GLU B CA 1
ATOM 6600 C C . GLU B 1 319 ? 5.648 53.656 29.344 1 88.31 319 GLU B C 1
ATOM 6602 O O . GLU B 1 319 ? 5.844 54.469 30.219 1 88.31 319 GLU B O 1
ATOM 6607 N N . THR B 1 320 ? 5.051 53.812 28.188 1 90.69 320 THR B N 1
ATOM 6608 C CA . THR B 1 320 ? 4.535 55.156 27.891 1 90.69 320 THR B CA 1
ATOM 6609 C C . THR B 1 320 ? 3.436 55.531 28.875 1 90.69 320 THR B C 1
ATOM 6611 O O . THR B 1 320 ? 3.359 56.688 29.312 1 90.69 320 THR B O 1
ATOM 6614 N N . ALA B 1 321 ? 2.602 54.562 29.219 1 88.94 321 ALA B N 1
ATOM 6615 C CA . ALA B 1 321 ? 1.558 54.812 30.203 1 88.94 321 ALA B CA 1
ATOM 6616 C C . ALA B 1 321 ? 2.162 55.156 31.562 1 88.94 321 ALA B C 1
ATOM 6618 O O . ALA B 1 321 ? 1.661 56.031 32.281 1 88.94 321 ALA B O 1
ATOM 6619 N N . GLY B 1 322 ? 3.234 54.469 31.938 1 89.19 322 GLY B N 1
ATOM 6620 C CA . GLY B 1 322 ? 3.932 54.781 33.188 1 89.19 322 GLY B CA 1
ATOM 6621 C C . GLY B 1 322 ? 4.477 56.219 33.219 1 89.19 322 GLY B C 1
ATOM 6622 O O . GLY B 1 322 ? 4.328 56.906 34.219 1 89.19 322 GLY B O 1
ATOM 6623 N N . GLN B 1 323 ? 5.09 56.656 32.156 1 91.25 323 GLN B N 1
ATOM 6624 C CA . GLN B 1 323 ? 5.621 58 32.031 1 91.25 323 GLN B CA 1
ATOM 6625 C C . GLN B 1 323 ? 4.504 59.031 32.125 1 91.25 323 GLN B C 1
ATOM 6627 O O . GLN B 1 323 ? 4.645 60.062 32.812 1 91.25 323 GLN B O 1
ATOM 6632 N N . ALA B 1 324 ? 3.43 58.719 31.422 1 91 324 ALA B N 1
ATOM 6633 C CA . ALA B 1 324 ? 2.281 59.625 31.422 1 91 324 ALA B CA 1
ATOM 6634 C C . ALA B 1 324 ? 1.699 59.75 32.844 1 91 324 ALA B C 1
ATOM 6636 O O . ALA B 1 324 ? 1.327 60.844 33.25 1 91 324 ALA B O 1
ATOM 6637 N N . ASN B 1 325 ? 1.605 58.688 33.531 1 90 325 ASN B N 1
ATOM 6638 C CA . ASN B 1 325 ? 1.105 58.656 34.906 1 90 325 ASN B CA 1
ATOM 6639 C C . ASN B 1 325 ? 1.969 59.531 35.844 1 90 325 ASN B C 1
ATOM 6641 O O . ASN B 1 325 ? 1.445 60.281 36.656 1 90 325 ASN B O 1
ATOM 6645 N N . ASN B 1 326 ? 3.262 59.438 35.75 1 92.25 326 ASN B N 1
ATOM 6646 C CA . ASN B 1 326 ? 4.188 60.219 36.562 1 92.25 326 ASN B CA 1
ATOM 6647 C C . ASN B 1 326 ? 4.031 61.719 36.281 1 92.25 326 ASN B C 1
ATOM 6649 O O . ASN B 1 326 ? 3.986 62.5 37.219 1 92.25 326 ASN B O 1
ATOM 6653 N N . LEU B 1 327 ? 3.955 62 35.031 1 89.25 327 LEU B N 1
ATOM 6654 C CA . LEU B 1 327 ? 3.809 63.375 34.656 1 89.25 327 LEU B CA 1
ATOM 6655 C C . LEU B 1 327 ? 2.477 63.938 35.125 1 89.25 327 LEU B C 1
ATOM 6657 O O . LEU B 1 327 ? 2.406 65.125 35.562 1 89.25 327 LEU B O 1
ATOM 6661 N N . SER B 1 328 ? 1.441 63.188 35.062 1 91.56 328 SER B N 1
ATOM 6662 C CA . SER B 1 328 ? 0.122 63.594 35.531 1 91.56 328 SER B CA 1
ATOM 6663 C C . SER B 1 328 ? 0.128 63.875 37.031 1 91.56 328 SER B C 1
ATOM 6665 O O . SER B 1 328 ? -0.475 64.812 37.5 1 91.56 328 SER B O 1
ATOM 6667 N N . ASN B 1 329 ? 0.785 63.031 37.781 1 90.56 329 ASN B N 1
ATOM 6668 C CA . ASN B 1 329 ? 0.902 63.219 39.219 1 90.56 329 ASN B CA 1
ATOM 6669 C C . ASN B 1 329 ? 1.651 64.5 39.562 1 90.56 329 ASN B C 1
ATOM 6671 O O . ASN B 1 329 ? 1.278 65.188 40.5 1 90.56 329 ASN B O 1
ATOM 6675 N N . MET B 1 330 ? 2.688 64.75 38.844 1 90.44 330 MET B N 1
ATOM 6676 C CA . MET B 1 330 ? 3.441 66 39.031 1 90.44 330 MET B CA 1
ATOM 6677 C C . MET B 1 330 ? 2.582 67.188 38.75 1 90.44 330 MET B C 1
ATOM 6679 O O . MET B 1 330 ? 2.645 68.188 39.469 1 90.44 330 MET B O 1
ATOM 6683 N N . THR B 1 331 ? 1.825 67 37.719 1 89.69 331 THR B N 1
ATOM 6684 C CA . THR B 1 331 ? 0.922 68.125 37.312 1 89.69 331 THR B CA 1
ATOM 6685 C C . THR B 1 331 ? -0.111 68.375 38.406 1 89.69 331 THR B C 1
ATOM 6687 O O . THR B 1 331 ? -0.413 69.5 38.719 1 89.69 331 THR B O 1
ATOM 6690 N N . CYS B 1 332 ? -0.644 67.312 39 1 89.75 332 CYS B N 1
ATOM 6691 C CA . CYS B 1 332 ? -1.613 67.438 40.062 1 89.75 332 CYS B CA 1
ATOM 6692 C C . CYS B 1 332 ? -1.014 68.188 41.281 1 89.75 332 CYS B C 1
ATOM 6694 O O . CYS B 1 332 ? -1.647 69.062 41.844 1 89.75 332 CYS B O 1
ATOM 6696 N N . LYS B 1 333 ? 0.195 67.875 41.656 1 90.94 333 LYS B N 1
ATOM 6697 C CA . LYS B 1 333 ? 0.875 68.562 42.781 1 90.94 333 LYS B CA 1
ATOM 6698 C C . LYS B 1 333 ? 1.086 70 42.531 1 90.94 333 LYS B C 1
ATOM 6700 O O . LYS B 1 333 ? 0.887 70.875 43.406 1 90.94 333 LYS B O 1
ATOM 6705 N N . ALA B 1 334 ? 1.498 70.25 41.281 1 86.94 334 ALA B N 1
ATOM 6706 C CA . ALA B 1 334 ? 1.699 71.625 40.906 1 86.94 334 ALA B CA 1
ATOM 6707 C C . ALA B 1 334 ? 0.391 72.438 41 1 86.94 334 ALA B C 1
ATOM 6709 O O . ALA B 1 334 ? 0.367 73.562 41.469 1 86.94 334 ALA B O 1
ATOM 6710 N N . ALA B 1 335 ? -0.699 71.812 40.562 1 87.56 335 ALA B N 1
ATOM 6711 C CA . ALA B 1 335 ? -2.01 72.438 40.594 1 87.56 335 ALA B CA 1
ATOM 6712 C C . ALA B 1 335 ? -2.484 72.688 42.031 1 87.56 335 ALA B C 1
ATOM 6714 O O . ALA B 1 335 ? -3.035 73.75 42.344 1 87.56 335 ALA B O 1
ATOM 6715 N N . ILE B 1 336 ? -2.271 71.812 42.906 1 88.75 336 ILE B N 1
ATOM 6716 C CA . ILE B 1 336 ? -2.639 71.938 44.312 1 88.75 336 ILE B CA 1
ATOM 6717 C C . ILE B 1 336 ? -1.839 73.062 44.969 1 88.75 336 ILE B C 1
ATOM 6719 O O . ILE B 1 336 ? -2.395 73.875 45.688 1 88.75 336 ILE B O 1
ATOM 6723 N N . GLN B 1 337 ? -0.572 73.125 44.688 1 87.62 337 GLN B N 1
ATOM 6724 C CA . GLN B 1 337 ? 0.28 74.188 45.188 1 87.62 337 GLN B CA 1
ATOM 6725 C C . GLN B 1 337 ? -0.178 75.562 44.688 1 87.62 337 GLN B C 1
ATOM 6727 O O . GLN B 1 337 ? -0.168 76.562 45.406 1 87.62 337 GLN B O 1
ATOM 6732 N N . GLY B 1 338 ? -0.506 75.438 43.375 1 84.38 338 GLY B N 1
ATOM 6733 C CA . GLY B 1 338 ? -1.052 76.625 42.812 1 84.38 338 GLY B CA 1
ATOM 6734 C C . GLY B 1 338 ? -2.324 77.125 43.5 1 84.38 338 GLY B C 1
ATOM 6735 O O . GLY B 1 338 ? -2.5 78.312 43.75 1 84.38 338 GLY B O 1
ATOM 6736 N N . GLY B 1 339 ? -3.195 76.188 43.844 1 85.19 339 GLY B N 1
ATOM 6737 C CA . GLY B 1 339 ? -4.414 76.5 44.594 1 85.19 339 GLY B CA 1
ATOM 6738 C C . GLY B 1 339 ? -4.148 77.125 45.938 1 85.19 339 GLY B C 1
ATOM 6739 O O . GLY B 1 339 ? -4.797 78.062 46.344 1 85.19 339 GLY B O 1
ATOM 6740 N N . THR B 1 340 ? -3.193 76.688 46.688 1 88.62 340 THR B N 1
ATOM 6741 C CA . THR B 1 340 ? -2.83 77.188 48 1 88.62 340 THR B CA 1
ATOM 6742 C C . THR B 1 340 ? -2.262 78.562 47.906 1 88.62 340 THR B C 1
ATOM 6744 O O . THR B 1 340 ? -2.557 79.438 48.75 1 88.62 340 THR B O 1
ATOM 6747 N N . ALA B 1 341 ? -1.416 78.688 46.875 1 85.44 341 ALA B N 1
ATOM 6748 C CA . ALA B 1 341 ? -0.854 80 46.625 1 85.44 341 ALA B CA 1
ATOM 6749 C C . ALA B 1 341 ? -1.955 81.062 46.375 1 85.44 341 ALA B C 1
ATOM 6751 O O . ALA B 1 341 ? -1.888 82.188 46.844 1 85.44 341 ALA B O 1
ATOM 6752 N N . MET B 1 342 ? -3.004 80.625 45.719 1 87.56 342 MET B N 1
ATOM 6753 C CA . MET B 1 342 ? -4.129 81.5 45.406 1 87.56 342 MET B CA 1
ATOM 6754 C C . MET B 1 342 ? -4.922 81.812 46.656 1 87.56 342 MET B C 1
ATOM 6756 O O . MET B 1 342 ? -5.387 82.938 46.812 1 87.56 342 MET B O 1
ATOM 6760 N N . ASP B 1 343 ? -5.059 80.875 47.531 1 87.81 343 ASP B N 1
ATOM 6761 C CA . ASP B 1 343 ? -5.746 81.125 48.812 1 87.81 343 ASP B CA 1
ATOM 6762 C C . ASP B 1 343 ? -5.039 82.25 49.594 1 87.81 343 ASP B C 1
ATOM 6764 O O . ASP B 1 343 ? -5.691 83.062 50.219 1 87.81 343 ASP B O 1
ATOM 6768 N N . THR B 1 344 ? -3.76 82.25 49.562 1 87.94 344 THR B N 1
ATOM 6769 C CA . THR B 1 344 ? -2.98 83.25 50.312 1 87.94 344 THR B 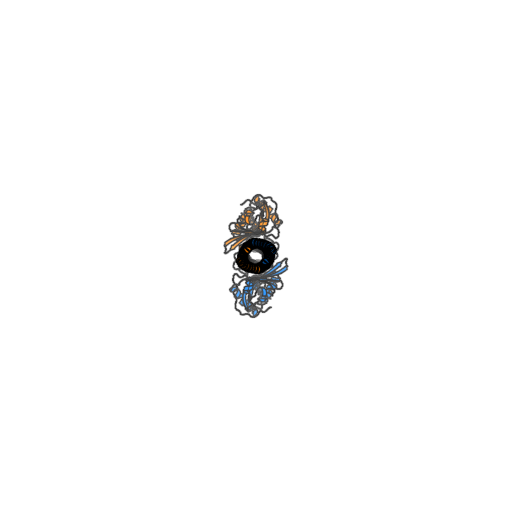CA 1
ATOM 6770 C C . THR B 1 344 ? -3.176 84.625 49.688 1 87.94 344 THR B C 1
ATOM 6772 O O . THR B 1 344 ? -3.248 85.625 50.406 1 87.94 344 THR B O 1
ATOM 6775 N N . ILE B 1 345 ? -3.318 84.562 48.344 1 88.75 345 ILE B N 1
ATOM 6776 C CA . ILE B 1 345 ? -3.549 85.875 47.656 1 88.75 345 ILE B CA 1
ATOM 6777 C C . ILE B 1 345 ? -4.91 86.438 48.062 1 88.75 345 ILE B C 1
ATOM 6779 O O . ILE B 1 345 ? -5.051 87.625 48.25 1 88.75 345 ILE B O 1
ATOM 6783 N N . VAL B 1 346 ? -5.906 85.562 48.188 1 88.19 346 VAL B N 1
ATOM 6784 C CA . VAL B 1 346 ? -7.238 86 48.625 1 88.19 346 VAL B CA 1
ATOM 6785 C C . VAL B 1 346 ? -7.164 86.688 50 1 88.19 346 VAL B C 1
ATOM 6787 O O . VAL B 1 346 ? -7.75 87.75 50.188 1 88.19 346 VAL B O 1
ATOM 6790 N N . HIS B 1 347 ? -6.406 86.125 50.875 1 90.56 347 HIS B N 1
ATOM 6791 C CA . HIS B 1 347 ? -6.273 86.688 52.219 1 90.56 347 HIS B CA 1
ATOM 6792 C C . HIS B 1 347 ? -5.547 88 52.188 1 90.56 347 HIS B C 1
ATOM 6794 O O . HIS B 1 347 ? -5.922 88.938 52.906 1 90.56 347 HIS B O 1
ATOM 6800 N N . THR B 1 348 ? -4.555 88 51.375 1 88.06 348 THR B N 1
ATOM 6801 C CA . THR B 1 348 ? -3.795 89.25 51.25 1 88.06 348 THR B CA 1
ATOM 6802 C C . THR B 1 348 ? -4.676 90.375 50.688 1 88.06 348 THR B C 1
ATOM 6804 O O . THR B 1 348 ? -4.637 91.5 51.219 1 88.06 348 THR B O 1
ATOM 6807 N N . MET B 1 349 ? -5.555 90.062 49.781 1 88.81 349 MET B N 1
ATOM 6808 C CA . MET B 1 349 ? -6.477 91.062 49.188 1 88.81 349 MET B CA 1
ATOM 6809 C C . MET B 1 349 ? -7.512 91.5 50.219 1 88.81 349 MET B C 1
ATOM 6811 O O . MET B 1 349 ? -7.875 92.688 50.25 1 88.81 349 MET B O 1
ATOM 6815 N N . ASP B 1 350 ? -7.875 90.562 51 1 91 350 ASP B N 1
ATOM 6816 C CA . ASP B 1 350 ? -8.812 90.938 52.062 1 91 350 ASP B CA 1
ATOM 6817 C C . ASP B 1 350 ? -8.18 91.875 53.062 1 91 350 ASP B C 1
ATOM 6819 O O . ASP B 1 350 ? -8.828 92.875 53.5 1 91 350 ASP B O 1
ATOM 6823 N N . ASP B 1 351 ? -6.945 91.688 53.438 1 91.12 351 ASP B N 1
ATOM 6824 C CA . ASP B 1 351 ? -6.23 92.562 54.375 1 91.12 351 ASP B CA 1
ATOM 6825 C C . ASP B 1 351 ? -6.047 94 53.781 1 91.12 351 ASP B C 1
ATOM 6827 O O . ASP B 1 351 ? -6.188 95 54.469 1 91.12 351 ASP B O 1
ATOM 6831 N N . ILE B 1 352 ? -5.816 94 52.562 1 90.38 352 ILE B N 1
ATOM 6832 C CA . ILE B 1 352 ? -5.645 95.25 51.875 1 90.38 352 ILE B CA 1
ATOM 6833 C C . ILE B 1 352 ? -6.973 96 51.844 1 90.38 352 ILE B C 1
ATOM 6835 O O . ILE B 1 352 ? -7.008 97.188 52.062 1 90.38 352 ILE B O 1
ATOM 6839 N N . ALA B 1 353 ? -7.984 95.25 51.656 1 91.31 353 ALA B N 1
ATOM 6840 C CA . ALA B 1 353 ? -9.32 95.875 51.625 1 91.31 353 ALA B CA 1
ATOM 6841 C C . ALA B 1 353 ? -9.68 96.438 52.969 1 91.31 353 ALA B C 1
ATOM 6843 O O . ALA B 1 353 ? -10.227 97.562 53.062 1 91.31 353 ALA B O 1
ATOM 6844 N N . LYS B 1 354 ? -9.359 95.812 54.031 1 93 354 LYS B N 1
ATOM 6845 C CA . LYS B 1 354 ? -9.633 96.312 55.375 1 93 354 LYS B CA 1
ATOM 6846 C C . LYS B 1 354 ? -8.836 97.562 55.688 1 93 354 LYS B C 1
ATOM 6848 O O . LYS B 1 354 ? -9.367 98.5 56.281 1 93 354 LYS B O 1
ATOM 6853 N N . SER B 1 355 ? -7.629 97.5 55.281 1 92.81 355 SER B N 1
ATOM 6854 C CA . SER B 1 355 ? -6.781 98.688 55.469 1 92.81 355 SER B CA 1
ATOM 6855 C C . SER B 1 355 ? -7.305 99.875 54.688 1 92.81 355 SER B C 1
ATOM 6857 O O . SER B 1 355 ? -7.34 101 55.219 1 92.81 355 SER B O 1
ATOM 6859 N N . SER B 1 356 ? -7.754 99.625 53.531 1 93.06 356 SER B N 1
ATOM 6860 C CA . SER B 1 356 ? -8.281 100.688 52.656 1 93.06 356 SER B CA 1
ATOM 6861 C C . SER B 1 356 ? -9.562 101.25 53.25 1 93.06 356 SER B C 1
ATOM 6863 O O . SER B 1 356 ? -9.766 102.5 53.219 1 93.06 356 SER B O 1
ATOM 6865 N N . GLU B 1 357 ? -10.305 100.5 53.781 1 93.81 357 GLU B N 1
ATOM 6866 C CA . GLU B 1 357 ? -11.539 100.938 54.406 1 93.81 357 GLU B CA 1
ATOM 6867 C C . GLU B 1 357 ? -11.227 101.812 55.625 1 93.81 357 GLU B C 1
ATOM 6869 O O . GLU B 1 357 ? -11.867 102.812 55.844 1 93.81 357 GLU B O 1
ATOM 6874 N N . ARG B 1 358 ? -10.297 101.438 56.406 1 94.5 358 ARG B N 1
ATOM 6875 C CA . ARG B 1 358 ? -9.891 102.188 57.594 1 94.5 358 ARG B CA 1
ATOM 6876 C C . ARG B 1 358 ? -9.297 103.562 57.188 1 94.5 358 ARG B C 1
ATOM 6878 O O . ARG B 1 358 ? -9.57 104.562 57.844 1 94.5 358 ARG B O 1
ATOM 6885 N N . ILE B 1 359 ? -8.609 103.438 56.156 1 95.06 359 ILE B N 1
ATOM 6886 C CA . ILE B 1 359 ? -8.016 104.688 55.656 1 95.06 359 ILE B CA 1
ATOM 6887 C C . ILE B 1 359 ? -9.117 105.625 55.188 1 95.06 359 ILE B C 1
ATOM 6889 O O . ILE B 1 359 ? -9.062 106.812 55.469 1 95.06 359 ILE B O 1
ATOM 6893 N N . SER B 1 360 ? -10.023 105.062 54.562 1 94.69 360 SER B N 1
ATOM 6894 C CA . SER B 1 360 ? -11.148 105.875 54.094 1 94.69 360 SER B CA 1
ATOM 6895 C C . SER B 1 360 ? -11.867 106.562 55.25 1 94.69 360 SER B C 1
ATOM 6897 O O . SER B 1 360 ? -12.219 107.75 55.156 1 94.69 360 SER B O 1
ATOM 6899 N N . ASN B 1 361 ? -11.969 105.938 56.312 1 95.31 361 ASN B N 1
ATOM 6900 C CA . ASN B 1 361 ? -12.625 106.5 57.5 1 95.31 361 ASN B CA 1
ATOM 6901 C C . ASN B 1 361 ? -11.789 107.625 58.125 1 95.31 361 ASN B C 1
ATOM 6903 O O . ASN B 1 361 ? -12.32 108.688 58.531 1 95.31 361 ASN B O 1
ATOM 6907 N N . ILE B 1 362 ? -10.586 107.375 58.156 1 96.06 362 ILE B N 1
ATOM 6908 C CA . ILE B 1 362 ? -9.703 108.312 58.844 1 96.06 362 ILE B CA 1
ATOM 6909 C C . ILE B 1 362 ? -9.57 109.625 58 1 96.06 362 ILE B C 1
ATOM 6911 O O . ILE B 1 362 ? -9.508 110.688 58.531 1 96.06 362 ILE B O 1
ATOM 6915 N N . ILE B 1 363 ? -9.609 109.375 56.719 1 95.81 363 ILE B N 1
ATOM 6916 C CA . ILE B 1 363 ? -9.5 110.5 55.844 1 95.81 363 ILE B CA 1
ATOM 6917 C C . ILE B 1 363 ? -10.758 111.375 55.938 1 95.81 363 ILE B C 1
ATOM 6919 O O . ILE B 1 363 ? -10.703 112.562 55.781 1 95.81 363 ILE B O 1
ATOM 6923 N N . GLY B 1 364 ? -11.805 110.812 56.219 1 93.88 364 GLY B N 1
ATOM 6924 C CA . GLY B 1 364 ? -13.016 111.562 56.531 1 93.88 364 GLY B CA 1
ATOM 6925 C C . GLY B 1 364 ? -12.883 112.5 57.75 1 93.88 364 GLY B C 1
ATOM 6926 O O . GLY B 1 364 ? -13.359 113.625 57.75 1 93.88 364 GLY B O 1
ATOM 6927 N N . VAL B 1 365 ? -12.227 112 58.688 1 94.25 365 VAL B N 1
ATOM 6928 C CA . VAL B 1 365 ? -11.984 112.75 59.906 1 94.25 365 VAL B CA 1
ATOM 6929 C C . VAL B 1 365 ? -11.047 113.938 59.625 1 94.25 365 VAL B C 1
ATOM 6931 O O . VAL B 1 365 ? -11.281 115.062 60.062 1 94.25 365 VAL B O 1
ATOM 6934 N N . ILE B 1 366 ? -10.156 113.625 58.812 1 95.25 366 ILE B N 1
ATOM 6935 C CA . ILE B 1 366 ? -9.195 114.688 58.469 1 95.25 366 ILE B CA 1
ATOM 6936 C C . ILE B 1 366 ? -9.891 115.75 57.656 1 95.25 366 ILE B C 1
ATOM 6938 O O . ILE B 1 366 ? -9.633 116.938 57.875 1 95.25 366 ILE B O 1
ATOM 6942 N N . ASP B 1 367 ? -10.672 115.375 56.812 1 94.31 367 ASP B N 1
ATOM 6943 C CA . ASP B 1 367 ? -11.445 116.312 56.031 1 94.31 367 ASP B CA 1
ATOM 6944 C C . ASP B 1 367 ? -12.344 117.188 56.938 1 94.31 367 ASP B C 1
ATOM 6946 O O . ASP B 1 367 ? -12.445 118.375 56.719 1 94.31 367 ASP B O 1
ATOM 6950 N N . SER B 1 368 ? -12.875 116.688 57.875 1 96 368 SER B N 1
ATOM 6951 C CA . SER B 1 368 ? -13.711 117.375 58.812 1 96 368 SER B CA 1
ATOM 6952 C C . SER B 1 368 ? -12.891 118.312 59.688 1 96 368 SER B C 1
ATOM 6954 O O . SER B 1 368 ? -13.359 119.438 60 1 96 368 SER B O 1
ATOM 6956 N N . ILE B 1 369 ? -11.828 117.812 59.969 1 95.69 369 ILE B N 1
ATOM 6957 C CA . ILE B 1 369 ? -10.93 118.688 60.781 1 95.69 369 ILE B CA 1
ATOM 6958 C C . ILE B 1 369 ? -10.477 119.875 59.938 1 95.69 369 ILE B C 1
ATOM 6960 O O . ILE B 1 369 ? -10.422 121 60.469 1 95.69 369 ILE B O 1
ATOM 6964 N N . ALA B 1 370 ? -10.18 119.625 58.781 1 96.19 370 ALA B N 1
ATOM 6965 C CA . ALA B 1 370 ? -9.766 120.688 57.875 1 96.19 370 ALA B CA 1
ATOM 6966 C C . ALA B 1 370 ? -10.891 121.688 57.688 1 96.19 370 ALA B C 1
ATOM 6968 O O . ALA B 1 370 ? -10.641 122.938 57.688 1 96.19 370 ALA B O 1
ATOM 6969 N N . PHE B 1 371 ? -11.977 121.312 57.656 1 92.44 371 PHE B N 1
ATOM 6970 C CA . PHE B 1 371 ? -13.141 122.188 57.531 1 92.44 371 PHE B CA 1
ATOM 6971 C C . PHE B 1 371 ? -13.344 123 58.812 1 92.44 371 PHE B C 1
ATOM 6973 O O . PHE B 1 371 ? -13.578 124.188 58.719 1 92.44 371 PHE B O 1
ATOM 6980 N N . GLN B 1 372 ? -13.289 122.312 59.812 1 93.75 372 GLN B N 1
ATOM 6981 C CA . GLN B 1 372 ? -13.461 123 61.094 1 93.75 372 GLN B CA 1
ATOM 6982 C C . GLN B 1 372 ? -12.367 124.062 61.344 1 93.75 372 GLN B C 1
ATOM 6984 O O . GLN B 1 372 ? -12.633 125.125 61.844 1 93.75 372 GLN B O 1
ATOM 6989 N N . THR B 1 373 ? -11.242 123.562 60.938 1 94.44 373 THR B N 1
ATOM 6990 C CA . THR B 1 373 ? -10.117 124.5 61.062 1 94.44 373 THR B CA 1
ATOM 6991 C C . THR B 1 373 ? -10.305 125.75 60.156 1 94.44 373 THR B C 1
ATOM 6993 O O . THR B 1 373 ? -9.992 126.875 60.531 1 94.44 373 THR B O 1
ATOM 6996 N N . ASN B 1 374 ? -10.789 125.5 59.062 1 93.75 374 ASN B N 1
ATOM 6997 C CA . ASN B 1 374 ? -11.07 126.562 58.125 1 93.75 374 ASN B CA 1
ATOM 6998 C C . ASN B 1 374 ? -12.133 127.5 58.656 1 93.75 374 ASN B C 1
ATOM 7000 O O . ASN B 1 374 ? -12 128.75 58.531 1 93.75 374 ASN B O 1
ATOM 7004 N N . ILE B 1 375 ? -13.039 127.125 59.312 1 93.75 375 ILE B N 1
ATOM 7005 C CA . ILE B 1 375 ? -14.117 127.938 59.875 1 93.75 375 ILE B CA 1
ATOM 7006 C C . ILE B 1 375 ? -13.586 128.75 61.062 1 93.75 375 ILE B C 1
ATOM 7008 O O . ILE B 1 375 ? -13.938 129.875 61.219 1 93.75 375 ILE B O 1
ATOM 7012 N N . LEU B 1 376 ? -12.867 128.125 61.812 1 92.44 376 LEU B N 1
ATOM 7013 C CA . LEU B 1 376 ? -12.289 128.75 62.969 1 92.44 376 LEU B CA 1
ATOM 7014 C C . LEU B 1 376 ? -11.352 129.875 62.531 1 92.44 376 LEU B C 1
ATOM 7016 O O . LEU B 1 376 ? -11.336 131 63.125 1 92.44 376 LEU B O 1
ATOM 7020 N N . ALA B 1 377 ? -10.688 129.625 61.438 1 92.25 377 ALA B N 1
ATOM 7021 C CA . ALA B 1 377 ? -9.773 130.625 60.906 1 92.25 377 ALA B CA 1
ATOM 7022 C C . ALA B 1 377 ? -10.547 131.75 60.281 1 92.25 377 ALA B C 1
ATOM 7024 O O . ALA B 1 377 ? -10.125 132.875 60.375 1 92.25 377 ALA B O 1
ATOM 7025 N N . LEU B 1 378 ? -11.656 131.5 59.812 1 90.38 378 LEU B N 1
ATOM 7026 C CA . LEU B 1 378 ? -12.508 132.625 59.25 1 90.38 378 LEU B CA 1
ATOM 7027 C C . LEU B 1 378 ? -13.094 133.5 60.344 1 90.38 378 LEU B C 1
ATOM 7029 O O . LEU B 1 378 ? -13.102 134.75 60.25 1 90.38 378 LEU B O 1
ATOM 7033 N N . ASN B 1 379 ? -13.469 132.875 61.312 1 87.69 379 ASN B N 1
ATOM 7034 C CA . ASN B 1 379 ? -14.023 133.625 62.438 1 87.69 379 ASN B CA 1
ATOM 7035 C C . ASN B 1 379 ? -12.953 134.5 63.125 1 87.69 379 ASN B C 1
ATOM 7037 O O . ASN B 1 379 ? -13.234 135.625 63.562 1 87.69 379 ASN B O 1
ATOM 7041 N N . ALA B 1 380 ? -11.836 133.75 63.156 1 87.12 380 ALA B N 1
ATOM 7042 C CA . ALA B 1 380 ? -10.719 134.5 63.719 1 87.12 380 ALA B CA 1
ATOM 7043 C C . ALA B 1 380 ? -10.312 135.75 62.875 1 87.12 380 ALA B C 1
ATOM 7045 O O . ALA B 1 380 ? -9.93 136.75 63.375 1 87.12 380 ALA B O 1
ATOM 7046 N N . SER B 1 381 ? -10.461 135.625 61.625 1 88.62 381 SER B N 1
ATOM 7047 C CA . SER B 1 381 ? -10.156 136.75 60.688 1 88.62 381 SER B CA 1
ATOM 7048 C C . SER B 1 381 ? -11.18 137.875 60.812 1 88.62 381 SER B C 1
ATOM 7050 O O . SER B 1 381 ? -10.828 139 60.688 1 88.62 381 SER B O 1
ATOM 7052 N N . VAL B 1 382 ? -12.328 137.625 61.094 1 85.5 382 VAL B N 1
ATOM 7053 C CA . VAL B 1 382 ? -13.391 138.625 61.25 1 85.5 382 VAL B CA 1
ATOM 7054 C C . VAL B 1 382 ? -13.203 139.375 62.562 1 85.5 382 VAL B C 1
ATOM 7056 O O . VAL B 1 382 ? -13.336 140.5 62.625 1 85.5 382 VAL B O 1
ATOM 7059 N N . GLU B 1 383 ? -12.883 138.625 63.531 1 80.06 383 GLU B N 1
ATOM 7060 C CA . GLU B 1 383 ? -12.672 139.25 64.812 1 80.06 383 GLU B CA 1
ATOM 7061 C C . GLU B 1 383 ? -11.438 140.125 64.812 1 80.06 383 GLU B C 1
ATOM 7063 O O . GLU B 1 383 ? -11.43 141.125 65.438 1 80.06 383 GLU B O 1
ATOM 7068 N N . ALA B 1 384 ? -10.422 139.625 64.125 1 84.5 384 ALA B N 1
ATOM 7069 C CA . ALA B 1 384 ? -9.203 140.5 64 1 84.5 384 ALA B CA 1
ATOM 7070 C C . ALA B 1 384 ? -9.477 141.75 63.25 1 84.5 384 ALA B C 1
ATOM 7072 O O . ALA B 1 384 ? -8.898 142.75 63.562 1 84.5 384 ALA B O 1
ATOM 7073 N N . ALA B 1 385 ? -10.312 141.75 62.344 1 83.25 385 ALA B N 1
ATOM 7074 C CA . ALA B 1 385 ? -10.695 143 61.594 1 83.25 385 ALA B CA 1
ATOM 7075 C C . ALA B 1 385 ? -11.484 144 62.5 1 83.25 385 ALA B C 1
ATOM 7077 O O . ALA B 1 385 ? -11.336 145.25 62.375 1 83.25 385 ALA B O 1
ATOM 7078 N N . ARG B 1 386 ? -12.195 143.5 63.312 1 80.38 386 ARG B N 1
ATOM 7079 C CA . ARG B 1 386 ? -13.039 144.25 64.188 1 80.38 386 ARG B CA 1
ATOM 7080 C C . ARG B 1 386 ? -12.195 145 65.25 1 80.38 386 ARG B C 1
ATOM 7082 O O . ARG B 1 386 ? -12.555 146.125 65.688 1 80.38 386 ARG B O 1
ATOM 7089 N N . ALA B 1 387 ? -11.086 144.375 65.562 1 80.5 387 ALA B N 1
ATOM 7090 C CA . ALA B 1 387 ? -10.219 144.875 66.625 1 80.5 387 ALA B CA 1
ATOM 7091 C C . ALA B 1 387 ? -9.32 146 66.062 1 80.5 387 ALA B C 1
ATOM 7093 O O . ALA B 1 387 ? -8.539 146.625 66.812 1 80.5 387 ALA B O 1
ATOM 7094 N N . GLY B 1 388 ? -9.383 146.375 64.75 1 78.25 388 GLY B N 1
ATOM 7095 C CA . GLY B 1 388 ? -8.719 147.5 64.062 1 78.25 388 GLY B CA 1
ATOM 7096 C C . GLY B 1 388 ? -7.215 147.375 64 1 78.25 388 GLY B C 1
ATOM 7097 O O . GLY B 1 388 ? -6.719 146.25 63.531 1 78.25 388 GLY B O 1
ATOM 7098 N N . GLU B 1 389 ? -6.473 148.25 64.625 1 76.69 389 GLU B N 1
ATOM 7099 C CA . GLU B 1 389 ? -5.016 148.375 64.562 1 76.69 389 GLU B CA 1
ATOM 7100 C C . GLU B 1 389 ? -4.363 147.375 65.438 1 76.69 389 GLU B C 1
ATOM 7102 O O . GLU B 1 389 ? -3.268 146.875 65.188 1 76.69 389 GLU B O 1
ATOM 7107 N N . GLN B 1 390 ? -4.992 146.875 66.438 1 75.31 390 GLN B N 1
ATOM 7108 C CA . GLN B 1 390 ? -4.457 146 67.438 1 75.31 390 GLN B CA 1
ATOM 7109 C C . GLN B 1 390 ? -4.594 144.5 66.938 1 75.31 390 GLN B C 1
ATOM 7111 O O . GLN B 1 390 ? -3.93 143.625 67.438 1 75.31 390 GLN B O 1
ATOM 7116 N N . GLY B 1 391 ? -5.289 144.375 65.875 1 78.12 391 GLY B N 1
ATOM 7117 C CA . GLY B 1 391 ? -5.574 143.125 65.375 1 78.12 391 GLY B CA 1
ATOM 7118 C C . GLY B 1 391 ? -4.816 142.75 64.125 1 78.12 391 GLY B C 1
ATOM 7119 O O . GLY B 1 391 ? -5 141.625 63.531 1 78.12 391 GLY B O 1
ATOM 7120 N N . ARG B 1 392 ? -4.031 143.5 63.75 1 80.44 392 ARG B N 1
ATOM 7121 C CA . ARG B 1 392 ? -3.344 143.25 62.469 1 80.44 392 ARG B CA 1
ATOM 7122 C C . ARG B 1 392 ? -2.482 142 62.5 1 80.44 392 ARG B C 1
ATOM 7124 O O . ARG B 1 392 ? -2.441 141.25 61.531 1 80.44 392 ARG B O 1
ATOM 7131 N N . GLY B 1 393 ? -1.837 141.75 63.5 1 81 393 GLY B N 1
ATOM 7132 C CA . GLY B 1 393 ? -1.008 140.625 63.625 1 81 393 GLY B CA 1
ATOM 7133 C C . GLY B 1 393 ? -1.806 139.375 63.625 1 81 393 GLY B C 1
ATOM 7134 O O . GLY B 1 393 ? -1.403 138.375 63 1 81 393 GLY B O 1
ATOM 7135 N N . PHE B 1 394 ? -2.992 139.375 64.188 1 83.81 394 PHE B N 1
ATOM 7136 C CA . PHE B 1 394 ? -3.861 138.25 64.312 1 83.81 394 PHE B CA 1
ATOM 7137 C C . PHE B 1 394 ? -4.539 138 62.938 1 83.81 394 PHE B C 1
ATOM 7139 O O . PHE B 1 394 ? -4.797 136.75 62.594 1 83.81 394 PHE B O 1
ATOM 7146 N N . SER B 1 395 ? -4.742 139 62.25 1 87.31 395 SER B N 1
ATOM 7147 C CA . SER B 1 395 ? -5.34 138.875 60.906 1 87.31 395 SER B CA 1
ATOM 7148 C C . SER B 1 395 ? -4.418 138 59.969 1 87.31 395 SER B C 1
ATOM 7150 O O . SER B 1 395 ? -4.883 137.25 59.156 1 87.31 395 SER B O 1
ATOM 7152 N N . VAL B 1 396 ? -3.139 138.125 60.188 1 87.69 396 VAL B N 1
ATOM 7153 C CA . VAL B 1 396 ? -2.152 137.5 59.344 1 87.69 396 VAL B CA 1
ATOM 7154 C C . VAL B 1 396 ? -2.084 136 59.75 1 87.69 396 VAL B C 1
ATOM 7156 O O . VAL B 1 396 ? -2.057 135.125 58.875 1 87.69 396 VAL B O 1
ATOM 7159 N N . VAL B 1 397 ? -2.158 135.75 60.938 1 88.56 397 VAL B N 1
ATOM 7160 C CA . VAL B 1 397 ? -2.123 134.375 61.438 1 88.56 397 VAL B CA 1
ATOM 7161 C C . VAL B 1 397 ? -3.402 133.75 61 1 88.56 397 VAL B C 1
ATOM 7163 O O . VAL B 1 397 ? -3.355 132.5 60.562 1 88.56 397 VAL B O 1
ATOM 7166 N N . ALA B 1 398 ? -4.527 134.25 61.156 1 90.31 398 ALA B N 1
ATOM 7167 C CA . ALA B 1 398 ? -5.809 133.75 60.781 1 90.31 398 ALA B CA 1
ATOM 7168 C C . ALA B 1 398 ? -5.867 133.375 59.281 1 90.31 398 ALA B C 1
ATOM 7170 O O . ALA B 1 398 ? -6.391 132.375 58.906 1 90.31 398 ALA B O 1
ATOM 7171 N N . SER B 1 399 ? -5.262 134.25 58.531 1 91.44 399 SER B N 1
ATOM 7172 C CA . SER B 1 399 ? -5.246 134 57.094 1 91.44 399 SER B CA 1
ATOM 7173 C C . SER B 1 399 ? -4.34 132.875 56.719 1 91.44 399 SER B C 1
ATOM 7175 O O . SER B 1 399 ? -4.652 132.125 55.781 1 91.44 399 SER B O 1
ATOM 7177 N N . GLU B 1 400 ? -3.342 132.75 57.438 1 93.12 400 GLU B N 1
ATOM 7178 C CA . GLU B 1 400 ? -2.416 131.625 57.156 1 93.12 400 GLU B CA 1
ATOM 7179 C C . GLU B 1 400 ? -3.004 130.25 57.594 1 93.12 400 GLU B C 1
ATOM 7181 O O . GLU B 1 400 ? -2.855 129.25 56.875 1 93.12 400 GLU B O 1
ATOM 7186 N N . VAL B 1 401 ? -3.637 130.25 58.688 1 94.38 401 VAL B N 1
ATOM 7187 C CA . VAL B 1 401 ? -4.281 129 59.156 1 94.38 401 VAL B CA 1
ATOM 7188 C C . VAL B 1 401 ? -5.41 128.625 58.219 1 94.38 401 VAL B C 1
ATOM 7190 O O . VAL B 1 401 ? -5.625 127.5 57.969 1 94.38 401 VAL B O 1
ATOM 7193 N N . ARG B 1 402 ? -6.039 129.625 57.719 1 94.31 402 ARG B N 1
ATOM 7194 C CA . ARG B 1 402 ? -7.098 129.375 56.75 1 94.31 402 ARG B CA 1
ATOM 7195 C C . ARG B 1 402 ? -6.535 128.75 55.469 1 94.31 402 ARG B C 1
ATOM 7197 O O . ARG B 1 402 ? -7.09 127.75 54.969 1 94.31 402 ARG B O 1
ATOM 7204 N N . ASN B 1 403 ? -5.414 129.125 55 1 94.38 403 ASN B N 1
ATOM 7205 C CA . ASN B 1 403 ? -4.758 128.625 53.812 1 94.38 403 ASN B CA 1
ATOM 7206 C C . ASN B 1 403 ? -4.281 127.188 54.062 1 94.38 403 ASN B C 1
ATOM 7208 O O . ASN B 1 403 ? -4.414 126.375 53.188 1 94.38 403 ASN B O 1
ATOM 7212 N N . LEU B 1 404 ? -3.83 126.938 55.188 1 94.56 404 LEU B N 1
ATOM 7213 C CA . LEU B 1 404 ? -3.355 125.625 55.531 1 94.56 404 LEU B CA 1
ATOM 7214 C C . LEU B 1 404 ? -4.523 124.688 55.656 1 94.56 404 LEU B C 1
ATOM 7216 O O . LEU B 1 404 ? -4.418 123.5 55.219 1 94.56 404 LEU B O 1
ATOM 7220 N N . ALA B 1 405 ? -5.574 125.125 56.188 1 95.5 405 ALA B N 1
ATOM 7221 C CA . ALA B 1 405 ? -6.77 124.25 56.281 1 95.5 405 ALA B CA 1
ATOM 7222 C C . ALA B 1 405 ? -7.316 123.875 54.906 1 95.5 405 ALA B C 1
ATOM 7224 O O . ALA B 1 405 ? -7.75 122.75 54.688 1 95.5 405 ALA B O 1
ATOM 7225 N N . GLN B 1 406 ? -7.273 124.875 54.062 1 94.56 406 GLN B N 1
ATOM 7226 C CA . GLN B 1 406 ? -7.746 124.625 52.688 1 94.56 406 GLN B CA 1
ATOM 7227 C C . GLN B 1 406 ? -6.84 123.625 51.969 1 94.56 406 GLN B C 1
ATOM 7229 O O . GLN B 1 406 ? -7.32 122.812 51.219 1 94.56 406 GLN B O 1
ATOM 7234 N N . ARG B 1 407 ? -5.629 123.75 52.188 1 94.69 407 ARG B N 1
ATOM 7235 C CA . ARG B 1 407 ? -4.684 122.812 51.594 1 94.69 407 ARG B CA 1
ATOM 7236 C C . ARG B 1 407 ? -4.863 121.438 52.156 1 94.69 407 ARG B C 1
ATOM 7238 O O . ARG B 1 407 ? -4.742 120.438 51.406 1 94.69 407 ARG B O 1
ATOM 7245 N N . SER B 1 408 ? -5.098 121.312 53.375 1 95.69 408 SER B N 1
ATOM 7246 C CA . SER B 1 408 ? -5.336 120 54 1 95.69 408 SER B CA 1
ATOM 7247 C C . SER B 1 408 ? -6.617 119.375 53.469 1 95.69 408 SER B C 1
ATOM 7249 O O . SER B 1 408 ? -6.664 118.125 53.25 1 95.69 408 SER B O 1
ATOM 7251 N N . ALA B 1 409 ? -7.605 120.125 53.312 1 95.12 409 ALA B N 1
ATOM 7252 C CA . ALA B 1 409 ? -8.867 119.625 52.781 1 95.12 409 ALA B CA 1
ATOM 7253 C C . ALA B 1 409 ? -8.695 119.125 51.375 1 95.12 409 ALA B C 1
ATOM 7255 O O . ALA B 1 409 ? -9.273 118.125 50.969 1 95.12 409 ALA B O 1
ATOM 7256 N N . GLU B 1 410 ? -7.895 119.875 50.562 1 95.94 410 GLU B N 1
ATOM 7257 C CA . GLU B 1 410 ? -7.625 119.438 49.188 1 95.94 410 GLU B CA 1
ATOM 7258 C C . GLU B 1 410 ? -6.828 118.125 49.188 1 95.94 410 GLU B C 1
ATOM 7260 O O . GLU B 1 410 ? -7.102 117.25 48.375 1 95.94 410 GLU B O 1
ATOM 7265 N N . ALA B 1 411 ? -5.961 118 50.031 1 95.69 411 ALA B N 1
ATOM 7266 C CA . ALA B 1 411 ? -5.172 116.812 50.156 1 95.69 411 ALA B CA 1
ATOM 7267 C C . ALA B 1 411 ? -6.043 115.625 50.594 1 95.69 411 ALA B C 1
ATOM 7269 O O . ALA B 1 411 ? -5.91 114.5 50.062 1 95.69 411 ALA B O 1
ATOM 7270 N N . ALA B 1 412 ? -6.891 115.75 51.5 1 95.31 412 ALA B N 1
ATOM 7271 C CA . ALA B 1 412 ? -7.805 114.75 51.969 1 95.31 412 ALA B CA 1
ATOM 7272 C C . ALA B 1 412 ? -8.734 114.25 50.844 1 95.31 412 ALA B C 1
ATOM 7274 O O . ALA B 1 412 ? -9.016 113.062 50.75 1 95.31 412 ALA B O 1
ATOM 7275 N N . LYS B 1 413 ? -9.148 115.25 50.125 1 95.38 413 LYS B N 1
ATOM 7276 C CA . LYS B 1 413 ? -10.016 114.938 48.969 1 95.38 413 LYS B CA 1
ATOM 7277 C C . LYS B 1 413 ? -9.273 114.062 47.969 1 95.38 413 LYS B C 1
ATOM 7279 O O . LYS B 1 413 ? -9.844 113.125 47.406 1 95.38 413 LYS B O 1
ATOM 7284 N N . GLU B 1 414 ? -8.062 114.375 47.781 1 95.69 414 GLU B N 1
ATOM 7285 C CA . GLU B 1 414 ? -7.254 113.625 46.844 1 95.69 414 GLU B CA 1
ATOM 7286 C C . GLU B 1 414 ? -7.027 112.188 47.375 1 95.69 414 GLU B C 1
ATOM 7288 O O . GLU B 1 414 ? -7.094 111.25 46.594 1 95.69 414 GLU B O 1
ATOM 7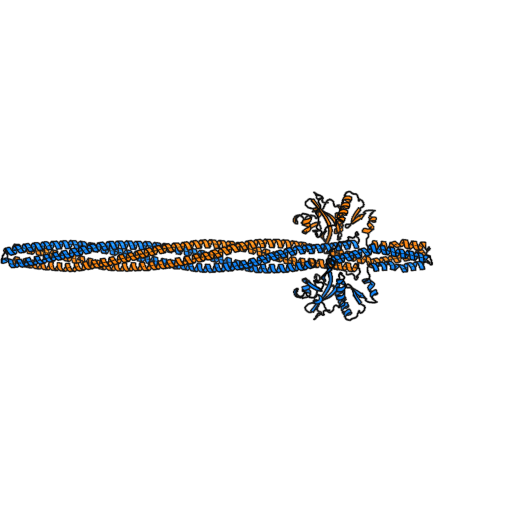293 N N . ILE B 1 415 ? -6.762 112 48.531 1 95.56 415 ILE B N 1
ATOM 7294 C CA . ILE B 1 415 ? -6.555 110.688 49.125 1 95.56 415 ILE B CA 1
ATOM 7295 C C . ILE B 1 415 ? -7.852 109.875 49.062 1 95.56 415 ILE B C 1
ATOM 7297 O O . ILE B 1 415 ? -7.824 108.688 48.781 1 95.56 415 ILE B O 1
ATOM 7301 N N . LYS B 1 416 ? -8.945 110.562 49.406 1 94.5 416 LYS B N 1
ATOM 7302 C CA . LYS B 1 416 ? -10.242 109.938 49.344 1 94.5 416 LYS B CA 1
ATOM 7303 C C . LYS B 1 416 ? -10.484 109.312 47.938 1 94.5 416 LYS B C 1
ATOM 7305 O O . LYS B 1 416 ? -10.984 108.188 47.812 1 94.5 416 LYS B O 1
ATOM 7310 N N . ALA B 1 417 ? -10.078 110.062 46.875 1 95.06 417 ALA B N 1
ATOM 7311 C CA . ALA B 1 417 ? -10.234 109.625 45.5 1 95.06 417 ALA B CA 1
ATOM 7312 C C . ALA B 1 417 ? -9.328 108.375 45.219 1 95.06 417 ALA B C 1
ATOM 7314 O O . ALA B 1 417 ? -9.742 107.438 44.594 1 95.06 417 ALA B O 1
ATOM 7315 N N . LEU B 1 418 ? -8.203 108.438 45.719 1 93.81 418 LEU B N 1
ATOM 7316 C CA . LEU B 1 418 ? -7.234 107.375 45.5 1 93.81 418 LEU B CA 1
ATOM 7317 C C . LEU B 1 418 ? -7.66 106.062 46.25 1 93.81 418 LEU B C 1
ATOM 7319 O O . LEU B 1 418 ? -7.508 105 45.75 1 93.81 418 LEU B O 1
ATOM 7323 N N . ILE B 1 419 ? -8.18 106.25 47.406 1 94.06 419 ILE B N 1
ATOM 7324 C CA . ILE B 1 419 ? -8.609 105.125 48.219 1 94.06 419 ILE B CA 1
ATOM 7325 C C . ILE B 1 419 ? -9.828 104.5 47.562 1 94.06 419 ILE B C 1
ATOM 7327 O O . ILE B 1 419 ? -9.977 103.25 47.625 1 94.06 419 ILE B O 1
ATOM 7331 N N . ASN B 1 420 ? -10.688 105.312 47.062 1 93.38 420 ASN B N 1
ATOM 7332 C CA . ASN B 1 420 ? -11.844 104.75 46.344 1 93.38 420 ASN B CA 1
ATOM 7333 C C . ASN B 1 420 ? -11.414 104 45.125 1 93.38 420 ASN B C 1
ATOM 7335 O O . ASN B 1 420 ? -11.961 102.938 44.844 1 93.38 420 ASN B O 1
ATOM 7339 N N . THR B 1 421 ? -10.414 104.5 44.469 1 91.94 421 THR B N 1
ATOM 7340 C CA . THR B 1 421 ? -9.875 103.812 43.312 1 91.94 421 THR B CA 1
ATOM 7341 C C . THR B 1 421 ? -9.211 102.5 43.719 1 91.94 421 THR B C 1
ATOM 7343 O O . THR B 1 421 ? -9.414 101.438 43.094 1 91.94 421 THR B O 1
ATOM 7346 N N . SER B 1 422 ? -8.516 102.5 44.781 1 90.88 422 SER B N 1
ATOM 7347 C CA . SER B 1 422 ? -7.832 101.312 45.281 1 90.88 422 SER B CA 1
ATOM 7348 C C . SER B 1 422 ? -8.828 100.25 45.75 1 90.88 422 SER B C 1
ATOM 7350 O O . SER B 1 422 ? -8.648 99.062 45.469 1 90.88 422 SER B O 1
ATOM 7352 N N . SER B 1 423 ? -9.828 100.812 46.5 1 91.69 423 SER B N 1
ATOM 7353 C CA . SER B 1 423 ? -10.859 99.875 47 1 91.69 423 SER B CA 1
ATOM 7354 C C . SER B 1 423 ? -11.57 99.188 45.844 1 91.69 423 SER B C 1
ATOM 7356 O O . SER B 1 423 ? -11.883 98 45.938 1 91.69 423 SER B O 1
ATOM 7358 N N . ASN B 1 424 ? -11.758 99.875 44.688 1 92.06 424 ASN B N 1
ATOM 7359 C CA . ASN B 1 424 ? -12.375 99.25 43.5 1 92.06 424 ASN B CA 1
ATOM 7360 C C . ASN B 1 424 ? -11.461 98.25 42.875 1 92.06 424 ASN B C 1
ATOM 7362 O O . ASN B 1 424 ? -11.906 97.188 42.438 1 92.06 424 ASN B O 1
ATOM 7366 N N . ASN B 1 425 ? -10.227 98.562 42.844 1 89.06 425 ASN B N 1
ATOM 7367 C CA . ASN B 1 425 ? -9.258 97.625 42.281 1 89.06 425 ASN B CA 1
ATOM 7368 C C . ASN B 1 425 ? -9.133 96.375 43.094 1 89.06 425 ASN B C 1
ATOM 7370 O O . ASN B 1 425 ? -8.977 95.25 42.562 1 89.06 425 ASN B O 1
ATOM 7374 N N . ILE B 1 426 ? -9.18 96.5 44.375 1 89.25 426 ILE B N 1
ATOM 7375 C CA . ILE B 1 426 ? -9.102 95.312 45.281 1 89.25 426 ILE B CA 1
ATOM 7376 C C . ILE B 1 426 ? -10.312 94.438 45.062 1 89.25 426 ILE B C 1
ATOM 7378 O O . ILE B 1 426 ? -10.188 93.188 45.062 1 89.25 426 ILE B O 1
ATOM 7382 N N . LYS B 1 427 ? -11.461 95.125 44.906 1 89.38 427 LYS B N 1
ATOM 7383 C CA . LYS B 1 427 ? -12.68 94.375 44.656 1 89.38 427 LYS B CA 1
ATOM 7384 C C . LYS B 1 427 ? -12.57 93.562 43.344 1 89.38 427 LYS B C 1
ATOM 7386 O O . LYS B 1 427 ? -12.922 92.375 43.312 1 89.38 427 LYS B O 1
ATOM 7391 N N . ILE B 1 428 ? -12.023 94.125 42.344 1 86.88 428 ILE B N 1
ATOM 7392 C CA . ILE B 1 428 ? -11.844 93.438 41.062 1 86.88 428 ILE B CA 1
ATOM 7393 C C . ILE B 1 428 ? -10.797 92.375 41.188 1 86.88 428 ILE B C 1
ATOM 7395 O O . ILE B 1 428 ? -11 91.25 40.719 1 86.88 428 ILE B O 1
ATOM 7399 N N . GLY B 1 429 ? -9.797 92.688 41.844 1 82.94 429 GLY B N 1
ATOM 7400 C CA . GLY B 1 429 ? -8.75 91.688 42.062 1 82.94 429 GLY B CA 1
ATOM 7401 C C . GLY B 1 429 ? -9.219 90.5 42.844 1 82.94 429 GLY B C 1
ATOM 7402 O O . GLY B 1 429 ? -8.867 89.312 42.531 1 82.94 429 GLY B O 1
ATOM 7403 N N . SER B 1 430 ? -9.969 90.75 43.906 1 87.88 430 SER B N 1
ATOM 7404 C CA . SER B 1 430 ? -10.492 89.688 44.75 1 87.88 430 SER B CA 1
ATOM 7405 C C . SER B 1 430 ? -11.383 88.75 43.906 1 87.88 430 SER B C 1
ATOM 7407 O O . SER B 1 430 ? -11.336 87.562 44.094 1 87.88 430 SER B O 1
ATOM 7409 N N . LYS B 1 431 ? -12.164 89.312 43 1 89.25 431 LYS B N 1
ATOM 7410 C CA . LYS B 1 431 ? -13.023 88.5 42.125 1 89.25 431 LYS B CA 1
ATOM 7411 C C . LYS B 1 431 ? -12.188 87.625 41.188 1 89.25 431 LYS B C 1
ATOM 7413 O O . LYS B 1 431 ? -12.492 86.438 40.969 1 89.25 431 LYS B O 1
ATOM 7418 N N . GLN B 1 432 ? -11.164 88.25 40.688 1 86.44 432 GLN B N 1
ATOM 7419 C CA . GLN B 1 432 ? -10.297 87.5 39.75 1 86.44 432 GLN B CA 1
ATOM 7420 C C . GLN B 1 432 ? -9.547 86.375 40.438 1 86.44 432 GLN B C 1
ATOM 7422 O O . GLN B 1 432 ? -9.359 85.312 39.875 1 86.44 432 GLN B O 1
ATOM 7427 N N . VAL B 1 433 ? -9.125 86.625 41.656 1 88.31 433 VAL B N 1
ATOM 7428 C CA . VAL B 1 433 ? -8.43 85.562 42.406 1 88.31 433 VAL B CA 1
ATOM 7429 C C . VAL B 1 433 ? -9.367 84.438 42.688 1 88.31 433 VAL B C 1
ATOM 7431 O O . VAL B 1 433 ? -8.977 83.25 42.562 1 88.31 433 VAL B O 1
ATOM 7434 N N . ASN B 1 434 ? -10.609 84.75 43 1 87.88 434 ASN B N 1
ATOM 7435 C CA . ASN B 1 434 ? -11.586 83.688 43.25 1 87.88 434 ASN B CA 1
ATOM 7436 C C . ASN B 1 434 ? -11.844 82.875 42 1 87.88 434 ASN B C 1
ATOM 7438 O O . ASN B 1 434 ? -12.008 81.625 42.094 1 87.88 434 ASN B O 1
ATOM 7442 N N . GLU B 1 435 ? -11.852 83.5 40.875 1 87 435 GLU B N 1
ATOM 7443 C CA . GLU B 1 435 ? -12.031 82.75 39.625 1 87 435 GLU B CA 1
ATOM 7444 C C . GLU B 1 435 ? -10.828 81.875 39.312 1 87 435 GLU B C 1
ATOM 7446 O O . GLU B 1 435 ? -10.984 80.75 38.781 1 87 435 GLU B O 1
ATOM 7451 N N . THR B 1 436 ? -9.688 82.312 39.656 1 86.88 436 THR B N 1
ATOM 7452 C CA . THR B 1 436 ? -8.469 81.5 39.406 1 86.88 436 THR B CA 1
ATOM 7453 C C . THR B 1 436 ? -8.398 80.312 40.344 1 86.88 436 THR B C 1
ATOM 7455 O O . THR B 1 436 ? -7.906 79.25 39.938 1 86.88 436 THR B O 1
ATOM 7458 N N . VAL B 1 437 ? -8.859 80.562 41.625 1 87.81 437 VAL B N 1
ATOM 7459 C CA . VAL B 1 437 ? -8.93 79.438 42.562 1 87.81 437 VAL B CA 1
ATOM 7460 C C . VAL B 1 437 ? -9.82 78.312 41.969 1 87.81 437 VAL B C 1
ATOM 7462 O O . VAL B 1 437 ? -9.477 77.188 42.031 1 87.81 437 VAL B O 1
ATOM 7465 N N . GLU B 1 438 ? -10.969 78.688 41.344 1 89.81 438 GLU B N 1
ATOM 7466 C CA . GLU B 1 438 ? -11.883 77.75 40.75 1 89.81 438 GLU B CA 1
ATOM 7467 C C . GLU B 1 438 ? -11.242 77 39.562 1 89.81 438 GLU B C 1
ATOM 7469 O O . GLU B 1 438 ? -11.43 75.812 39.375 1 89.81 438 GLU B O 1
ATOM 7474 N N . THR B 1 439 ? -10.523 77.75 38.812 1 87.5 439 THR B N 1
ATOM 7475 C CA . THR B 1 439 ? -9.836 77.188 37.656 1 87.5 439 THR B CA 1
ATOM 7476 C C . THR B 1 439 ? -8.812 76.125 38.094 1 87.5 439 THR B C 1
ATOM 7478 O O . THR B 1 439 ? -8.711 75.062 37.5 1 87.5 439 THR B O 1
ATOM 7481 N N . MET B 1 440 ? -8.047 76.438 39.188 1 88.12 440 MET B N 1
ATOM 7482 C CA . MET B 1 440 ? -7.047 75.5 39.719 1 88.12 440 MET B CA 1
ATOM 7483 C C . MET B 1 440 ? -7.703 74.25 40.25 1 88.12 440 MET B C 1
ATOM 7485 O O . MET B 1 440 ? -7.176 73.125 40.062 1 88.12 440 MET B O 1
ATOM 7489 N N . GLU B 1 441 ? -8.859 74.375 40.844 1 89.12 441 GLU B N 1
ATOM 7490 C CA . GLU B 1 441 ? -9.594 73.25 41.312 1 89.12 441 GLU B CA 1
ATOM 7491 C C . GLU B 1 441 ? -10.039 72.312 40.188 1 89.12 441 GLU B C 1
ATOM 7493 O O . GLU B 1 441 ? -9.969 71.125 40.281 1 89.12 441 GLU B O 1
ATOM 7498 N N . ASN B 1 442 ? -10.453 73 39.094 1 90.12 442 ASN B N 1
ATOM 7499 C CA . ASN B 1 442 ? -10.859 72.25 37.906 1 90.12 442 ASN B CA 1
ATOM 7500 C C . ASN B 1 442 ? -9.68 71.5 37.281 1 90.12 442 ASN B C 1
ATOM 7502 O O . ASN B 1 442 ? -9.828 70.375 36.812 1 90.12 442 ASN B O 1
ATOM 7506 N N . ILE B 1 443 ? -8.555 72.125 37.281 1 89.25 443 ILE B N 1
ATOM 7507 C CA . ILE B 1 443 ? -7.348 71.5 36.719 1 89.25 443 ILE B CA 1
ATOM 7508 C C . ILE B 1 443 ? -7 70.25 37.5 1 89.25 443 ILE B C 1
ATOM 7510 O O . ILE B 1 443 ? -6.684 69.25 36.906 1 89.25 443 ILE B O 1
ATOM 7514 N N . VAL B 1 444 ? -7.047 70.375 38.812 1 89.31 444 VAL B N 1
ATOM 7515 C CA . VAL B 1 444 ? -6.73 69.188 39.656 1 89.31 444 VAL B CA 1
ATOM 7516 C C . VAL B 1 444 ? -7.684 68.062 39.344 1 89.31 444 VAL B C 1
ATOM 7518 O O . VAL B 1 444 ? -7.258 66.875 39.219 1 89.31 444 VAL B O 1
ATOM 7521 N N . VAL B 1 445 ? -9 68.375 39.125 1 92.06 445 VAL B N 1
ATOM 7522 C CA . VAL B 1 445 ? -10 67.312 38.844 1 92.06 445 VAL B CA 1
ATOM 7523 C C . VAL B 1 445 ? -9.727 66.688 37.5 1 92.06 445 VAL B C 1
ATOM 7525 O O . VAL B 1 445 ? -9.766 65.438 37.375 1 92.06 445 VAL B O 1
ATOM 7528 N N . HIS B 1 446 ? -9.422 67.5 36.5 1 90.81 446 HIS B N 1
ATOM 7529 C CA . HIS B 1 446 ? -9.172 67 35.156 1 90.81 446 HIS B CA 1
ATOM 7530 C C . HIS B 1 446 ? -7.91 66.125 35.125 1 90.81 446 HIS B C 1
ATOM 7532 O O . HIS B 1 446 ? -7.887 65.062 34.5 1 90.81 446 HIS B O 1
ATOM 7538 N N . VAL B 1 447 ? -6.863 66.5 35.75 1 91.62 447 VAL B N 1
ATOM 7539 C CA . VAL B 1 447 ? -5.605 65.75 35.781 1 91.62 447 VAL B CA 1
ATOM 7540 C C . VAL B 1 447 ? -5.805 64.438 36.5 1 91.62 447 VAL B C 1
ATOM 7542 O O . VAL B 1 447 ? -5.242 63.406 36.062 1 91.62 447 VAL B O 1
ATOM 7545 N N . LYS B 1 448 ? -6.582 64.5 37.531 1 91.56 448 LYS B N 1
ATOM 7546 C CA . LYS B 1 448 ? -6.879 63.219 38.219 1 91.56 448 LYS B CA 1
ATOM 7547 C C . LYS B 1 448 ? -7.629 62.25 37.312 1 91.56 448 LYS B C 1
ATOM 7549 O O . LYS B 1 448 ? -7.402 61.031 37.375 1 91.56 448 LYS B O 1
ATOM 7554 N N . ASN B 1 449 ? -8.531 62.781 36.562 1 93.12 449 ASN B N 1
ATOM 7555 C CA . ASN B 1 449 ? -9.273 61.938 35.625 1 93.12 449 ASN B CA 1
ATOM 7556 C C . ASN B 1 449 ? -8.352 61.344 34.531 1 93.12 449 ASN B C 1
ATOM 7558 O O . ASN B 1 449 ? -8.492 60.188 34.156 1 93.12 449 ASN B O 1
ATOM 7562 N N . VAL B 1 450 ? -7.457 62.125 34 1 91.75 450 VAL B N 1
ATOM 7563 C CA . VAL B 1 450 ? -6.48 61.656 33.031 1 91.75 450 VAL B CA 1
ATOM 7564 C C . VAL B 1 450 ? -5.629 60.531 33.656 1 91.75 450 VAL B C 1
ATOM 7566 O O . VAL B 1 450 ? -5.379 59.531 33 1 91.75 450 VAL B O 1
ATOM 7569 N N . THR B 1 451 ? -5.195 60.781 34.844 1 90.5 451 THR B N 1
ATOM 7570 C CA . THR B 1 451 ? -4.383 59.781 35.531 1 90.5 451 THR B CA 1
ATOM 7571 C C . THR B 1 451 ? -5.137 58.469 35.656 1 90.5 451 THR B C 1
ATOM 7573 O O . THR B 1 451 ? -4.547 57.375 35.531 1 90.5 451 THR B O 1
ATOM 7576 N N . SER B 1 452 ? -6.406 58.531 35.969 1 92.94 452 SER B N 1
ATOM 7577 C CA . SER B 1 452 ? -7.23 57.344 36.062 1 92.94 452 SER B CA 1
ATOM 7578 C C . SER B 1 452 ? -7.305 56.594 34.75 1 92.94 452 SER B C 1
ATOM 7580 O O . SER B 1 452 ? -7.211 55.375 34.719 1 92.94 452 SER B O 1
ATOM 7582 N N . LEU B 1 453 ? -7.523 57.281 33.688 1 91 453 LEU B N 1
ATOM 7583 C CA . LEU B 1 453 ? -7.605 56.688 32.375 1 91 453 LEU B CA 1
ATOM 7584 C C . LEU B 1 453 ? -6.273 56.062 31.969 1 91 453 LEU B C 1
ATOM 7586 O O . LEU B 1 453 ? -6.25 54.969 31.375 1 91 453 LEU B O 1
ATOM 7590 N N . ILE B 1 454 ? -5.188 56.688 32.25 1 91.56 454 ILE B N 1
ATOM 7591 C CA . ILE B 1 454 ? -3.863 56.156 31.984 1 91.56 454 ILE B CA 1
ATOM 7592 C C . ILE B 1 454 ? -3.662 54.875 32.781 1 91.56 454 ILE B C 1
ATOM 7594 O O . ILE B 1 454 ? -3.035 53.938 32.312 1 91.56 454 ILE B O 1
ATOM 7598 N N . GLY B 1 455 ? -4.145 54.938 34.062 1 89.75 455 GLY B N 1
ATOM 7599 C CA . GLY B 1 455 ? -4.125 53.719 34.844 1 89.75 455 GLY B CA 1
ATOM 7600 C C . GLY B 1 455 ? -4.848 52.562 34.188 1 89.75 455 GLY B C 1
ATOM 7601 O O . GLY B 1 455 ? -4.383 51.406 34.25 1 89.75 455 GLY B O 1
ATOM 7602 N N . GLU B 1 456 ? -5.953 52.812 33.531 1 89.81 456 GLU B N 1
ATOM 7603 C CA . GLU B 1 456 ? -6.695 51.781 32.812 1 89.81 456 GLU B CA 1
ATOM 7604 C C . GLU B 1 456 ? -5.891 51.25 31.609 1 89.81 456 GLU B C 1
ATOM 7606 O O . GLU B 1 456 ? -5.922 50.062 31.312 1 89.81 456 GLU B O 1
ATOM 7611 N N . ILE B 1 457 ? -5.262 52.094 30.922 1 89.69 457 ILE B N 1
ATOM 7612 C CA . ILE B 1 457 ? -4.422 51.688 29.781 1 89.69 457 ILE B CA 1
ATOM 7613 C C . ILE B 1 457 ? -3.301 50.781 30.266 1 89.69 457 ILE B C 1
ATOM 7615 O O . ILE B 1 457 ? -2.994 49.781 29.625 1 89.69 457 ILE B O 1
ATOM 7619 N N . SER B 1 458 ? -2.645 51.188 31.328 1 88 458 SER B N 1
ATOM 7620 C CA . SER B 1 458 ? -1.584 50.375 31.922 1 88 458 SER B CA 1
ATOM 7621 C C . SER B 1 458 ? -2.086 48.969 32.25 1 88 458 SER B C 1
ATOM 7623 O O . SER B 1 458 ? -1.404 47.969 31.984 1 88 458 SER B O 1
ATOM 7625 N N . LEU B 1 459 ? -3.277 48.844 32.844 1 85.88 459 LEU B N 1
ATOM 7626 C CA . LEU B 1 459 ? -3.865 47.562 33.188 1 85.88 459 LEU B CA 1
ATOM 7627 C C . LEU B 1 459 ? -4.156 46.75 31.922 1 85.88 459 LEU B C 1
ATOM 7629 O O . LEU B 1 459 ? -3.881 45.562 31.875 1 85.88 459 LEU B O 1
ATOM 7633 N N . ALA B 1 460 ? -4.746 47.375 30.953 1 86.25 460 ALA B N 1
ATOM 7634 C CA . ALA B 1 460 ? -5.031 46.719 29.672 1 86.25 460 ALA B CA 1
ATOM 7635 C C . ALA B 1 460 ? -3.748 46.219 29.016 1 86.25 460 ALA B C 1
ATOM 7637 O O . ALA B 1 460 ? -3.725 45.125 28.453 1 86.25 460 ALA B O 1
ATOM 7638 N N . SER B 1 461 ? -2.715 47 28.953 1 86.62 461 SER B N 1
ATOM 7639 C CA . SER B 1 461 ? -1.43 46.625 28.375 1 86.62 461 SER B CA 1
ATOM 7640 C C . SER B 1 461 ? -0.839 45.406 29.109 1 86.62 461 SER B C 1
ATOM 7642 O O . SER B 1 461 ? -0.226 44.531 28.484 1 86.62 461 SER B O 1
ATOM 7644 N N . SER B 1 462 ? -1.007 45.406 30.406 1 85.44 462 SER B N 1
ATOM 7645 C CA . SER B 1 462 ? -0.563 44.25 31.188 1 85.44 462 SER B CA 1
ATOM 7646 C C . SER B 1 462 ? -1.323 43 30.797 1 85.44 462 SER B C 1
ATOM 7648 O O . SER B 1 462 ? -0.731 41.938 30.656 1 85.44 462 SER B O 1
ATOM 7650 N N . GLU B 1 463 ? -2.607 43.125 30.641 1 84.75 463 GLU B N 1
ATOM 7651 C CA . GLU B 1 463 ? -3.424 42 30.188 1 84.75 463 GLU B CA 1
ATOM 7652 C C . GLU B 1 463 ? -2.994 41.531 28.797 1 84.75 463 GLU B C 1
ATOM 7654 O O . GLU B 1 463 ? -2.932 40.312 28.531 1 84.75 463 GLU B O 1
ATOM 7659 N N . GLN B 1 464 ? -2.76 42.5 27.953 1 87.81 464 GLN B N 1
ATOM 7660 C CA . GLN B 1 464 ? -2.301 42.156 26.594 1 87.81 464 GLN B CA 1
ATOM 7661 C C . GLN B 1 464 ? -0.975 41.406 26.641 1 87.81 464 GLN B C 1
ATOM 7663 O O . GLN B 1 464 ? -0.771 40.469 25.875 1 87.81 464 GLN B O 1
ATOM 7668 N N . SER B 1 465 ? -0.086 41.875 27.422 1 86.62 465 SER B N 1
ATOM 7669 C CA . SER B 1 465 ? 1.198 41.219 27.562 1 86.62 465 SER B CA 1
ATOM 7670 C C . SER B 1 465 ? 1.012 39.75 27.984 1 86.62 465 SER B C 1
ATOM 7672 O O . SER B 1 465 ? 1.689 38.875 27.469 1 86.62 465 SER B O 1
ATOM 7674 N N . ALA B 1 466 ? 0.078 39.5 28.922 1 85.62 466 ALA B N 1
ATOM 7675 C CA . ALA B 1 466 ? -0.229 38.156 29.359 1 85.62 466 ALA B CA 1
ATOM 7676 C C . ALA B 1 466 ? -0.824 37.344 28.219 1 85.62 466 ALA B C 1
ATOM 7678 O O . ALA B 1 466 ? -0.481 36.156 28.031 1 85.62 466 ALA B O 1
ATOM 7679 N N . GLY B 1 467 ? -1.769 37.906 27.531 1 84.75 467 GLY B N 1
ATOM 7680 C CA . GLY B 1 467 ? -2.348 37.25 26.375 1 84.75 467 GLY B CA 1
ATOM 7681 C C . GLY B 1 467 ? -1.319 36.906 25.312 1 84.75 467 GLY B C 1
ATOM 7682 O O . GLY B 1 467 ? -1.363 35.812 24.734 1 84.75 467 GLY B O 1
ATOM 7683 N N . LEU B 1 468 ? -0.432 37.781 25 1 86.62 468 LEU B N 1
ATOM 7684 C CA . LEU B 1 468 ? 0.612 37.562 24.016 1 86.62 468 LEU B CA 1
ATOM 7685 C C . LEU B 1 468 ? 1.541 36.438 24.438 1 86.62 468 LEU B C 1
ATOM 7687 O O . LEU B 1 468 ? 2.037 35.656 23.609 1 86.62 468 LEU B O 1
ATOM 7691 N N . LYS B 1 469 ? 1.81 36.344 25.688 1 85.94 469 LYS B N 1
ATOM 7692 C CA . LYS B 1 469 ? 2.604 35.25 26.203 1 85.94 469 LYS B CA 1
ATOM 7693 C C . LYS B 1 469 ? 1.909 33.906 25.938 1 85.94 469 LYS B C 1
ATOM 7695 O O . LYS B 1 469 ? 2.551 32.938 25.531 1 85.94 469 LYS B O 1
ATOM 7700 N N . GLU B 1 470 ? 0.668 33.875 26.203 1 83.62 470 GLU B N 1
ATOM 7701 C CA . GLU B 1 470 ? -0.112 32.656 25.938 1 83.62 470 GLU B CA 1
ATOM 7702 C C . GLU B 1 470 ? -0.089 32.312 24.453 1 83.62 470 GLU B C 1
ATOM 7704 O O . GLU B 1 470 ? 0.049 31.156 24.078 1 83.62 470 GLU B O 1
ATOM 7709 N N . LEU B 1 471 ? -0.254 33.281 23.609 1 82.25 471 LEU B N 1
ATOM 7710 C CA . LEU B 1 471 ? -0.197 33.094 22.156 1 82.25 471 LEU B CA 1
ATOM 7711 C C . LEU B 1 471 ? 1.179 32.594 21.734 1 82.25 471 LEU B C 1
ATOM 7713 O O . LEU B 1 471 ? 1.289 31.75 20.828 1 82.25 471 LEU B O 1
ATOM 7717 N N . GLY B 1 472 ? 2.164 33.188 22.422 1 82.88 472 GLY B N 1
ATOM 7718 C CA . GLY B 1 472 ? 3.512 32.719 22.125 1 82.88 472 GLY B CA 1
ATOM 7719 C C . GLY B 1 472 ? 3.699 31.234 22.359 1 82.88 472 GLY B C 1
ATOM 7720 O O . GLY B 1 472 ? 4.309 30.547 21.547 1 82.88 472 GLY B O 1
ATOM 7721 N N . ARG B 1 473 ? 3.152 30.688 23.359 1 80.19 473 ARG B N 1
ATOM 7722 C CA . ARG B 1 473 ? 3.232 29.266 23.672 1 80.19 473 ARG B CA 1
ATOM 7723 C C . ARG B 1 473 ? 2.486 28.438 22.625 1 80.19 473 ARG B C 1
ATOM 7725 O O . ARG B 1 473 ? 2.963 27.375 22.203 1 80.19 473 ARG B O 1
ATOM 7732 N N . ALA B 1 474 ? 1.341 28.922 22.328 1 79.75 474 ALA B N 1
ATOM 7733 C CA . ALA B 1 474 ? 0.534 28.203 21.328 1 79.75 474 ALA B CA 1
ATOM 7734 C C . ALA B 1 474 ? 1.256 28.141 19.984 1 79.75 474 ALA B C 1
ATOM 7736 O O . ALA B 1 474 ? 1.258 27.094 19.344 1 79.75 474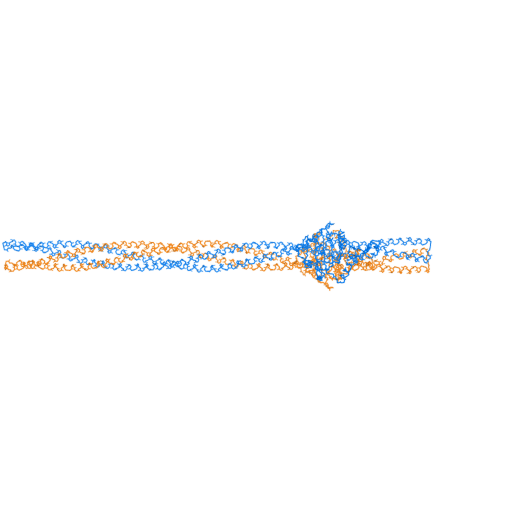 ALA B O 1
ATOM 7737 N N . VAL B 1 475 ? 1.838 29.156 19.578 1 82.25 475 VAL B N 1
ATOM 7738 C CA . VAL B 1 475 ? 2.547 29.234 18.297 1 82.25 475 VAL B CA 1
ATOM 7739 C C . VAL B 1 475 ? 3.771 28.328 18.344 1 82.25 475 VAL B C 1
ATOM 7741 O O . VAL B 1 475 ? 4.109 27.688 17.344 1 82.25 475 VAL B O 1
ATOM 7744 N N . GLU B 1 476 ? 4.418 28.328 19.469 1 84.75 476 GLU B N 1
ATOM 7745 C CA . GLU B 1 476 ? 5.543 27.406 19.625 1 84.75 476 GLU B CA 1
ATOM 7746 C C . GLU B 1 476 ? 5.109 25.953 19.438 1 84.75 476 GLU B C 1
ATOM 7748 O O . GLU B 1 476 ? 5.82 25.172 18.828 1 84.75 476 GLU B O 1
ATOM 7753 N N . GLN B 1 477 ? 4.039 25.656 20.031 1 83.94 477 GLN B N 1
ATOM 7754 C CA . GLN B 1 477 ? 3.514 24.297 19.875 1 83.94 477 GLN B CA 1
ATOM 7755 C C . GLN B 1 477 ? 3.145 24.016 18.422 1 83.94 477 GLN B C 1
ATOM 7757 O O . GLN B 1 477 ? 3.41 22.922 17.922 1 83.94 477 GLN B O 1
ATOM 7762 N N . LEU B 1 478 ? 2.475 24.906 17.766 1 80.12 478 LEU B N 1
ATOM 7763 C CA . LEU B 1 478 ? 2.137 24.766 16.359 1 80.12 478 LEU B CA 1
ATOM 7764 C C . LEU B 1 478 ? 3.393 24.562 15.516 1 80.12 478 LEU B C 1
ATOM 7766 O O . LEU B 1 478 ? 3.387 23.781 14.562 1 80.12 478 LEU B O 1
ATOM 7770 N N . GLU B 1 479 ? 4.43 25.312 15.859 1 82.12 479 GLU B N 1
ATOM 7771 C CA . GLU B 1 479 ? 5.707 25.156 15.164 1 82.12 479 GLU B CA 1
ATOM 7772 C C . GLU B 1 479 ? 6.238 23.734 15.32 1 82.12 479 GLU B C 1
ATOM 7774 O O . GLU B 1 479 ? 6.703 23.141 14.344 1 82.12 479 GLU B O 1
ATOM 7779 N N . SER B 1 480 ? 6.199 23.25 16.516 1 85.12 480 SER B N 1
ATOM 7780 C CA . SER B 1 480 ? 6.656 21.891 16.781 1 85.12 480 SER B CA 1
ATOM 7781 C C . SER B 1 480 ? 5.844 20.875 16 1 85.12 480 SER B C 1
ATOM 7783 O O . SER B 1 480 ? 6.406 19.969 15.391 1 85.12 480 SER B O 1
ATOM 7785 N N . ILE B 1 481 ? 4.551 21.016 16.031 1 78.88 481 ILE B N 1
ATOM 7786 C CA . ILE B 1 481 ? 3.656 20.094 15.328 1 78.88 481 ILE B CA 1
ATOM 7787 C C . ILE B 1 481 ? 3.93 20.156 13.82 1 78.88 481 ILE B C 1
ATOM 7789 O O . ILE B 1 481 ? 3.955 19.125 13.148 1 78.88 481 ILE B O 1
ATOM 7793 N N . THR B 1 482 ? 4.082 21.344 13.32 1 78.94 482 THR B N 1
ATOM 7794 C CA . THR B 1 482 ? 4.367 21.531 11.898 1 78.94 482 THR B CA 1
ATOM 7795 C C . THR B 1 482 ? 5.645 20.797 11.5 1 78.94 482 THR B C 1
ATOM 7797 O O . THR B 1 482 ? 5.695 20.156 10.453 1 78.94 482 THR B O 1
ATOM 7800 N N . HIS B 1 483 ? 6.68 20.938 12.352 1 81.69 483 HIS B N 1
ATOM 7801 C CA . HIS B 1 483 ? 7.93 20.234 12.078 1 81.69 483 HIS B CA 1
ATOM 7802 C C . HIS B 1 483 ? 7.727 18.719 12.086 1 81.69 483 HIS B C 1
ATOM 7804 O O . HIS B 1 483 ? 8.25 18.016 11.227 1 81.69 483 HIS B O 1
ATOM 7810 N N . GLU B 1 484 ? 7 18.266 13.039 1 80.69 484 GLU B N 1
ATOM 7811 C CA . GLU B 1 484 ? 6.711 16.844 13.133 1 80.69 484 GLU B CA 1
ATOM 7812 C C . GLU B 1 484 ? 5.918 16.359 11.922 1 80.69 484 GLU B C 1
ATOM 7814 O O . GLU B 1 484 ? 6.164 15.266 11.406 1 80.69 484 GLU B O 1
ATOM 7819 N N . ASN B 1 485 ? 4.961 17.125 11.508 1 76.44 485 ASN B N 1
ATOM 7820 C CA . ASN B 1 485 ? 4.184 16.797 10.312 1 76.44 485 ASN B CA 1
ATOM 7821 C C . ASN B 1 485 ? 5.066 16.719 9.07 1 76.44 485 ASN B C 1
ATOM 7823 O O . ASN B 1 485 ? 4.875 15.852 8.219 1 76.44 485 ASN B O 1
ATOM 7827 N N . ALA B 1 486 ? 5.938 17.688 9 1 75.94 486 ALA B N 1
ATOM 7828 C CA . ALA B 1 486 ? 6.863 17.688 7.871 1 75.94 486 ALA B CA 1
ATOM 7829 C C . ALA B 1 486 ? 7.691 16.406 7.84 1 75.94 486 ALA B C 1
ATOM 7831 O O . ALA B 1 486 ? 7.887 15.812 6.777 1 75.94 486 ALA B O 1
ATOM 7832 N N . ASP B 1 487 ? 8.188 15.945 8.961 1 80.88 487 ASP B N 1
ATOM 7833 C CA . ASP B 1 487 ? 8.953 14.703 9.078 1 80.88 487 ASP B CA 1
ATOM 7834 C C . ASP B 1 487 ? 8.109 13.5 8.672 1 80.88 487 ASP B C 1
ATOM 7836 O O . ASP B 1 487 ? 8.586 12.617 7.949 1 80.88 487 ASP B O 1
ATOM 7840 N N . TYR B 1 488 ? 6.906 13.492 9.094 1 76.31 488 TYR B N 1
ATOM 7841 C CA . TYR B 1 488 ? 6.012 12.383 8.781 1 76.31 488 TYR B CA 1
ATOM 7842 C C . TYR B 1 488 ? 5.727 12.328 7.281 1 76.31 488 TYR B C 1
ATOM 7844 O O . TYR B 1 488 ? 5.711 11.25 6.688 1 76.31 488 TYR B O 1
ATOM 7852 N N . VAL B 1 489 ? 5.465 13.43 6.742 1 74.25 489 VAL B N 1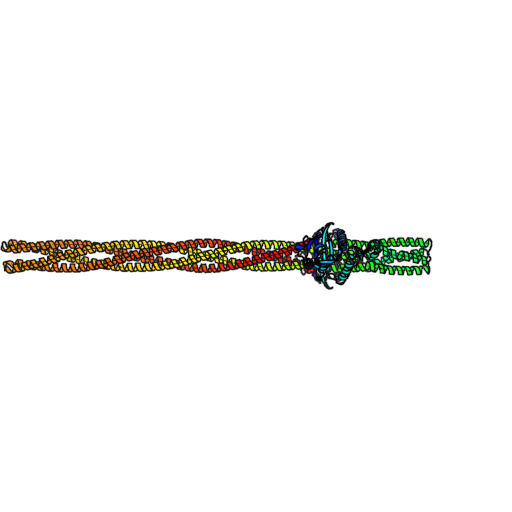
ATOM 7853 C CA . VAL B 1 489 ? 5.164 13.484 5.316 1 74.25 489 VAL B CA 1
ATOM 7854 C C . VAL B 1 489 ? 6.344 12.938 4.516 1 74.25 489 VAL B C 1
ATOM 7856 O O . VAL B 1 489 ? 6.156 12.203 3.543 1 74.25 489 VAL B O 1
ATOM 7859 N N . SER B 1 490 ? 7.523 13.336 4.938 1 78.56 490 SER B N 1
ATOM 7860 C CA . SER B 1 490 ? 8.719 12.812 4.289 1 78.56 490 SER B CA 1
ATOM 7861 C C . SER B 1 490 ? 8.797 11.297 4.398 1 78.56 490 SER B C 1
ATOM 7863 O O . SER B 1 490 ? 9.062 10.609 3.412 1 78.56 490 SER B O 1
ATOM 7865 N N . LYS B 1 491 ? 8.523 10.797 5.547 1 77.5 491 LYS B N 1
ATOM 7866 C CA . LYS B 1 491 ? 8.555 9.359 5.801 1 77.5 491 LYS B CA 1
ATOM 7867 C C . LYS B 1 491 ? 7.453 8.641 5.02 1 77.5 491 LYS B C 1
ATOM 7869 O O . LYS B 1 491 ? 7.703 7.598 4.41 1 77.5 491 LYS B O 1
ATOM 7874 N N . ALA B 1 492 ? 6.301 9.195 5.098 1 72.38 492 ALA B N 1
ATOM 7875 C CA . ALA B 1 492 ? 5.164 8.617 4.387 1 72.38 492 ALA B CA 1
ATOM 7876 C C . ALA B 1 492 ? 5.426 8.57 2.883 1 72.38 492 ALA B C 1
ATOM 7878 O O . ALA B 1 492 ? 5.059 7.609 2.209 1 72.38 492 ALA B O 1
ATOM 7879 N N . SER B 1 493 ? 6.035 9.617 2.395 1 74.19 493 SER B N 1
ATOM 7880 C CA . SER B 1 493 ? 6.402 9.664 0.985 1 74.19 493 SER B CA 1
ATOM 7881 C C . SER B 1 493 ? 7.391 8.555 0.634 1 74.19 493 SER B C 1
ATOM 7883 O O . SER B 1 493 ? 7.258 7.906 -0.407 1 74.19 493 SER B O 1
ATOM 7885 N N . SER B 1 494 ? 8.367 8.289 1.454 1 79.25 494 SER B N 1
ATOM 7886 C CA . SER B 1 494 ? 9.359 7.234 1.251 1 79.25 494 SER B CA 1
ATOM 7887 C C . SER B 1 494 ? 8.695 5.855 1.263 1 79.25 494 SER B C 1
ATOM 7889 O O . SER B 1 494 ? 8.961 5.031 0.387 1 79.25 494 SER B O 1
ATOM 7891 N N . ILE B 1 495 ? 7.836 5.68 2.232 1 74.06 495 ILE B N 1
ATOM 7892 C CA . ILE B 1 495 ? 7.141 4.406 2.381 1 74.06 495 ILE B CA 1
ATOM 7893 C C . ILE B 1 495 ? 6.258 4.156 1.162 1 74.06 495 ILE B C 1
ATOM 7895 O O . ILE B 1 495 ? 6.246 3.053 0.612 1 74.06 495 ILE B O 1
ATOM 7899 N N . SER B 1 496 ? 5.5 5.109 0.712 1 72.44 496 SER B N 1
ATOM 7900 C CA . SER B 1 496 ? 4.645 5.004 -0.466 1 72.44 496 SER B CA 1
ATOM 7901 C C . SER B 1 496 ? 5.465 4.695 -1.716 1 72.44 496 SER B C 1
ATOM 7903 O O . SER B 1 496 ? 5.027 3.93 -2.576 1 72.44 496 SER B O 1
ATOM 7905 N N . GLY B 1 497 ? 6.629 5.375 -1.832 1 72.06 497 GLY B N 1
ATOM 7906 C CA . GLY B 1 497 ? 7.516 5.086 -2.947 1 72.06 497 GLY B CA 1
ATOM 7907 C C . GLY B 1 497 ? 8 3.648 -2.973 1 72.06 497 GLY B C 1
ATOM 7908 O O . GLY B 1 497 ? 8 3.006 -4.023 1 72.06 497 GLY B O 1
ATOM 7909 N N . GLU B 1 498 ? 8.359 3.156 -1.871 1 73.69 498 GLU B N 1
ATOM 7910 C CA . GLU B 1 498 ? 8.805 1.771 -1.744 1 73.69 498 GLU B CA 1
ATOM 7911 C C . GLU B 1 498 ? 7.676 0.798 -2.062 1 73.69 498 GLU B C 1
ATOM 7913 O O . GLU B 1 498 ? 7.887 -0.204 -2.75 1 73.69 498 GLU B O 1
ATOM 7918 N N . MET B 1 499 ? 6.512 1.057 -1.599 1 71.81 499 MET B N 1
ATOM 7919 C CA . MET B 1 499 ? 5.336 0.23 -1.855 1 71.81 499 MET B CA 1
ATOM 7920 C C . MET B 1 499 ? 5.008 0.2 -3.346 1 71.81 499 MET B C 1
ATOM 7922 O O . MET B 1 499 ? 4.66 -0.851 -3.887 1 71.81 499 MET B O 1
ATOM 7926 N N . LYS B 1 500 ? 5.121 1.264 -3.955 1 72.25 500 LYS B N 1
ATOM 7927 C CA . LYS B 1 500 ? 4.887 1.351 -5.395 1 72.25 500 LYS B CA 1
ATOM 7928 C C . LYS B 1 500 ? 5.875 0.481 -6.168 1 72.25 500 LYS B C 1
ATOM 7930 O O . LYS B 1 500 ? 5.488 -0.226 -7.098 1 72.25 500 LYS B O 1
ATOM 7935 N N . GLU B 1 501 ? 7.09 0.608 -5.75 1 72.25 501 GLU B N 1
ATOM 7936 C CA . GLU B 1 501 ? 8.117 -0.21 -6.391 1 72.25 501 GLU B CA 1
ATOM 7937 C C . GLU B 1 501 ? 7.824 -1.697 -6.211 1 72.25 501 GLU B C 1
ATOM 7939 O O . GLU B 1 501 ? 7.93 -2.473 -7.164 1 72.25 501 GLU B O 1
ATOM 7944 N N . GLN B 1 502 ? 7.465 -2.02 -5.043 1 71.75 502 GLN B N 1
ATOM 7945 C CA . GLN B 1 502 ? 7.16 -3.414 -4.738 1 71.75 502 GLN B CA 1
ATOM 7946 C C . GLN B 1 502 ? 5.938 -3.893 -5.523 1 71.75 502 GLN B C 1
ATOM 7948 O O . GLN B 1 502 ? 5.934 -5.004 -6.051 1 71.75 502 GLN B O 1
ATOM 7953 N N . THR B 1 503 ? 4.945 -3.082 -5.562 1 72.06 503 THR B N 1
ATOM 7954 C CA . THR B 1 503 ? 3.738 -3.41 -6.312 1 72.06 503 THR B CA 1
ATOM 7955 C C . THR B 1 503 ? 4.051 -3.562 -7.801 1 72.06 503 THR B C 1
ATOM 7957 O O . THR B 1 503 ? 3.527 -4.465 -8.461 1 72.06 503 THR B O 1
ATOM 7960 N N . ASN B 1 504 ? 4.898 -2.697 -8.273 1 70 504 ASN B N 1
ATOM 7961 C CA . ASN B 1 504 ? 5.297 -2.785 -9.672 1 70 504 ASN B CA 1
ATOM 7962 C C . ASN B 1 504 ? 6.023 -4.094 -9.969 1 70 504 ASN B C 1
ATOM 7964 O O . ASN B 1 504 ? 5.816 -4.703 -11.016 1 70 504 ASN B O 1
ATOM 7968 N N . TYR B 1 505 ? 6.812 -4.516 -9.07 1 66.88 505 TYR B N 1
ATOM 7969 C CA . TYR B 1 505 ? 7.512 -5.789 -9.211 1 66.88 505 TYR B CA 1
ATOM 7970 C C . TYR B 1 505 ? 6.527 -6.949 -9.25 1 66.88 505 TYR B C 1
ATOM 7972 O O . TYR B 1 505 ? 6.688 -7.879 -10.047 1 66.88 505 TYR B O 1
ATOM 7980 N N . LEU B 1 506 ? 5.531 -6.859 -8.422 1 69.31 506 LEU B N 1
ATOM 7981 C CA . LEU B 1 506 ? 4.508 -7.898 -8.383 1 69.31 506 LEU B CA 1
ATOM 7982 C C . LEU B 1 506 ? 3.721 -7.938 -9.688 1 69.31 506 LEU B C 1
ATOM 7984 O O . LEU B 1 506 ? 3.438 -9.016 -10.211 1 69.31 506 LEU B O 1
ATOM 7988 N N . VAL B 1 507 ? 3.428 -6.77 -10.195 1 70.31 507 VAL B N 1
ATOM 7989 C CA . VAL B 1 507 ? 2.688 -6.672 -11.445 1 70.31 507 VAL B CA 1
ATOM 7990 C C . VAL B 1 507 ? 3.508 -7.281 -12.578 1 70.31 507 VAL B C 1
ATOM 7992 O O . VAL B 1 507 ? 2.98 -8.047 -13.398 1 70.31 507 VAL B O 1
ATOM 7995 N N . LYS B 1 508 ? 4.781 -6.98 -12.57 1 66.19 508 LYS B N 1
ATOM 7996 C CA . LYS B 1 508 ? 5.656 -7.508 -13.617 1 66.19 508 LYS B CA 1
ATOM 7997 C C . LYS B 1 508 ? 5.785 -9.023 -13.516 1 66.19 508 LYS B C 1
ATOM 7999 O O . LYS B 1 508 ? 5.789 -9.719 -14.531 1 66.19 508 LYS B O 1
ATOM 8004 N N . ALA B 1 509 ? 5.891 -9.484 -12.328 1 63.78 509 ALA B N 1
ATOM 8005 C CA . ALA B 1 509 ? 6.02 -10.914 -12.094 1 63.78 509 ALA B CA 1
ATOM 8006 C C . ALA B 1 509 ? 4.785 -11.664 -12.586 1 63.78 509 ALA B C 1
ATOM 8008 O O . ALA B 1 509 ? 4.898 -12.734 -13.195 1 63.78 509 ALA B O 1
ATOM 8009 N N . ILE B 1 510 ? 3.627 -11.062 -12.398 1 67.12 510 ILE B N 1
ATOM 8010 C CA . ILE B 1 510 ? 2.371 -11.719 -12.734 1 67.12 510 ILE B CA 1
ATOM 8011 C C . ILE B 1 510 ? 2.072 -11.523 -14.219 1 67.12 510 ILE B C 1
ATOM 8013 O O . ILE B 1 510 ? 1.479 -12.391 -14.867 1 67.12 510 ILE B O 1
ATOM 8017 N N . HIS B 1 511 ? 2.512 -10.422 -14.805 1 63.78 511 HIS B N 1
ATOM 8018 C CA . HIS B 1 511 ? 2.234 -10.094 -16.203 1 63.78 511 HIS B CA 1
ATOM 8019 C C . HIS B 1 511 ? 2.918 -11.078 -17.141 1 63.78 511 HIS B C 1
ATOM 8021 O O . HIS B 1 511 ? 2.477 -11.266 -18.281 1 63.78 511 HIS B O 1
ATOM 8027 N N . VAL B 1 512 ? 3.938 -11.688 -16.641 1 60.03 512 VAL B N 1
ATOM 8028 C CA . VAL B 1 512 ? 4.633 -12.688 -17.453 1 60.03 512 VAL B CA 1
ATOM 8029 C C . VAL B 1 512 ? 3.656 -13.781 -17.875 1 60.03 512 VAL B C 1
ATOM 8031 O O . VAL B 1 512 ? 3.822 -14.398 -18.922 1 60.03 512 VAL B O 1
ATOM 8034 N N . PHE B 1 513 ? 2.578 -13.891 -17.094 1 61.41 513 PHE B N 1
ATOM 8035 C CA . PHE B 1 513 ? 1.668 -15 -17.344 1 61.41 513 PHE B CA 1
ATOM 8036 C C . PHE B 1 513 ? 0.39 -14.508 -18.016 1 61.41 513 PHE B C 1
ATOM 8038 O O . PHE B 1 513 ? -0.479 -15.305 -18.359 1 61.41 513 PHE B O 1
ATOM 8045 N N . HIS B 1 514 ? 0.106 -13.242 -18.156 1 57.03 514 HIS B N 1
ATOM 8046 C CA . HIS B 1 514 ? -1.059 -12.742 -18.891 1 57.03 514 HIS B CA 1
ATOM 8047 C C . HIS B 1 514 ? -0.794 -12.695 -20.391 1 57.03 514 HIS B C 1
ATOM 8049 O O . HIS B 1 514 ? 0.319 -12.383 -20.812 1 57.03 514 HIS B O 1
#

Foldseek 3Di:
DDEDDDAPAAEDAQDQPQKWKFKFFPVQQTQFTDPSNCVRQVHHRVRRHRDHPCNFAHPLADPLQVVQCVVQQVVQFKAWEWGWTAHPVNYIYIWTWIKGFADEPRHGGIMMIIIGHDDPVRVVVVSVVSNCVVVVVQVQWGDHSHDIAGHDPCRVVRCVPPPAPLRVLLCVLCVCLVVVLVVCVVVPDDDPRSVVVNVVVVVVSVVVSVVCCVPPVVLVVLLNVLLSCLVSLHDDDDDQDPDDPPSNVSSVVSVVVSVVLVVCLVVLLVVLVVLLVVLVVLLVVLVVLLVVLVVLLVVLVVLLVVLVVLLVVLVVLLVVLVVLLVVLVVQLVVLVVVLVVLVVVLVVLVVVLVVLVVLLVVLVVQLVVLVVQLVVLVVQLVVLVVVPPVRPVSNVVSVVSNVVSVVSNVVSVVSNVVSVVVSVVSVVVSVVSVVVSVVSVVSSVVSVVVSVVSVVSSVVSVVVSVVSVVVNVVSVVSNVVSVVSNVVSVVSNVVSVVSNVVSVSSNSVSVVSD/DDEDDDAPAAEDAQDQPQKWKFKFFPVQQTQDTDPSNCVRQVHHRVRRHRDHPCNFAHPLADPLQVVQVVVQQVVQFKAWEWGWTAHPVNHIYIWTKIKGFADEPRHGGIMMIIIGHDDPVRVVVVSVVSNCVVVVVQVQWGDHSHDIAGHDPCRVVRCVPPPAPLRVLLCVLCVCLVVVLVVCVVVPDDDPRSVVVNVVVVVVSVVVSVVCCVPPVVLQVLLVVLLSCLVSLHDDDRDQDPDDPPSNVSSVVSVVVSVVLVVCLVVLLVVLVVLLVVLVVLLVVLVVLLVVLVVLLVVLVVLLVVLVVLLVVLVVLLVVLVVLLVVLVVQLVVLVVVLVVLVVVLVVLVVVLVVLVVLLVVLVVQLVVLVVQLVVLVVQLVVLVVVPPVSPVSNVVSVVSNVVSVVSNVVSVVSNVVSVVVSVVSVVVSVVSVVVSVVSVVSSVVSVVVSVVSVVSSVVSVVVSVVSVVVNVVSVVSNVVSVVSNVVSVVSNVVSVVSNVVSVSSNSVSVVSD

Secondary structure (DSSP, 8-state):
---------PBPPPPTT-EEEEEE-TTSBEEEE-HHHHHHH---HHHHTTSBGGGGB-TTS-HHHHHHHHHHHHTT--EEEEEEEE-TTS-EEEEEEEEEEEEETTEEEEEEEEEEEPPHHHHHHHHHHHHHHHTTS-TTEEEETTEEEE-GGGGGGGHHHH--HHHHHHHHHHTTHHHHHHHHHHTT--THHHHHHHHHHHHHHHHHHHHHIIIIIHHHHHHHHHHHHHHHT--------S--SHHHHHHHHHHHHHHHHHHHHHHHHHHHHHHHHHHHHHHHHHHHHHHHHHHHHHHHHHHHHHHHHHHHHHHHHHHHHHHHHHHHHHHHHHHHHHHHHHHHHHHHHHHHHHHHHHHHHHHHHHHHHHHHHHHHHHHHHHHHHHTGGGGHHHHHHHHHHHHHHHHHHHHHHHHHHHHHHHHHHHHHHHHHHHHHHHHHHHHHHHHHHHHHHHHHHHHHHHHHHHHHHHHHHHHHHHHHHHHHHHHHHHHHHHHHHHHHHHHHHHHHHHHTT-/---------PBPPPPTT-EEEEEE-TTSBEEEE-HHHHHHH---HHHHTTSBGGGGB-TTS-HHHHHHHHHHHHTT--EEEEEEEE-TTS-EEEEEEEEEEEEETTEEEEEEEEEEEPPHHHHHHHHHHHHHHHTTS-TTEEEETTEEEE-GGGGGGGHHHH--HHHHHHHHHHTTHHHHHHHHHHTT--THHHHHHHHHHHHHHHHHHHHHIIIIIHHHHHHHHHHHHHHHT--------S--SHHHHHHHHHHHHHHHHHHHHHHHHHHHHHHHHHHHHHHHHHHHHHHHHHHHHHHHHHHHHHHHHHHHHHHHHHHHHHHHHHHHHHHHHHHHHHHHHHHHHHHHHHHHHHHHHHHHHHHHHHHHHHHHHHHHHHHHHHHHHHTGGGGHHHHHHHHHHHHHHHHHHHHHHHHHHHHHHHHHHHHHHHHHHHHHHHHHHHHHHHHHHHHHHHHHHHHHHHHHHHHHHHHHHHHHHHHHHHHHHHHHHHHHHHHHHHHHHHHHHHHHHHHTT-